Protein AF-A0A3A4WT99-F1 (afdb_monomer)

Radius of gyration: 57.84 Å; Cα contacts (8 Å, |Δi|>4): 2565; chains: 1; bounding box: 123×112×176 Å

Secondary structure (DSSP, 8-state):
-HHHHHHHHHHHHHHHHHHHHHSS---------------SSS-EEEEEE-TT--EEEEEE-TTS-EEEEE--SS----PPPPPPEEEESPTTEEEE-SS-EEEEE----SSTT---EEEEEEESSSSPEEEEEEE-SSEEE----TT-EEEEEEEEE-TTS-EEEPP-EEEEE---SSSSSS-TTT-SSTTS--TT---SSSSSS-TTT-SSTTSSSS-TTT-SSTTS--TT---SS-SSS-TTT-SSTTSSSS-TTS-S-TTS--TT---SSSSSS-TTT-S-TTSSS--GGG-S-SSS----S--B-TT--B--SS---SSSSSS-TTT-SSTTSSSS-TTT-SSTTSPPPSS---------------------------------------S---EEEE-SHHHHHHHHHHHTT--SEEEEEEPSS-EEEES--EE----TT---EEEEEE---TTPPP-PPPGGG----SS-----EEE---------EEEEES-EE--SSS--EEEESS-EEEEES-EEES-BS--EEEESSEEEEEES-EEES-EESS-EEEEEEEESEEEEEES-EEES-EESSSEEEEEEEEES-EEEEES-EEES-EESSEEEEEEESSEEEEES-EEE--EESSS-EEEEEEE-TTT-EEEEES-EEES-SS-SEEES-TT--BEEES-EE-GGGEESTT-BS--TT-B-S---EEETTTTEEEEPTT-TTTT---TTSS---SB-TTSSBS-STT---SS-----S---EEE-SEEEEEEEEBTB-EEEEEEEE--SSS-EEE-PPPPPPTTEEEEEESSTTEEEPTT-EEEEEEEE--SSSEEEEEEEEE-B--SS---EEEEEEEEEE---B----SPEEEETTS-EEEE-TT-B-SSS-EEEEEEESSSSSS-SEEES-SEEEE--SS-EEEEEEEEEEESSS-EEEEEEEEEEE----B--EEEE-SEEESSEEEEEEE--B-SSSSPEEEEESS-SSS--B--SS-EEEE-S-EEEEEEEEEE-TT--EEEEEEEEEEEEE-----SEEE-SSS-EEESSHHHHHHH--TT-EEEE-SS-----B---S----EEEEPS-SS----------SS-EEEETTEEEE--------------------------------------------

pLDDT: mean 70.19, std 22.27, range [23.38, 97.88]

Solvent-accessible surface area (backbone atoms only — not comparable to full-atom values): 67200 Å² total; per-residue (Å²): 106,74,70,58,55,54,54,50,54,56,51,50,54,54,50,55,54,47,52,61,65,62,67,78,74,74,92,78,86,85,82,92,83,83,88,85,85,87,90,74,95,66,64,48,77,48,75,49,72,48,98,87,68,55,70,44,46,39,40,23,48,88,86,71,49,75,76,53,79,56,86,84,87,83,72,78,82,79,59,48,26,38,54,47,44,76,54,36,77,46,68,76,39,63,74,34,60,22,59,47,54,44,29,39,46,77,48,58,65,88,54,95,85,67,55,59,21,30,31,39,23,45,31,79,42,96,76,42,44,81,76,49,68,74,36,75,66,53,58,47,75,46,81,50,65,58,72,37,56,39,17,31,34,40,32,28,27,40,81,86,73,37,52,18,72,28,69,79,38,30,34,23,25,28,56,50,75,63,75,50,60,56,23,56,92,79,40,42,32,66,74,38,66,51,75,80,65,49,48,72,51,68,88,63,58,14,54,72,62,46,59,37,40,36,62,50,79,54,40,50,91,78,38,44,36,69,75,44,70,53,79,81,66,51,49,74,60,69,89,62,53,14,64,80,67,45,58,40,43,39,68,53,80,54,43,55,88,82,37,38,36,71,82,45,64,53,84,79,68,55,47,72,59,69,84,66,49,16,64,79,65,61,63,38,44,28,68,66,82,53,42,50,99,76,43,40,47,76,67,54,57,50,60,78,60,72,50,64,53,98,87,67,51,82,47,93,56,40,72,52,50,80,71,72,88,64,50,15,65,85,65,44,60,39,52,47,72,72,83,53,42,52,94,76,46,92,50,71,73,51,60,76,63,99,68,86,83,81,88,82,92,87,86,83,88,80,97,78,78,89,82,90,79,91,89,86,88,86,86,90,88,89,87,90,84,87,82,88,79,96,74,91,80,81,89,92,73,68,61,49,78,32,83,44,34,68,52,44,56,52,50,64,63,50,59,79,76,58,85,43,74,47,30,40,33,35,44,75,76,68,53,61,50,80,42,86,58,72,58,75,91,88,66,101,81,69,73,70,46,70,45,58,48,74,64,64,71,97,82,74,83,88,78,89,78,80,64,85,87,67,75,83,88,63,93,78,66,48,62,60,58,51,72,66,91,80,96,67,102,62,90,43,60,44,44,45,35,42,37,44,46,49,37,86,42,28,34,43,40,44,43,45,58,57,36,34,38,38,42,26,58,24,38,43,36,66,17,38,27,25,43,33,39,37,38,52,22,37,43,35,43,39,33,53,27,39,32,29,49,12,34,20,67,48,44,5,21,43,34,40,41,35,25,55,22,41,35,45,40,30,39,29,38,22,36,46,8,25,13,71,61,32,30,7,23,42,38,41,34,28,36,67,19,48,34,42,40,31,45,26,39,40,29,50,16,28,14,37,36,28,28,38,36,46,36,32,35,16,38,42,39,40,34,22,24,38,39,31,54,29,46,51,75,44,100,20,28,31,29,38,41,41,54,38,88,94,62,29,43,47,38,39,32,14,25,30,46,41,76,40,35,69,31,43,35,35,49,77,54,96,83,56,60,28,43,38,37,12,26,32,31,57,68,90,28,36,36,58,75,85,47,50,69,44,65,60,68,48,36,72,61,74,49,48,49,70,37,57,91,86,64,40,70,37,47,36,86,85,25,76,32,61,51,41,33,59,92,91,53,81,87,72,76,79,42,31,82,85,70,43,52,47,75,51,97,76,59,44,56,56,38,17,43,59,81,81,40,61,42,74,54,62,46,59,53,58,49,72,62,50,77,39,43,53,81,48,70,52,76,49,70,32,40,43,33,18,76,17,76,34,74,34,38,30,39,79,57,57,74,36,59,78,50,35,37,64,81,42,76,63,40,59,66,35,70,31,48,54,73,33,68,33,43,34,34,34,33,44,40,31,90,48,77,42,83,46,75,45,48,36,49,51,43,58,70,50,91,88,66,74,59,50,62,31,38,36,38,35,27,16,33,59,58,38,44,45,31,52,62,67,76,41,76,51,44,39,74,41,78,43,78,47,39,35,72,71,37,47,43,85,81,74,46,71,52,39,36,30,36,16,69,72,62,82,83,59,64,83,40,76,41,74,55,54,59,49,80,50,61,52,84,56,58,49,74,39,40,33,33,30,39,34,29,34,76,84,74,39,60,27,72,30,76,47,44,35,42,30,33,78,63,65,36,49,41,41,68,53,65,47,61,46,59,52,42,30,66,33,70,29,40,36,41,63,63,52,52,51,81,57,75,76,63,45,39,44,31,18,65,64,65,88,80,61,76,78,45,62,57,75,58,47,72,49,71,44,69,57,58,47,69,26,24,36,35,39,35,29,25,36,88,85,71,40,67,21,73,33,75,46,75,62,53,35,40,31,35,75,61,82,72,68,37,24,32,39,77,56,91,78,65,49,76,25,82,42,68,56,58,47,58,67,71,54,61,74,72,40,42,40,39,34,68,55,95,63,53,98,55,77,38,76,46,93,63,99,66,50,74,45,82,43,81,53,84,64,80,82,85,77,89,83,88,83,92,78,91,69,89,53,42,43,36,44,53,88,88,40,79,46,78,58,82,88,82,71,97,74,83,88,83,83,89,79,91,81,87,87,85,93,86,83,92,89,81,92,89,90,85,89,85,89,91,81,85,90,89,88,86,88,83,89,82,86,135

Nearest PDB structures (foldseek):
  2e6j-assembly1_A  TM=7.805E-01  e=7.501E-06  Homo sapiens
  7som-assembly1_E  TM=3.809E-01  e=4.551E-10  Chlamydomonas reinhardtii
  7sqc-assembly1_F0  TM=3.482E-01  e=1.053E-08  Chlamydomonas reinhardtii
  7n6g-assembly1_3J  TM=4.598E-01  e=1.016E-06  Chlamydomonas reinhardtii
  7sqc-assembly1_F3  TM=3.121E-01  e=6.238E-09  Chlamydomonas reinhardtii

Structure (mmCIF, N/CA/C/O backbone):
data_AF-A0A3A4WT99-F1
#
_entry.id   AF-A0A3A4WT99-F1
#
loop_
_atom_site.group_PDB
_atom_site.id
_atom_site.type_symbol
_atom_site.label_atom_id
_atom_site.label_alt_id
_atom_site.label_comp_id
_atom_site.label_asym_id
_atom_site.label_entity_id
_atom_site.label_seq_id
_atom_site.pdbx_PDB_ins_code
_atom_site.Cartn_x
_atom_site.Cartn_y
_atom_site.Cartn_z
_atom_site.occupancy
_atom_site.B_iso_or_equiv
_atom_site.auth_seq_id
_atom_site.auth_comp_id
_atom_site.auth_asym_id
_atom_site.auth_atom_id
_atom_site.pdbx_PDB_model_num
ATOM 1 N N . MET A 1 1 ? -22.235 -44.973 -31.564 1.00 37.28 1 MET A N 1
ATOM 2 C CA . MET A 1 1 ? -21.655 -43.902 -30.719 1.00 37.28 1 MET A CA 1
ATOM 3 C C . MET A 1 1 ? -20.847 -42.905 -31.540 1.00 37.28 1 MET A C 1
ATOM 5 O O . MET A 1 1 ? -21.340 -41.799 -31.661 1.00 37.28 1 MET A O 1
ATOM 9 N N . SER A 1 2 ? -19.708 -43.260 -32.158 1.00 38.06 2 SER A N 1
ATOM 10 C CA . SER A 1 2 ? -18.862 -42.301 -32.916 1.00 38.06 2 SER A CA 1
ATOM 11 C C . SER A 1 2 ? -19.634 -41.364 -33.874 1.00 38.06 2 SER A C 1
ATOM 13 O O . SER A 1 2 ? -19.529 -40.145 -33.763 1.00 38.06 2 SER A O 1
ATOM 15 N N . GLU A 1 3 ? -20.514 -41.897 -34.731 1.00 37.81 3 GLU A N 1
ATOM 16 C CA . GLU A 1 3 ? -21.314 -41.065 -35.654 1.00 37.81 3 GLU A CA 1
ATOM 17 C C . GLU A 1 3 ? -22.367 -40.179 -34.958 1.00 37.81 3 GLU A C 1
ATOM 19 O O . GLU A 1 3 ? -22.675 -39.093 -35.442 1.00 37.81 3 GLU A O 1
ATOM 24 N N . ILE A 1 4 ? -22.868 -40.588 -33.786 1.00 40.75 4 ILE A N 1
ATOM 25 C CA . ILE A 1 4 ? -23.799 -39.782 -32.977 1.00 40.75 4 ILE A CA 1
ATOM 26 C C . ILE A 1 4 ? -23.056 -38.579 -32.376 1.00 40.75 4 ILE A C 1
ATOM 28 O O . ILE A 1 4 ? -23.576 -37.468 -32.393 1.00 40.75 4 ILE A O 1
ATOM 32 N N . ILE A 1 5 ? -21.810 -38.774 -31.926 1.00 44.72 5 ILE A N 1
ATOM 33 C CA . ILE A 1 5 ? -20.959 -37.693 -31.406 1.00 44.72 5 ILE A CA 1
ATOM 34 C C . ILE A 1 5 ? -20.647 -36.675 -32.514 1.00 44.72 5 ILE A C 1
ATOM 36 O O . ILE A 1 5 ? -20.769 -35.475 -32.279 1.00 44.72 5 ILE A O 1
ATOM 40 N N . LYS A 1 6 ? -20.354 -37.125 -33.746 1.00 42.41 6 LYS A N 1
ATOM 41 C CA . LYS A 1 6 ? -20.218 -36.218 -34.905 1.00 42.41 6 LYS A CA 1
ATOM 42 C C . LYS A 1 6 ? -21.497 -35.431 -35.200 1.00 42.41 6 LYS A C 1
ATOM 44 O O . LYS A 1 6 ? -21.412 -34.234 -35.459 1.00 42.41 6 LYS A O 1
ATOM 49 N N . SER A 1 7 ? -22.667 -36.067 -35.117 1.00 40.06 7 SER A N 1
ATOM 50 C CA . SER A 1 7 ? -23.949 -35.375 -35.311 1.00 40.06 7 SER A CA 1
ATOM 51 C C . SER A 1 7 ? -24.184 -34.282 -34.260 1.00 40.06 7 SER A C 1
ATOM 53 O O . SER A 1 7 ? -24.672 -33.206 -34.602 1.00 40.06 7 SER A O 1
ATOM 55 N N . ILE A 1 8 ? -23.814 -34.524 -32.998 1.00 44.41 8 ILE A N 1
ATOM 56 C CA . ILE A 1 8 ? -23.930 -33.532 -31.916 1.00 44.41 8 ILE A CA 1
ATOM 57 C C . ILE A 1 8 ? -22.975 -32.354 -32.163 1.00 44.41 8 ILE A C 1
ATOM 59 O O . ILE A 1 8 ? -23.388 -31.203 -32.052 1.00 44.41 8 ILE A O 1
ATOM 63 N N . HIS A 1 9 ? -21.735 -32.625 -32.578 1.00 45.84 9 HIS A N 1
ATOM 64 C CA . HIS A 1 9 ? -20.719 -31.593 -32.812 1.00 45.84 9 HIS A CA 1
ATOM 65 C C . HIS A 1 9 ? -21.103 -30.607 -33.935 1.00 45.84 9 HIS A C 1
ATOM 67 O O . HIS A 1 9 ? -20.983 -29.396 -33.763 1.00 45.84 9 HIS A O 1
ATOM 73 N N . GLU A 1 10 ? -21.630 -31.100 -35.061 1.00 48.28 10 GLU A N 1
ATOM 74 C CA . GLU A 1 10 ? -22.132 -30.225 -36.137 1.00 48.28 10 GLU A CA 1
ATOM 75 C C . GLU A 1 10 ? -23.431 -29.493 -35.746 1.00 48.28 10 GLU A C 1
ATOM 77 O O . GLU A 1 10 ? -23.643 -28.356 -36.164 1.00 48.28 10 GLU A O 1
ATOM 82 N N . THR A 1 11 ? -24.271 -30.080 -34.882 1.00 42.72 11 THR A N 1
ATOM 83 C CA . THR A 1 11 ? -25.458 -29.380 -34.346 1.00 42.72 11 THR A CA 1
ATOM 84 C C . THR A 1 11 ? -25.059 -28.201 -33.448 1.00 42.72 11 THR A C 1
ATOM 86 O O . THR A 1 11 ? -25.663 -27.135 -33.537 1.00 42.72 11 THR A O 1
ATOM 89 N N . ILE A 1 12 ? -24.008 -28.353 -32.632 1.00 45.88 12 ILE A N 1
ATOM 90 C CA . ILE A 1 12 ? -23.477 -27.280 -31.774 1.00 45.88 12 ILE A CA 1
ATOM 91 C C . ILE A 1 12 ? -22.872 -26.147 -32.614 1.00 45.88 12 ILE A C 1
ATOM 93 O O . ILE A 1 12 ? -23.180 -24.984 -32.362 1.00 45.88 12 ILE A O 1
ATOM 97 N N . LYS A 1 13 ? -22.098 -26.457 -33.667 1.00 42.66 13 LYS A N 1
ATOM 98 C CA . LYS A 1 13 ? -21.605 -25.435 -34.614 1.00 42.66 13 LYS A CA 1
ATOM 99 C C . LYS A 1 13 ? -22.738 -24.621 -35.236 1.00 42.66 13 LYS A C 1
ATOM 101 O O . LYS A 1 13 ? -22.624 -23.404 -35.340 1.00 42.66 13 LYS A O 1
ATOM 106 N N . LEU A 1 14 ? -23.829 -25.278 -35.636 1.00 39.78 14 LEU A N 1
ATOM 107 C CA . LEU A 1 14 ? -24.977 -24.592 -36.229 1.00 39.78 14 LEU A CA 1
ATOM 108 C C . LEU A 1 14 ? -25.693 -23.682 -35.216 1.00 39.78 14 LEU A C 1
ATOM 110 O O . LEU A 1 14 ? -26.202 -22.633 -35.601 1.00 39.78 14 LEU A O 1
ATOM 114 N N . LEU A 1 15 ? -25.691 -24.050 -33.930 1.00 37.06 15 LEU A N 1
ATOM 115 C CA . LEU A 1 15 ? -26.251 -23.236 -32.849 1.00 37.06 15 LEU A CA 1
ATOM 116 C C . LEU A 1 15 ? -25.392 -21.992 -32.557 1.00 37.06 15 LEU A C 1
ATOM 118 O O . LEU A 1 15 ? -25.939 -20.903 -32.415 1.00 37.06 15 LEU A O 1
ATOM 122 N N . ILE A 1 16 ? -24.061 -22.137 -32.551 1.00 43.72 16 ILE A N 1
ATOM 123 C CA . ILE A 1 16 ? -23.103 -21.024 -32.396 1.00 43.72 16 ILE A CA 1
ATOM 124 C C . ILE A 1 16 ? -23.181 -20.063 -33.592 1.00 43.72 16 ILE A C 1
ATOM 126 O O . ILE A 1 16 ? -23.181 -18.846 -33.423 1.00 43.72 16 ILE A O 1
ATOM 130 N N . LEU A 1 17 ? -23.319 -20.586 -34.815 1.00 37.00 17 LEU A N 1
ATOM 131 C CA . LEU A 1 17 ? -23.511 -19.743 -35.998 1.00 37.00 17 LEU A CA 1
ATOM 132 C C . LEU A 1 17 ? -24.841 -18.965 -35.936 1.00 37.00 17 LEU A C 1
ATOM 134 O O . LEU A 1 17 ? -24.929 -17.854 -36.456 1.00 37.00 17 LEU A O 1
ATOM 138 N N . LEU A 1 18 ? -25.864 -19.524 -35.277 1.00 31.34 18 LEU A N 1
ATOM 139 C CA . LEU A 1 18 ? -27.161 -18.874 -35.098 1.00 31.34 18 LEU A CA 1
ATOM 140 C C . LEU A 1 18 ? -27.126 -17.762 -34.037 1.00 31.34 18 LEU A C 1
ATOM 142 O O . LEU A 1 18 ? -27.762 -16.733 -34.248 1.00 31.34 18 LEU A O 1
ATOM 146 N N . THR A 1 19 ? -26.372 -17.909 -32.940 1.00 35.19 19 THR A N 1
ATOM 147 C CA . THR A 1 19 ? -26.181 -16.812 -31.969 1.00 35.19 19 THR A CA 1
ATOM 148 C C . THR A 1 19 ? -25.351 -15.669 -32.551 1.00 35.19 19 THR A C 1
ATOM 150 O O . THR A 1 19 ? -25.721 -14.512 -32.367 1.00 35.19 19 THR A O 1
ATOM 153 N N . VAL A 1 20 ? -24.310 -15.963 -33.340 1.00 39.12 20 VAL A N 1
ATOM 154 C CA . VAL A 1 20 ? -23.543 -14.934 -34.074 1.00 39.12 20 VAL A CA 1
ATOM 155 C C . VAL A 1 20 ? -24.429 -14.178 -35.078 1.00 39.12 20 VAL A C 1
ATOM 157 O O . VAL A 1 20 ? -24.341 -12.956 -35.171 1.00 39.12 20 VAL A O 1
ATOM 160 N N . LEU A 1 21 ? -25.342 -14.865 -35.778 1.00 33.91 21 LEU A N 1
ATOM 161 C CA . LEU A 1 21 ? -26.313 -14.230 -36.685 1.00 33.91 21 LEU A CA 1
ATOM 162 C C . LEU A 1 21 ? -27.442 -13.459 -35.977 1.00 33.91 21 LEU A C 1
ATOM 164 O O . LEU A 1 21 ? -28.062 -12.598 -36.596 1.00 33.91 21 LEU A O 1
ATOM 168 N N . LEU A 1 22 ? -27.731 -13.748 -34.705 1.00 30.28 22 LEU A N 1
ATOM 169 C CA . LEU A 1 22 ? -28.742 -13.025 -33.921 1.00 30.28 22 LEU A CA 1
ATOM 170 C C . LEU A 1 22 ? -28.204 -11.733 -33.287 1.00 30.28 22 LEU A C 1
ATOM 172 O O . LEU A 1 22 ? -28.992 -10.834 -33.000 1.00 30.28 22 LEU A O 1
ATOM 176 N N . LEU A 1 23 ? -26.885 -11.608 -33.113 1.00 29.73 23 LEU A N 1
ATOM 177 C CA . LEU A 1 23 ? -26.244 -10.404 -32.572 1.00 29.73 23 LEU A CA 1
ATOM 178 C C . LEU A 1 23 ? -26.108 -9.257 -33.593 1.00 29.73 23 LEU A C 1
ATOM 180 O O . LEU A 1 23 ? -25.937 -8.108 -33.196 1.00 29.73 23 LEU A O 1
ATOM 184 N N . SER A 1 24 ? -26.259 -9.508 -34.898 1.00 30.83 24 SER A N 1
ATOM 185 C CA . SER A 1 24 ? -26.132 -8.480 -35.948 1.00 30.83 24 SER A CA 1
ATOM 186 C C . SER A 1 24 ? -27.412 -7.648 -36.178 1.00 30.83 24 SER A C 1
ATOM 188 O O . SER A 1 24 ? -27.734 -7.312 -37.320 1.00 30.83 24 SER A O 1
ATOM 190 N N . ALA A 1 25 ? -28.190 -7.373 -35.124 1.00 32.72 25 ALA A N 1
ATOM 191 C CA . ALA A 1 25 ? -29.570 -6.874 -35.214 1.00 32.72 25 ALA A CA 1
ATOM 192 C C . ALA A 1 25 ? -29.844 -5.537 -34.485 1.00 32.72 25 ALA A C 1
ATOM 194 O O . ALA A 1 25 ? -30.999 -5.233 -34.187 1.00 32.72 25 ALA A O 1
ATOM 195 N N . PHE A 1 26 ? -28.820 -4.705 -34.253 1.00 28.34 26 PHE A N 1
ATOM 196 C CA . PHE A 1 26 ? -28.973 -3.326 -33.758 1.00 28.34 26 PHE A CA 1
ATOM 197 C C . PHE A 1 26 ? -28.253 -2.308 -34.671 1.00 28.34 26 PHE A C 1
ATOM 199 O O . PHE A 1 26 ? -27.060 -2.466 -34.925 1.00 28.34 26 PHE A O 1
ATOM 206 N N . PRO A 1 27 ? -28.940 -1.264 -35.185 1.00 35.56 27 PRO A N 1
ATOM 207 C CA . PRO A 1 27 ? -28.354 -0.309 -36.128 1.00 35.56 27 PRO A CA 1
ATOM 208 C C . PRO A 1 27 ? -27.717 0.913 -35.435 1.00 35.56 27 PRO A C 1
ATOM 210 O O . PRO A 1 27 ? -28.341 1.971 -35.327 1.00 35.56 27 PRO A O 1
ATOM 213 N N . GLY A 1 28 ? -26.454 0.784 -35.019 1.00 26.23 28 GLY A N 1
ATOM 214 C CA . GLY A 1 28 ? -25.568 1.929 -34.753 1.00 26.23 28 GLY A CA 1
ATOM 215 C C . GLY A 1 28 ? -25.081 2.579 -36.059 1.00 26.23 28 GLY A C 1
ATOM 216 O O . GLY A 1 28 ? -25.031 1.918 -37.098 1.00 26.23 28 GLY A O 1
ATOM 217 N N . ARG A 1 29 ? -24.757 3.880 -36.046 1.00 34.06 29 ARG A N 1
ATOM 218 C CA . ARG A 1 29 ? -24.354 4.632 -37.251 1.00 34.06 29 ARG A CA 1
ATOM 219 C C . ARG A 1 29 ? -22.851 4.911 -37.270 1.00 34.06 29 ARG A C 1
ATOM 221 O O . ARG A 1 29 ? -22.405 5.749 -36.505 1.00 34.06 29 ARG A O 1
ATOM 228 N N . ALA A 1 30 ? -22.129 4.349 -38.236 1.00 24.59 30 ALA A N 1
ATOM 229 C CA . ALA A 1 30 ? -20.848 4.905 -38.675 1.00 24.59 30 ALA A CA 1
ATOM 230 C C . ALA A 1 30 ? -21.082 5.875 -39.851 1.00 24.59 30 ALA A C 1
ATOM 232 O O . ALA A 1 30 ? -21.852 5.563 -40.766 1.00 24.59 30 ALA A O 1
ATOM 233 N N . HIS A 1 31 ? -20.437 7.044 -39.836 1.00 30.42 31 HIS A N 1
ATOM 234 C CA . HIS A 1 31 ? -20.469 8.026 -40.929 1.00 30.42 31 HIS A CA 1
ATOM 235 C C . HIS A 1 31 ? -19.160 7.937 -41.732 1.00 30.42 31 HIS A C 1
ATOM 237 O O . HIS A 1 31 ? -18.094 7.820 -41.140 1.00 30.42 31 HIS A O 1
ATOM 243 N N . ALA A 1 32 ? -19.224 7.960 -43.068 1.00 27.39 32 ALA A N 1
ATOM 244 C CA . ALA A 1 32 ? -18.079 7.614 -43.920 1.00 27.39 32 ALA A CA 1
ATOM 245 C C . ALA A 1 32 ? -17.656 8.753 -44.867 1.00 27.39 32 ALA A C 1
ATOM 247 O O . ALA A 1 32 ? -18.113 8.828 -46.007 1.00 27.39 32 ALA A O 1
ATOM 248 N N . GLU A 1 33 ? -16.734 9.593 -44.398 1.00 30.23 33 GLU A N 1
ATOM 249 C CA . GLU A 1 33 ? -15.949 10.572 -45.169 1.00 30.23 33 GLU A CA 1
ATOM 250 C C . GLU A 1 33 ? -14.515 10.486 -44.598 1.00 30.23 33 GLU A C 1
ATOM 252 O O . GLU A 1 33 ? -14.351 10.512 -43.387 1.00 30.23 33 GLU A O 1
ATOM 257 N N . THR A 1 34 ? -13.423 10.287 -45.343 1.00 29.03 34 THR A N 1
ATOM 258 C CA . THR A 1 34 ? -13.060 10.801 -46.676 1.00 29.03 34 THR A CA 1
ATOM 259 C C . THR A 1 34 ? -12.166 9.798 -47.432 1.00 29.03 34 THR A C 1
ATOM 261 O O . THR A 1 34 ? -11.450 9.018 -46.813 1.00 29.03 34 THR A O 1
ATOM 264 N N . ILE A 1 35 ? -12.153 9.826 -48.774 1.00 29.97 35 ILE A N 1
ATOM 265 C CA . ILE A 1 35 ? -11.258 8.990 -49.602 1.00 29.97 35 ILE A CA 1
ATOM 266 C C . ILE A 1 35 ? -10.075 9.827 -50.115 1.00 29.97 35 ILE A C 1
ATOM 268 O O . ILE A 1 35 ? -10.274 10.735 -50.923 1.00 29.97 35 ILE A O 1
ATOM 272 N N . GLN A 1 36 ? -8.849 9.490 -49.706 1.00 30.81 36 GLN A N 1
ATOM 273 C CA . GLN A 1 36 ? -7.619 9.958 -50.358 1.00 30.81 36 GLN A CA 1
ATOM 274 C C . GLN A 1 36 ? -7.125 8.950 -51.408 1.00 30.81 36 GLN A C 1
ATOM 276 O O . GLN A 1 36 ? -7.329 7.745 -51.276 1.00 30.81 36 GLN A O 1
ATOM 281 N N . TYR A 1 37 ? -6.451 9.456 -52.444 1.00 31.31 37 TYR A N 1
ATOM 282 C CA . TYR A 1 37 ? -5.803 8.660 -53.489 1.00 31.31 37 TYR A CA 1
ATOM 283 C C . TYR A 1 37 ? -4.328 9.063 -53.610 1.00 31.31 37 TYR A C 1
ATOM 285 O O . TYR A 1 37 ? -4.020 10.096 -54.206 1.00 31.31 37 TYR A O 1
ATOM 293 N N . GLY A 1 38 ? -3.428 8.239 -53.071 1.00 29.02 38 GLY A N 1
ATOM 294 C CA . GLY A 1 38 ? -2.004 8.260 -53.415 1.00 29.02 38 GLY A CA 1
ATOM 295 C C . GLY A 1 38 ? -1.726 7.356 -54.621 1.00 29.02 38 GLY A C 1
ATOM 296 O O . GLY A 1 38 ? -2.417 6.355 -54.810 1.00 29.02 38 GLY A O 1
ATOM 297 N N . TYR A 1 39 ? -0.733 7.708 -55.437 1.00 38.97 39 TYR A N 1
ATOM 298 C CA . TYR A 1 39 ? -0.232 6.873 -56.533 1.00 38.97 39 TYR A CA 1
ATOM 299 C C . TYR A 1 39 ? 1.200 6.437 -56.221 1.00 38.97 39 TYR A C 1
ATOM 301 O O . TYR A 1 39 ? 2.097 7.269 -56.277 1.00 38.97 39 TYR A O 1
ATOM 309 N N . ASP A 1 40 ? 1.394 5.158 -55.899 1.00 36.06 40 ASP A N 1
ATOM 310 C CA . ASP A 1 40 ? 2.157 4.222 -56.741 1.00 36.06 40 ASP A CA 1
ATOM 311 C C . ASP A 1 40 ? 1.967 2.770 -56.234 1.00 36.06 40 ASP A C 1
ATOM 313 O O . ASP A 1 40 ? 1.213 2.532 -55.290 1.00 36.06 40 ASP A O 1
ATOM 317 N N . ASP A 1 41 ? 2.513 1.783 -56.953 1.00 40.19 41 ASP A N 1
ATOM 318 C CA . ASP A 1 41 ? 2.523 0.329 -56.668 1.00 40.19 41 ASP A CA 1
ATOM 319 C C . ASP A 1 41 ? 1.194 -0.413 -56.378 1.00 40.19 41 ASP A C 1
ATOM 321 O O . ASP A 1 41 ? 1.171 -1.618 -56.124 1.00 40.19 41 ASP A O 1
ATOM 325 N N . GLY A 1 42 ? 0.049 0.227 -56.621 1.00 43.03 42 GLY A N 1
ATOM 326 C CA . GLY A 1 42 ? -1.124 -0.453 -57.193 1.00 43.03 42 GLY A CA 1
ATOM 327 C C . GLY A 1 42 ? -1.994 -1.310 -56.262 1.00 43.03 42 GLY A C 1
ATOM 328 O O . GLY A 1 42 ? -2.894 -1.989 -56.761 1.00 43.03 42 GLY A O 1
ATOM 329 N N . LEU A 1 43 ? -1.799 -1.260 -54.944 1.00 43.00 43 LEU A N 1
ATOM 330 C CA . LEU A 1 43 ? -2.782 -1.750 -53.966 1.00 43.00 43 LEU A CA 1
ATOM 331 C C . LEU A 1 43 ? -3.774 -0.644 -53.569 1.00 43.00 43 LEU A C 1
ATOM 333 O O . LEU A 1 43 ? -3.464 0.542 -53.655 1.00 43.00 43 LEU A O 1
ATOM 337 N N . GLN A 1 44 ? -4.981 -1.018 -53.130 1.00 43.91 44 GLN A N 1
ATOM 338 C CA . GLN A 1 44 ? -5.952 -0.062 -52.577 1.00 43.91 44 GLN A CA 1
ATOM 339 C C . GLN A 1 44 ? -6.076 -0.227 -51.064 1.00 43.91 44 GLN A C 1
ATOM 341 O O . GLN A 1 44 ? -6.470 -1.291 -50.590 1.00 43.91 44 GLN A O 1
ATOM 346 N N . VAL A 1 45 ? -5.809 0.850 -50.327 1.00 44.94 45 VAL A N 1
ATOM 347 C CA . VAL A 1 45 ? -6.050 0.948 -48.882 1.00 44.94 45 VAL A CA 1
ATOM 348 C C . VAL A 1 45 ? -7.386 1.654 -48.639 1.00 44.94 45 VAL A C 1
ATOM 350 O O . VAL A 1 45 ? -7.744 2.587 -49.361 1.00 44.94 45 VAL A O 1
ATOM 353 N N . ARG A 1 46 ? -8.147 1.208 -47.636 1.00 48.50 46 ARG A N 1
ATOM 354 C CA . ARG A 1 46 ? -9.328 1.918 -47.118 1.00 48.50 46 ARG A CA 1
ATOM 355 C C . ARG A 1 46 ? -9.334 1.876 -45.601 1.00 48.50 46 ARG A C 1
ATOM 357 O O . ARG A 1 46 ? -9.248 0.785 -45.043 1.00 48.50 46 ARG A O 1
ATOM 364 N N . ASN A 1 47 ? -9.519 3.031 -44.975 1.00 45.16 47 ASN A N 1
ATOM 365 C CA . ASN A 1 47 ? -9.585 3.150 -43.523 1.00 45.16 47 ASN A CA 1
ATOM 366 C C . ASN A 1 47 ? -11.039 3.311 -43.062 1.00 45.16 47 ASN A C 1
ATOM 368 O O . ASN A 1 47 ? -11.875 3.846 -43.796 1.00 45.16 47 ASN A O 1
ATOM 372 N N . ALA A 1 48 ? -11.324 2.868 -41.842 1.00 42.28 48 ALA A N 1
ATOM 373 C CA . ALA A 1 48 ? -12.552 3.172 -41.119 1.00 42.28 48 ALA A CA 1
ATOM 374 C C . ALA A 1 48 ? -12.211 3.539 -39.669 1.00 42.28 48 ALA A C 1
ATOM 376 O O . ALA A 1 48 ? -11.516 2.773 -39.000 1.00 42.28 48 ALA A O 1
ATOM 377 N N . THR A 1 49 ? -12.713 4.687 -39.213 1.00 41.56 49 THR A N 1
ATOM 378 C CA . THR A 1 49 ? -12.564 5.175 -37.836 1.00 41.56 49 THR A CA 1
ATOM 379 C C . THR A 1 49 ? -13.815 4.847 -37.020 1.00 41.56 49 THR A C 1
ATOM 381 O O . THR A 1 49 ? -14.926 4.977 -37.541 1.00 41.56 49 THR A O 1
ATOM 384 N N . TYR A 1 50 ? -13.646 4.464 -35.757 1.00 43.75 50 TYR A N 1
ATOM 385 C CA . TYR A 1 50 ? -14.729 4.312 -34.776 1.00 43.75 50 TYR A CA 1
ATOM 386 C C . TYR A 1 50 ? -14.764 5.491 -33.789 1.00 43.75 50 TYR A C 1
ATOM 388 O O . TYR A 1 50 ? -13.836 6.297 -33.741 1.00 43.75 50 TYR A O 1
ATOM 396 N N . ASP A 1 51 ? -15.848 5.608 -33.013 1.00 36.78 51 ASP A N 1
ATOM 397 C CA . ASP A 1 51 ? -16.084 6.736 -32.091 1.00 36.78 51 ASP A CA 1
ATOM 398 C C . ASP A 1 51 ? -15.095 6.786 -30.899 1.00 36.78 51 ASP A C 1
ATOM 400 O O . ASP A 1 51 ? -15.041 7.785 -30.187 1.00 36.78 51 ASP A O 1
ATOM 404 N N . ASP A 1 52 ? -14.295 5.733 -30.705 1.00 39.84 52 ASP A N 1
ATOM 405 C CA . ASP A 1 52 ? -13.173 5.644 -29.754 1.00 39.84 52 ASP A CA 1
ATOM 406 C C . ASP A 1 52 ? -11.822 6.114 -30.346 1.00 39.84 52 ASP A C 1
ATOM 408 O O . ASP A 1 52 ? -10.808 6.126 -29.654 1.00 39.84 52 ASP A O 1
ATOM 412 N N . GLY A 1 53 ? -11.797 6.512 -31.624 1.00 38.66 53 GLY A N 1
ATOM 413 C CA . GLY A 1 53 ? -10.594 6.919 -32.357 1.00 38.66 53 GLY A CA 1
ATOM 414 C C . GLY A 1 53 ? -9.892 5.792 -33.126 1.00 38.66 53 GLY A C 1
ATOM 415 O O . GLY A 1 53 ? -9.035 6.082 -33.968 1.00 38.66 53 GLY A O 1
ATOM 416 N N . THR A 1 54 ? -10.273 4.525 -32.924 1.00 41.06 54 THR A N 1
ATOM 417 C CA . THR A 1 54 ? -9.633 3.362 -33.562 1.00 41.06 54 THR A CA 1
ATOM 418 C C . THR A 1 54 ? -9.748 3.434 -35.081 1.00 41.06 54 THR A C 1
ATOM 420 O O . THR A 1 54 ? -10.851 3.420 -35.631 1.00 41.06 54 THR A O 1
ATOM 423 N N . ASN A 1 55 ? -8.608 3.456 -35.777 1.00 41.12 55 ASN A N 1
ATOM 424 C CA . ASN A 1 55 ? -8.525 3.449 -37.238 1.00 41.12 55 ASN A CA 1
ATOM 425 C C . ASN A 1 55 ? -8.109 2.064 -37.750 1.00 41.12 55 ASN A C 1
ATOM 427 O O . ASN A 1 55 ? -7.009 1.605 -37.457 1.00 41.12 55 ASN A O 1
ATOM 431 N N . ILE A 1 56 ? -8.953 1.409 -38.554 1.00 47.84 56 ILE A N 1
ATOM 432 C CA . ILE A 1 56 ? -8.642 0.093 -39.139 1.00 47.84 56 ILE A CA 1
ATOM 433 C C . ILE A 1 56 ? -8.436 0.217 -40.650 1.00 47.84 56 ILE A C 1
ATOM 435 O O . ILE A 1 56 ? -9.355 0.601 -41.377 1.00 47.84 56 ILE A O 1
ATOM 439 N N . GLY A 1 57 ? -7.238 -0.145 -41.118 1.00 42.94 57 GLY A N 1
ATOM 440 C CA . GLY A 1 57 ? -6.870 -0.189 -42.533 1.00 42.94 57 GLY A CA 1
ATOM 441 C C . GLY A 1 57 ? -7.148 -1.550 -43.183 1.00 42.94 57 GLY A C 1
ATOM 442 O O . GLY A 1 57 ? -6.796 -2.607 -42.656 1.00 42.94 57 GLY A O 1
ATOM 443 N N . PHE A 1 58 ? -7.753 -1.540 -44.371 1.00 52.44 58 PHE A N 1
ATOM 444 C CA . PHE A 1 58 ? -7.967 -2.736 -45.190 1.00 52.44 58 PHE A CA 1
ATOM 445 C C . PHE A 1 58 ? -7.249 -2.626 -46.533 1.00 52.44 58 PHE A C 1
ATOM 447 O O . PHE A 1 58 ? -7.499 -1.698 -47.304 1.00 52.44 58 PHE A O 1
ATOM 454 N N . ILE A 1 59 ? -6.398 -3.614 -46.822 1.00 49.84 59 ILE A N 1
ATOM 455 C CA . ILE A 1 59 ? -5.602 -3.704 -48.049 1.00 49.84 59 ILE A CA 1
ATOM 456 C C . ILE A 1 59 ? -6.295 -4.636 -49.055 1.00 49.84 59 ILE A C 1
ATOM 458 O O . ILE A 1 59 ? -6.601 -5.795 -48.748 1.00 49.84 59 ILE A O 1
ATOM 462 N N . TYR A 1 60 ? -6.523 -4.134 -50.269 1.00 53.47 60 TYR A N 1
ATOM 463 C CA . TYR A 1 60 ? -7.188 -4.841 -51.366 1.00 53.47 60 TYR A CA 1
ATOM 464 C C . TYR A 1 60 ? -6.299 -4.973 -52.609 1.00 53.47 60 TYR A C 1
ATOM 466 O O . TYR A 1 60 ? -5.535 -4.065 -52.948 1.00 53.47 60 TYR A O 1
ATOM 474 N N . ASP A 1 61 ? -6.464 -6.086 -53.330 1.00 52.88 61 ASP A N 1
ATOM 475 C CA . ASP A 1 61 ? -5.887 -6.289 -54.659 1.00 52.88 61 ASP A CA 1
ATOM 476 C C . ASP A 1 61 ? -6.599 -5.456 -55.748 1.00 52.88 61 ASP A C 1
ATOM 478 O O . ASP A 1 61 ? -7.682 -4.895 -55.554 1.00 52.88 61 ASP A O 1
ATOM 482 N N . THR A 1 62 ? -6.009 -5.416 -56.945 1.00 46.16 62 THR A N 1
ATOM 483 C CA . THR A 1 62 ? -6.552 -4.701 -58.119 1.00 46.16 62 THR A CA 1
ATOM 484 C C . THR A 1 62 ? -7.867 -5.275 -58.668 1.00 46.16 62 THR A C 1
ATOM 486 O O . THR A 1 62 ? -8.458 -4.686 -59.575 1.00 46.16 62 THR A O 1
ATOM 489 N N . SER A 1 63 ? -8.343 -6.405 -58.136 1.00 44.72 63 SER A N 1
ATOM 490 C CA . SER A 1 63 ? -9.621 -7.049 -58.470 1.00 44.72 63 SER A CA 1
ATOM 491 C C . SER A 1 63 ? -10.692 -6.875 -57.380 1.00 44.72 63 SER A C 1
ATOM 493 O O . SER A 1 63 ? -11.841 -7.261 -57.600 1.00 44.72 63 SER A O 1
ATOM 495 N N . GLY A 1 64 ? -10.353 -6.270 -56.235 1.00 47.22 64 GLY A N 1
ATOM 496 C CA . GLY A 1 64 ? -11.249 -6.025 -55.102 1.00 47.22 64 GLY A CA 1
ATOM 497 C C . GLY A 1 64 ? -11.261 -7.113 -54.020 1.00 47.22 64 GLY A C 1
ATOM 498 O O . GLY A 1 64 ? -12.127 -7.069 -53.145 1.00 47.22 64 GLY A O 1
ATOM 499 N N . ASN A 1 65 ? -10.334 -8.076 -54.036 1.00 47.22 65 ASN A N 1
ATOM 500 C CA . ASN A 1 65 ? -10.193 -9.062 -52.959 1.00 47.22 65 ASN A CA 1
ATOM 501 C C . ASN A 1 65 ? -9.358 -8.485 -51.806 1.00 47.22 65 ASN A C 1
ATOM 503 O O . ASN A 1 65 ? -8.362 -7.805 -52.034 1.00 47.22 65 ASN A O 1
ATOM 507 N N . ARG A 1 66 ? -9.745 -8.780 -50.562 1.00 47.16 66 ARG A N 1
ATOM 508 C CA . ARG A 1 66 ? -9.013 -8.389 -49.346 1.00 47.16 66 ARG A CA 1
ATOM 509 C C . ARG A 1 66 ? -7.782 -9.284 -49.171 1.00 47.16 66 ARG A C 1
ATOM 511 O O . ARG A 1 66 ? -7.944 -10.502 -49.127 1.00 47.16 66 ARG A O 1
ATOM 518 N N . LEU A 1 67 ? -6.591 -8.695 -49.061 1.00 45.88 67 LEU A N 1
ATOM 519 C CA . LEU A 1 67 ? -5.327 -9.436 -48.943 1.00 45.88 67 LEU A CA 1
ATOM 520 C C . LEU A 1 67 ? -4.867 -9.625 -47.493 1.00 45.88 67 LEU A C 1
ATOM 522 O O . LEU A 1 67 ? -4.336 -10.682 -47.166 1.00 45.88 67 LEU A O 1
ATOM 526 N N . SER A 1 68 ? -5.110 -8.646 -46.620 1.00 42.53 68 SER A N 1
ATOM 527 C CA . SER A 1 68 ? -4.783 -8.733 -45.194 1.00 42.53 68 SER A CA 1
ATOM 528 C C . SER A 1 68 ? -5.802 -8.001 -44.310 1.00 42.53 68 SER A C 1
ATOM 530 O O . SER A 1 68 ? -6.703 -7.289 -44.775 1.00 42.53 68 SER A O 1
ATOM 532 N N . ILE A 1 69 ? -5.667 -8.220 -43.006 1.00 40.41 69 ILE A N 1
ATOM 533 C CA . ILE A 1 69 ? -5.933 -7.200 -41.993 1.00 40.41 69 ILE A CA 1
ATOM 534 C C . ILE A 1 69 ? -4.587 -6.543 -41.708 1.00 40.41 69 ILE A C 1
ATOM 536 O O . ILE A 1 69 ? -3.598 -7.263 -41.577 1.00 40.41 69 ILE A O 1
ATOM 540 N N . ASP A 1 70 ? -4.564 -5.219 -41.605 1.00 37.03 70 ASP A N 1
ATOM 541 C CA . ASP A 1 70 ? -3.505 -4.543 -40.870 1.00 37.03 70 ASP A CA 1
ATOM 542 C C . ASP A 1 70 ? -4.051 -4.157 -39.488 1.00 37.03 70 ASP A C 1
ATOM 544 O O . ASP A 1 70 ? -5.083 -3.492 -39.377 1.00 37.03 70 ASP A O 1
ATOM 548 N N . THR A 1 71 ? -3.392 -4.659 -38.449 1.00 36.34 71 THR A N 1
ATOM 549 C CA . THR A 1 71 ? -3.631 -4.353 -37.028 1.00 36.34 71 THR A CA 1
ATOM 550 C C . THR A 1 71 ? -2.317 -3.968 -36.341 1.00 36.34 71 THR A C 1
ATOM 552 O O . THR A 1 71 ? -2.210 -4.061 -35.124 1.00 36.34 71 THR A O 1
ATOM 555 N N . ALA A 1 72 ? -1.299 -3.571 -37.111 1.00 37.53 72 ALA A N 1
ATOM 556 C CA . ALA A 1 72 ? 0.070 -3.391 -36.645 1.00 37.53 72 ALA A CA 1
ATOM 557 C C . ALA A 1 72 ? 0.582 -1.962 -36.887 1.00 37.53 72 ALA A C 1
ATOM 559 O O . ALA A 1 72 ? 1.601 -1.768 -37.541 1.00 37.53 72 ALA A O 1
ATOM 560 N N . LEU A 1 73 ? -0.106 -0.962 -36.318 1.00 35.28 73 LEU A N 1
ATOM 561 C CA . LEU A 1 73 ? 0.479 0.363 -36.044 1.00 35.28 73 LEU A CA 1
ATOM 562 C C . LEU A 1 73 ? -0.205 1.078 -34.855 1.00 35.28 73 LEU A C 1
ATOM 564 O O . LEU A 1 73 ? -0.542 2.256 -34.907 1.00 35.28 73 LEU A O 1
ATOM 568 N N . SER A 1 74 ? -0.417 0.327 -33.772 1.00 35.69 74 SER A N 1
ATOM 569 C CA . SER A 1 74 ? -0.714 0.849 -32.426 1.00 35.69 74 SER A CA 1
ATOM 570 C C . SER A 1 74 ? -0.177 -0.115 -31.361 1.00 35.69 74 SER A C 1
ATOM 572 O O . SER A 1 74 ? -0.879 -0.494 -30.429 1.00 35.69 74 SER A O 1
ATOM 574 N N . GLY A 1 75 ? 1.060 -0.570 -31.563 1.00 35.34 75 GLY A N 1
ATOM 575 C CA . GLY A 1 75 ? 1.858 -1.222 -30.534 1.00 35.34 75 GLY A CA 1
ATOM 576 C C . GLY A 1 75 ? 3.055 -0.329 -30.263 1.00 35.34 75 GLY A C 1
ATOM 577 O O . GLY A 1 75 ? 3.974 -0.284 -31.083 1.00 35.34 75 GLY A O 1
ATOM 578 N N . THR A 1 76 ? 3.012 0.412 -29.161 1.00 40.53 76 THR A N 1
ATOM 579 C CA . THR A 1 76 ? 4.228 0.922 -28.534 1.00 40.53 76 THR A CA 1
ATOM 580 C C . THR A 1 76 ? 5.104 -0.267 -28.134 1.00 40.53 76 THR A C 1
ATOM 582 O O . THR A 1 76 ? 4.605 -1.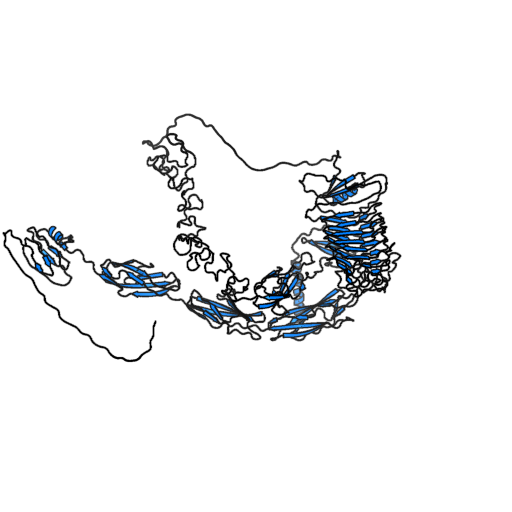361 -27.853 1.00 40.53 76 THR A O 1
ATOM 585 N N . VAL A 1 77 ? 6.425 -0.092 -28.176 1.00 51.16 77 VAL A N 1
ATOM 586 C CA . VAL A 1 77 ? 7.342 -1.092 -27.619 1.00 51.16 77 VAL A CA 1
ATOM 587 C C . VAL A 1 77 ? 7.376 -0.821 -26.128 1.00 51.16 77 VAL A C 1
ATOM 589 O O . VAL A 1 77 ? 8.122 0.057 -25.724 1.00 51.16 77 VAL A O 1
ATOM 592 N N . ASN A 1 78 ? 6.556 -1.540 -25.359 1.00 72.31 78 ASN A N 1
ATOM 593 C CA . ASN A 1 78 ? 6.487 -1.370 -23.912 1.00 72.31 78 ASN A CA 1
ATOM 594 C C . ASN A 1 78 ? 7.863 -1.613 -23.281 1.00 72.31 78 ASN A C 1
ATOM 596 O O . ASN A 1 78 ? 8.352 -2.749 -23.251 1.00 72.31 78 ASN A O 1
ATOM 600 N N . ASN A 1 79 ? 8.480 -0.544 -22.801 1.00 76.94 79 ASN A N 1
ATOM 601 C CA . ASN A 1 79 ? 9.758 -0.573 -22.112 1.00 76.94 79 ASN A CA 1
ATOM 602 C C . ASN A 1 79 ? 9.533 -0.948 -20.642 1.00 76.94 79 ASN A C 1
ATOM 604 O O . ASN A 1 79 ? 8.448 -0.762 -20.112 1.00 76.94 79 ASN A O 1
ATOM 608 N N . SER A 1 80 ? 10.556 -1.466 -19.960 1.00 83.44 80 SER A N 1
ATOM 609 C CA . SER A 1 80 ? 10.492 -1.511 -18.496 1.00 83.44 80 SER A CA 1
ATOM 610 C C . SER A 1 80 ? 10.568 -0.085 -17.928 1.00 83.44 80 SER A C 1
ATOM 612 O O . SER A 1 80 ? 11.395 0.694 -18.422 1.00 83.44 80 SER A O 1
ATOM 614 N N . PRO A 1 81 ? 9.859 0.217 -16.822 1.00 87.38 81 PRO A N 1
ATOM 615 C CA . PRO A 1 81 ? 10.128 1.403 -16.014 1.00 87.38 81 PRO A CA 1
ATOM 616 C C . PRO A 1 81 ? 11.610 1.492 -15.620 1.00 87.38 81 PRO A C 1
ATOM 618 O O . PRO A 1 81 ? 12.307 0.477 -15.535 1.00 87.38 81 PRO A O 1
ATOM 621 N N . LEU A 1 82 ? 12.113 2.688 -15.308 1.00 86.06 82 LEU A N 1
ATOM 622 C CA . LEU A 1 82 ? 13.476 2.837 -14.784 1.00 86.06 82 LEU A CA 1
ATOM 623 C C . LEU A 1 82 ? 13.663 2.096 -13.445 1.00 86.06 82 LEU A C 1
ATOM 625 O O . LEU A 1 82 ? 12.731 1.964 -12.652 1.00 86.06 82 LEU A O 1
ATOM 629 N N . GLN A 1 83 ? 14.890 1.647 -13.156 1.00 88.50 83 GLN A N 1
ATOM 630 C CA . GLN A 1 83 ? 15.210 1.051 -11.852 1.00 88.50 83 GLN A CA 1
ATOM 631 C C . GLN A 1 83 ? 14.941 2.050 -10.707 1.00 88.50 83 GLN A C 1
ATOM 633 O O . GLN A 1 83 ? 15.347 3.210 -10.822 1.00 88.50 83 GLN A O 1
ATOM 638 N N . PRO A 1 84 ? 14.321 1.616 -9.592 1.00 89.94 84 PRO A N 1
ATOM 639 C CA . PRO A 1 84 ? 14.175 2.435 -8.391 1.00 89.94 84 PRO A CA 1
ATOM 640 C C . PRO A 1 84 ? 15.532 2.901 -7.840 1.00 89.94 84 PRO A C 1
ATOM 642 O O . PRO A 1 84 ? 16.472 2.112 -7.707 1.00 89.94 84 PRO A O 1
ATOM 645 N N . VAL A 1 85 ? 15.632 4.191 -7.512 1.00 84.94 85 VAL A N 1
ATOM 646 C CA . VAL A 1 85 ? 16.846 4.865 -7.013 1.00 84.94 85 VAL A CA 1
ATOM 647 C C . VAL A 1 85 ? 16.489 5.923 -5.962 1.00 84.94 85 VAL A C 1
ATOM 649 O O . VAL A 1 85 ? 15.315 6.220 -5.769 1.00 84.94 85 VAL A O 1
ATOM 652 N N . GLN A 1 86 ? 17.506 6.512 -5.314 1.00 82.88 86 GLN A N 1
ATOM 653 C CA . GLN A 1 86 ? 17.364 7.482 -4.213 1.00 82.88 86 GLN A CA 1
ATOM 654 C C . GLN A 1 86 ? 16.464 6.943 -3.095 1.00 82.88 86 GLN A C 1
ATOM 656 O O . GLN A 1 86 ? 15.325 7.372 -2.937 1.00 82.88 86 GLN A O 1
ATOM 661 N N . VAL A 1 87 ? 16.989 5.960 -2.363 1.00 88.44 87 VAL A N 1
ATOM 662 C CA . VAL A 1 87 ? 16.249 5.274 -1.305 1.00 88.44 87 VAL A CA 1
ATOM 663 C C . VAL A 1 87 ? 16.511 5.845 0.081 1.00 88.44 87 VAL A C 1
ATOM 665 O O . VAL A 1 87 ? 17.649 6.190 0.396 1.00 88.44 87 VAL A O 1
ATOM 668 N N . GLU A 1 88 ? 15.475 5.843 0.915 1.00 89.94 88 GLU A N 1
ATOM 669 C CA . GLU A 1 88 ? 15.583 5.957 2.370 1.00 89.94 88 GLU A CA 1
ATOM 670 C C . GLU A 1 88 ? 14.867 4.767 3.040 1.00 89.94 88 GLU A C 1
ATOM 672 O O . GLU A 1 88 ? 13.778 4.405 2.589 1.00 89.94 88 GLU A O 1
ATOM 677 N N . PRO A 1 89 ? 15.434 4.141 4.092 1.00 93.06 89 PRO A N 1
ATOM 678 C CA . PRO A 1 89 ? 16.749 4.412 4.679 1.00 93.06 89 PRO A CA 1
ATOM 679 C C . PRO A 1 89 ? 17.915 4.119 3.722 1.00 93.06 89 PRO A C 1
ATOM 681 O O . PRO A 1 89 ? 17.935 3.077 3.058 1.00 93.06 89 PRO A O 1
ATOM 684 N N . LEU A 1 90 ? 18.899 5.024 3.672 1.00 90.69 90 LEU A N 1
ATOM 685 C CA . LEU A 1 90 ? 20.141 4.850 2.904 1.00 90.69 90 LEU A CA 1
ATOM 686 C C . LEU A 1 90 ? 20.835 3.507 3.192 1.00 90.69 90 LEU A C 1
ATOM 688 O O . LEU A 1 90 ? 20.831 3.007 4.318 1.00 90.69 90 LEU A O 1
ATOM 692 N N . ASP A 1 91 ? 21.505 2.951 2.181 1.00 94.25 91 ASP A N 1
ATOM 693 C CA . ASP A 1 91 ? 22.190 1.662 2.304 1.00 94.25 91 ASP A CA 1
ATOM 694 C C . ASP A 1 91 ? 23.326 1.662 3.341 1.00 94.25 91 ASP A C 1
ATOM 696 O O . ASP A 1 91 ? 24.135 2.588 3.429 1.00 94.25 91 ASP A O 1
ATOM 700 N N . SER A 1 92 ? 23.404 0.565 4.095 1.00 90.69 92 SER A N 1
ATOM 701 C CA . SER A 1 92 ? 24.287 0.345 5.239 1.00 90.69 92 SER A CA 1
ATOM 702 C C . SER A 1 92 ? 24.111 1.365 6.375 1.00 90.69 92 SER A C 1
ATOM 704 O O . SER A 1 92 ? 25.040 1.572 7.161 1.00 90.69 92 SER A O 1
ATOM 706 N N . SER A 1 93 ? 22.934 1.991 6.486 1.00 89.44 93 SER A N 1
ATOM 707 C CA . SER A 1 93 ? 22.576 2.839 7.630 1.00 89.44 93 SER A CA 1
ATOM 708 C C . SER A 1 93 ? 22.326 2.028 8.911 1.00 89.44 93 SER A C 1
ATOM 710 O O . SER A 1 93 ? 22.134 0.808 8.898 1.00 89.44 93 SER A O 1
ATOM 712 N N . ALA A 1 94 ? 22.377 2.715 10.048 1.00 88.12 94 ALA A N 1
ATOM 713 C CA . ALA A 1 94 ? 22.164 2.169 11.383 1.00 88.12 94 ALA A CA 1
ATOM 714 C C . ALA A 1 94 ? 21.383 3.189 12.222 1.00 88.12 94 ALA A C 1
ATOM 716 O O . ALA A 1 94 ? 21.194 4.322 11.778 1.00 88.12 94 ALA A O 1
ATOM 717 N N . ASP A 1 95 ? 20.956 2.777 13.415 1.00 83.69 95 ASP A N 1
ATOM 718 C CA . ASP A 1 95 ? 20.179 3.592 14.355 1.00 83.69 95 ASP A CA 1
ATOM 719 C C . ASP A 1 95 ? 18.853 4.100 13.734 1.00 83.69 95 ASP A C 1
ATOM 721 O O . ASP A 1 95 ? 18.356 5.181 14.047 1.00 83.69 95 ASP A O 1
ATOM 725 N N . ILE A 1 96 ? 18.279 3.302 12.822 1.00 85.69 96 ILE A N 1
ATOM 726 C CA . ILE A 1 96 ? 16.993 3.570 12.167 1.00 85.69 96 ILE A CA 1
ATOM 727 C C . ILE A 1 96 ? 15.842 3.250 13.130 1.00 85.69 96 ILE A C 1
ATOM 729 O O . ILE A 1 96 ? 15.909 2.266 13.866 1.00 85.69 96 ILE A O 1
ATOM 733 N N . ALA A 1 97 ? 14.783 4.065 13.103 1.00 80.25 97 ALA A N 1
ATOM 734 C CA . ALA A 1 97 ? 13.557 3.850 13.876 1.00 80.25 97 ALA A CA 1
ATOM 735 C C . ALA A 1 97 ? 12.917 2.473 13.608 1.00 80.25 97 ALA A C 1
ATOM 737 O O . ALA A 1 97 ? 13.233 1.815 12.614 1.00 80.25 97 ALA A O 1
ATOM 738 N N . LEU A 1 98 ? 11.991 2.048 14.470 1.00 83.12 98 LEU A N 1
ATOM 739 C CA . LEU A 1 98 ? 11.261 0.788 14.287 1.00 83.12 98 LEU A CA 1
ATOM 740 C C . LEU A 1 98 ? 10.133 0.882 13.253 1.00 83.12 98 LEU A C 1
ATOM 742 O O . LEU A 1 98 ? 9.755 -0.132 12.679 1.00 83.12 98 LEU A O 1
ATOM 746 N N . ASN A 1 99 ? 9.648 2.086 12.954 1.00 84.88 99 ASN A N 1
ATOM 747 C CA . ASN A 1 99 ? 8.553 2.367 12.022 1.00 84.88 99 ASN A CA 1
ATOM 748 C C . ASN A 1 99 ? 8.994 3.108 10.727 1.00 84.88 99 ASN A C 1
ATOM 750 O O . ASN A 1 99 ? 8.315 4.052 10.308 1.00 84.88 99 ASN A O 1
ATOM 754 N N . PRO A 1 100 ? 10.129 2.766 10.074 1.00 86.88 100 PRO A N 1
ATOM 755 C CA . PRO A 1 100 ? 10.679 3.587 9.005 1.00 86.88 100 PRO A CA 1
ATOM 756 C C . PRO A 1 100 ? 9.824 3.516 7.739 1.00 86.88 100 PRO A C 1
ATOM 758 O O . PRO A 1 100 ? 9.350 2.456 7.321 1.00 86.88 100 PRO A O 1
ATOM 761 N N . GLN A 1 101 ? 9.700 4.656 7.063 1.00 90.44 101 GLN A N 1
ATOM 762 C CA . GLN A 1 101 ? 9.092 4.709 5.743 1.00 90.44 101 GLN A CA 1
ATOM 763 C C . GLN A 1 101 ? 10.135 4.351 4.677 1.00 90.44 101 GLN A C 1
ATOM 765 O O . GLN A 1 101 ? 10.971 5.176 4.307 1.00 90.44 101 GLN A O 1
ATOM 770 N N . LEU A 1 102 ? 10.069 3.117 4.168 1.00 93.00 102 LEU A N 1
ATOM 771 C CA . LEU A 1 102 ? 10.852 2.681 3.013 1.00 93.00 102 LEU A CA 1
ATOM 772 C C . LEU A 1 102 ? 10.397 3.496 1.802 1.00 93.00 102 LEU A C 1
ATOM 774 O O . LEU A 1 102 ? 9.258 3.354 1.363 1.00 93.00 102 LEU A O 1
ATOM 778 N N . SER A 1 103 ? 11.244 4.368 1.266 1.00 92.56 103 SER A N 1
ATOM 779 C CA . SER A 1 103 ? 10.879 5.276 0.174 1.00 92.56 103 SER A CA 1
ATOM 780 C C . SER A 1 103 ? 11.932 5.318 -0.923 1.00 92.56 103 SER A C 1
ATOM 782 O O . SER A 1 103 ? 13.101 5.016 -0.696 1.00 92.56 103 SER A O 1
ATOM 784 N N . TRP A 1 104 ? 11.493 5.630 -2.140 1.00 94.12 104 TRP A N 1
ATOM 785 C CA . TRP A 1 104 ? 12.307 5.679 -3.351 1.00 94.12 104 TRP A CA 1
ATOM 786 C C . TRP A 1 104 ? 11.819 6.803 -4.274 1.00 94.12 104 TRP A C 1
ATOM 788 O O . TRP A 1 104 ? 10.670 7.247 -4.193 1.00 94.12 104 TRP A O 1
ATOM 798 N N . MET A 1 105 ? 12.672 7.267 -5.188 1.00 89.75 105 MET A N 1
ATOM 799 C CA . MET A 1 105 ? 12.229 8.147 -6.270 1.00 89.75 105 MET A CA 1
ATOM 800 C C . MET A 1 105 ? 11.356 7.363 -7.256 1.00 89.75 105 MET A C 1
ATOM 802 O O . MET A 1 105 ? 11.664 6.217 -7.589 1.00 89.75 105 MET A O 1
ATOM 806 N N . ALA A 1 106 ? 10.292 7.999 -7.754 1.00 86.00 106 ALA A N 1
ATOM 807 C CA . ALA A 1 106 ? 9.418 7.424 -8.770 1.00 86.00 106 ALA A CA 1
ATOM 808 C C . ALA A 1 106 ? 10.214 6.911 -9.981 1.00 86.00 106 ALA A C 1
ATOM 810 O O . ALA A 1 106 ? 10.939 7.670 -10.632 1.00 86.00 106 ALA A O 1
ATOM 811 N N . SER A 1 107 ? 10.032 5.633 -10.306 1.00 87.38 107 SER A N 1
ATOM 812 C CA . SER A 1 107 ? 10.485 5.057 -11.565 1.00 87.38 107 SER A CA 1
ATOM 813 C C . SER A 1 107 ? 9.701 5.704 -12.698 1.00 87.38 107 SER A C 1
ATOM 815 O O . SER A 1 107 ? 8.502 5.475 -12.840 1.00 87.38 107 SER A O 1
ATOM 817 N N . ALA A 1 108 ? 10.373 6.532 -13.494 1.00 80.69 108 ALA A N 1
ATOM 818 C CA . ALA A 1 108 ? 9.790 7.052 -14.721 1.00 80.69 108 ALA A CA 1
ATOM 819 C C . ALA A 1 108 ? 9.623 5.914 -15.737 1.00 80.69 108 ALA A C 1
ATOM 821 O O . ALA A 1 108 ? 10.516 5.073 -15.872 1.00 80.69 108 ALA A O 1
ATOM 822 N N . ASP A 1 109 ? 8.514 5.936 -16.468 1.00 81.31 109 ASP A N 1
ATOM 823 C CA . ASP A 1 109 ? 8.334 5.140 -17.676 1.00 81.31 109 ASP A CA 1
ATOM 824 C C . ASP A 1 109 ? 8.580 6.001 -18.925 1.00 81.31 109 ASP A C 1
ATOM 826 O O . ASP A 1 109 ? 8.413 7.226 -18.899 1.00 81.31 109 ASP A O 1
ATOM 830 N N . SER A 1 110 ? 8.998 5.366 -20.015 1.00 73.75 110 SER A N 1
ATOM 831 C CA . SER A 1 110 ? 9.104 5.989 -21.335 1.00 73.75 110 SER A CA 1
ATOM 832 C C . SER A 1 110 ? 7.829 5.855 -22.171 1.00 73.75 110 SER A C 1
ATOM 834 O O . SER A 1 110 ? 7.687 6.597 -23.146 1.00 73.75 110 SER A O 1
ATOM 836 N N . ASP A 1 111 ? 6.906 4.959 -21.812 1.00 74.00 111 ASP A N 1
ATOM 837 C CA . ASP A 1 111 ? 5.668 4.722 -22.557 1.00 74.00 111 ASP A CA 1
ATOM 838 C C . ASP A 1 111 ? 4.531 5.690 -22.142 1.00 74.00 111 ASP A C 1
ATOM 840 O O . ASP A 1 111 ? 4.087 5.701 -20.989 1.00 74.00 111 ASP A O 1
ATOM 844 N N . PRO A 1 112 ? 4.036 6.565 -23.052 1.00 56.12 112 PRO A N 1
ATOM 845 C CA . PRO A 1 112 ? 3.124 7.641 -22.663 1.00 56.12 112 PRO A CA 1
ATOM 846 C C . PRO A 1 112 ? 1.711 7.156 -22.312 1.00 56.12 112 PRO A C 1
ATOM 848 O O . PRO A 1 112 ? 0.881 6.920 -23.192 1.00 56.12 112 PRO A O 1
ATOM 851 N N . GLY A 1 113 ? 1.413 7.123 -21.014 1.00 62.41 113 GLY A N 1
ATOM 852 C CA . GLY A 1 113 ? 0.098 6.774 -20.467 1.00 62.41 113 GLY A CA 1
ATOM 853 C C . GLY A 1 113 ? 0.121 5.597 -19.495 1.00 62.41 113 GLY A C 1
ATOM 854 O O . GLY A 1 113 ? -0.905 5.340 -18.864 1.00 62.41 113 GLY A O 1
ATOM 855 N N . ASP A 1 114 ? 1.268 4.934 -19.350 1.00 78.06 114 ASP A N 1
ATOM 856 C CA . ASP A 1 114 ? 1.407 3.781 -18.472 1.00 78.06 114 ASP A CA 1
ATOM 857 C C . ASP A 1 114 ? 1.597 4.174 -16.996 1.00 78.06 114 ASP A C 1
ATOM 859 O O . ASP A 1 114 ? 2.073 5.255 -16.637 1.00 78.06 114 ASP A O 1
ATOM 863 N N . VAL A 1 115 ? 1.121 3.289 -16.123 1.00 80.12 115 VAL A N 1
ATOM 864 C CA . VAL A 1 115 ? 0.970 3.456 -14.681 1.00 80.12 115 VAL A CA 1
ATOM 865 C C . VAL A 1 115 ? 1.946 2.518 -13.990 1.00 80.12 115 VAL A C 1
ATOM 867 O O . VAL A 1 115 ? 1.705 1.315 -13.875 1.00 80.12 115 VAL A O 1
ATOM 870 N N . VAL A 1 116 ? 3.043 3.090 -13.500 1.00 86.62 116 VAL A N 1
ATOM 871 C CA . VAL A 1 116 ? 4.052 2.335 -12.761 1.00 86.62 116 VAL A CA 1
ATOM 872 C C . VAL A 1 116 ? 3.536 1.970 -11.368 1.00 86.62 116 VAL A C 1
ATOM 874 O O . VAL A 1 116 ? 2.997 2.797 -10.631 1.00 86.62 116 VAL A O 1
ATOM 877 N N . THR A 1 117 ? 3.735 0.710 -11.013 1.00 91.81 117 THR A N 1
ATOM 878 C CA . THR A 1 117 ? 3.459 0.098 -9.715 1.00 91.81 117 THR A CA 1
ATOM 879 C C . THR A 1 117 ? 4.736 -0.537 -9.162 1.00 91.81 117 THR A C 1
ATOM 881 O O . THR A 1 117 ? 5.710 -0.724 -9.892 1.00 91.81 117 THR A O 1
ATOM 884 N N . TYR A 1 118 ? 4.755 -0.865 -7.873 1.00 94.00 118 TYR A N 1
ATOM 885 C CA . TYR A 1 118 ? 5.948 -1.321 -7.170 1.00 94.00 118 TYR A CA 1
ATOM 886 C C . TYR A 1 118 ? 5.683 -2.586 -6.352 1.00 94.00 118 TYR A C 1
ATOM 888 O O . TYR A 1 118 ? 4.700 -2.685 -5.615 1.00 94.00 118 TYR A O 1
ATOM 896 N N . ASP A 1 119 ? 6.614 -3.528 -6.447 1.00 94.62 119 ASP A N 1
ATOM 897 C CA . ASP A 1 119 ? 6.763 -4.638 -5.517 1.00 94.62 119 ASP A CA 1
ATOM 898 C C . ASP A 1 119 ? 7.851 -4.282 -4.496 1.00 94.62 119 ASP A C 1
ATOM 900 O O . ASP A 1 119 ? 9.000 -4.021 -4.869 1.00 94.62 119 ASP A O 1
ATOM 904 N N . VAL A 1 120 ? 7.503 -4.289 -3.210 1.00 95.38 120 VAL A N 1
ATOM 905 C CA . VAL A 1 120 ? 8.434 -4.031 -2.101 1.00 95.38 120 VAL A CA 1
ATOM 906 C C . VAL A 1 120 ? 8.882 -5.365 -1.519 1.00 95.38 120 VAL A C 1
ATOM 908 O O . VAL A 1 120 ? 8.054 -6.217 -1.187 1.00 95.38 120 VAL A O 1
ATOM 911 N N . TYR A 1 121 ? 10.191 -5.541 -1.359 1.00 95.19 121 TYR A N 1
ATOM 912 C CA . TYR A 1 121 ? 10.791 -6.723 -0.749 1.00 95.19 121 TYR A CA 1
ATOM 913 C C . TYR A 1 121 ? 11.554 -6.333 0.517 1.00 95.19 121 TYR A C 1
ATOM 915 O O . TYR A 1 121 ? 12.347 -5.397 0.477 1.00 95.19 121 TYR A O 1
ATOM 923 N N . LEU A 1 122 ? 11.399 -7.097 1.600 1.00 95.75 122 LEU A N 1
ATOM 924 C CA . LEU A 1 122 ? 12.105 -6.927 2.873 1.00 95.75 122 LEU A CA 1
ATOM 925 C C . LEU A 1 122 ? 12.490 -8.291 3.482 1.00 95.75 122 LEU A C 1
ATOM 927 O O . LEU A 1 122 ? 11.814 -9.302 3.286 1.00 95.75 122 LEU A O 1
ATOM 931 N N . GLY A 1 123 ? 13.574 -8.348 4.252 1.00 92.62 123 GLY A N 1
ATOM 932 C CA . GLY A 1 123 ? 13.871 -9.490 5.117 1.00 92.62 123 GLY A CA 1
ATOM 933 C C . GLY A 1 123 ? 15.162 -9.333 5.915 1.00 92.62 123 GLY A C 1
ATOM 934 O O . GLY A 1 123 ? 16.013 -8.517 5.591 1.00 92.62 123 GLY A O 1
ATOM 935 N N . THR A 1 124 ? 15.354 -10.159 6.940 1.00 92.88 124 THR A N 1
ATOM 936 C CA . THR A 1 124 ? 16.557 -10.152 7.799 1.00 92.88 124 THR A CA 1
ATOM 937 C C . THR A 1 124 ? 17.750 -10.915 7.198 1.00 92.88 124 THR A C 1
ATOM 939 O O . THR A 1 124 ? 18.696 -11.282 7.895 1.00 92.88 124 THR A O 1
ATOM 942 N N . THR A 1 125 ? 17.725 -11.180 5.886 1.00 88.69 125 THR A N 1
ATOM 943 C CA . THR A 1 125 ? 18.820 -11.826 5.143 1.00 88.69 125 THR A CA 1
ATOM 944 C C . THR A 1 125 ? 19.006 -11.165 3.771 1.00 88.69 125 THR A C 1
ATOM 946 O O . THR A 1 125 ? 18.021 -10.657 3.237 1.00 88.69 125 THR A O 1
ATOM 949 N N . PRO A 1 126 ? 20.201 -11.231 3.143 1.00 89.31 126 PRO A N 1
ATOM 950 C CA . PRO A 1 126 ? 20.482 -10.587 1.849 1.00 89.31 126 PRO A CA 1
ATOM 951 C C . PRO A 1 126 ? 19.638 -11.034 0.641 1.00 89.31 126 PRO A C 1
ATOM 953 O O . PRO A 1 126 ? 19.850 -10.522 -0.454 1.00 89.31 126 PRO A O 1
ATOM 956 N N . ASN A 1 127 ? 18.716 -11.989 0.807 1.00 89.25 127 ASN A N 1
ATOM 957 C CA . ASN A 1 127 ? 17.668 -12.289 -0.166 1.00 89.25 127 ASN A CA 1
ATOM 958 C C . ASN A 1 127 ? 16.300 -11.928 0.454 1.00 89.25 127 ASN A C 1
ATOM 960 O O . ASN A 1 127 ? 15.692 -12.783 1.107 1.00 89.25 127 ASN A O 1
ATOM 964 N N . PRO A 1 128 ? 15.845 -10.666 0.340 1.00 90.00 128 PRO A N 1
ATOM 965 C CA . PRO A 1 128 ? 14.595 -10.216 0.949 1.00 90.00 128 PRO A CA 1
ATOM 966 C C . PRO A 1 128 ? 13.364 -10.852 0.284 1.00 90.00 128 PRO A C 1
ATOM 968 O O . PRO A 1 128 ? 13.350 -11.087 -0.926 1.00 90.00 128 PRO A O 1
ATOM 971 N N . LYS A 1 129 ? 12.313 -11.120 1.070 1.00 87.50 129 LYS A N 1
ATOM 972 C CA . LYS A 1 129 ? 11.032 -11.664 0.586 1.00 87.50 129 LYS A CA 1
ATOM 973 C C . LYS A 1 129 ? 10.122 -10.534 0.103 1.00 87.50 129 LYS A C 1
ATOM 975 O O . LYS A 1 129 ? 10.182 -9.436 0.640 1.00 87.50 129 LYS A O 1
ATOM 980 N N . LEU A 1 130 ? 9.249 -10.816 -0.862 1.00 93.38 130 LEU A N 1
ATOM 981 C CA . LEU A 1 130 ? 8.160 -9.913 -1.252 1.00 93.38 130 LEU A CA 1
ATOM 982 C C . LEU A 1 130 ? 7.229 -9.670 -0.048 1.00 93.38 130 LEU A C 1
ATOM 984 O O . LEU A 1 130 ? 6.808 -10.643 0.577 1.00 93.38 130 LEU A O 1
ATOM 988 N N . ILE A 1 131 ? 6.909 -8.407 0.257 1.00 90.19 131 ILE A N 1
ATOM 989 C CA . ILE A 1 131 ? 5.985 -8.023 1.344 1.00 90.19 131 ILE A CA 1
ATOM 990 C C . ILE A 1 131 ? 4.726 -7.292 0.852 1.00 90.19 131 ILE A C 1
ATOM 992 O O . ILE A 1 131 ? 3.661 -7.462 1.436 1.00 90.19 131 ILE A O 1
ATOM 996 N N . VAL A 1 132 ? 4.801 -6.546 -0.256 1.00 91.31 132 VAL A N 1
ATOM 997 C CA . VAL A 1 132 ? 3.631 -5.998 -0.969 1.00 91.31 132 VAL A CA 1
ATOM 998 C C . VAL A 1 132 ? 3.922 -5.939 -2.471 1.00 91.31 132 VAL A C 1
ATOM 1000 O O . VAL A 1 132 ? 5.078 -5.820 -2.868 1.00 91.31 132 VAL A O 1
ATOM 1003 N N . SER A 1 133 ? 2.886 -6.042 -3.306 1.00 91.56 133 SER A N 1
ATOM 1004 C CA . SER A 1 133 ? 2.980 -6.048 -4.771 1.00 91.56 133 SER A CA 1
ATOM 1005 C C . SER A 1 133 ? 1.936 -5.125 -5.403 1.00 91.56 133 SER A C 1
ATOM 1007 O O . SER A 1 133 ? 0.867 -4.920 -4.826 1.00 91.56 133 SER A O 1
ATOM 1009 N N . GLY A 1 134 ? 2.239 -4.562 -6.578 1.00 84.56 134 GLY A N 1
ATOM 1010 C CA . GLY A 1 134 ? 1.319 -3.686 -7.323 1.00 84.56 134 GLY A CA 1
ATOM 1011 C C . GLY A 1 134 ? 1.037 -2.330 -6.657 1.00 84.56 134 GLY A C 1
ATOM 1012 O O . GLY A 1 134 ? 0.029 -1.688 -6.953 1.00 84.56 134 GLY A O 1
ATOM 1013 N N . TYR A 1 135 ? 1.903 -1.889 -5.745 1.00 89.94 135 TYR A N 1
ATOM 1014 C CA . TYR A 1 135 ? 1.720 -0.689 -4.930 1.00 89.94 135 TYR A CA 1
ATOM 1015 C C . TYR A 1 135 ? 1.943 0.591 -5.754 1.00 89.94 135 TYR A C 1
ATOM 1017 O O . TYR A 1 135 ? 2.895 0.660 -6.521 1.00 89.94 135 TYR A O 1
ATOM 1025 N N . GLN A 1 136 ? 1.086 1.611 -5.629 1.00 86.94 136 GLN A N 1
ATOM 1026 C CA . GLN A 1 136 ? 1.155 2.826 -6.472 1.00 86.94 136 GLN A CA 1
ATOM 1027 C C . GLN A 1 136 ? 1.887 4.019 -5.829 1.00 86.94 136 GLN A C 1
ATOM 1029 O O . GLN A 1 136 ? 2.217 4.979 -6.523 1.00 86.94 136 GLN A O 1
ATOM 1034 N N . SER A 1 137 ? 2.156 3.975 -4.521 1.00 89.19 137 SER A N 1
ATOM 1035 C CA . SER A 1 137 ? 2.978 4.982 -3.833 1.00 89.19 137 SER A CA 1
ATOM 1036 C C . SER A 1 137 ? 4.465 4.627 -3.943 1.00 89.19 137 SER A C 1
ATOM 1038 O O . SER A 1 137 ? 4.822 3.453 -4.016 1.00 89.19 137 SER A O 1
ATOM 1040 N N . THR A 1 138 ? 5.336 5.639 -3.914 1.00 90.94 138 THR A N 1
ATOM 1041 C CA . THR A 1 138 ? 6.802 5.473 -3.893 1.00 90.94 138 THR A CA 1
ATOM 1042 C C . THR A 1 138 ? 7.383 5.458 -2.473 1.00 90.94 138 THR A C 1
ATOM 1044 O O . THR A 1 138 ? 8.581 5.658 -2.278 1.00 90.94 138 THR A O 1
ATOM 1047 N N . ALA A 1 139 ? 6.522 5.289 -1.469 1.00 90.56 139 ALA A N 1
ATOM 1048 C CA . ALA A 1 139 ? 6.882 5.241 -0.060 1.00 90.56 139 ALA A CA 1
ATOM 1049 C C . ALA A 1 139 ? 5.921 4.318 0.706 1.00 90.56 139 ALA A C 1
ATOM 1051 O O . ALA A 1 139 ? 4.701 4.467 0.594 1.00 90.56 139 ALA A O 1
ATOM 1052 N N . TYR A 1 140 ? 6.476 3.375 1.467 1.00 91.56 140 TYR A N 1
ATOM 1053 C CA . TYR A 1 140 ? 5.793 2.291 2.171 1.00 91.56 140 TYR A CA 1
ATOM 1054 C C . TYR A 1 140 ? 6.261 2.233 3.634 1.00 91.56 140 TYR A C 1
ATOM 1056 O O . TYR A 1 140 ? 7.437 1.996 3.909 1.00 91.56 140 TYR A O 1
ATOM 1064 N N . SER A 1 141 ? 5.346 2.461 4.575 1.00 88.19 141 SER A N 1
ATOM 1065 C CA . SER A 1 141 ? 5.629 2.391 6.015 1.00 88.19 141 SER A CA 1
ATOM 1066 C C . SER A 1 141 ? 5.575 0.950 6.519 1.00 88.19 141 SER A C 1
ATOM 1068 O O . SER A 1 141 ? 4.706 0.185 6.100 1.00 88.19 141 SER A O 1
ATOM 1070 N N . ILE A 1 142 ? 6.475 0.580 7.431 1.00 86.81 142 ILE A N 1
ATOM 1071 C CA . ILE A 1 142 ? 6.516 -0.759 8.032 1.00 86.81 142 ILE A CA 1
ATOM 1072 C C . ILE A 1 142 ? 7.054 -0.713 9.464 1.00 86.81 142 ILE A C 1
ATOM 1074 O O . ILE A 1 142 ? 7.990 0.032 9.735 1.00 86.81 142 ILE A O 1
ATOM 1078 N N . THR A 1 143 ? 6.491 -1.531 10.355 1.00 85.44 143 THR A N 1
ATOM 1079 C CA . THR A 1 143 ? 7.003 -1.744 11.719 1.00 85.44 143 THR A CA 1
ATOM 1080 C C . THR A 1 143 ? 7.972 -2.928 11.746 1.00 85.44 143 THR A C 1
ATOM 1082 O O . THR A 1 143 ? 7.758 -3.938 11.069 1.00 85.44 143 THR A O 1
ATOM 1085 N N . LEU A 1 144 ? 9.058 -2.799 12.503 1.00 86.81 144 LEU A N 1
ATOM 1086 C CA . LEU A 1 144 ? 10.236 -3.662 12.477 1.00 86.81 144 LEU A CA 1
ATOM 1087 C C . LEU A 1 144 ? 10.716 -3.994 13.890 1.00 86.81 144 LEU A C 1
ATOM 1089 O O . LEU A 1 144 ? 10.548 -3.213 14.818 1.00 86.81 144 LEU A O 1
ATOM 1093 N N . ASN A 1 145 ? 11.403 -5.126 14.033 1.00 81.50 145 ASN A N 1
ATOM 1094 C CA . ASN A 1 145 ? 11.999 -5.519 15.306 1.00 81.50 145 ASN A CA 1
ATOM 1095 C C . ASN A 1 145 ? 13.223 -4.635 15.631 1.00 81.50 145 ASN A C 1
ATOM 1097 O O . ASN A 1 145 ? 13.996 -4.331 14.712 1.00 81.50 145 ASN A O 1
ATOM 1101 N N . PRO A 1 146 ? 13.488 -4.304 16.908 1.00 77.94 146 PRO A N 1
ATOM 1102 C CA . PRO A 1 146 ? 14.703 -3.599 17.323 1.00 77.94 146 PRO A CA 1
ATOM 1103 C C . PRO A 1 146 ? 15.986 -4.413 17.103 1.00 77.94 146 PRO A C 1
ATOM 1105 O O . PRO A 1 146 ? 15.959 -5.638 16.929 1.00 77.94 146 PRO A O 1
ATOM 1108 N N . LEU A 1 147 ? 17.131 -3.720 17.109 1.00 81.06 147 LEU A N 1
ATOM 1109 C CA . LEU A 1 147 ? 18.492 -4.270 16.975 1.00 81.06 147 LEU A CA 1
ATOM 1110 C C . LEU A 1 147 ? 18.700 -5.236 15.789 1.00 81.06 147 LEU A C 1
ATOM 1112 O O . LEU A 1 147 ? 19.570 -6.114 15.823 1.00 81.06 147 LEU A O 1
ATOM 1116 N N . THR A 1 148 ? 17.907 -5.094 14.730 1.00 85.00 148 THR A N 1
ATOM 1117 C CA . THR A 1 148 ? 17.805 -6.063 13.637 1.00 85.00 148 THR A CA 1
ATOM 1118 C C . THR A 1 148 ? 18.281 -5.446 12.325 1.00 85.00 148 THR A C 1
ATOM 1120 O O . THR A 1 148 ? 17.806 -4.399 11.892 1.00 85.00 148 THR A O 1
ATOM 1123 N N . THR A 1 149 ? 19.230 -6.110 11.657 1.00 91.88 149 THR A N 1
ATOM 1124 C CA . THR A 1 149 ? 19.649 -5.729 10.302 1.00 91.88 149 THR A CA 1
ATOM 1125 C C . THR A 1 149 ? 18.650 -6.268 9.282 1.00 91.88 149 THR A C 1
ATOM 1127 O O . THR A 1 149 ? 18.482 -7.483 9.139 1.00 91.88 149 THR A O 1
ATOM 1130 N N . TYR A 1 150 ? 18.024 -5.357 8.547 1.00 93.38 150 TYR A N 1
ATOM 1131 C CA . TYR A 1 150 ? 17.124 -5.643 7.442 1.00 93.38 150 TYR A CA 1
ATOM 1132 C C . TYR A 1 150 ? 17.808 -5.381 6.097 1.00 93.38 150 TYR A C 1
ATOM 1134 O O . TYR A 1 150 ? 18.679 -4.523 5.960 1.00 93.38 150 TYR A O 1
ATOM 1142 N N . TYR A 1 151 ? 17.378 -6.136 5.094 1.00 95.88 151 TYR A N 1
ATOM 1143 C CA . TYR A 1 151 ? 17.734 -6.004 3.689 1.00 95.88 151 TYR A CA 1
ATOM 1144 C C . TYR A 1 151 ? 16.451 -5.788 2.894 1.00 95.88 151 TYR A C 1
ATOM 1146 O O . TYR A 1 151 ? 15.430 -6.401 3.214 1.00 95.88 151 TYR A O 1
ATOM 1154 N N . TRP A 1 152 ? 16.483 -4.950 1.862 1.00 96.25 152 TRP A N 1
ATOM 1155 C CA . TRP A 1 152 ? 15.295 -4.610 1.082 1.00 96.25 152 TRP A CA 1
ATOM 1156 C C . TRP A 1 152 ? 15.618 -4.263 -0.371 1.00 96.25 152 TRP A C 1
ATOM 1158 O O . TRP A 1 152 ? 16.746 -3.897 -0.690 1.00 96.25 152 TRP A O 1
ATOM 1168 N N . LYS A 1 153 ? 14.633 -4.405 -1.261 1.00 95.31 153 LYS A N 1
ATOM 1169 C CA . LYS A 1 153 ? 14.692 -3.945 -2.660 1.00 95.31 153 LYS A CA 1
ATOM 1170 C C . LYS A 1 153 ? 13.302 -3.555 -3.152 1.00 95.31 153 LYS A C 1
ATOM 1172 O O . LYS A 1 153 ? 12.298 -3.988 -2.586 1.00 95.31 153 LYS A O 1
ATOM 1177 N N . ILE A 1 154 ? 13.256 -2.804 -4.247 1.00 96.12 154 ILE A N 1
ATOM 1178 C CA . ILE A 1 154 ? 12.024 -2.442 -4.956 1.00 96.12 154 ILE A CA 1
ATOM 1179 C C . ILE A 1 154 ? 12.105 -2.973 -6.390 1.00 96.12 154 ILE A C 1
ATOM 1181 O O . ILE A 1 154 ? 13.161 -2.889 -7.022 1.00 96.12 154 ILE A O 1
ATOM 1185 N N . VAL A 1 155 ? 10.998 -3.491 -6.922 1.00 95.06 155 VAL A N 1
ATOM 1186 C CA . VAL A 1 155 ? 10.845 -3.809 -8.351 1.00 95.06 155 VAL A CA 1
ATOM 1187 C C . VAL A 1 155 ? 9.697 -2.976 -8.911 1.00 95.06 155 VAL A C 1
ATOM 1189 O O . VAL A 1 155 ? 8.559 -3.127 -8.477 1.00 95.06 155 VAL A O 1
ATOM 1192 N N . ALA A 1 156 ? 9.987 -2.095 -9.864 1.00 92.69 156 ALA A N 1
ATOM 1193 C CA . ALA A 1 156 ? 8.969 -1.328 -10.579 1.00 92.69 156 ALA A CA 1
ATOM 1194 C C . ALA A 1 156 ? 8.342 -2.173 -11.701 1.00 92.69 156 ALA A C 1
ATOM 1196 O O . ALA A 1 156 ? 9.044 -2.979 -12.315 1.00 92.69 156 ALA A O 1
ATOM 1197 N N . ARG A 1 157 ? 7.048 -1.985 -11.981 1.00 88.88 157 ARG A N 1
ATOM 1198 C CA . ARG A 1 157 ? 6.267 -2.672 -13.027 1.00 88.88 157 ARG A CA 1
ATOM 1199 C C . ARG A 1 157 ? 5.287 -1.724 -13.710 1.00 88.88 157 ARG A C 1
ATOM 1201 O O . ARG A 1 157 ? 4.595 -0.986 -13.017 1.00 88.88 157 ARG A O 1
ATOM 1208 N N . ASP A 1 158 ? 5.157 -1.812 -15.023 1.00 86.00 158 ASP A N 1
ATOM 1209 C CA . ASP A 1 158 ? 4.086 -1.148 -15.780 1.00 86.00 158 ASP A CA 1
ATOM 1210 C C . ASP A 1 158 ? 2.779 -1.981 -15.820 1.00 86.00 158 ASP A C 1
ATOM 1212 O O . ASP A 1 158 ? 2.709 -3.117 -15.338 1.00 86.00 158 ASP A O 1
ATOM 1216 N N . ASN A 1 159 ? 1.725 -1.427 -16.430 1.00 79.25 159 ASN A N 1
ATOM 1217 C CA . ASN A 1 159 ? 0.427 -2.087 -16.663 1.00 79.25 159 ASN A CA 1
ATOM 1218 C C . ASN A 1 159 ? 0.405 -3.101 -17.827 1.00 79.25 159 ASN A C 1
ATOM 1220 O O . ASN A 1 159 ? -0.646 -3.683 -18.112 1.00 79.25 159 ASN A O 1
ATOM 1224 N N . HIS A 1 160 ? 1.532 -3.337 -18.493 1.00 72.81 160 HIS A N 1
ATOM 1225 C CA . HIS A 1 160 ? 1.714 -4.298 -19.583 1.00 72.81 160 HIS A CA 1
ATOM 1226 C C . HIS A 1 160 ? 2.647 -5.473 -19.214 1.00 72.81 160 HIS A C 1
ATOM 1228 O O . HIS A 1 160 ? 2.735 -6.440 -19.976 1.00 72.81 160 HIS A O 1
ATOM 1234 N N . ASN A 1 161 ? 3.181 -5.482 -17.987 1.00 69.81 161 ASN A N 1
ATOM 1235 C CA . ASN A 1 161 ? 4.033 -6.484 -17.335 1.00 69.81 161 ASN A CA 1
ATOM 1236 C C . ASN A 1 161 ? 5.540 -6.452 -17.675 1.00 69.81 161 ASN A C 1
ATOM 1238 O O . ASN A 1 161 ? 6.210 -7.454 -17.399 1.00 69.81 161 ASN A O 1
ATOM 1242 N N . ALA A 1 162 ? 6.112 -5.361 -18.202 1.00 79.19 162 ALA A N 1
ATOM 1243 C CA . ALA A 1 162 ? 7.566 -5.180 -18.083 1.00 79.19 162 ALA A CA 1
ATOM 1244 C C . ALA A 1 162 ? 7.921 -4.593 -16.700 1.00 79.19 162 ALA A C 1
ATOM 1246 O O . ALA A 1 162 ? 7.057 -4.244 -15.889 1.00 79.19 162 ALA A O 1
ATOM 1247 N N . SER A 1 163 ? 9.204 -4.666 -16.334 1.00 90.44 163 SER A N 1
ATOM 1248 C CA . SER A 1 163 ? 9.636 -4.415 -14.953 1.00 90.44 163 SER A CA 1
ATOM 1249 C C . SER A 1 163 ? 11.134 -4.168 -14.816 1.00 90.44 163 SER A C 1
ATOM 1251 O O . SER A 1 163 ? 11.920 -4.688 -15.615 1.00 90.44 163 SER A O 1
ATOM 1253 N N . ALA A 1 164 ? 11.535 -3.445 -13.770 1.00 90.31 164 ALA A N 1
ATOM 1254 C CA . ALA A 1 164 ? 12.934 -3.217 -13.421 1.00 90.31 164 ALA A CA 1
ATOM 1255 C C . ALA A 1 164 ? 13.189 -3.381 -11.917 1.00 90.31 164 ALA A C 1
ATOM 1257 O O . ALA A 1 164 ? 12.568 -2.727 -11.080 1.00 90.31 164 ALA A O 1
ATOM 1258 N N . GLU A 1 165 ? 14.143 -4.249 -11.584 1.00 93.25 165 GLU A N 1
ATOM 1259 C CA . GLU A 1 165 ? 14.592 -4.512 -10.216 1.00 93.25 165 GLU A CA 1
ATOM 1260 C C . GLU A 1 165 ? 15.702 -3.539 -9.799 1.00 93.25 165 GLU A C 1
ATOM 1262 O O . GLU A 1 165 ? 16.701 -3.396 -10.510 1.00 93.25 165 GLU A O 1
ATOM 1267 N N . GLY A 1 166 ? 15.530 -2.887 -8.647 1.00 89.00 166 GLY A N 1
ATOM 1268 C CA . GLY A 1 166 ? 16.572 -2.112 -7.976 1.00 89.00 166 GLY A CA 1
ATOM 1269 C C . GLY A 1 166 ? 17.526 -2.991 -7.144 1.00 89.00 166 GLY A C 1
ATOM 1270 O O . GLY A 1 166 ? 17.207 -4.145 -6.848 1.00 89.00 166 GLY A O 1
ATOM 1271 N N . PRO A 1 167 ? 18.706 -2.470 -6.756 1.00 92.00 167 PRO A N 1
ATOM 1272 C CA . PRO A 1 167 ? 19.639 -3.151 -5.855 1.00 92.00 167 PRO A CA 1
ATOM 1273 C C . PRO A 1 167 ? 19.012 -3.635 -4.537 1.00 92.00 167 PRO A C 1
ATOM 1275 O O . PRO A 1 167 ? 18.014 -3.094 -4.073 1.00 92.00 167 PRO A O 1
ATOM 1278 N N . VAL A 1 168 ? 19.658 -4.613 -3.890 1.00 94.81 168 VAL A N 1
ATOM 1279 C CA . VAL A 1 168 ? 19.375 -4.937 -2.483 1.00 94.81 168 VAL A CA 1
ATOM 1280 C C . VAL A 1 168 ? 20.170 -3.987 -1.592 1.00 94.81 168 VAL A C 1
ATOM 1282 O O . VAL A 1 168 ? 21.400 -4.051 -1.559 1.00 94.81 168 VAL A O 1
ATOM 1285 N N . TRP A 1 169 ? 19.455 -3.132 -0.873 1.00 95.38 169 TRP A N 1
ATOM 1286 C CA . TRP A 1 169 ? 19.968 -2.220 0.146 1.00 95.38 169 TRP A CA 1
ATOM 1287 C C . TRP A 1 169 ? 19.799 -2.821 1.545 1.00 95.38 169 TRP A C 1
ATOM 1289 O O . TRP A 1 169 ? 19.120 -3.834 1.726 1.00 95.38 169 TRP A O 1
ATOM 1299 N N . SER A 1 170 ? 20.420 -2.210 2.550 1.00 95.19 170 SER A N 1
ATOM 1300 C CA . SER A 1 170 ? 20.413 -2.692 3.932 1.00 95.19 170 SER A CA 1
ATOM 1301 C C . SER A 1 170 ? 20.394 -1.564 4.960 1.00 95.19 170 SER A C 1
ATOM 1303 O O . SER A 1 170 ? 20.922 -0.486 4.705 1.00 95.19 170 SER A O 1
ATOM 1305 N N . PHE A 1 171 ? 19.822 -1.817 6.135 1.00 94.94 171 PHE A N 1
ATOM 1306 C CA . PHE A 1 171 ? 19.889 -0.922 7.294 1.00 94.94 171 PHE A CA 1
ATOM 1307 C C . PHE A 1 171 ? 19.745 -1.709 8.604 1.00 94.94 171 PHE A C 1
ATOM 1309 O O . PHE A 1 171 ? 19.387 -2.886 8.585 1.00 94.94 171 PHE A O 1
ATOM 1316 N N . THR A 1 172 ? 20.042 -1.095 9.750 1.00 90.12 172 THR A N 1
ATOM 1317 C CA . THR A 1 172 ? 19.867 -1.715 11.079 1.00 90.12 172 THR A CA 1
ATOM 1318 C C . THR A 1 172 ? 19.024 -0.834 11.991 1.00 90.12 172 THR A C 1
ATOM 1320 O O . THR A 1 172 ? 19.275 0.369 12.088 1.00 90.12 172 THR A O 1
ATOM 1323 N N . THR A 1 173 ? 18.037 -1.438 12.652 1.00 85.62 173 THR A N 1
ATOM 1324 C CA . THR A 1 173 ? 17.156 -0.759 13.608 1.00 85.62 173 THR A CA 1
ATOM 1325 C C . THR A 1 173 ? 17.838 -0.484 14.952 1.00 85.62 173 THR A C 1
ATOM 1327 O O . THR A 1 173 ? 18.770 -1.184 15.361 1.00 85.62 173 THR A O 1
ATOM 1330 N N . THR A 1 174 ? 17.367 0.567 15.616 1.00 76.00 174 THR A N 1
ATOM 1331 C CA . THR A 1 174 ? 17.796 1.062 16.934 1.00 76.00 174 THR A CA 1
ATOM 1332 C C . THR A 1 174 ? 17.295 0.177 18.096 1.00 76.00 174 THR A C 1
ATOM 1334 O O . THR A 1 174 ? 16.823 -0.944 17.874 1.00 76.00 174 THR A O 1
ATOM 1337 N N . THR A 1 175 ? 17.469 0.629 19.340 1.00 73.50 175 THR A N 1
ATOM 1338 C CA . THR A 1 175 ? 16.943 -0.017 20.554 1.00 73.50 175 THR A CA 1
ATOM 1339 C C . THR A 1 175 ? 15.538 0.461 20.921 1.00 73.50 175 THR A C 1
ATOM 1341 O O . THR A 1 175 ? 15.096 1.524 20.495 1.00 73.50 175 THR A O 1
ATOM 1344 N N . ASP A 1 176 ? 14.865 -0.383 21.692 1.00 71.19 176 ASP A N 1
ATOM 1345 C CA . ASP A 1 176 ? 13.500 -0.275 22.205 1.00 71.19 176 ASP A CA 1
ATOM 1346 C C . ASP A 1 176 ? 13.537 -0.987 23.572 1.00 71.19 176 ASP A C 1
ATOM 1348 O O . ASP A 1 176 ? 14.046 -2.118 23.675 1.00 71.19 176 ASP A O 1
ATOM 1352 N N . GLY A 1 177 ? 13.170 -0.259 24.628 1.00 78.50 177 GLY A N 1
ATOM 1353 C CA . GLY A 1 177 ? 13.478 -0.585 26.019 1.00 78.50 177 GLY A CA 1
ATOM 1354 C C . GLY A 1 177 ? 12.400 -1.385 26.746 1.00 78.50 177 GLY A C 1
ATOM 1355 O O . GLY A 1 177 ? 12.732 -2.155 27.657 1.00 78.50 177 GLY A O 1
ATOM 1356 N N . ASP A 1 178 ? 11.140 -1.236 26.342 1.00 78.94 178 ASP A N 1
ATOM 1357 C CA . ASP A 1 178 ? 9.968 -1.877 26.949 1.00 78.94 178 ASP A CA 1
ATOM 1358 C C . ASP A 1 178 ? 9.094 -2.681 25.964 1.00 78.94 178 ASP A C 1
ATOM 1360 O O . ASP A 1 178 ? 8.243 -3.451 26.421 1.00 78.94 178 ASP A O 1
ATOM 1364 N N . ALA A 1 179 ? 9.429 -2.650 24.668 1.00 78.31 179 ALA A N 1
ATOM 1365 C CA . ALA A 1 179 ? 8.834 -3.400 23.563 1.00 78.31 179 ALA A CA 1
ATOM 1366 C C . ALA A 1 179 ? 7.459 -2.902 23.079 1.00 78.31 179 ALA A C 1
ATOM 1368 O O . ALA A 1 179 ? 6.604 -3.718 22.717 1.00 78.31 179 ALA A O 1
ATOM 1369 N N . ASP A 1 180 ? 7.252 -1.584 23.041 1.00 77.00 180 ASP A N 1
ATOM 1370 C CA . ASP A 1 180 ? 6.025 -0.952 22.535 1.00 77.00 180 ASP A CA 1
ATOM 1371 C C . ASP A 1 180 ? 5.980 -0.787 20.997 1.00 77.00 180 ASP A C 1
ATOM 1373 O O . ASP A 1 180 ? 4.899 -0.752 20.404 1.00 77.00 180 ASP A O 1
ATOM 1377 N N . GLY A 1 181 ? 7.139 -0.789 20.328 1.00 71.44 181 GLY A N 1
ATOM 1378 C CA . GLY A 1 181 ? 7.273 -0.605 18.877 1.00 71.44 181 GLY A CA 1
ATOM 1379 C C . GLY A 1 181 ? 7.770 0.779 18.437 1.00 71.44 181 GLY A C 1
ATOM 1380 O O . GLY A 1 181 ? 7.893 1.024 17.231 1.00 71.44 181 GLY A O 1
ATOM 1381 N N . ILE A 1 182 ? 8.093 1.658 19.380 1.00 73.12 182 ILE A N 1
ATOM 1382 C CA . ILE A 1 182 ? 8.820 2.915 19.212 1.00 73.12 182 ILE A CA 1
ATOM 1383 C C . ILE A 1 182 ? 10.301 2.672 19.574 1.00 73.12 182 ILE A C 1
ATOM 1385 O O . ILE A 1 182 ? 10.737 1.557 19.845 1.00 73.12 182 ILE A O 1
ATOM 1389 N N . ALA A 1 183 ? 11.142 3.687 19.418 1.00 73.06 183 ALA A N 1
ATOM 1390 C CA . ALA A 1 183 ? 12.588 3.603 19.585 1.00 73.06 183 ALA A CA 1
ATOM 1391 C C . ALA A 1 183 ? 13.046 4.441 20.779 1.00 73.06 183 ALA A C 1
ATOM 1393 O O . ALA A 1 183 ? 12.680 5.608 20.813 1.00 73.06 183 ALA A O 1
ATOM 1394 N N . ASP A 1 184 ? 13.970 3.959 21.623 1.00 76.69 184 ASP A N 1
ATOM 1395 C CA . ASP A 1 184 ? 14.517 4.669 22.808 1.00 76.69 184 ASP A CA 1
ATOM 1396 C C . ASP A 1 184 ? 14.903 6.147 22.559 1.00 76.69 184 ASP A C 1
ATOM 1398 O O . ASP A 1 184 ? 14.998 6.955 23.477 1.00 76.69 184 ASP A O 1
ATOM 1402 N N . ASN A 1 185 ? 15.249 6.491 21.314 1.00 76.88 185 ASN A N 1
ATOM 1403 C CA . ASN A 1 185 ? 15.718 7.814 20.898 1.00 76.88 185 ASN A CA 1
ATOM 1404 C C . ASN A 1 185 ? 14.657 8.680 20.183 1.00 76.88 185 ASN A C 1
ATOM 1406 O O . ASN A 1 185 ? 15.009 9.732 19.642 1.00 76.88 185 ASN A O 1
ATOM 1410 N N . LEU A 1 186 ? 13.419 8.198 20.102 1.00 78.38 186 LEU A N 1
ATOM 1411 C CA . LEU A 1 186 ? 12.209 8.874 19.611 1.00 78.38 186 LEU A CA 1
ATOM 1412 C C . LEU A 1 186 ? 11.038 8.740 20.599 1.00 78.38 186 LEU A C 1
ATOM 1414 O O . LEU A 1 186 ? 10.068 9.467 20.453 1.00 78.38 186 LEU A O 1
ATOM 1418 N N . ASP A 1 187 ? 11.159 7.819 21.553 1.00 84.88 187 ASP A N 1
ATOM 1419 C CA . ASP A 1 187 ? 10.191 7.476 22.581 1.00 84.88 187 ASP A CA 1
ATOM 1420 C C . ASP A 1 187 ? 10.184 8.502 23.729 1.00 84.88 187 ASP A C 1
ATOM 1422 O O . ASP A 1 187 ? 11.230 8.777 24.341 1.00 84.88 187 ASP A O 1
ATOM 1426 N N . ASN A 1 188 ? 9.002 9.059 24.006 1.00 89.50 188 ASN A N 1
ATOM 1427 C CA . ASN A 1 188 ? 8.728 9.980 25.109 1.00 89.50 188 ASN A CA 1
ATOM 1428 C C . ASN A 1 188 ? 8.413 9.278 26.451 1.00 89.50 188 ASN A C 1
ATOM 1430 O O . ASN A 1 188 ? 8.429 9.946 27.484 1.00 89.50 188 ASN A O 1
ATOM 1434 N N . CYS A 1 189 ? 8.248 7.948 26.480 1.00 91.81 189 CYS A N 1
ATOM 1435 C CA . CYS A 1 189 ? 8.090 7.128 27.687 1.00 91.81 189 CYS A CA 1
ATOM 1436 C C . CYS A 1 189 ? 8.954 5.849 27.682 1.00 91.81 189 CYS A C 1
ATOM 1438 O O . CYS A 1 189 ? 8.434 4.764 27.909 1.00 91.81 189 CYS A O 1
ATOM 1440 N N . GLN A 1 190 ? 10.287 6.010 27.599 1.00 87.06 190 GLN A N 1
ATOM 1441 C CA . GLN A 1 190 ? 11.402 5.013 27.527 1.00 87.06 190 GLN A CA 1
ATOM 1442 C C . GLN A 1 190 ? 11.440 3.819 28.523 1.00 87.06 190 GLN A C 1
ATOM 1444 O O . GLN A 1 190 ? 12.480 3.170 28.695 1.00 87.06 190 GLN A O 1
ATOM 1449 N N . SER A 1 191 ? 10.370 3.565 29.272 1.00 85.75 191 SER A N 1
ATOM 1450 C CA . SER A 1 191 ? 10.164 2.390 30.126 1.00 85.75 191 SER A CA 1
ATOM 1451 C C . SER A 1 191 ? 8.683 2.105 30.468 1.00 85.75 191 SER A C 1
ATOM 1453 O O . SER A 1 191 ? 8.424 1.304 31.376 1.00 85.75 191 SER A O 1
ATOM 1455 N N . VAL A 1 192 ? 7.729 2.778 29.808 1.00 86.62 192 VAL A N 1
ATOM 1456 C CA . VAL A 1 192 ? 6.271 2.655 29.981 1.00 86.62 192 VAL A CA 1
ATOM 1457 C C . VAL A 1 192 ? 5.554 2.730 28.617 1.00 86.62 192 VAL A C 1
ATOM 1459 O O . VAL A 1 192 ? 4.900 3.716 28.300 1.00 86.62 192 VAL A O 1
ATOM 1462 N N . ALA A 1 193 ? 5.664 1.641 27.860 1.00 84.50 193 ALA A N 1
ATOM 1463 C CA . ALA A 1 193 ? 5.056 1.377 26.555 1.00 84.50 193 ALA A CA 1
ATOM 1464 C C . ALA A 1 193 ? 3.792 2.189 26.184 1.00 84.50 193 ALA A C 1
ATOM 1466 O O . ALA A 1 193 ? 2.695 1.914 26.688 1.00 84.50 193 ALA A O 1
ATOM 1467 N N . ASN A 1 194 ? 3.936 3.105 25.221 1.00 90.00 194 ASN A N 1
ATOM 1468 C CA . ASN A 1 194 ? 2.884 3.957 24.660 1.00 90.00 194 ASN A CA 1
ATOM 1469 C C . ASN A 1 194 ? 3.019 4.084 23.120 1.00 90.00 194 ASN A C 1
ATOM 1471 O O . ASN A 1 194 ? 3.500 5.097 22.601 1.00 90.00 194 ASN A O 1
ATOM 1475 N N . PRO A 1 195 ? 2.528 3.087 22.352 1.00 85.44 195 PRO A N 1
ATOM 1476 C CA . PRO A 1 195 ? 2.754 3.010 20.902 1.00 85.44 195 PRO A CA 1
ATOM 1477 C C . PRO A 1 195 ? 2.123 4.138 20.068 1.00 85.44 195 PRO A C 1
ATOM 1479 O O . PRO A 1 195 ? 2.341 4.207 18.856 1.00 85.44 195 PRO A O 1
ATOM 1482 N N . ASP A 1 196 ? 1.291 4.981 20.682 1.00 87.69 196 ASP A N 1
ATOM 1483 C CA . ASP A 1 196 ? 0.696 6.178 20.087 1.00 87.69 196 ASP A CA 1
ATOM 1484 C C . ASP A 1 196 ? 1.568 7.434 20.244 1.00 87.69 196 ASP A C 1
ATOM 1486 O O . ASP A 1 196 ? 1.386 8.382 19.477 1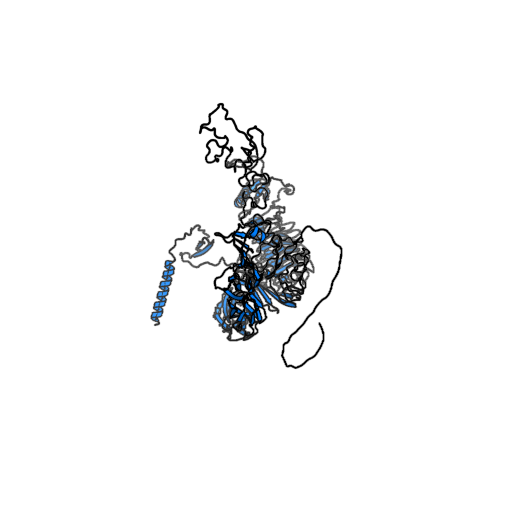.00 87.69 196 ASP A O 1
ATOM 1490 N N . GLN A 1 197 ? 2.530 7.425 21.177 1.00 90.69 197 GLN A N 1
ATOM 1491 C CA . GLN A 1 197 ? 3.409 8.548 21.524 1.00 90.69 197 GLN A CA 1
ATOM 1492 C C . GLN A 1 197 ? 2.629 9.834 21.811 1.00 90.69 197 GLN A C 1
ATOM 1494 O O . GLN A 1 197 ? 3.031 10.930 21.415 1.00 90.69 197 GLN A O 1
ATOM 1499 N N . ALA A 1 198 ? 1.484 9.689 22.480 1.00 90.56 198 ALA A N 1
ATOM 1500 C CA . ALA A 1 198 ? 0.684 10.827 22.894 1.00 90.56 198 ALA A CA 1
ATOM 1501 C C . ALA A 1 198 ? 1.463 11.708 23.895 1.00 90.56 198 ALA A C 1
ATOM 1503 O O . ALA A 1 198 ? 2.225 11.209 24.729 1.00 90.56 198 ALA A O 1
ATOM 1504 N N . ASP A 1 199 ? 1.319 13.019 23.712 1.00 88.94 199 ASP A N 1
ATOM 1505 C CA . ASP A 1 199 ? 2.071 14.106 24.350 1.00 88.94 199 ASP A CA 1
ATOM 1506 C C . ASP A 1 199 ? 1.148 15.337 24.330 1.00 88.94 199 ASP A C 1
ATOM 1508 O O . ASP A 1 199 ? 1.183 16.155 23.401 1.00 88.94 199 ASP A O 1
ATOM 1512 N N . MET A 1 200 ? 0.173 15.359 25.245 1.00 87.62 200 MET A N 1
ATOM 1513 C CA . MET A 1 200 ? -0.953 16.302 25.194 1.00 87.62 200 MET A CA 1
ATOM 1514 C C . MET A 1 200 ? -0.526 17.758 25.458 1.00 87.62 200 MET A C 1
ATOM 1516 O O . MET A 1 200 ? -1.054 18.661 24.803 1.00 87.62 200 MET A O 1
ATOM 1520 N N . ASP A 1 201 ? 0.443 18.003 26.348 1.00 85.81 201 ASP A N 1
ATOM 1521 C CA . ASP A 1 201 ? 0.946 19.354 26.658 1.00 85.81 201 ASP A CA 1
ATOM 1522 C C . ASP A 1 201 ? 2.149 19.804 25.791 1.00 85.81 201 ASP A C 1
ATOM 1524 O O . ASP A 1 201 ? 2.380 21.009 25.626 1.00 85.81 201 ASP A O 1
ATOM 1528 N N . SER A 1 202 ? 2.857 18.861 25.147 1.00 90.50 202 SER A N 1
ATOM 1529 C CA . SER A 1 202 ? 4.068 19.085 24.338 1.00 90.50 202 SER A CA 1
ATOM 1530 C C . SER A 1 202 ? 5.336 19.499 25.116 1.00 90.50 202 SER A C 1
ATOM 1532 O O . SER A 1 202 ? 6.211 20.174 24.551 1.00 90.50 202 SER A O 1
ATOM 1534 N N . ASP A 1 203 ? 5.471 19.093 26.382 1.00 87.31 203 ASP A N 1
ATOM 1535 C CA . ASP A 1 203 ? 6.703 19.117 27.194 1.00 87.31 203 ASP A CA 1
ATOM 1536 C C . ASP A 1 203 ? 7.769 18.139 26.654 1.00 87.31 203 ASP A C 1
ATOM 1538 O O . ASP A 1 203 ? 8.952 18.504 26.543 1.00 87.31 203 ASP A O 1
ATOM 1542 N N . GLY A 1 204 ? 7.336 16.942 26.238 1.00 87.56 204 GLY A N 1
ATOM 1543 C CA . GLY A 1 204 ? 8.179 15.865 25.713 1.00 87.56 204 GLY A CA 1
ATOM 1544 C C . GLY A 1 204 ? 8.354 14.637 26.621 1.00 87.56 204 GLY A C 1
ATOM 1545 O O . GLY A 1 204 ? 9.115 13.740 26.245 1.00 87.56 204 GLY A O 1
ATOM 1546 N N . GLU A 1 205 ? 7.687 14.570 27.776 1.00 90.75 205 GLU A N 1
ATOM 1547 C CA . GLU A 1 205 ? 7.378 13.330 28.511 1.00 90.75 205 GLU A CA 1
ATOM 1548 C C . GLU A 1 205 ? 5.951 12.873 28.125 1.00 90.75 205 GLU A C 1
ATOM 1550 O O . GLU A 1 205 ? 5.050 13.693 27.990 1.00 90.75 205 GLU A O 1
ATOM 1555 N N . GLY A 1 206 ? 5.740 11.585 27.829 1.00 91.81 206 GLY A N 1
ATOM 1556 C CA . GLY A 1 206 ? 4.487 11.130 27.201 1.00 91.81 206 GLY A CA 1
ATOM 1557 C C . GLY A 1 206 ? 3.326 10.845 28.161 1.00 91.81 206 GLY A C 1
ATOM 1558 O O . GLY A 1 206 ? 3.527 10.459 29.313 1.00 91.81 206 GLY A O 1
ATOM 1559 N N . ASP A 1 207 ? 2.099 10.895 27.636 1.00 89.12 207 ASP A N 1
ATOM 1560 C CA . ASP A 1 207 ? 0.813 10.689 28.334 1.00 89.12 207 ASP A CA 1
ATOM 1561 C C . ASP A 1 207 ? 0.741 9.467 29.282 1.00 89.12 207 ASP A C 1
ATOM 1563 O O . ASP A 1 207 ? -0.094 9.429 30.189 1.00 89.12 207 ASP A O 1
ATOM 1567 N N . ALA A 1 208 ? 1.543 8.425 29.032 1.00 88.88 208 ALA A N 1
ATOM 1568 C CA . ALA A 1 208 ? 1.536 7.166 29.782 1.00 88.88 208 ALA A CA 1
ATOM 1569 C C . ALA A 1 208 ? 2.529 7.126 30.958 1.00 88.88 208 ALA A C 1
ATOM 1571 O O . ALA A 1 208 ? 2.385 6.290 31.857 1.00 88.88 208 ALA A O 1
ATOM 1572 N N . CYS A 1 209 ? 3.542 7.993 30.946 1.00 90.00 209 CYS A N 1
ATOM 1573 C CA . CYS A 1 209 ? 4.556 8.113 31.992 1.00 90.00 209 CYS A CA 1
ATOM 1574 C C . CYS A 1 209 ? 4.458 9.434 32.762 1.00 90.00 209 CYS A C 1
ATOM 1576 O O . CYS A 1 209 ? 4.843 9.464 33.936 1.00 90.00 209 CYS A O 1
ATOM 1578 N N . ASP A 1 210 ? 3.901 10.476 32.146 1.00 90.56 210 ASP A N 1
ATOM 1579 C CA . ASP A 1 210 ? 3.648 11.749 32.795 1.00 90.56 210 ASP A CA 1
ATOM 1580 C C . ASP A 1 210 ? 2.520 11.674 33.852 1.00 90.56 210 ASP A C 1
ATOM 1582 O O . ASP A 1 210 ? 1.673 10.775 33.899 1.00 90.56 210 ASP A O 1
ATOM 1586 N N . SER A 1 211 ? 2.565 12.629 34.775 1.00 90.81 211 SER A N 1
ATOM 1587 C CA . SER A 1 211 ? 1.704 12.772 35.939 1.00 90.81 211 SER A CA 1
ATOM 1588 C C . SER A 1 211 ? 0.800 14.010 35.907 1.00 90.81 211 SER A C 1
ATOM 1590 O O . SER A 1 211 ? 0.020 14.157 36.850 1.00 90.81 211 SER A O 1
ATOM 1592 N N . ASP A 1 212 ? 0.915 14.873 34.896 1.00 91.69 212 ASP A N 1
ATOM 1593 C CA . ASP A 1 212 ? 0.324 16.220 34.772 1.00 91.69 212 ASP A CA 1
ATOM 1594 C C . ASP A 1 212 ? -0.025 16.460 33.280 1.00 91.69 212 ASP A C 1
ATOM 1596 O O . ASP A 1 212 ? 0.414 17.426 32.661 1.00 91.69 212 ASP A O 1
ATOM 1600 N N . LYS A 1 213 ? -0.749 15.488 32.697 1.00 91.44 213 LYS A N 1
ATOM 1601 C CA . LYS A 1 213 ? -0.712 15.060 31.281 1.00 91.44 213 LYS A CA 1
ATOM 1602 C C . LYS A 1 213 ? -0.930 16.170 30.259 1.00 91.44 213 LYS A C 1
ATOM 1604 O O . LYS A 1 213 ? -0.416 16.085 29.148 1.00 91.44 213 LYS A O 1
ATOM 1609 N N . ASP A 1 214 ? -1.741 17.163 30.587 1.00 90.38 214 ASP A N 1
ATOM 1610 C CA . ASP A 1 214 ? -2.095 18.259 29.687 1.00 90.38 214 ASP A CA 1
ATOM 1611 C C . ASP A 1 214 ? -1.461 19.611 30.089 1.00 90.38 214 ASP A C 1
ATOM 1613 O O . ASP A 1 214 ? -1.698 20.638 29.444 1.00 90.38 214 ASP A O 1
ATOM 1617 N N . GLY A 1 215 ? -0.584 19.598 31.099 1.00 90.31 215 GLY A N 1
ATOM 1618 C CA . GLY A 1 215 ? 0.258 20.719 31.510 1.00 90.31 215 GLY A CA 1
ATOM 1619 C C . GLY A 1 215 ? -0.472 21.820 32.283 1.00 90.31 215 GLY A C 1
ATOM 1620 O O . GLY A 1 215 ? 0.066 22.926 32.436 1.00 90.31 215 GLY A O 1
ATOM 1621 N N . ASP A 1 216 ? -1.689 21.567 32.772 1.00 92.31 216 ASP A N 1
ATOM 1622 C CA . ASP A 1 216 ? -2.489 22.549 33.512 1.00 92.31 216 ASP A CA 1
ATOM 1623 C C . ASP A 1 216 ? -1.982 22.810 34.956 1.00 92.31 216 ASP A C 1
ATOM 1625 O O . ASP A 1 216 ? -2.269 23.863 35.544 1.00 92.31 216 ASP A O 1
ATOM 1629 N N . THR A 1 217 ? -1.112 21.935 35.479 1.00 92.75 217 THR A N 1
ATOM 1630 C CA . THR A 1 217 ? -0.520 21.892 36.834 1.00 92.75 217 THR A CA 1
ATOM 1631 C C . THR A 1 217 ? -1.325 21.167 37.926 1.00 92.75 217 THR A C 1
ATOM 1633 O O . THR A 1 217 ? -0.946 21.221 39.110 1.00 92.75 217 THR A O 1
ATOM 1636 N N . ILE A 1 218 ? -2.396 20.460 37.563 1.00 90.88 218 ILE A N 1
ATOM 1637 C CA . ILE A 1 218 ? -3.190 19.561 38.402 1.00 90.88 218 ILE A CA 1
ATOM 1638 C C . ILE A 1 218 ? -2.937 18.110 37.966 1.00 90.88 218 ILE A C 1
ATOM 1640 O O . ILE A 1 218 ? -3.369 17.636 36.929 1.00 90.88 218 ILE A O 1
ATOM 1644 N N . SER A 1 219 ? -2.269 17.340 38.827 1.00 91.56 219 SER A N 1
ATOM 1645 C CA . SER A 1 219 ? -1.916 15.954 38.498 1.00 91.56 219 SER A CA 1
ATOM 1646 C C . SER A 1 219 ? -3.139 15.059 38.234 1.00 91.56 219 SER A C 1
ATOM 1648 O O . SER A 1 219 ? -4.076 15.059 39.039 1.00 91.56 219 SER A O 1
ATOM 1650 N N . ASN A 1 220 ? -3.038 14.193 37.213 1.00 88.00 220 ASN A N 1
ATOM 1651 C CA . ASN A 1 220 ? -4.040 13.261 36.646 1.00 88.00 220 ASN A CA 1
ATOM 1652 C C . ASN A 1 220 ? -4.901 12.461 37.652 1.00 88.00 220 ASN A C 1
ATOM 1654 O O . ASN A 1 220 ? -5.923 11.886 37.293 1.00 88.00 220 ASN A O 1
ATOM 1658 N N . ILE A 1 221 ? -4.459 12.333 38.908 1.00 89.75 221 ILE A N 1
ATOM 1659 C CA . ILE A 1 221 ? -5.153 11.612 39.995 1.00 89.75 221 ILE A CA 1
ATOM 1660 C C . ILE A 1 221 ? -6.060 12.505 40.864 1.00 89.75 221 ILE A C 1
ATOM 1662 O O . ILE A 1 221 ? -6.667 12.026 41.826 1.00 89.75 221 ILE A O 1
ATOM 1666 N N . THR A 1 222 ? -6.059 13.806 40.596 1.00 93.00 222 THR A N 1
ATOM 1667 C CA . THR A 1 222 ? -6.757 14.869 41.338 1.00 93.00 222 THR A CA 1
ATOM 1668 C C . THR A 1 222 ? -7.461 15.871 40.430 1.00 93.00 222 THR A C 1
ATOM 1670 O O . THR A 1 222 ? -8.132 16.756 40.949 1.00 93.00 222 THR A O 1
ATOM 1673 N N . ASP A 1 223 ? -7.277 15.710 39.126 1.00 92.88 223 ASP A N 1
ATOM 1674 C CA . ASP A 1 223 ? -7.838 16.512 38.054 1.00 92.88 223 ASP A CA 1
ATOM 1675 C C . ASP A 1 223 ? -9.215 15.961 37.627 1.00 92.88 223 ASP A C 1
ATOM 1677 O O . ASP A 1 223 ? -9.393 14.738 37.563 1.00 92.88 223 ASP A O 1
ATOM 1681 N N . ASN A 1 224 ? -10.186 16.844 37.375 1.00 93.25 224 ASN A N 1
ATOM 1682 C CA . ASN A 1 224 ? -11.504 16.501 36.830 1.00 93.25 224 ASN A CA 1
ATOM 1683 C C . ASN A 1 224 ? -11.573 16.523 35.287 1.00 93.25 224 ASN A C 1
ATOM 1685 O O . ASN A 1 224 ? -12.545 16.014 34.729 1.00 93.25 224 ASN A O 1
ATOM 1689 N N . CYS A 1 225 ? -10.530 16.995 34.593 1.00 93.81 225 CYS A N 1
ATOM 1690 C CA . CYS A 1 225 ? -10.324 16.808 33.155 1.00 93.81 225 CYS A CA 1
ATOM 1691 C C . CYS A 1 225 ? -8.884 16.368 32.775 1.00 93.81 225 CYS A C 1
ATOM 1693 O O . CYS A 1 225 ? -8.241 17.121 32.052 1.00 93.81 225 CYS A O 1
ATOM 1695 N N . PRO A 1 226 ? -8.427 15.124 33.098 1.00 91.06 226 PRO A N 1
ATOM 1696 C CA . PRO A 1 226 ? -7.057 14.580 32.861 1.00 91.06 226 PRO A CA 1
ATOM 1697 C C . PRO A 1 226 ? -6.527 14.471 31.411 1.00 91.06 226 PRO A C 1
ATOM 1699 O O . PRO A 1 226 ? -5.772 13.549 31.073 1.00 91.06 226 PRO A O 1
ATOM 1702 N N . SER A 1 227 ? -6.984 15.341 30.516 1.00 90.00 227 SER A N 1
ATOM 1703 C CA . SER A 1 227 ? -6.685 15.406 29.088 1.00 90.00 227 SER A CA 1
ATOM 1704 C C . SER A 1 227 ? -7.183 16.703 28.414 1.00 90.00 227 SER A C 1
ATOM 1706 O O . SER A 1 227 ? -7.191 16.750 27.183 1.00 90.00 227 SER A O 1
ATOM 1708 N N . THR A 1 228 ? -7.657 17.705 29.165 1.00 91.31 228 THR A N 1
ATOM 1709 C CA . THR A 1 228 ? -8.162 18.989 28.648 1.00 91.31 228 THR A CA 1
ATOM 1710 C C . THR A 1 228 ? -7.928 20.120 29.680 1.00 91.31 228 THR A C 1
ATOM 1712 O O . THR A 1 228 ? -8.719 20.233 30.615 1.00 91.31 228 THR A O 1
ATOM 1715 N N . PRO A 1 229 ? -6.949 21.032 29.485 1.00 91.69 229 PRO A N 1
ATOM 1716 C CA . PRO A 1 229 ? -6.445 21.893 30.568 1.00 91.69 229 PRO A CA 1
ATOM 1717 C C . PRO A 1 229 ? -7.469 22.841 31.219 1.00 91.69 229 PRO A C 1
ATOM 1719 O O . PRO A 1 229 ? -7.940 23.787 30.573 1.00 91.69 229 PRO A O 1
ATOM 1722 N N . ASN A 1 230 ? -7.733 22.684 32.523 1.00 92.25 230 ASN A N 1
ATOM 1723 C CA . ASN A 1 230 ? -8.649 23.524 33.310 1.00 92.25 230 ASN A CA 1
ATOM 1724 C C . ASN A 1 230 ? -8.122 23.862 34.721 1.00 92.25 230 ASN A C 1
ATOM 1726 O O . ASN A 1 230 ? -8.632 23.410 35.746 1.00 92.25 230 ASN A O 1
ATOM 1730 N N . THR A 1 231 ? -7.157 24.789 34.773 1.00 93.06 231 THR A N 1
ATOM 1731 C CA . THR A 1 231 ? -6.396 25.169 35.992 1.00 93.06 231 THR A CA 1
ATOM 1732 C C . THR A 1 231 ? -7.223 25.693 37.178 1.00 93.06 231 THR A C 1
ATOM 1734 O O . THR A 1 231 ? -6.696 25.937 38.269 1.00 93.06 231 THR A O 1
ATOM 1737 N N . ASP A 1 232 ? -8.502 25.976 36.946 1.00 92.69 232 ASP A N 1
ATOM 1738 C CA . ASP A 1 232 ? -9.496 26.420 37.917 1.00 92.69 232 ASP A CA 1
ATOM 1739 C C . ASP A 1 232 ? -10.371 25.280 38.463 1.00 92.69 232 ASP A C 1
ATOM 1741 O O . ASP A 1 232 ? -10.956 25.457 39.534 1.00 92.69 232 ASP A O 1
ATOM 1745 N N . GLN A 1 233 ? -10.389 24.124 37.785 1.00 93.56 233 GLN A N 1
ATOM 1746 C CA . GLN A 1 233 ? -11.132 22.907 38.127 1.00 93.56 233 GLN A CA 1
ATOM 1747 C C . GLN A 1 233 ? -12.628 23.197 38.314 1.00 93.56 233 GLN A C 1
ATOM 1749 O O . GLN A 1 233 ? -13.251 22.772 39.289 1.00 93.56 233 GLN A O 1
ATOM 1754 N N . SER A 1 234 ? -13.180 23.996 37.394 1.00 92.88 234 SER A N 1
ATOM 1755 C CA . SER A 1 234 ? -14.611 24.299 37.345 1.00 92.88 234 SER A CA 1
ATOM 1756 C C . SER A 1 234 ? -15.413 23.048 36.967 1.00 92.88 234 SER A C 1
ATOM 1758 O O . SER A 1 234 ? -14.946 22.213 36.189 1.00 92.88 234 SER A O 1
ATOM 1760 N N . ASP A 1 235 ? -16.566 22.912 37.614 1.00 91.25 235 ASP A N 1
ATOM 1761 C CA . ASP A 1 235 ? -17.447 21.742 37.655 1.00 91.25 235 ASP A CA 1
ATOM 1762 C C . ASP A 1 235 ? -18.823 22.266 38.113 1.00 91.25 235 ASP A C 1
ATOM 1764 O O . ASP A 1 235 ? -19.000 22.622 39.289 1.00 91.25 235 ASP A O 1
ATOM 1768 N N . VAL A 1 236 ? -19.739 22.487 37.163 1.00 90.56 236 VAL A N 1
ATOM 1769 C CA . VAL A 1 236 ? -21.011 23.195 37.402 1.00 90.56 236 VAL A CA 1
ATOM 1770 C C . VAL A 1 236 ? -22.079 22.303 38.044 1.00 90.56 236 VAL A C 1
ATOM 1772 O O . VAL A 1 236 ? -22.743 22.763 38.982 1.00 90.56 236 VAL A O 1
ATOM 1775 N N . ASP A 1 237 ? -22.231 21.049 37.611 1.00 87.50 237 ASP A N 1
ATOM 1776 C CA . ASP A 1 237 ? -23.240 20.119 38.143 1.00 87.50 237 ASP A CA 1
ATOM 1777 C C . ASP A 1 237 ? -22.751 19.306 39.373 1.00 87.50 237 ASP A C 1
ATOM 1779 O O . ASP A 1 237 ? -23.559 18.936 40.238 1.00 87.50 237 ASP A O 1
ATOM 1783 N N . SER A 1 238 ? -21.428 19.153 39.543 1.00 92.12 238 SER A N 1
ATOM 1784 C CA . SER A 1 238 ? -20.749 18.360 40.583 1.00 92.12 238 SER A CA 1
ATOM 1785 C C . SER A 1 238 ? -20.829 16.828 40.446 1.00 92.12 238 SER A C 1
ATOM 1787 O O . SER A 1 238 ? -20.789 16.134 41.476 1.00 92.12 238 SER A O 1
ATOM 1789 N N . ASP A 1 239 ? -20.907 16.273 39.231 1.00 87.88 239 ASP A N 1
ATOM 1790 C CA . ASP A 1 239 ? -20.775 14.828 38.970 1.00 87.88 239 ASP A CA 1
ATOM 1791 C C . ASP A 1 239 ? -19.319 14.322 39.075 1.00 87.88 239 ASP A C 1
ATOM 1793 O O . ASP A 1 239 ? -19.088 13.209 39.574 1.00 87.88 239 ASP A O 1
ATOM 1797 N N . GLY A 1 240 ? -18.341 15.168 38.725 1.00 89.25 240 GLY A N 1
ATOM 1798 C CA . GLY A 1 240 ? -16.906 14.884 38.780 1.00 89.25 240 GLY A CA 1
ATOM 1799 C C . GLY A 1 240 ? -16.144 14.958 37.450 1.00 89.25 240 GLY A C 1
ATOM 1800 O O . GLY A 1 240 ? -14.924 14.769 37.484 1.00 89.25 240 GLY A O 1
ATOM 1801 N N . TYR A 1 241 ? -16.795 15.236 36.320 1.00 90.25 241 TYR A N 1
ATOM 1802 C CA . TYR A 1 241 ? -16.147 15.782 35.121 1.00 90.25 241 TYR A CA 1
ATOM 1803 C C . TYR A 1 241 ? -16.038 17.313 35.230 1.00 90.25 241 TYR A C 1
ATOM 1805 O O . TYR A 1 241 ? -16.830 17.963 35.905 1.00 90.25 241 TYR A O 1
ATOM 1813 N N . GLY A 1 242 ? -15.016 17.916 34.620 1.00 92.19 242 GLY A N 1
ATOM 1814 C CA . GLY A 1 242 ? -14.867 19.375 34.610 1.00 92.19 242 GLY A CA 1
ATOM 1815 C C . GLY A 1 242 ? -15.520 20.053 33.402 1.00 92.19 242 GLY A C 1
ATOM 1816 O O . GLY A 1 242 ? -15.593 19.476 32.317 1.00 92.19 242 GLY A O 1
ATOM 1817 N N . ASP A 1 243 ? -15.870 21.333 33.564 1.00 89.50 243 ASP A N 1
ATOM 1818 C CA . ASP A 1 243 ? -16.527 22.238 32.595 1.00 89.50 243 ASP A CA 1
ATOM 1819 C C . ASP A 1 243 ? -16.020 22.186 31.135 1.00 89.50 243 ASP A C 1
ATOM 1821 O O . ASP A 1 243 ? -16.705 22.655 30.226 1.00 89.50 243 ASP A O 1
ATOM 1825 N N . VAL A 1 244 ? -14.784 21.728 30.905 1.00 90.00 244 VAL A N 1
ATOM 1826 C CA . VAL A 1 244 ? -14.116 21.720 29.591 1.00 90.00 244 VAL A CA 1
ATOM 1827 C C . VAL A 1 244 ? -14.078 20.346 28.917 1.00 90.00 244 VAL A C 1
ATOM 1829 O O . VAL A 1 244 ? -13.765 20.267 27.727 1.00 90.00 244 VAL A O 1
ATOM 1832 N N . CYS A 1 245 ? -14.337 19.271 29.664 1.00 89.81 245 CYS A N 1
ATOM 1833 C CA . CYS A 1 245 ? -14.341 17.891 29.176 1.00 89.81 245 CYS A CA 1
ATOM 1834 C C . CYS A 1 245 ? -15.689 17.184 29.372 1.00 89.81 245 CYS A C 1
ATOM 1836 O O . CYS A 1 245 ? -15.913 16.149 28.741 1.00 89.81 245 CYS A O 1
ATOM 1838 N N . ASP A 1 246 ? -16.580 17.747 30.188 1.00 89.00 246 ASP A N 1
ATOM 1839 C CA . ASP A 1 246 ? -17.987 17.376 30.220 1.00 89.00 246 ASP A CA 1
ATOM 1840 C C . ASP A 1 246 ? -18.699 17.754 28.901 1.00 89.00 246 ASP A C 1
ATOM 1842 O O . ASP A 1 246 ? -18.305 18.660 28.159 1.00 89.00 246 ASP A O 1
ATOM 1846 N N . TYR A 1 247 ? -19.742 16.997 28.585 1.00 89.19 247 TYR A N 1
ATOM 1847 C CA . TYR A 1 247 ? -20.598 17.109 27.415 1.00 89.19 247 TYR A CA 1
ATOM 1848 C C . TYR A 1 247 ? -21.991 17.678 27.754 1.00 89.19 247 TYR A C 1
ATOM 1850 O O . TYR A 1 247 ? -22.650 18.199 26.853 1.00 89.19 247 TYR A O 1
ATOM 1858 N N . ASP A 1 248 ? -22.418 17.596 29.020 1.00 90.06 248 ASP A N 1
ATOM 1859 C CA . ASP A 1 248 ? -23.758 17.913 29.555 1.00 90.06 248 ASP A CA 1
ATOM 1860 C C . ASP A 1 248 ? -23.593 18.760 30.838 1.00 90.06 248 ASP A C 1
ATOM 1862 O O . ASP A 1 248 ? -23.995 18.370 31.928 1.00 90.06 248 ASP A O 1
ATOM 1866 N N . LYS A 1 249 ? -22.899 19.899 30.681 1.00 90.75 249 LYS A N 1
ATOM 1867 C CA . LYS A 1 249 ? -22.163 20.651 31.719 1.00 90.75 249 LYS A CA 1
ATOM 1868 C C . LYS A 1 249 ? -22.940 21.028 32.997 1.00 90.75 249 LYS A C 1
ATOM 1870 O O . LYS A 1 249 ? -22.334 21.282 34.040 1.00 90.75 249 LYS A O 1
ATOM 1875 N N . ASP A 1 250 ? -24.259 21.136 32.928 1.00 89.50 250 ASP A N 1
ATOM 1876 C CA . ASP A 1 250 ? -25.121 21.475 34.066 1.00 89.50 250 ASP A CA 1
ATOM 1877 C C . ASP A 1 250 ? -26.103 20.351 34.456 1.00 89.50 250 ASP A C 1
ATOM 1879 O O . ASP A 1 250 ? -26.941 20.534 35.350 1.00 89.50 250 ASP A O 1
ATOM 1883 N N . GLY A 1 251 ? -25.945 19.169 33.852 1.00 89.50 251 GLY A N 1
ATOM 1884 C CA . GLY A 1 251 ? -26.635 17.929 34.203 1.00 89.50 251 GLY A CA 1
ATOM 1885 C C . GLY A 1 251 ? -28.111 17.884 33.800 1.00 89.50 251 GLY A C 1
ATOM 1886 O O . GLY A 1 251 ? -28.900 17.167 34.432 1.00 89.50 251 GLY A O 1
ATOM 1887 N N . ASP A 1 252 ? -28.523 18.665 32.798 1.00 90.56 252 ASP A N 1
ATOM 1888 C CA . ASP A 1 252 ? -29.925 18.803 32.388 1.00 90.56 252 ASP A CA 1
ATOM 1889 C C . ASP A 1 252 ? -30.414 17.686 31.439 1.00 90.56 252 ASP A C 1
ATOM 1891 O O . ASP A 1 252 ? -31.601 17.319 31.474 1.00 90.56 252 ASP A O 1
ATOM 1895 N N . GLY A 1 253 ? -29.500 17.075 30.672 1.00 89.25 253 GLY A N 1
ATOM 1896 C CA . GLY A 1 253 ? -29.777 16.033 29.681 1.00 89.25 253 GLY A CA 1
ATOM 1897 C C . GLY A 1 253 ? -29.662 16.470 28.213 1.00 89.25 253 GLY A C 1
ATOM 1898 O O . GLY A 1 253 ? -29.952 15.655 27.322 1.00 89.25 253 GLY A O 1
ATOM 1899 N N . ILE A 1 254 ? -29.284 17.719 27.932 1.00 86.56 254 ILE A N 1
ATOM 1900 C CA . ILE A 1 254 ? -29.094 18.307 26.605 1.00 86.56 254 ILE A CA 1
ATOM 1901 C C . ILE A 1 254 ? -27.623 18.717 26.447 1.00 86.56 254 ILE A C 1
ATOM 1903 O O . ILE A 1 254 ? -27.134 19.676 27.022 1.00 86.56 254 ILE A O 1
ATOM 1907 N N . ALA A 1 255 ? -26.895 18.002 25.592 1.00 86.19 255 ALA A N 1
ATOM 1908 C CA . ALA A 1 255 ? -25.466 18.247 25.435 1.00 86.19 255 ALA A CA 1
ATOM 1909 C C . ALA A 1 255 ? -25.136 19.594 24.758 1.00 86.19 255 ALA A C 1
ATOM 1911 O O . ALA A 1 255 ? -25.705 19.905 23.703 1.00 86.19 255 ALA A O 1
ATOM 1912 N N . GLY A 1 256 ? -24.104 20.289 25.261 1.00 80.62 256 GLY A N 1
ATOM 1913 C CA . GLY A 1 256 ? -23.722 21.708 25.048 1.00 80.62 256 GLY A CA 1
ATOM 1914 C C . GLY A 1 256 ? -23.569 22.267 23.616 1.00 80.62 256 GLY A C 1
ATOM 1915 O O . GLY A 1 256 ? -23.174 23.413 23.426 1.00 80.62 256 GLY A O 1
ATOM 1916 N N . SER A 1 257 ? -23.825 21.469 22.575 1.00 80.06 257 SER A N 1
ATOM 1917 C CA . SER A 1 257 ? -23.870 21.893 21.158 1.00 80.06 257 SER A CA 1
ATOM 1918 C C . SER A 1 257 ? -25.272 21.846 20.534 1.00 80.06 257 SER A C 1
ATOM 1920 O O . SER A 1 257 ? -25.461 22.271 19.394 1.00 80.06 257 SER A O 1
ATOM 1922 N N . SER A 1 258 ? -26.233 21.270 21.256 1.00 88.56 258 SER A N 1
ATOM 1923 C CA . SER A 1 258 ? -27.676 21.286 20.980 1.00 88.56 258 SER A CA 1
ATOM 1924 C C . SER A 1 258 ? -28.461 21.951 22.114 1.00 88.56 258 SER A C 1
ATOM 1926 O O . SER A 1 258 ? -29.686 21.943 22.069 1.00 88.56 258 SER A O 1
ATOM 1928 N N . ASP A 1 259 ? -27.732 22.475 23.094 1.00 92.06 259 ASP A N 1
ATOM 1929 C CA . ASP A 1 259 ? -28.202 23.218 24.246 1.00 92.06 259 ASP A CA 1
ATOM 1930 C C . ASP A 1 259 ? -27.983 24.719 24.006 1.00 92.06 259 ASP A C 1
ATOM 1932 O O . ASP A 1 259 ? -26.941 25.128 23.477 1.00 92.06 259 ASP A O 1
ATOM 1936 N N . ASN A 1 260 ? -28.986 25.519 24.350 1.00 91.31 260 ASN A N 1
ATOM 1937 C CA . ASN A 1 260 ? -28.977 26.967 24.237 1.00 91.31 260 ASN A CA 1
ATOM 1938 C C . ASN A 1 260 ? -28.612 27.705 25.543 1.00 91.31 260 ASN A C 1
ATOM 1940 O O . ASN A 1 260 ? -28.378 28.913 25.473 1.00 91.31 260 ASN A O 1
ATOM 1944 N N . CYS A 1 261 ? -28.463 27.007 26.681 1.00 91.94 261 CYS A N 1
ATOM 1945 C CA . CYS A 1 261 ? -27.956 27.549 27.948 1.00 91.94 261 CYS A CA 1
ATOM 1946 C C . CYS A 1 261 ? -26.863 26.703 28.659 1.00 91.94 261 CYS A C 1
ATOM 1948 O O . CYS A 1 261 ? -27.065 26.360 29.822 1.00 91.94 261 CYS A O 1
ATOM 1950 N N . PRO A 1 262 ? -25.646 26.525 28.084 1.00 88.69 262 PRO A N 1
ATOM 1951 C CA . PRO A 1 262 ? -24.587 25.607 28.582 1.00 88.69 262 PRO A CA 1
ATOM 1952 C C . PRO A 1 262 ? -23.927 25.869 29.949 1.00 88.69 262 PRO A C 1
ATOM 1954 O O . PRO A 1 262 ? -22.835 25.365 30.208 1.00 88.69 262 PRO A O 1
ATOM 1957 N N . ASP A 1 263 ? -24.539 26.683 30.803 1.00 89.25 263 ASP A N 1
ATOM 1958 C CA . ASP A 1 263 ? -24.139 26.949 32.189 1.00 89.25 263 ASP A CA 1
ATOM 1959 C C . ASP A 1 263 ? -25.355 26.906 33.164 1.00 89.25 263 ASP A C 1
ATOM 1961 O O . ASP A 1 263 ? -25.178 27.152 34.364 1.00 89.25 263 ASP A O 1
ATOM 1965 N N . ILE A 1 264 ? -26.599 26.718 32.677 1.00 89.50 264 ILE A N 1
ATOM 1966 C CA . ILE A 1 264 ? -27.864 26.898 33.423 1.00 89.50 264 ILE A CA 1
ATOM 1967 C C . ILE A 1 264 ? -28.980 25.940 32.931 1.00 89.50 264 ILE A C 1
ATOM 1969 O O . ILE A 1 264 ? -29.868 26.335 32.173 1.00 89.50 264 ILE A O 1
ATOM 1973 N N . ALA A 1 265 ? -29.006 24.738 33.511 1.00 89.81 265 ALA A N 1
ATOM 1974 C CA . ALA A 1 265 ? -29.916 23.627 33.212 1.00 89.81 265 ALA A CA 1
ATOM 1975 C C . ALA A 1 265 ? -31.372 24.021 32.864 1.00 89.81 265 ALA A C 1
ATOM 1977 O O . ALA A 1 265 ? -32.156 24.422 33.741 1.00 89.81 265 ALA A O 1
ATOM 1978 N N . ASN A 1 266 ? -31.766 23.821 31.602 1.00 91.12 266 ASN A N 1
ATOM 1979 C CA . ASN A 1 266 ? -33.062 24.195 31.030 1.00 91.12 266 ASN A CA 1
ATOM 1980 C C . ASN A 1 266 ? -33.689 23.103 30.108 1.00 91.12 266 ASN A C 1
ATOM 1982 O O . ASN A 1 266 ? -33.884 23.342 28.913 1.00 91.12 266 ASN A O 1
ATOM 1986 N N . PRO A 1 267 ? -34.163 21.944 30.636 1.00 91.25 267 PRO A N 1
ATOM 1987 C CA . PRO A 1 267 ? -34.478 20.758 29.811 1.00 91.25 267 PRO A CA 1
ATOM 1988 C C . PRO A 1 267 ? -35.671 20.863 28.845 1.00 91.25 267 PRO A C 1
ATOM 1990 O O . PRO A 1 267 ? -36.082 19.861 28.248 1.00 91.25 267 PRO A O 1
ATOM 1993 N N . ASP A 1 268 ? -36.302 22.035 28.738 1.00 90.50 268 ASP A N 1
ATOM 1994 C CA . ASP A 1 268 ? -37.313 22.346 27.728 1.00 90.50 268 ASP A CA 1
ATOM 1995 C C . ASP A 1 268 ? -36.789 23.173 26.541 1.00 90.50 268 ASP A C 1
ATOM 1997 O O . ASP A 1 268 ? -37.492 23.228 25.527 1.00 90.50 268 ASP A O 1
ATOM 2001 N N . GLN A 1 269 ? -35.550 23.684 26.613 1.00 92.06 269 GLN A N 1
ATOM 2002 C CA . GLN A 1 269 ? -34.823 24.353 25.524 1.00 92.06 269 GLN A CA 1
ATOM 2003 C C . GLN A 1 269 ? -35.650 25.475 24.885 1.00 92.06 269 GLN A C 1
ATOM 2005 O O . GLN A 1 269 ? -35.888 25.516 23.674 1.00 92.06 269 GLN A O 1
ATOM 2010 N N . SER A 1 270 ? -36.155 26.352 25.753 1.00 90.19 270 SER A N 1
ATOM 2011 C CA . SER A 1 270 ? -36.922 27.532 25.367 1.00 90.19 270 SER A CA 1
ATOM 2012 C C . SER A 1 270 ? -35.984 28.598 24.771 1.00 90.19 270 SER A C 1
ATOM 2014 O O . SER A 1 270 ? -34.936 28.885 25.348 1.00 90.19 270 SER A O 1
ATOM 2016 N N . ASP A 1 271 ? -36.344 29.074 23.575 1.00 89.25 271 ASP A N 1
ATOM 2017 C CA . ASP A 1 271 ? -35.698 30.102 22.737 1.00 89.25 271 ASP 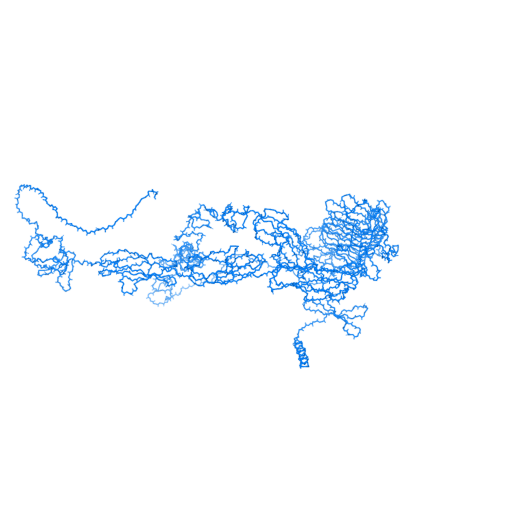A CA 1
ATOM 2018 C C . ASP A 1 271 ? -36.852 30.806 22.004 1.00 89.25 271 ASP A C 1
ATOM 2020 O O . ASP A 1 271 ? -37.481 30.220 21.106 1.00 89.25 271 ASP A O 1
ATOM 2024 N N . ILE A 1 272 ? -37.239 31.997 22.464 1.00 87.56 272 ILE A N 1
ATOM 2025 C CA . ILE A 1 272 ? -38.446 32.685 21.982 1.00 87.56 272 ILE A CA 1
ATOM 2026 C C . ILE A 1 272 ? -38.200 33.491 20.696 1.00 87.56 272 ILE A C 1
ATOM 2028 O O . ILE A 1 272 ? -39.053 33.455 19.795 1.00 87.56 272 ILE A O 1
ATOM 2032 N N . ASP A 1 273 ? -37.081 34.214 20.577 1.00 83.62 273 ASP A N 1
ATOM 2033 C CA . ASP A 1 273 ? -36.779 35.045 19.397 1.00 83.62 273 ASP A CA 1
ATOM 2034 C C . ASP A 1 273 ? -36.141 34.248 18.236 1.00 83.62 273 ASP A C 1
ATOM 2036 O O . ASP A 1 273 ? -36.318 34.599 17.058 1.00 83.62 273 ASP A O 1
ATOM 2040 N N . GLY A 1 274 ? -35.482 33.126 18.540 1.00 87.19 274 GLY A N 1
ATOM 2041 C CA . GLY A 1 274 ? -34.728 32.292 17.609 1.00 87.19 274 GLY A CA 1
ATOM 2042 C C . GLY A 1 274 ? -33.236 32.638 17.519 1.00 87.19 274 GLY A C 1
ATOM 2043 O O . GLY A 1 274 ? -32.639 32.385 16.460 1.00 87.19 274 GLY A O 1
ATOM 2044 N N . SER A 1 275 ? -32.638 33.254 18.546 1.00 86.69 275 SER A N 1
ATOM 2045 C CA . SER A 1 275 ? -31.221 33.641 18.583 1.00 86.69 275 SER A CA 1
ATOM 2046 C C . SER A 1 275 ? -30.283 32.435 18.643 1.00 86.69 275 SER A C 1
ATOM 2048 O O . SER A 1 275 ? -29.168 32.504 18.108 1.00 86.69 275 SER A O 1
ATOM 2050 N N . GLY A 1 276 ? -30.736 31.328 19.240 1.00 86.75 276 GLY A N 1
ATOM 2051 C CA . GLY A 1 276 ? -29.907 30.184 19.622 1.00 86.75 276 GLY A CA 1
ATOM 2052 C C . GLY A 1 276 ? -29.198 30.340 20.974 1.00 86.75 276 GLY A C 1
ATOM 2053 O O . GLY A 1 276 ? -28.359 29.501 21.299 1.00 86.75 276 GLY A O 1
ATOM 2054 N N . THR A 1 277 ? -29.518 31.390 21.733 1.00 89.38 277 THR A N 1
ATOM 2055 C CA . THR A 1 277 ? -29.429 31.420 23.205 1.00 89.38 277 THR A CA 1
ATOM 2056 C C . THR A 1 277 ? -30.789 30.960 23.765 1.00 89.38 277 THR A C 1
ATOM 2058 O O . THR A 1 277 ? -31.670 30.589 22.982 1.00 89.38 277 THR A O 1
ATOM 2061 N N . GLY A 1 278 ? -30.956 30.870 25.085 1.00 90.75 278 GLY A N 1
ATOM 2062 C CA . GLY A 1 278 ? -32.241 30.509 25.684 1.00 90.75 278 GLY A CA 1
ATOM 2063 C C . GLY A 1 278 ? -32.694 31.424 26.811 1.00 90.75 278 GLY A C 1
ATOM 2064 O O . GLY A 1 278 ? -31.871 31.987 27.538 1.00 90.75 278 GLY A O 1
ATOM 2065 N N . ASP A 1 279 ? -34.013 31.446 27.022 1.00 87.88 279 ASP A N 1
ATOM 2066 C CA . ASP A 1 279 ? -34.753 32.274 27.991 1.00 87.88 279 ASP A CA 1
ATOM 2067 C C . ASP A 1 279 ? -34.216 32.204 29.449 1.00 87.88 279 ASP A C 1
ATOM 2069 O O . ASP A 1 279 ? -34.561 33.013 30.306 1.00 87.88 279 ASP A O 1
ATOM 2073 N N . LEU A 1 280 ? -33.415 31.186 29.803 1.00 88.44 280 LEU A N 1
ATOM 2074 C CA . LEU A 1 280 ? -32.847 31.027 31.155 1.00 88.44 280 LEU A CA 1
ATOM 2075 C C . LEU A 1 280 ? -31.401 31.527 31.308 1.00 88.44 280 LEU A C 1
ATOM 2077 O O . LEU A 1 280 ? -30.884 31.524 32.431 1.00 88.44 280 LEU A O 1
ATOM 2081 N N . CYS A 1 281 ? -30.761 31.975 30.228 1.00 88.44 281 CYS A N 1
ATOM 2082 C CA . CYS A 1 281 ? -29.365 32.419 30.219 1.00 88.44 281 CYS A CA 1
ATOM 2083 C C . CYS A 1 281 ? -29.082 33.682 29.386 1.00 88.44 281 CYS A C 1
ATOM 2085 O O . CYS A 1 281 ? -27.969 34.211 29.478 1.00 88.44 281 CYS A O 1
ATOM 2087 N N . GLU A 1 282 ? -30.046 34.194 28.616 1.00 87.19 282 GLU A N 1
ATOM 2088 C CA . GLU A 1 282 ? -30.010 35.581 28.141 1.00 87.19 282 GLU A CA 1
ATOM 2089 C C . GLU A 1 282 ? -30.661 36.566 29.137 1.00 87.19 282 GLU A C 1
ATOM 2091 O O . GLU A 1 282 ? -30.988 36.203 30.265 1.00 87.19 282 GLU A O 1
ATOM 2096 N N . ASP A 1 283 ? -30.711 37.850 28.769 1.00 88.31 283 ASP A N 1
ATOM 2097 C CA . ASP A 1 283 ? -31.322 38.933 29.562 1.00 88.31 283 ASP A CA 1
ATOM 2098 C C . ASP A 1 283 ? -32.407 39.665 28.715 1.00 88.31 283 ASP A C 1
ATOM 2100 O O . ASP A 1 283 ? -32.680 40.825 29.020 1.00 88.31 283 ASP A O 1
ATOM 2104 N N . ASP A 1 284 ? -32.880 39.133 27.572 1.00 86.50 284 ASP A N 1
ATOM 2105 C CA . ASP A 1 284 ? -33.699 39.836 26.540 1.00 86.50 284 ASP A CA 1
ATOM 2106 C C . ASP A 1 284 ? -34.564 38.823 25.735 1.00 86.50 284 ASP A C 1
ATOM 2108 O O . ASP A 1 284 ? -34.421 38.725 24.515 1.00 86.50 284 ASP A O 1
ATOM 2112 N N . ASP A 1 285 ? -35.414 38.043 26.427 1.00 88.69 285 ASP A N 1
ATOM 2113 C CA . ASP A 1 285 ? -36.099 36.809 25.950 1.00 88.69 285 ASP A CA 1
ATOM 2114 C C . ASP A 1 285 ? -36.678 36.854 24.516 1.00 88.69 285 ASP A C 1
ATOM 2116 O O . ASP A 1 285 ? -36.704 35.844 23.815 1.00 88.69 285 ASP A O 1
ATOM 2120 N N . ASP A 1 286 ? -37.218 37.998 24.075 1.00 83.62 286 ASP A N 1
ATOM 2121 C CA . ASP A 1 286 ? -37.913 38.114 22.783 1.00 83.62 286 ASP A CA 1
ATOM 2122 C C . ASP A 1 286 ? -37.187 38.952 21.711 1.00 83.62 286 ASP A C 1
ATOM 2124 O O . ASP A 1 286 ? -37.687 39.107 20.588 1.00 83.62 286 ASP A O 1
ATOM 2128 N N . GLY A 1 287 ? -35.963 39.402 22.010 1.00 85.56 287 GLY A N 1
ATOM 2129 C CA . GLY A 1 287 ? -35.018 39.967 21.043 1.00 85.56 287 GLY A CA 1
ATOM 2130 C C . GLY A 1 287 ? -35.378 41.356 20.497 1.00 85.56 287 GLY A C 1
ATOM 2131 O O . GLY A 1 287 ? -34.797 41.802 19.496 1.00 85.56 287 GLY A O 1
ATOM 2132 N N . ASP A 1 288 ? -36.333 42.070 21.104 1.00 81.69 288 ASP A N 1
ATOM 2133 C CA . ASP A 1 288 ? -36.709 43.427 20.683 1.00 81.69 288 ASP A CA 1
ATOM 2134 C C . ASP A 1 288 ? -35.688 44.508 21.114 1.00 81.69 288 ASP A C 1
ATOM 2136 O O . ASP A 1 288 ? -35.615 45.580 20.488 1.00 81.69 288 ASP A O 1
ATOM 2140 N N . GLY A 1 289 ? -34.838 44.199 22.102 1.00 83.44 289 GLY A N 1
ATOM 2141 C CA . GLY A 1 289 ? -33.778 45.067 22.616 1.00 83.44 289 GLY A CA 1
ATOM 2142 C C . GLY A 1 289 ? -34.077 45.705 23.976 1.00 83.44 289 GLY A C 1
ATOM 2143 O O . GLY A 1 289 ? -33.461 46.736 24.299 1.00 83.44 289 GLY A O 1
ATOM 2144 N N . PHE A 1 290 ? -35.019 45.156 24.747 1.00 82.75 290 PHE A N 1
ATOM 2145 C CA . PHE A 1 290 ? -35.338 45.569 26.111 1.00 82.75 290 PHE A CA 1
ATOM 2146 C C . PHE A 1 290 ? -35.180 44.406 27.082 1.00 82.75 290 PHE A C 1
ATOM 2148 O O . PHE A 1 290 ? -35.979 43.483 27.101 1.00 82.75 290 PHE A O 1
ATOM 2155 N N . ASN A 1 291 ? -34.194 44.521 27.975 1.00 86.19 291 ASN A N 1
ATOM 2156 C CA . ASN A 1 291 ? -33.928 43.454 28.927 1.00 86.19 291 ASN A CA 1
ATOM 2157 C C . ASN A 1 291 ? -35.135 43.119 29.817 1.00 86.19 291 ASN A C 1
ATOM 2159 O O . ASN A 1 291 ? -35.754 44.053 30.329 1.00 86.19 291 ASN A O 1
ATOM 2163 N N . ASP A 1 292 ? -35.378 41.844 30.134 1.00 82.38 292 ASP A N 1
ATOM 2164 C CA . ASP A 1 292 ? -36.584 41.312 30.817 1.00 82.38 292 ASP A CA 1
ATOM 2165 C C . ASP A 1 292 ? -36.977 42.104 32.071 1.00 82.38 292 ASP A C 1
ATOM 2167 O O . ASP A 1 292 ? -38.137 42.422 32.327 1.00 82.38 292 ASP A O 1
ATOM 2171 N N . SER A 1 293 ? -35.978 42.500 32.866 1.00 84.12 293 SER A N 1
ATOM 2172 C CA . SER A 1 293 ? -36.159 43.311 34.083 1.00 84.12 293 SER A CA 1
ATOM 2173 C C . SER A 1 293 ? -36.737 44.723 33.851 1.00 84.12 293 SER A C 1
ATOM 2175 O O . SER A 1 293 ? -37.062 45.433 34.813 1.00 84.12 293 SER A O 1
ATOM 2177 N N . LEU A 1 294 ? -36.830 45.135 32.589 1.00 83.56 294 LEU A N 1
ATOM 2178 C CA . LEU A 1 294 ? -37.383 46.375 32.056 1.00 83.56 294 LEU A CA 1
ATOM 2179 C C . LEU A 1 294 ? -38.445 46.124 30.972 1.00 83.56 294 LEU A C 1
ATOM 2181 O O . LEU A 1 294 ? -38.977 47.117 30.467 1.00 83.56 294 LEU A O 1
ATOM 2185 N N . ASP A 1 295 ? -38.745 44.873 30.609 1.00 82.31 295 ASP A N 1
ATOM 2186 C CA . ASP A 1 295 ? -39.715 44.570 29.560 1.00 82.31 295 ASP A CA 1
ATOM 2187 C C . ASP A 1 295 ? -41.138 44.301 30.061 1.00 82.31 295 ASP A C 1
ATOM 2189 O O . ASP A 1 295 ? -41.373 43.875 31.195 1.00 82.31 295 ASP A O 1
ATOM 2193 N N . ASN A 1 296 ? -42.105 44.673 29.218 1.00 82.50 296 ASN A N 1
ATOM 2194 C CA . ASN A 1 296 ? -43.530 44.599 29.495 1.00 82.50 296 ASN A CA 1
ATOM 2195 C C . ASN A 1 296 ? -44.277 43.541 28.660 1.00 82.50 296 ASN A C 1
ATOM 2197 O O . ASN A 1 296 ? -45.496 43.446 28.819 1.00 82.50 296 ASN A O 1
ATOM 2201 N N . CYS A 1 297 ? -43.593 42.729 27.839 1.00 85.44 297 CYS A N 1
ATOM 2202 C CA . CYS A 1 297 ? -44.181 41.608 27.096 1.00 85.44 297 CYS A CA 1
ATOM 2203 C C . CYS A 1 297 ? -43.432 40.255 27.108 1.00 85.44 297 CYS A C 1
ATOM 2205 O O . CYS A 1 297 ? -44.120 39.252 26.895 1.00 85.44 297 CYS A O 1
ATOM 2207 N N . LEU A 1 298 ? -42.135 40.181 27.444 1.00 85.69 298 LEU A N 1
ATOM 2208 C CA . LEU A 1 298 ? -41.348 38.980 27.824 1.00 85.69 298 LEU A CA 1
ATOM 2209 C C . LEU A 1 298 ? -41.449 37.743 26.903 1.00 85.69 298 LEU A C 1
ATOM 2211 O O . LEU A 1 298 ? -41.201 36.627 27.345 1.00 85.69 298 LEU A O 1
ATOM 2215 N N . SER A 1 299 ? -41.983 37.877 25.689 1.00 82.81 299 SER A N 1
ATOM 2216 C CA . SER A 1 299 ? -42.412 36.722 24.876 1.00 82.81 299 SER A CA 1
ATOM 2217 C C . SER A 1 299 ? -42.972 37.078 23.491 1.00 82.81 299 SER A C 1
ATOM 2219 O O . SER A 1 299 ? -43.365 36.190 22.727 1.00 82.81 299 SER A O 1
ATOM 2221 N N . ILE A 1 300 ? -43.134 38.369 23.185 1.00 82.12 300 ILE A N 1
ATOM 2222 C CA . ILE A 1 300 ? -43.782 38.887 21.977 1.00 82.12 300 ILE A CA 1
ATOM 2223 C C . ILE A 1 300 ? -43.145 40.251 21.635 1.00 82.12 300 ILE A C 1
ATOM 2225 O O . ILE A 1 300 ? -43.609 41.270 22.157 1.00 82.12 300 ILE A O 1
ATOM 2229 N N . PRO A 1 301 ? -42.170 40.310 20.706 1.00 83.69 301 PRO A N 1
ATOM 2230 C CA . PRO A 1 301 ? -41.301 41.473 20.577 1.00 83.69 301 PRO A CA 1
ATOM 2231 C C . PRO A 1 301 ? -42.039 42.751 20.207 1.00 83.69 301 PRO A C 1
ATOM 2233 O O . PRO A 1 301 ? -42.815 42.817 19.237 1.00 83.69 301 PRO A O 1
ATOM 2236 N N . ASN A 1 302 ? -41.770 43.792 20.989 1.00 74.62 302 ASN A N 1
ATOM 2237 C CA . ASN A 1 302 ? -42.485 45.050 20.910 1.00 74.62 302 ASN A CA 1
ATOM 2238 C C . ASN A 1 302 ? -42.170 45.814 19.611 1.00 74.62 302 ASN A C 1
ATOM 2240 O O . ASN A 1 302 ? -41.098 45.745 19.001 1.00 74.62 302 ASN A O 1
ATOM 2244 N N . SER A 1 303 ? -43.167 46.543 19.097 1.00 65.69 303 SER A N 1
ATOM 2245 C CA . SER A 1 303 ? -43.034 47.136 17.765 1.00 65.69 303 SER A CA 1
ATOM 2246 C C . SER A 1 303 ? -42.101 48.353 17.802 1.00 65.69 303 SER A C 1
ATOM 2248 O O . SER A 1 303 ? -42.486 49.421 18.273 1.00 65.69 303 SER A O 1
ATOM 2250 N N . SER A 1 304 ? -40.907 48.223 17.216 1.00 59.72 304 SER A N 1
ATOM 2251 C CA . SER A 1 304 ? -39.809 49.216 17.198 1.00 59.72 304 SER A CA 1
ATOM 2252 C C . SER A 1 304 ? -40.088 50.562 16.483 1.00 59.72 304 SER A C 1
ATOM 2254 O O . SER A 1 304 ? -39.174 51.294 16.083 1.00 59.72 304 SER A O 1
ATOM 2256 N N . TYR A 1 305 ? -41.357 50.944 16.330 1.00 54.97 305 TYR A N 1
ATOM 2257 C CA . TYR A 1 305 ? -41.805 52.240 15.836 1.00 54.97 305 TYR A CA 1
ATOM 2258 C C . TYR A 1 305 ? -42.016 53.229 16.988 1.00 54.97 305 TYR A C 1
ATOM 2260 O O . TYR A 1 305 ? -42.908 53.061 17.812 1.00 54.97 305 TYR A O 1
ATOM 2268 N N . ALA A 1 306 ? -41.253 54.327 16.989 1.00 54.41 306 ALA A N 1
ATOM 2269 C CA . ALA A 1 306 ? -41.428 55.406 17.960 1.00 54.41 306 ALA A CA 1
ATOM 2270 C C . ALA A 1 306 ? -42.864 55.965 17.938 1.00 54.41 306 ALA A C 1
ATOM 2272 O O . ALA A 1 306 ? -43.323 56.506 16.922 1.00 54.41 306 ALA A O 1
ATOM 2273 N N . TRP A 1 307 ? -43.548 55.845 19.073 1.00 54.16 307 TRP A N 1
ATOM 2274 C CA . TRP A 1 307 ? -44.939 56.231 19.267 1.00 54.16 307 TRP A CA 1
ATOM 2275 C C . TRP A 1 307 ? -45.058 57.538 20.072 1.00 54.16 307 TRP A C 1
ATOM 2277 O O . TRP A 1 307 ? -44.079 58.096 20.576 1.00 54.16 307 TRP A O 1
ATOM 2287 N N . TYR A 1 308 ? -46.279 58.066 20.131 1.00 51.97 308 TYR A N 1
ATOM 2288 C CA . TYR A 1 308 ? -46.633 59.231 20.938 1.00 51.97 308 TYR A CA 1
ATOM 2289 C C . TYR A 1 308 ? -47.731 58.829 21.913 1.00 51.97 308 TYR A C 1
ATOM 2291 O O . TYR A 1 308 ? -48.743 58.273 21.480 1.00 51.97 308 TYR A O 1
ATOM 2299 N N . ASP A 1 309 ? -47.561 59.155 23.192 1.00 50.22 309 ASP A N 1
ATOM 2300 C CA . ASP A 1 309 ? -48.616 58.960 24.185 1.00 50.22 309 ASP A CA 1
ATOM 2301 C C . ASP A 1 309 ? -49.791 59.939 23.990 1.00 50.22 309 ASP A C 1
ATOM 2303 O O . ASP A 1 309 ? -49.770 60.849 23.150 1.00 50.22 309 ASP A O 1
ATOM 2307 N N . ILE A 1 310 ? -50.845 59.768 24.791 1.00 50.59 310 ILE A N 1
ATOM 2308 C CA . ILE A 1 310 ? -52.041 60.622 24.755 1.00 50.59 310 ILE A CA 1
ATOM 2309 C C . ILE A 1 310 ? -51.761 62.098 25.121 1.00 50.59 310 ILE A C 1
ATOM 2311 O O . ILE A 1 310 ? -52.516 62.984 24.707 1.00 50.59 310 ILE A O 1
ATOM 2315 N N . ASP A 1 311 ? -50.659 62.383 25.825 1.00 53.12 311 ASP A N 1
ATOM 2316 C CA . ASP A 1 311 ? -50.162 63.738 26.118 1.00 53.12 311 ASP A CA 1
ATOM 2317 C C . ASP A 1 311 ? -49.220 64.284 25.014 1.00 53.12 311 ASP A C 1
ATOM 2319 O O . ASP A 1 311 ? -48.776 65.439 25.077 1.00 53.12 311 ASP A O 1
ATOM 2323 N N . ASN A 1 312 ? -48.997 63.509 23.943 1.00 48.06 312 ASN A N 1
ATOM 2324 C CA . ASN A 1 312 ? -48.166 63.815 22.776 1.00 48.06 312 ASN A CA 1
ATOM 2325 C C . ASN A 1 312 ? -46.676 64.012 23.128 1.00 48.06 312 ASN A C 1
ATOM 2327 O O . ASN A 1 312 ? -45.974 64.838 22.527 1.00 48.06 312 ASN A O 1
ATOM 2331 N N . ILE A 1 313 ? -46.193 63.258 24.118 1.00 53.38 313 ILE A N 1
ATOM 2332 C CA . ILE A 1 313 ? -44.774 63.107 24.445 1.00 53.38 313 ILE A CA 1
ATOM 2333 C C . ILE A 1 313 ? -44.168 62.074 23.486 1.00 53.38 313 ILE A C 1
ATOM 2335 O O . ILE A 1 313 ? -44.797 61.081 23.138 1.00 53.38 313 ILE A O 1
ATOM 2339 N N . TYR A 1 314 ? -42.950 62.346 23.014 1.00 46.22 314 TYR A N 1
ATOM 2340 C CA . TYR A 1 314 ? -42.206 61.438 22.142 1.00 46.22 314 TYR A CA 1
ATOM 2341 C C . TYR A 1 314 ? -41.417 60.448 22.997 1.00 46.22 314 TYR A C 1
ATOM 2343 O O . TYR A 1 314 ? -40.418 60.844 23.610 1.00 46.22 314 TYR A O 1
ATOM 2351 N N . HIS A 1 315 ? -41.846 59.188 23.017 1.00 54.22 315 HIS A N 1
ATOM 2352 C CA . HIS A 1 315 ? -41.119 58.112 23.684 1.00 54.22 315 HIS A CA 1
ATOM 2353 C C . HIS A 1 315 ? -40.169 57.447 22.690 1.00 54.22 315 HIS A C 1
ATOM 2355 O O . HIS A 1 315 ? -40.554 57.038 21.597 1.00 54.22 315 HIS A O 1
ATOM 2361 N N . SER A 1 316 ? -38.887 57.397 23.050 1.00 47.41 316 SER A N 1
ATOM 2362 C CA . SER A 1 316 ? -37.850 56.712 22.277 1.00 47.41 316 SER A CA 1
ATOM 2363 C C . SER A 1 316 ? -37.497 55.393 22.958 1.00 47.41 316 SER A C 1
ATOM 2365 O O . SER A 1 316 ? -36.440 55.282 23.578 1.00 47.41 316 SER A O 1
ATOM 2367 N N . GLY A 1 317 ? -38.420 54.444 22.853 1.00 55.44 317 GLY A N 1
ATOM 2368 C CA . GLY A 1 317 ? -38.309 53.052 23.274 1.00 55.44 317 GLY A CA 1
ATOM 2369 C C . GLY A 1 317 ? -39.437 52.249 22.620 1.00 55.44 317 GLY A C 1
ATOM 2370 O O . GLY A 1 317 ? -40.460 52.840 22.266 1.00 55.44 317 GLY A O 1
ATOM 2371 N N . GLY A 1 318 ? -39.215 50.958 22.375 1.00 63.41 318 GLY A N 1
ATOM 2372 C CA . GLY A 1 318 ? -40.090 50.103 21.559 1.00 63.41 318 GLY A CA 1
ATOM 2373 C C . GLY A 1 318 ? -41.421 49.737 22.212 1.00 63.41 318 GLY A C 1
ATOM 2374 O O . GLY A 1 318 ? -42.320 49.304 21.506 1.00 63.41 318 GLY A O 1
ATOM 2375 N N . GLN A 1 319 ? -41.545 49.976 23.518 1.00 73.81 319 GLN A N 1
ATOM 2376 C CA . GLN A 1 319 ? -42.588 49.464 24.405 1.00 73.81 319 GLN A CA 1
ATOM 2377 C C . GLN A 1 319 ? -43.753 50.464 24.558 1.00 73.81 319 GLN A C 1
ATOM 2379 O O . GLN A 1 319 ? -43.627 51.447 25.300 1.00 73.81 319 GLN A O 1
ATOM 2384 N N . PRO A 1 320 ? -44.872 50.300 23.834 1.00 73.75 320 PRO A N 1
ATOM 2385 C CA . PRO A 1 320 ? -46.135 50.936 24.173 1.00 73.75 320 PRO A CA 1
ATOM 2386 C C . PRO A 1 320 ? -46.831 50.207 25.330 1.00 73.75 320 PRO A C 1
ATOM 2388 O O . PRO A 1 320 ? -46.755 48.988 25.447 1.00 73.75 320 PRO A O 1
ATOM 2391 N N . ASP A 1 321 ? -47.490 50.995 26.170 1.00 72.25 321 ASP A N 1
ATOM 2392 C CA . ASP A 1 321 ? -48.374 50.589 27.265 1.00 72.25 321 ASP A CA 1
ATOM 2393 C C . ASP A 1 321 ? -49.477 51.664 27.296 1.00 72.25 321 ASP A C 1
ATOM 2395 O O . ASP A 1 321 ? -49.229 52.822 27.666 1.00 72.25 321 ASP A O 1
ATOM 2399 N N . TYR A 1 322 ? -50.643 51.343 26.729 1.00 73.50 322 TYR A N 1
ATOM 2400 C CA . TYR A 1 322 ? -51.692 52.324 26.436 1.00 73.50 322 TYR A CA 1
ATOM 2401 C C . TYR A 1 322 ? -52.462 52.796 27.678 1.00 73.50 322 TYR A C 1
ATOM 2403 O O . TYR A 1 322 ? -52.892 53.957 27.735 1.00 73.50 322 TYR A O 1
ATOM 2411 N N . ASP A 1 323 ? -52.653 51.921 28.666 1.00 71.31 323 ASP A N 1
ATOM 2412 C CA . ASP A 1 323 ? -53.495 52.164 29.842 1.00 71.31 323 ASP A CA 1
ATOM 2413 C C . ASP A 1 323 ? -52.698 52.384 31.149 1.00 71.31 323 ASP A C 1
ATOM 2415 O O . ASP A 1 323 ? -53.229 52.988 32.094 1.00 71.31 323 ASP A O 1
ATOM 2419 N N . LEU A 1 324 ? -51.406 52.032 31.145 1.00 76.38 324 LEU A N 1
ATOM 2420 C CA . LEU A 1 324 ? -50.428 52.122 32.230 1.00 76.38 324 LEU A CA 1
ATOM 2421 C C . LEU A 1 324 ? -50.653 51.117 33.374 1.00 76.38 324 LEU A C 1
ATOM 2423 O O . LEU A 1 324 ? -50.411 51.453 34.544 1.00 76.38 324 LEU A O 1
ATOM 2427 N N . ASP A 1 325 ? -51.119 49.902 33.061 1.00 78.19 325 ASP A N 1
ATOM 2428 C CA . ASP A 1 325 ? -51.212 48.777 34.007 1.00 78.19 325 ASP A CA 1
ATOM 2429 C C . ASP A 1 325 ? -49.885 48.005 34.183 1.00 78.19 325 ASP A C 1
ATOM 2431 O O . ASP A 1 325 ? -49.605 47.543 35.299 1.00 78.19 325 ASP A O 1
ATOM 2435 N N . GLY A 1 326 ? -49.036 47.976 33.147 1.00 77.06 326 GLY A N 1
ATOM 2436 C CA . GLY A 1 326 ? -47.711 47.351 33.153 1.00 77.06 326 GLY A CA 1
ATOM 2437 C C . GLY A 1 326 ? -47.493 46.202 32.160 1.00 77.06 326 GLY A C 1
ATOM 2438 O O . GLY A 1 326 ? -46.365 45.715 32.104 1.00 77.06 326 GLY A O 1
ATOM 2439 N N . TYR A 1 327 ? -48.499 45.779 31.387 1.00 79.75 327 TYR A N 1
ATOM 2440 C CA . TYR A 1 327 ? -48.302 44.969 30.171 1.00 79.75 327 TYR A CA 1
ATOM 2441 C C . TYR A 1 327 ? -48.176 45.862 28.923 1.00 79.75 327 TYR A C 1
ATOM 2443 O O . TYR A 1 327 ? -48.702 46.973 28.888 1.00 79.75 327 TYR A O 1
ATOM 2451 N N . GLY A 1 328 ? -47.470 45.401 27.888 1.00 80.88 328 GLY A N 1
ATOM 2452 C CA . GLY A 1 328 ? -47.350 46.134 26.623 1.00 80.88 328 GLY A CA 1
ATOM 2453 C C . GLY A 1 328 ? -48.489 45.870 25.634 1.00 80.88 328 GLY A C 1
ATOM 2454 O O . GLY A 1 328 ? -49.057 44.778 25.616 1.00 80.88 328 GLY A O 1
ATOM 2455 N N . ASP A 1 329 ? -48.791 46.835 24.752 1.00 76.81 329 ASP A N 1
ATOM 2456 C CA . ASP A 1 329 ? -49.956 46.809 23.834 1.00 76.81 329 ASP A CA 1
ATOM 2457 C C . ASP A 1 329 ? -50.104 45.519 22.992 1.00 76.81 329 ASP A C 1
ATOM 2459 O O . ASP A 1 329 ? -51.186 45.231 22.470 1.00 76.81 329 ASP A O 1
ATOM 2463 N N . ILE A 1 330 ? -49.010 44.781 22.763 1.00 76.81 330 ILE A N 1
ATOM 2464 C CA . ILE A 1 330 ? -48.981 43.588 21.905 1.00 76.81 330 ILE A CA 1
ATOM 2465 C C . ILE A 1 330 ? -49.279 42.283 22.662 1.00 76.81 330 ILE A C 1
ATOM 2467 O O . ILE A 1 330 ? -49.803 41.342 22.058 1.00 76.81 330 ILE A O 1
ATOM 2471 N N . CYS A 1 331 ? -48.996 42.236 23.967 1.00 80.38 331 CYS A N 1
ATOM 2472 C CA . CYS A 1 331 ? -49.273 41.101 24.849 1.00 80.38 331 CYS A CA 1
ATOM 2473 C C . CYS A 1 331 ? -50.475 41.344 25.781 1.00 80.38 331 CYS A C 1
ATOM 2475 O O . CYS A 1 331 ? -51.088 40.377 26.245 1.00 80.38 331 CYS A O 1
ATOM 2477 N N . ASP A 1 332 ? -50.858 42.603 26.014 1.00 78.88 332 ASP A N 1
ATOM 2478 C CA . ASP A 1 332 ? -52.024 42.967 26.814 1.00 78.88 332 ASP A CA 1
ATOM 2479 C C . ASP A 1 332 ? -53.336 42.415 26.201 1.00 78.88 332 ASP A C 1
ATOM 2481 O O . ASP A 1 332 ? -53.665 42.660 25.030 1.00 78.88 332 ASP A O 1
ATOM 2485 N N . PRO A 1 333 ? -54.136 41.659 26.975 1.00 78.38 333 PRO A N 1
ATOM 2486 C CA . PRO A 1 333 ? -55.446 41.212 26.540 1.00 78.38 333 PRO A CA 1
ATOM 2487 C C . PRO A 1 333 ? -56.550 42.290 26.501 1.00 78.38 333 PRO A C 1
ATOM 2489 O O . PRO A 1 333 ? -57.588 41.958 25.923 1.00 78.38 333 PRO A O 1
ATOM 2492 N N . ASP A 1 334 ? -56.436 43.485 27.095 1.00 78.56 334 ASP A N 1
ATOM 2493 C CA . ASP A 1 334 ? -57.564 44.416 27.355 1.00 78.56 334 ASP A CA 1
ATOM 2494 C C . ASP A 1 334 ? -57.171 45.920 27.248 1.00 78.56 334 ASP A C 1
ATOM 2496 O O . ASP A 1 334 ? -57.320 46.670 28.213 1.00 78.56 334 ASP A O 1
ATOM 2500 N N . LEU A 1 335 ? -56.768 46.357 26.038 1.00 79.19 335 LEU A N 1
ATOM 2501 C CA . LEU A 1 335 ? -56.016 47.583 25.642 1.00 79.19 335 LEU A CA 1
ATOM 2502 C C . LEU A 1 335 ? -56.501 48.955 26.136 1.00 79.19 335 LEU A C 1
ATOM 2504 O O . LEU A 1 335 ? -55.880 49.976 25.836 1.00 79.19 335 LEU A O 1
ATOM 2508 N N . ASP A 1 336 ? -57.631 49.034 26.829 1.00 73.38 336 ASP A N 1
ATOM 2509 C CA . ASP A 1 336 ? -58.113 50.279 27.430 1.00 73.38 336 ASP A CA 1
ATOM 2510 C C . ASP A 1 336 ? -58.733 50.120 28.837 1.00 73.38 336 ASP A C 1
ATOM 2512 O O . ASP A 1 336 ? -59.324 51.063 29.380 1.00 73.38 336 ASP A O 1
ATOM 2516 N N . ASN A 1 337 ? -58.547 48.944 29.449 1.00 74.19 337 ASN A N 1
ATOM 2517 C CA . ASN A 1 337 ? -59.025 48.537 30.774 1.00 74.19 337 ASN A CA 1
ATOM 2518 C C . ASN A 1 337 ? -60.546 48.700 31.002 1.00 74.19 337 ASN A C 1
ATOM 2520 O O . ASN A 1 337 ? -60.995 48.879 32.143 1.00 74.19 337 ASN A O 1
ATOM 2524 N N . ASP A 1 338 ? -61.388 48.655 29.956 1.00 72.94 338 ASP A N 1
ATOM 2525 C CA . ASP A 1 338 ? -62.851 48.673 30.146 1.00 72.94 338 ASP A CA 1
ATOM 2526 C C . ASP A 1 338 ? -63.439 47.335 30.646 1.00 72.94 338 ASP A C 1
ATOM 2528 O O . ASP A 1 338 ? -64.551 47.313 31.202 1.00 72.94 338 ASP A O 1
ATOM 2532 N N . GLY A 1 339 ? -62.657 46.250 30.569 1.00 75.81 339 GLY A N 1
ATOM 2533 C CA . GLY A 1 339 ? -63.024 44.905 31.011 1.00 75.81 339 GLY A CA 1
ATOM 2534 C C . GLY A 1 339 ? -63.535 44.000 29.885 1.00 75.81 339 GLY A C 1
ATOM 2535 O O . GLY A 1 339 ? -64.316 43.074 30.161 1.00 75.81 339 GLY A O 1
ATOM 2536 N N . VAL A 1 340 ? -63.172 44.271 28.627 1.00 71.31 340 VAL A N 1
ATOM 2537 C CA . VAL A 1 340 ? -63.642 43.565 27.427 1.00 71.31 340 VAL A CA 1
ATOM 2538 C C . VAL A 1 340 ? -62.468 43.304 26.484 1.00 71.31 340 VAL A C 1
ATOM 2540 O O . VAL A 1 340 ? -62.252 44.024 25.517 1.00 71.31 340 VAL A O 1
ATOM 2543 N N . ASN A 1 341 ? -61.807 42.167 26.718 1.00 75.50 341 ASN A N 1
ATOM 2544 C CA . ASN A 1 341 ? -60.682 41.665 25.930 1.00 75.50 341 ASN A CA 1
ATOM 2545 C C . ASN A 1 341 ? -60.743 41.991 24.422 1.00 75.50 341 ASN A C 1
ATOM 2547 O O . ASN A 1 341 ? -61.763 41.754 23.765 1.00 75.50 341 ASN A O 1
ATOM 2551 N N . ASN A 1 342 ? -59.597 42.398 23.873 1.00 69.00 342 ASN A N 1
ATOM 2552 C CA . ASN A 1 342 ? -59.381 42.965 22.534 1.00 69.00 342 ASN A CA 1
ATOM 2553 C C . ASN A 1 342 ? -60.041 42.203 21.365 1.00 69.00 342 ASN A C 1
ATOM 2555 O O . ASN A 1 342 ? -60.416 42.802 20.357 1.00 69.00 342 ASN A O 1
ATOM 2559 N N . LEU A 1 343 ? -60.232 40.882 21.481 1.00 70.75 343 LEU A N 1
ATOM 2560 C CA . LEU A 1 343 ? -60.889 40.048 20.459 1.00 70.75 343 LEU A CA 1
ATOM 2561 C C . LEU A 1 343 ? -62.429 40.108 20.487 1.00 70.75 343 LEU A C 1
ATOM 2563 O O . LEU A 1 343 ? -63.087 39.606 19.569 1.00 70.75 343 LEU A O 1
ATOM 2567 N N . MET A 1 344 ? -63.015 40.664 21.547 1.00 60.41 344 MET A N 1
ATOM 2568 C CA . MET A 1 344 ? -64.460 40.826 21.742 1.00 60.41 344 MET A CA 1
ATOM 2569 C C . MET A 1 344 ? -64.912 42.286 21.714 1.00 60.41 344 MET A C 1
ATOM 2571 O O . MET A 1 344 ? -66.115 42.529 21.554 1.00 60.41 344 MET A O 1
ATOM 2575 N N . ASP A 1 345 ? -63.983 43.234 21.834 1.00 59.44 345 ASP A N 1
ATOM 2576 C CA . ASP A 1 345 ? -64.283 44.649 21.700 1.00 59.44 345 ASP A CA 1
ATOM 2577 C C . ASP A 1 345 ? -64.388 45.126 20.228 1.00 59.44 345 ASP A C 1
ATOM 2579 O O . ASP A 1 345 ? -64.055 44.442 19.259 1.00 59.44 345 ASP A O 1
ATOM 2583 N N . ASN A 1 346 ? -64.973 46.308 20.058 1.00 62.47 346 ASN A N 1
ATOM 2584 C CA . ASN A 1 346 ? -65.315 46.995 18.826 1.00 62.47 346 ASN A CA 1
ATOM 2585 C C . ASN A 1 346 ? -64.688 48.402 18.727 1.00 62.47 346 ASN A C 1
ATOM 2587 O O . ASN A 1 346 ? -64.822 49.033 17.675 1.00 62.47 346 ASN A O 1
ATOM 2591 N N . CYS A 1 347 ? -64.024 48.879 19.783 1.00 61.75 347 CYS A N 1
ATOM 2592 C CA . CYS A 1 347 ? -63.361 50.175 19.910 1.00 61.75 347 CYS A CA 1
ATOM 2593 C C . CYS A 1 347 ? -61.970 50.090 20.617 1.00 61.75 347 CYS A C 1
ATOM 2595 O O . CYS A 1 347 ? -61.728 50.979 21.432 1.00 61.75 347 CYS A O 1
ATOM 2597 N N . PRO A 1 348 ? -61.047 49.139 20.305 1.00 63.97 348 PRO A N 1
ATOM 2598 C CA . PRO A 1 348 ? -60.073 48.561 21.268 1.00 63.97 348 PRO A CA 1
ATOM 2599 C C . PRO A 1 348 ? -58.846 49.422 21.649 1.00 63.97 348 PRO A C 1
ATOM 2601 O O . PRO A 1 348 ? -57.734 48.919 21.726 1.00 63.97 348 PRO A O 1
ATOM 2604 N N . LEU A 1 349 ? -59.040 50.734 21.770 1.00 61.44 349 LEU A N 1
ATOM 2605 C CA . LEU A 1 349 ? -58.102 51.783 22.196 1.00 61.44 349 LEU A CA 1
ATOM 2606 C C . LEU A 1 349 ? -58.895 52.973 22.806 1.00 61.44 349 LEU A C 1
ATOM 2608 O O . LEU A 1 349 ? -58.432 54.114 22.794 1.00 61.44 349 LEU A O 1
ATOM 2612 N N . THR A 1 350 ? -60.167 52.784 23.185 1.00 59.22 350 THR A N 1
ATOM 2613 C CA . THR A 1 350 ? -61.112 53.845 23.585 1.00 59.22 350 THR A CA 1
ATOM 2614 C C . THR A 1 350 ? -62.301 53.276 24.393 1.00 59.22 350 THR A C 1
ATOM 2616 O O . THR A 1 350 ? -63.292 52.859 23.779 1.00 59.22 350 THR A O 1
ATOM 2619 N N . PRO A 1 351 ? -62.305 53.390 25.741 1.00 56.53 351 PRO A N 1
ATOM 2620 C CA . PRO A 1 351 ? -63.241 52.664 26.606 1.00 56.53 351 PRO A CA 1
ATOM 2621 C C . PRO A 1 351 ? -64.715 52.861 26.244 1.00 56.53 351 PRO A C 1
ATOM 2623 O O . PRO A 1 351 ? -65.189 53.996 26.067 1.00 56.53 351 PRO A O 1
ATOM 2626 N N . ASN A 1 352 ? -65.481 51.769 26.169 1.00 53.12 352 ASN A N 1
ATOM 2627 C CA . ASN A 1 352 ? -66.843 51.795 25.651 1.00 53.12 352 ASN A CA 1
ATOM 2628 C C . ASN A 1 352 ? -67.762 52.681 26.496 1.00 53.12 352 ASN A C 1
ATOM 2630 O O . ASN A 1 352 ? -68.050 52.444 27.673 1.00 53.12 352 ASN A O 1
ATOM 2634 N N . GLY A 1 353 ? -68.357 53.674 25.831 1.00 49.44 353 GLY A N 1
ATOM 2635 C CA . GLY A 1 353 ? -69.436 54.464 26.412 1.00 49.44 353 GLY A CA 1
ATOM 2636 C C . GLY A 1 353 ? -70.606 53.570 26.875 1.00 49.44 353 GLY A C 1
ATOM 2637 O O . GLY A 1 353 ? -70.981 52.635 26.165 1.00 49.44 353 GLY A O 1
ATOM 2638 N N . PRO A 1 354 ? -71.257 53.870 28.018 1.00 47.44 354 PRO A N 1
ATOM 2639 C CA . PRO A 1 354 ? -72.177 52.952 28.711 1.00 47.44 354 PRO A CA 1
ATOM 2640 C C . PRO A 1 354 ? -73.516 52.646 27.998 1.00 47.44 354 PRO A C 1
ATOM 2642 O O . PRO A 1 354 ? -74.383 51.995 28.581 1.00 47.44 354 PRO A O 1
ATOM 2645 N N . ASP A 1 355 ? -73.694 53.085 26.750 1.00 45.50 355 ASP A N 1
ATOM 2646 C CA . ASP A 1 355 ? -74.789 52.710 25.850 1.00 45.50 355 ASP A CA 1
ATOM 2647 C C . ASP A 1 355 ? -74.190 52.247 24.506 1.00 45.50 355 ASP A C 1
ATOM 2649 O O . ASP A 1 355 ? -73.538 53.011 23.797 1.00 45.50 355 ASP A O 1
ATOM 2653 N N . ARG A 1 356 ? -74.418 50.972 24.164 1.00 41.47 356 ARG A N 1
ATOM 2654 C CA . ARG A 1 356 ? -73.665 50.208 23.148 1.00 41.47 356 ARG A CA 1
ATOM 2655 C C . ARG A 1 356 ? -73.600 50.847 21.748 1.00 41.47 356 ARG A C 1
ATOM 2657 O O . ARG A 1 356 ? -74.606 50.866 21.038 1.00 41.47 356 ARG A O 1
ATOM 2664 N N . GLY A 1 357 ? -72.377 51.166 21.316 1.00 47.34 357 GLY A N 1
ATOM 2665 C CA . GLY A 1 357 ? -71.922 51.128 19.920 1.00 47.34 357 GLY A CA 1
ATOM 2666 C C . GLY A 1 357 ? -72.411 52.234 18.977 1.00 47.34 357 GLY A C 1
ATOM 2667 O O . GLY A 1 357 ? -73.443 52.086 18.321 1.00 47.34 357 GLY A O 1
ATOM 2668 N N . THR A 1 358 ? -71.615 53.298 18.813 1.00 34.00 358 THR A N 1
ATOM 2669 C CA . THR A 1 358 ? -71.288 53.932 17.507 1.00 34.00 358 THR A CA 1
ATOM 2670 C C . THR A 1 358 ? -70.325 55.114 17.688 1.00 34.00 358 THR A C 1
ATOM 2672 O O . THR A 1 358 ? -70.677 56.106 18.325 1.00 34.00 358 THR A O 1
ATOM 2675 N N . CYS A 1 359 ? -69.151 55.067 17.052 1.00 33.00 359 CYS A N 1
ATOM 2676 C CA . CYS A 1 359 ? -68.219 56.202 17.012 1.00 33.00 359 CYS A CA 1
ATOM 2677 C C . CYS A 1 359 ? -68.656 57.269 15.985 1.00 33.00 359 CYS A C 1
ATOM 2679 O O . CYS A 1 359 ? -69.331 56.966 14.998 1.00 33.00 359 CYS A O 1
ATOM 2681 N N . VAL A 1 360 ? -68.288 58.536 16.220 1.00 34.66 360 VAL A N 1
ATOM 2682 C CA . VAL A 1 360 ? -68.776 59.703 15.454 1.00 34.66 360 VAL A CA 1
ATOM 2683 C C . VAL A 1 360 ? -67.622 60.442 14.765 1.00 34.66 360 VAL A C 1
ATOM 2685 O O . VAL A 1 360 ? -66.734 60.963 15.430 1.00 34.66 360 VAL A O 1
ATOM 2688 N N . ASP A 1 361 ? -67.673 60.528 13.431 1.00 38.75 361 ASP A N 1
ATOM 2689 C CA . ASP A 1 361 ? -66.687 61.224 12.581 1.00 38.75 361 ASP A CA 1
ATOM 2690 C C . ASP A 1 361 ? -66.746 62.771 12.712 1.00 38.75 361 ASP A C 1
ATOM 2692 O O . ASP A 1 361 ? -67.804 63.359 12.967 1.00 38.75 361 ASP A O 1
ATOM 2696 N N . GLY A 1 362 ? -65.590 63.432 12.547 1.00 29.08 362 GLY A N 1
ATOM 2697 C CA . GLY A 1 362 ? -65.252 64.738 13.132 1.00 29.08 362 GLY A CA 1
ATOM 2698 C C . GLY A 1 362 ? -64.600 65.810 12.232 1.00 29.08 362 GLY A C 1
ATOM 2699 O O . GLY A 1 362 ? -64.452 66.935 12.708 1.00 29.08 362 GLY A O 1
ATOM 2700 N N . ASN A 1 363 ? -64.345 65.545 10.938 1.00 28.81 363 ASN A N 1
ATOM 2701 C CA . ASN A 1 363 ? -63.841 66.458 9.869 1.00 28.81 363 ASN A CA 1
ATOM 2702 C C . ASN A 1 363 ? -62.314 66.624 9.630 1.00 28.81 363 ASN A C 1
ATOM 2704 O O . ASN A 1 363 ? -61.515 66.787 10.542 1.00 28.81 363 ASN A O 1
ATOM 2708 N N . ASN A 1 364 ? -62.014 66.867 8.338 1.00 28.69 364 ASN A N 1
ATOM 2709 C CA . ASN A 1 364 ? -60.898 67.644 7.753 1.00 28.69 364 ASN A CA 1
ATOM 2710 C C . ASN A 1 364 ? -59.498 67.011 7.544 1.00 28.69 364 ASN A C 1
ATOM 2712 O O . ASN A 1 364 ? -58.510 67.442 8.121 1.00 28.69 364 ASN A O 1
ATOM 2716 N N . ALA A 1 365 ? -59.424 66.190 6.488 1.00 29.83 365 ALA A N 1
ATOM 2717 C CA . ALA A 1 365 ? -58.594 66.420 5.286 1.00 29.83 365 ALA A CA 1
ATOM 2718 C C . ALA A 1 365 ? -57.050 66.557 5.378 1.00 29.83 365 ALA A C 1
ATOM 2720 O O . ALA A 1 365 ? -56.532 67.585 5.807 1.00 29.83 365 ALA A O 1
ATOM 2721 N N . GLY A 1 366 ? -56.331 65.650 4.689 1.00 29.81 366 GLY A N 1
ATOM 2722 C CA . GLY A 1 366 ? -54.985 65.941 4.160 1.00 29.81 366 GLY A CA 1
ATOM 2723 C C . GLY A 1 366 ? -54.062 64.740 3.910 1.00 29.81 366 GLY A C 1
ATOM 2724 O O . GLY A 1 366 ? -53.131 64.535 4.672 1.00 29.81 366 GLY A O 1
ATOM 2725 N N . SER A 1 367 ? -54.247 63.981 2.822 1.00 40.50 367 SER A N 1
ATOM 2726 C CA . SER A 1 367 ? -53.335 62.873 2.461 1.00 40.50 367 SER A CA 1
ATOM 2727 C C . SER A 1 367 ? -52.192 63.336 1.541 1.00 40.50 367 SER A C 1
ATOM 2729 O O . SER A 1 367 ? -52.379 63.466 0.331 1.00 40.50 367 SER A O 1
ATOM 2731 N N . ILE A 1 368 ? -51.022 63.605 2.129 1.00 31.72 368 ILE A N 1
ATOM 2732 C CA . ILE A 1 368 ? -49.737 64.001 1.508 1.00 31.72 368 ILE A CA 1
ATOM 2733 C C . ILE A 1 368 ? -48.650 63.786 2.593 1.00 31.72 368 ILE A C 1
ATOM 2735 O O . ILE A 1 368 ? -48.927 64.094 3.744 1.00 31.72 368 ILE A O 1
ATOM 2739 N N . CYS A 1 369 ? -47.418 63.320 2.351 1.00 26.33 369 CYS A N 1
ATOM 2740 C CA . CYS A 1 369 ? -46.821 62.602 1.214 1.00 26.33 369 CYS A CA 1
ATOM 2741 C C . CYS A 1 369 ? -45.463 61.976 1.649 1.00 26.33 369 CYS A C 1
ATOM 2743 O O . CYS A 1 369 ? -44.976 62.275 2.731 1.00 26.33 369 CYS A O 1
ATOM 2745 N N . VAL A 1 370 ? -44.859 61.169 0.765 1.00 29.56 370 VAL A N 1
ATOM 2746 C CA . VAL A 1 370 ? -43.456 60.662 0.723 1.00 29.56 370 VAL A CA 1
ATOM 2747 C C . VAL A 1 370 ? -42.344 61.409 1.494 1.00 29.56 370 VAL A C 1
ATOM 2749 O O . VAL A 1 370 ? -42.334 62.639 1.512 1.00 29.56 370 VAL A O 1
ATOM 2752 N N . ASN A 1 371 ? -41.306 60.668 1.937 1.00 25.33 371 ASN A N 1
ATOM 2753 C CA . ASN A 1 371 ? -39.895 60.711 1.442 1.00 25.33 371 ASN A CA 1
ATOM 2754 C C . ASN A 1 371 ? -38.975 59.779 2.291 1.00 25.33 371 ASN A C 1
ATOM 2756 O O . ASN A 1 371 ? -39.215 59.662 3.481 1.00 25.33 371 ASN A O 1
ATOM 2760 N N . ALA A 1 372 ? -38.102 58.936 1.704 1.00 27.58 372 ALA A N 1
ATOM 2761 C CA . ALA A 1 372 ? -36.676 59.153 1.322 1.00 27.58 372 ALA A CA 1
ATOM 2762 C C . ALA A 1 372 ? -35.679 58.964 2.515 1.00 27.58 372 ALA A C 1
ATOM 2764 O O . ALA A 1 372 ? -36.124 59.007 3.651 1.00 27.58 372 ALA A O 1
ATOM 2765 N N . GLN A 1 373 ? -34.359 58.721 2.375 1.00 25.23 373 GLN A N 1
ATOM 2766 C CA . GLN A 1 373 ? -33.433 58.856 1.230 1.00 25.23 373 GLN A CA 1
ATOM 2767 C C . GLN A 1 373 ? -32.084 58.106 1.481 1.00 25.23 373 GLN A C 1
ATOM 2769 O O . GLN A 1 373 ? -31.605 58.186 2.602 1.00 25.23 373 GLN A O 1
ATOM 2774 N N . GLU A 1 374 ? -31.440 57.531 0.437 1.00 27.39 374 GLU A N 1
ATOM 2775 C CA . GLU A 1 374 ? -29.992 57.125 0.355 1.00 27.39 374 GLU A CA 1
ATOM 2776 C C . GLU A 1 374 ? -29.464 56.035 1.345 1.00 27.39 374 GLU A C 1
ATOM 2778 O O . GLU A 1 374 ? -29.934 55.940 2.466 1.00 27.39 374 GLU A O 1
ATOM 2783 N N . CYS A 1 375 ? -28.480 55.154 1.065 1.00 26.78 375 CYS A N 1
ATOM 2784 C CA . CYS A 1 375 ? -27.725 54.686 -0.131 1.00 26.78 375 CYS A CA 1
ATOM 2785 C C . CYS A 1 375 ? -27.062 53.304 0.233 1.00 26.78 375 CYS A C 1
ATOM 2787 O O . CYS A 1 375 ? -27.385 52.787 1.294 1.00 26.78 375 CYS A O 1
ATOM 2789 N N . THR A 1 376 ? -26.168 52.575 -0.471 1.00 27.41 376 THR A N 1
ATOM 2790 C CA . THR A 1 376 ? -25.342 52.695 -1.709 1.00 27.41 376 THR A CA 1
ATOM 2791 C C . THR A 1 376 ? -24.857 51.274 -2.122 1.00 27.41 376 THR A C 1
ATOM 2793 O O . THR A 1 376 ? -24.517 50.509 -1.227 1.00 27.41 376 THR A O 1
ATOM 2796 N N . GLY A 1 377 ? -24.660 50.938 -3.415 1.00 27.44 377 GLY A N 1
ATOM 2797 C CA . GLY A 1 377 ? -23.829 49.770 -3.829 1.00 27.44 377 GLY A CA 1
ATOM 2798 C C . GLY A 1 377 ? -24.163 49.097 -5.184 1.00 27.44 377 GLY A C 1
ATOM 2799 O O . GLY A 1 377 ? -25.324 49.075 -5.572 1.00 27.44 377 GLY A O 1
ATOM 2800 N N . GLY A 1 378 ? -23.161 48.513 -5.880 1.00 26.97 378 GLY A N 1
ATOM 2801 C CA . GLY A 1 378 ? -23.365 47.449 -6.905 1.00 26.97 378 GLY A CA 1
ATOM 2802 C C . GLY A 1 378 ? -23.031 47.704 -8.405 1.00 26.97 378 GLY A C 1
ATOM 2803 O O . GLY A 1 378 ? -23.912 48.033 -9.184 1.00 26.97 378 GLY A O 1
ATOM 2804 N N . TYR A 1 379 ? -21.771 47.462 -8.803 1.00 27.97 379 TYR A N 1
ATOM 2805 C CA . TYR A 1 379 ? -21.211 46.952 -10.092 1.00 27.97 379 TYR A CA 1
ATOM 2806 C C . TYR A 1 379 ? -21.825 47.154 -11.525 1.00 27.97 379 TYR A C 1
ATOM 2808 O O . TYR A 1 379 ? -22.910 46.693 -11.849 1.00 27.97 379 TYR A O 1
ATOM 2816 N N . CYS A 1 380 ? -20.953 47.668 -12.423 1.00 26.50 380 CYS A N 1
ATOM 2817 C CA . CYS A 1 380 ? -20.612 47.282 -13.828 1.00 26.50 380 CYS A CA 1
ATOM 2818 C C . CYS A 1 380 ? -21.638 46.985 -14.962 1.00 26.50 380 CYS A C 1
ATOM 2820 O O . CYS A 1 380 ? -22.347 45.988 -14.913 1.00 26.50 380 CYS A O 1
ATOM 2822 N N . SER A 1 381 ? -21.494 47.690 -16.111 1.00 27.59 381 SER A N 1
ATOM 2823 C CA . SER A 1 381 ? -21.229 47.137 -17.481 1.00 27.59 381 SER A CA 1
ATOM 2824 C C . SER A 1 381 ? -21.066 48.257 -18.556 1.00 27.59 381 SER A C 1
ATOM 2826 O O . SER A 1 381 ? -21.410 49.400 -18.256 1.00 27.59 381 SER A O 1
ATOM 2828 N N . MET A 1 382 ? -20.600 47.908 -19.779 1.00 26.05 382 MET A N 1
ATOM 2829 C CA . MET A 1 382 ? -20.278 48.686 -21.024 1.00 26.05 382 MET A CA 1
ATOM 2830 C C . MET A 1 382 ? -18.766 48.799 -21.337 1.00 26.05 382 MET A C 1
ATOM 2832 O O . MET A 1 382 ? -17.969 48.990 -20.424 1.00 26.05 382 MET A O 1
ATOM 2836 N N . ASP A 1 383 ? -18.278 48.771 -22.590 1.00 27.12 383 ASP A N 1
ATOM 2837 C CA . ASP A 1 383 ? -18.871 48.399 -23.900 1.00 27.12 383 ASP A CA 1
ATOM 2838 C C . ASP A 1 383 ? -17.741 48.188 -24.935 1.00 27.12 383 ASP A C 1
ATOM 2840 O O . ASP A 1 383 ? -16.818 49.002 -24.964 1.00 27.12 383 ASP A O 1
ATOM 2844 N N . GLN A 1 384 ? -17.838 47.197 -25.838 1.00 23.38 384 GLN A N 1
ATOM 2845 C CA . GLN A 1 384 ? -17.104 47.158 -27.124 1.00 23.38 384 GLN A CA 1
ATOM 2846 C C . GLN A 1 384 ? -17.835 46.299 -28.185 1.00 23.38 384 GLN A C 1
ATOM 2848 O O . GLN A 1 384 ? -17.726 45.076 -28.189 1.00 23.38 384 GLN A O 1
ATOM 2853 N N . GLU A 1 385 ? -18.475 46.954 -29.157 1.00 29.91 385 GLU A N 1
ATOM 2854 C CA . GLU A 1 385 ? -18.608 46.451 -30.533 1.00 29.91 385 GLU A CA 1
ATOM 2855 C C . GLU A 1 385 ? -17.988 47.481 -31.491 1.00 29.91 385 GLU A C 1
ATOM 2857 O O . GLU A 1 385 ? -18.186 48.682 -31.318 1.00 29.91 385 GLU A O 1
ATOM 2862 N N . ASP A 1 386 ? -17.356 47.009 -32.566 1.00 28.52 386 ASP A N 1
ATOM 2863 C CA . ASP A 1 386 ? -17.710 47.477 -33.912 1.00 28.52 386 ASP A CA 1
ATOM 2864 C C . ASP A 1 386 ? -17.508 46.324 -34.914 1.00 28.52 386 ASP A C 1
ATOM 2866 O O . ASP A 1 386 ? -16.657 45.452 -34.711 1.00 28.52 386 ASP A O 1
ATOM 2870 N N . THR A 1 387 ? -18.304 46.269 -35.987 1.00 28.80 387 THR A N 1
ATOM 2871 C CA . THR A 1 387 ? -18.265 45.165 -36.957 1.00 28.80 387 THR A CA 1
ATOM 2872 C C . THR A 1 387 ? -18.345 45.610 -38.424 1.00 28.80 387 THR A C 1
ATOM 2874 O O . THR A 1 387 ? -19.306 46.235 -38.864 1.00 28.80 387 THR A O 1
ATOM 2877 N N . LYS A 1 388 ? -17.396 45.085 -39.220 1.00 31.05 388 LYS A N 1
ATOM 2878 C CA . LYS A 1 388 ? -17.340 45.044 -40.704 1.00 31.05 388 LYS A CA 1
ATOM 2879 C C . LYS A 1 388 ? -17.026 46.362 -41.433 1.00 31.05 388 LYS A C 1
ATOM 2881 O O . LYS A 1 388 ? -17.777 47.325 -41.378 1.00 31.05 388 LYS A O 1
ATOM 2886 N N . GLY A 1 389 ? -16.057 46.299 -42.354 1.00 26.58 389 GLY A N 1
ATOM 2887 C CA . GLY A 1 389 ? -16.016 47.216 -43.502 1.00 26.58 389 GLY A CA 1
ATOM 2888 C C . GLY A 1 389 ? -14.662 47.308 -44.202 1.00 26.58 389 GLY A C 1
ATOM 2889 O O . GLY A 1 389 ? -13.723 47.873 -43.659 1.00 26.58 389 GLY A O 1
ATOM 2890 N N . TYR A 1 390 ? -14.559 46.799 -45.434 1.00 31.52 390 TYR A N 1
ATOM 2891 C CA . TYR A 1 390 ? -13.345 46.914 -46.252 1.00 31.52 390 TYR A CA 1
ATOM 2892 C C . TYR A 1 390 ? -12.956 48.380 -46.527 1.00 31.52 390 TYR A C 1
ATOM 2894 O O . TYR A 1 390 ? -13.710 49.108 -47.174 1.00 31.52 390 TYR A O 1
ATOM 2902 N N . GLY A 1 391 ? -11.739 48.775 -46.144 1.00 25.48 391 GLY A N 1
ATOM 2903 C CA . GLY A 1 391 ? -11.135 50.061 -46.502 1.00 25.48 391 GLY A CA 1
ATOM 2904 C C . GLY A 1 391 ? -9.608 49.987 -46.466 1.00 25.48 391 GLY A C 1
ATOM 2905 O O . GLY A 1 391 ? -9.028 49.662 -45.436 1.00 25.48 391 GLY A O 1
ATOM 2906 N N . TYR A 1 392 ? -8.946 50.260 -47.594 1.00 32.75 392 TYR A N 1
ATOM 2907 C CA . TYR A 1 392 ? -7.484 50.202 -47.691 1.00 32.75 392 TYR A CA 1
ATOM 2908 C C . TYR A 1 392 ? -6.846 51.498 -47.165 1.00 32.75 392 TYR A C 1
ATOM 2910 O O . TYR A 1 392 ? -6.728 52.463 -47.913 1.00 32.75 392 TYR A O 1
ATOM 2918 N N . GLY A 1 393 ? -6.406 51.458 -45.904 1.00 34.78 393 GLY A N 1
ATOM 2919 C CA . GLY A 1 393 ? -5.310 52.255 -45.342 1.00 34.78 393 GLY A CA 1
ATOM 2920 C C . GLY A 1 393 ? -5.519 53.759 -45.122 1.00 34.78 393 GLY A C 1
ATOM 2921 O O . GLY A 1 393 ? -5.839 54.505 -46.041 1.00 34.78 393 GLY A O 1
ATOM 2922 N N . ASP A 1 394 ? -5.124 54.221 -43.933 1.00 25.55 394 ASP A N 1
ATOM 2923 C CA . ASP A 1 394 ? -4.207 55.361 -43.866 1.00 25.55 394 ASP A CA 1
ATOM 2924 C C . ASP A 1 394 ? -3.216 55.216 -42.688 1.00 25.55 394 ASP A C 1
ATOM 2926 O O . ASP A 1 394 ? -3.556 54.669 -41.645 1.00 25.55 394 ASP A O 1
ATOM 2930 N N . ALA A 1 395 ? -1.982 55.663 -42.923 1.00 25.36 395 ALA A N 1
ATOM 2931 C CA . ALA A 1 395 ? -0.836 55.878 -42.022 1.00 25.36 395 ALA A CA 1
ATOM 2932 C C . ALA A 1 395 ? -0.617 55.057 -40.706 1.00 25.36 395 ALA A C 1
ATOM 2934 O O . ALA A 1 395 ? -1.303 55.224 -39.703 1.00 25.36 395 ALA A O 1
ATOM 2935 N N . CYS A 1 396 ? 0.571 54.426 -40.637 1.00 26.02 396 CYS A N 1
ATOM 2936 C CA . CYS A 1 396 ? 1.432 54.310 -39.434 1.00 26.02 396 CYS A CA 1
ATOM 2937 C C . CYS A 1 396 ? 1.231 53.192 -38.378 1.00 26.02 396 CYS A C 1
ATOM 2939 O O . CYS A 1 396 ? 1.575 53.396 -37.214 1.00 26.02 396 CYS A O 1
ATOM 2941 N N . THR A 1 397 ? 0.901 51.961 -38.781 1.00 34.34 397 THR A N 1
ATOM 2942 C CA . THR A 1 397 ? 1.338 50.745 -38.050 1.00 34.34 397 THR A CA 1
ATOM 2943 C C . THR A 1 397 ? 1.902 49.701 -39.018 1.00 34.34 397 THR A C 1
ATOM 2945 O O . THR A 1 397 ? 1.186 49.142 -39.839 1.00 34.34 397 THR A O 1
ATOM 2948 N N . TYR A 1 398 ? 3.208 49.428 -38.930 1.00 43.78 398 TYR A N 1
ATOM 2949 C CA . TYR A 1 398 ? 3.948 48.543 -39.851 1.00 43.78 398 TYR A CA 1
ATOM 2950 C C . TYR A 1 398 ? 3.890 47.060 -39.410 1.00 43.78 398 TYR A C 1
ATOM 2952 O O . TYR A 1 398 ? 4.877 46.331 -39.487 1.00 43.78 398 TYR A O 1
ATOM 2960 N N . TYR A 1 399 ? 2.742 46.642 -38.861 1.00 47.72 399 TYR A N 1
ATOM 2961 C CA . TYR A 1 399 ? 2.610 45.435 -38.042 1.00 47.72 399 TYR A CA 1
ATOM 2962 C C . TYR A 1 399 ? 1.488 44.512 -38.530 1.00 47.72 399 TYR A C 1
ATOM 2964 O O . TYR A 1 399 ? 0.310 44.848 -38.418 1.00 47.72 399 TYR A O 1
ATOM 2972 N N . HIS A 1 400 ? 1.844 43.312 -38.990 1.00 48.62 400 HIS A N 1
ATOM 2973 C CA . HIS A 1 400 ? 0.881 42.242 -39.253 1.00 48.62 400 HIS A CA 1
ATOM 2974 C C . HIS A 1 400 ? 0.702 41.375 -38.006 1.00 48.62 400 HIS A C 1
ATOM 2976 O O . HIS A 1 400 ? 1.576 40.569 -37.697 1.00 48.62 400 HIS A O 1
ATOM 2982 N N . CYS A 1 401 ? -0.419 41.530 -37.297 1.00 49.91 401 CYS A N 1
ATOM 2983 C CA . CYS A 1 401 ? -0.792 40.618 -36.215 1.00 49.91 401 CYS A CA 1
ATOM 2984 C C . CYS A 1 401 ? -1.279 39.277 -36.786 1.00 49.91 401 CYS A C 1
ATOM 2986 O O . CYS A 1 401 ? -2.152 39.258 -37.654 1.00 49.91 401 CYS A O 1
ATOM 2988 N N . VAL A 1 402 ? -0.726 38.169 -36.293 1.00 54.84 402 VAL A N 1
ATOM 2989 C CA . VAL A 1 402 ? -1.010 36.803 -36.751 1.00 54.84 402 VAL A CA 1
ATOM 2990 C C . VAL A 1 402 ? -1.420 35.936 -35.561 1.00 54.84 402 VAL A C 1
ATOM 2992 O O . VAL A 1 402 ? -0.741 35.951 -34.535 1.00 54.84 402 VAL A O 1
ATOM 2995 N N . ALA A 1 403 ? -2.526 35.204 -35.717 1.00 52.34 403 ALA A N 1
ATOM 2996 C CA . ALA A 1 403 ? -3.130 34.355 -34.686 1.00 52.34 403 ALA A CA 1
ATOM 2997 C C . ALA A 1 403 ? -2.923 32.844 -34.919 1.00 52.34 403 ALA A C 1
ATOM 2999 O O . ALA A 1 403 ? -3.097 32.055 -33.998 1.00 52.34 403 ALA A O 1
ATOM 3000 N N . ASP A 1 404 ? -2.584 32.432 -36.147 1.00 55.44 404 ASP A N 1
ATOM 3001 C CA . ASP A 1 404 ? -2.519 31.024 -36.544 1.00 55.44 404 ASP A CA 1
ATOM 3002 C C . ASP A 1 404 ? -1.476 30.754 -37.652 1.00 55.44 404 ASP A C 1
ATOM 3004 O O . ASP A 1 404 ? -1.023 31.664 -38.357 1.00 55.44 404 ASP A O 1
ATOM 3008 N N . SER A 1 405 ? -1.117 29.478 -37.836 1.00 57.72 405 SER A N 1
ATOM 3009 C CA . SER A 1 405 ? -0.144 29.015 -38.844 1.00 57.72 405 SER A CA 1
ATOM 3010 C C . SER A 1 405 ? -0.512 29.372 -40.291 1.00 57.72 405 SER A C 1
ATOM 3012 O O . SER A 1 405 ? 0.368 29.686 -41.095 1.00 57.72 405 SER A O 1
ATOM 3014 N N . THR A 1 406 ? -1.800 29.358 -40.643 1.00 61.91 406 THR A N 1
ATOM 3015 C CA . THR A 1 406 ? -2.282 29.686 -41.995 1.00 61.91 406 THR A CA 1
ATOM 3016 C C . THR A 1 406 ? -2.162 31.185 -42.243 1.00 61.91 406 THR A C 1
ATOM 3018 O O . THR A 1 406 ? -1.705 31.603 -43.309 1.00 61.91 406 THR A O 1
ATOM 3021 N N . GLY A 1 407 ? -2.501 32.012 -41.252 1.00 64.25 407 GLY A N 1
ATOM 3022 C CA . GLY A 1 407 ? -2.209 33.444 -41.251 1.00 64.25 407 GLY A CA 1
ATOM 3023 C C . GLY A 1 407 ? -0.716 33.722 -41.448 1.00 64.25 407 GLY A C 1
ATOM 3024 O O . GLY A 1 407 ? -0.354 34.548 -42.288 1.00 64.25 407 GLY A O 1
ATOM 3025 N N . LEU A 1 408 ? 0.157 32.979 -40.759 1.00 61.72 408 LEU A N 1
ATOM 3026 C CA . LEU A 1 408 ? 1.609 33.151 -40.853 1.00 61.72 408 LEU A CA 1
ATOM 3027 C C . LEU A 1 408 ? 2.126 32.843 -42.266 1.00 61.72 408 LEU A C 1
ATOM 3029 O O . LEU A 1 408 ? 2.752 33.703 -42.892 1.00 61.72 408 LEU A O 1
ATOM 3033 N N . GLN A 1 409 ? 1.804 31.666 -42.814 1.00 59.84 409 GLN A N 1
ATOM 3034 C CA . GLN A 1 409 ? 2.209 31.281 -44.173 1.00 59.84 409 GLN A CA 1
ATOM 3035 C C . GLN A 1 409 ? 1.652 32.240 -45.245 1.00 59.84 409 GLN A C 1
ATOM 3037 O O . GLN A 1 409 ? 2.341 32.543 -46.226 1.00 59.84 409 GLN A O 1
ATOM 3042 N N . ASN A 1 410 ? 0.449 32.793 -45.044 1.00 59.09 410 ASN A N 1
ATOM 3043 C CA . ASN A 1 410 ? -0.108 33.829 -45.917 1.00 59.09 410 ASN A CA 1
ATOM 3044 C C . ASN A 1 410 ? 0.676 35.150 -45.845 1.00 59.09 410 ASN A C 1
ATOM 3046 O O . ASN A 1 410 ? 0.938 35.742 -46.894 1.00 59.09 410 ASN A O 1
ATOM 3050 N N . VAL A 1 411 ? 1.094 35.620 -44.664 1.00 61.06 411 VAL A N 1
ATOM 3051 C CA . VAL A 1 411 ? 1.917 36.841 -44.552 1.00 61.06 411 VAL A CA 1
ATOM 3052 C C . VAL A 1 411 ? 3.271 36.640 -45.242 1.00 61.06 411 VAL A C 1
ATOM 3054 O O . VAL A 1 411 ? 3.604 37.415 -46.140 1.00 61.06 411 VAL A O 1
ATOM 3057 N N . PHE A 1 412 ? 3.992 35.551 -44.944 1.00 57.12 412 PHE A N 1
ATOM 3058 C CA . PHE A 1 412 ? 5.255 35.204 -45.622 1.00 57.12 412 PHE A CA 1
ATOM 3059 C C . PHE A 1 412 ? 5.117 35.125 -47.155 1.00 57.12 412 PHE A C 1
ATOM 3061 O O . PHE A 1 412 ? 6.032 35.508 -47.887 1.00 57.12 412 PHE A O 1
ATOM 3068 N N . SER A 1 413 ? 3.970 34.660 -47.660 1.00 56.12 413 SER A N 1
ATOM 3069 C CA . SER A 1 413 ? 3.694 34.591 -49.101 1.00 56.12 413 SER A CA 1
ATOM 3070 C C . SER A 1 413 ? 3.464 35.965 -49.747 1.00 56.12 413 SER A C 1
ATOM 3072 O O . SER A 1 413 ? 3.816 36.150 -50.911 1.00 56.12 413 SER A O 1
ATOM 3074 N N . ASN A 1 414 ? 2.919 36.939 -49.008 1.00 52.25 414 ASN A N 1
ATOM 3075 C CA . ASN A 1 414 ? 2.645 38.292 -49.508 1.00 52.25 414 ASN A CA 1
ATOM 3076 C C . ASN A 1 414 ? 3.866 39.227 -49.435 1.00 52.25 414 ASN A C 1
ATOM 3078 O O . ASN A 1 414 ? 4.080 40.002 -50.372 1.00 52.25 414 ASN A O 1
ATOM 3082 N N . VAL A 1 415 ? 4.715 39.104 -48.402 1.00 52.81 415 VAL A N 1
ATOM 3083 C CA . VAL A 1 415 ? 5.967 39.887 -48.242 1.00 52.81 415 VAL A CA 1
ATOM 3084 C C . VAL A 1 415 ? 6.888 39.763 -49.470 1.00 52.81 415 VAL A C 1
ATOM 3086 O O . VAL A 1 415 ? 7.580 40.711 -49.835 1.00 52.81 415 VAL A O 1
ATOM 3089 N N . LYS A 1 416 ? 6.809 38.651 -50.219 1.00 49.41 416 LYS A N 1
ATOM 3090 C CA . LYS A 1 416 ? 7.493 38.453 -51.516 1.00 49.41 416 LYS A CA 1
ATOM 3091 C C . LYS A 1 416 ? 7.144 39.485 -52.608 1.00 49.41 416 LYS A C 1
ATOM 3093 O O . LYS A 1 416 ? 7.756 39.448 -53.675 1.00 49.41 416 LYS A O 1
ATOM 3098 N N . THR A 1 417 ? 6.160 40.365 -52.400 1.00 43.56 417 THR A N 1
ATOM 3099 C CA . THR A 1 417 ? 5.617 41.262 -53.441 1.00 43.56 417 THR A CA 1
ATOM 3100 C C . THR A 1 417 ? 5.772 42.764 -53.167 1.00 43.56 417 THR A C 1
ATOM 3102 O O . THR A 1 417 ? 5.588 43.562 -54.091 1.00 43.56 417 THR A O 1
ATOM 3105 N N . THR A 1 418 ? 6.158 43.174 -51.954 1.00 42.81 418 THR A N 1
ATOM 3106 C CA . THR A 1 418 ? 6.192 44.585 -51.520 1.00 42.81 418 THR A CA 1
ATOM 3107 C C . THR A 1 418 ? 7.550 44.988 -50.927 1.00 42.81 418 THR A C 1
ATOM 3109 O O . THR A 1 418 ? 7.963 44.418 -49.926 1.00 42.81 418 THR A O 1
ATOM 3112 N N . PRO A 1 419 ? 8.259 45.988 -51.493 1.00 45.22 419 PRO A N 1
ATOM 3113 C CA . PRO A 1 419 ? 9.481 46.524 -50.887 1.00 45.22 419 PRO A CA 1
ATOM 3114 C C . PRO A 1 419 ? 9.177 47.358 -49.635 1.00 45.22 419 PRO A C 1
ATOM 3116 O O . PRO A 1 419 ? 8.554 48.418 -49.742 1.00 45.22 419 PRO A O 1
ATOM 3119 N N . GLY A 1 420 ? 9.646 46.903 -48.472 1.00 47.59 420 GLY A N 1
ATOM 3120 C CA . GLY A 1 420 ? 9.389 47.528 -47.174 1.00 47.59 420 GLY A CA 1
ATOM 3121 C C . GLY A 1 420 ? 10.199 46.916 -46.026 1.00 47.59 420 GLY A C 1
ATOM 3122 O O . GLY A 1 420 ? 10.977 45.977 -46.218 1.00 47.59 420 GLY A O 1
ATOM 3123 N N . ASN A 1 421 ? 10.003 47.475 -44.829 1.00 47.56 421 ASN A N 1
ATOM 3124 C CA . ASN A 1 421 ? 10.555 46.966 -43.571 1.00 47.56 421 ASN A CA 1
ATOM 3125 C C . ASN A 1 421 ? 9.416 46.351 -42.739 1.00 47.56 421 ASN A C 1
ATOM 3127 O O . ASN A 1 421 ? 8.961 46.951 -41.765 1.00 47.56 421 ASN A O 1
ATOM 3131 N N . ASP A 1 422 ? 8.921 45.191 -43.162 1.00 44.72 422 ASP A N 1
ATOM 3132 C CA . ASP A 1 422 ? 7.733 44.559 -42.587 1.00 44.72 422 ASP A CA 1
ATOM 3133 C C . ASP A 1 422 ? 8.018 43.941 -41.207 1.00 44.72 422 ASP A C 1
ATOM 3135 O O . ASP A 1 422 ? 9.056 43.313 -40.981 1.00 44.72 422 ASP A O 1
ATOM 3139 N N . VAL A 1 423 ? 7.078 44.084 -40.269 1.00 47.72 423 VAL A N 1
ATOM 3140 C CA . VAL A 1 423 ? 7.164 43.446 -38.949 1.00 47.72 423 VAL A CA 1
ATOM 3141 C C . VAL A 1 423 ? 5.938 42.569 -38.714 1.00 47.72 423 VAL A C 1
ATOM 3143 O O . VAL A 1 423 ? 4.794 43.023 -38.774 1.00 47.72 423 VAL A O 1
ATOM 3146 N N . ILE A 1 424 ? 6.174 41.296 -38.414 1.00 51.03 424 ILE A N 1
ATOM 3147 C CA . ILE A 1 424 ? 5.136 40.323 -38.077 1.00 51.03 424 ILE A CA 1
ATOM 3148 C C . ILE A 1 424 ? 5.026 40.268 -36.551 1.00 51.03 424 ILE A C 1
ATOM 3150 O O . ILE A 1 424 ? 6.014 40.009 -35.862 1.00 51.03 424 ILE A O 1
ATOM 3154 N N . ARG A 1 425 ? 3.829 40.525 -36.017 1.00 51.91 425 ARG A N 1
ATOM 3155 C CA . ARG A 1 425 ? 3.511 40.365 -34.595 1.00 51.91 425 ARG A CA 1
ATOM 3156 C C . ARG A 1 425 ? 2.748 39.058 -34.396 1.00 51.91 425 ARG A C 1
ATOM 3158 O O . ARG A 1 425 ? 1.644 38.909 -34.905 1.00 51.91 425 ARG A O 1
ATOM 3165 N N . MET A 1 426 ? 3.318 38.112 -33.665 1.00 51.88 426 MET A N 1
ATOM 3166 C CA . MET A 1 426 ? 2.674 36.827 -33.372 1.00 51.88 426 MET A CA 1
ATOM 3167 C C . MET A 1 426 ? 1.941 36.906 -32.031 1.00 51.88 426 MET A C 1
ATOM 3169 O O . MET A 1 426 ? 2.486 37.417 -31.048 1.00 51.88 426 MET A O 1
ATOM 3173 N N . GLN A 1 427 ? 0.707 36.408 -31.977 1.00 52.78 427 GLN A N 1
ATOM 3174 C CA . GLN A 1 427 ? 0.014 36.160 -30.710 1.00 52.78 427 GLN A CA 1
ATOM 3175 C C . GLN A 1 427 ? 0.647 34.962 -29.985 1.00 52.78 427 GLN A C 1
ATOM 3177 O O . GLN A 1 427 ? 1.430 34.216 -30.579 1.00 52.78 427 GLN A O 1
ATOM 3182 N N . GLN A 1 428 ? 0.333 34.777 -28.700 1.00 52.19 428 GLN A N 1
ATOM 3183 C CA . GLN A 1 428 ? 0.739 33.566 -27.987 1.00 52.19 428 GLN A CA 1
ATOM 3184 C C . GLN A 1 428 ? -0.042 32.365 -28.544 1.00 52.19 428 GLN A C 1
ATOM 3186 O O . GLN A 1 428 ? -1.262 32.420 -28.661 1.00 52.19 428 GLN A O 1
ATOM 3191 N N . GLY A 1 429 ? 0.678 31.317 -28.933 1.00 50.88 429 GLY A N 1
ATOM 3192 C CA . GLY A 1 429 ? 0.163 30.175 -29.685 1.00 50.88 429 GLY A CA 1
ATOM 3193 C C . GLY A 1 429 ? 1.307 29.465 -30.410 1.00 50.88 429 GLY A C 1
ATOM 3194 O O . GLY A 1 429 ? 2.461 29.885 -30.293 1.00 50.88 429 GLY A O 1
ATOM 3195 N N . SER A 1 430 ? 0.996 28.407 -31.156 1.00 49.31 430 SER A N 1
ATOM 3196 C CA . SER A 1 430 ? 1.985 27.614 -31.890 1.00 49.31 430 SER A CA 1
ATOM 3197 C C . SER A 1 430 ? 1.847 27.734 -33.408 1.00 49.31 430 SER A C 1
ATOM 3199 O O . SER A 1 430 ? 0.774 28.028 -33.945 1.00 49.31 430 SER A O 1
ATOM 3201 N N . TYR A 1 431 ? 2.972 27.558 -34.108 1.00 54.44 431 TYR A N 1
ATOM 3202 C CA . TYR A 1 431 ? 3.105 27.951 -35.508 1.00 54.44 431 TYR A CA 1
ATOM 3203 C C . TYR A 1 431 ? 3.995 26.986 -36.299 1.00 54.44 431 TYR A C 1
ATOM 3205 O O . TYR A 1 431 ? 5.146 26.752 -35.931 1.00 54.44 431 TYR A O 1
ATOM 3213 N N . THR A 1 432 ? 3.487 26.489 -37.429 1.00 51.62 432 THR A N 1
ATOM 3214 C CA . THR A 1 432 ? 4.180 25.510 -38.284 1.00 51.62 432 THR A CA 1
ATOM 3215 C C . THR A 1 432 ? 4.390 26.057 -39.699 1.00 51.62 432 THR A C 1
ATOM 3217 O O . THR A 1 432 ? 3.441 26.472 -40.375 1.00 51.62 432 THR A O 1
ATOM 3220 N N . LEU A 1 433 ? 5.635 26.031 -40.183 1.00 55.66 433 LEU A N 1
ATOM 3221 C CA . LEU A 1 433 ? 6.002 26.418 -41.550 1.00 55.66 433 LEU A CA 1
ATOM 3222 C C . LEU A 1 433 ? 6.323 25.166 -42.378 1.00 55.66 433 LEU A C 1
ATOM 3224 O O . LEU A 1 433 ? 7.372 24.553 -42.201 1.00 55.66 433 LEU A O 1
ATOM 3228 N N . THR A 1 434 ? 5.408 24.794 -43.277 1.00 51.06 434 THR A N 1
ATOM 3229 C CA . THR A 1 434 ? 5.414 23.497 -43.976 1.00 51.06 434 THR A CA 1
ATOM 3230 C C . THR A 1 434 ? 5.742 23.630 -45.467 1.00 51.06 434 THR A C 1
ATOM 3232 O O . THR A 1 434 ? 4.844 23.835 -46.289 1.00 51.06 434 THR A O 1
ATOM 3235 N N . SER A 1 435 ? 7.008 23.413 -45.836 1.00 53.69 435 SER A N 1
ATOM 3236 C CA . SER A 1 435 ? 7.515 23.310 -47.218 1.00 53.69 435 SER A CA 1
ATOM 3237 C C . SER A 1 435 ? 7.381 24.561 -48.117 1.00 53.69 435 SER A C 1
ATOM 3239 O O . SER A 1 435 ? 6.783 25.576 -47.768 1.00 53.69 435 SER A O 1
ATOM 3241 N N . GLY A 1 436 ? 7.983 24.512 -49.314 1.00 48.28 436 GLY A N 1
ATOM 3242 C CA . GLY A 1 436 ? 7.739 25.463 -50.416 1.00 48.28 436 GLY A CA 1
ATOM 3243 C C . GLY A 1 436 ? 8.315 26.882 -50.259 1.00 48.28 436 GLY A C 1
ATOM 3244 O O . GLY A 1 436 ? 8.414 27.622 -51.246 1.00 48.28 436 GLY A O 1
ATOM 3245 N N . LEU A 1 437 ? 8.751 27.276 -49.060 1.00 47.09 437 LEU A N 1
ATOM 3246 C CA . LEU A 1 437 ? 9.391 28.567 -48.799 1.00 47.09 437 LEU A CA 1
ATOM 3247 C C . LEU A 1 437 ? 10.833 28.608 -49.331 1.00 47.09 437 LEU A C 1
ATOM 3249 O O . LEU A 1 437 ? 11.805 28.386 -48.616 1.00 47.09 437 LEU A O 1
ATOM 3253 N N . ILE A 1 438 ? 10.960 28.945 -50.614 1.00 45.84 438 ILE A N 1
ATOM 3254 C CA . ILE A 1 438 ? 12.234 29.316 -51.242 1.00 45.84 438 ILE A CA 1
ATOM 3255 C C . ILE A 1 438 ? 12.508 30.808 -51.006 1.00 45.84 438 ILE A C 1
ATOM 3257 O O . ILE A 1 438 ? 11.664 31.652 -51.344 1.00 45.84 438 ILE A O 1
ATOM 3261 N N . PHE A 1 439 ? 13.702 31.109 -50.486 1.00 50.66 439 PHE A N 1
ATOM 3262 C CA . PHE A 1 439 ? 14.308 32.443 -50.430 1.00 50.66 439 PHE A CA 1
ATOM 3263 C C . PHE A 1 439 ? 15.404 32.551 -51.503 1.00 50.66 439 PHE A C 1
ATOM 3265 O O . PHE A 1 439 ? 16.377 31.795 -51.473 1.00 50.66 439 PHE A O 1
ATOM 3272 N N . THR A 1 440 ? 15.233 33.468 -52.459 1.00 43.72 440 THR A N 1
ATOM 3273 C CA . THR A 1 440 ? 16.188 33.749 -53.548 1.00 43.72 440 THR A CA 1
ATOM 3274 C C . THR A 1 440 ? 16.062 35.205 -53.994 1.00 43.72 440 THR A C 1
ATOM 3276 O O . THR A 1 440 ? 15.001 35.581 -54.499 1.00 43.72 440 THR A O 1
ATOM 3279 N N . ASP A 1 441 ? 17.132 35.996 -53.881 1.00 45.19 441 ASP A N 1
ATOM 3280 C CA . ASP A 1 441 ? 17.229 37.298 -54.557 1.00 45.19 441 ASP A CA 1
ATOM 3281 C C . ASP A 1 441 ? 17.271 37.125 -56.090 1.00 45.19 441 ASP A C 1
ATOM 3283 O O . ASP A 1 441 ? 17.809 36.145 -56.616 1.00 45.19 441 ASP A O 1
ATOM 3287 N N . TYR A 1 442 ? 16.696 38.094 -56.805 1.00 36.62 442 TYR A N 1
ATOM 3288 C CA . TYR A 1 442 ? 16.855 38.259 -58.250 1.00 36.62 442 TYR A CA 1
ATOM 3289 C C . TYR A 1 442 ? 16.702 39.722 -58.742 1.00 36.62 442 TYR A C 1
ATOM 3291 O O . TYR A 1 442 ? 16.500 39.936 -59.939 1.00 36.62 442 TYR A O 1
ATOM 3299 N N . ASP A 1 443 ? 16.805 40.743 -57.875 1.00 40.91 443 ASP A N 1
ATOM 3300 C CA . ASP A 1 443 ? 16.931 42.151 -58.306 1.00 40.91 443 ASP A CA 1
ATOM 3301 C C . ASP A 1 443 ? 17.704 43.001 -57.277 1.00 40.91 443 ASP A C 1
ATOM 3303 O O . ASP A 1 443 ? 17.139 43.553 -56.328 1.00 40.91 443 ASP A O 1
ATOM 3307 N N . SER A 1 444 ? 19.014 43.144 -57.507 1.00 43.81 444 SER A N 1
ATOM 3308 C CA . SER A 1 444 ? 20.015 43.699 -56.581 1.00 43.81 444 SER A CA 1
ATOM 3309 C C . SER A 1 444 ? 19.949 45.232 -56.397 1.00 43.81 444 SER A C 1
ATOM 3311 O O . SER A 1 444 ? 20.974 45.922 -56.447 1.00 43.81 444 SER A O 1
ATOM 3313 N N . ALA A 1 445 ? 18.746 45.794 -56.267 1.00 43.69 445 ALA A N 1
ATOM 3314 C CA . ALA A 1 445 ? 18.477 47.233 -56.296 1.00 43.69 445 ALA A CA 1
ATOM 3315 C C . ALA A 1 445 ? 17.413 47.718 -55.288 1.00 43.69 445 ALA A C 1
ATOM 3317 O O . ALA A 1 445 ? 17.147 48.923 -55.233 1.00 43.69 445 ALA A O 1
ATOM 3318 N N . LYS A 1 446 ? 16.801 46.832 -54.489 1.00 42.81 446 LYS A N 1
ATOM 3319 C CA . LYS A 1 446 ? 15.802 47.192 -53.464 1.00 42.81 446 LYS A CA 1
ATOM 3320 C C . LYS A 1 446 ? 16.078 46.469 -52.152 1.00 42.81 446 LYS A C 1
ATOM 3322 O O . LYS A 1 446 ? 16.414 45.292 -52.158 1.00 42.81 446 LYS A O 1
ATOM 3327 N N . ALA A 1 447 ? 15.920 47.183 -51.042 1.00 40.28 447 ALA A N 1
ATOM 3328 C CA . ALA A 1 447 ? 15.986 46.596 -49.712 1.00 40.28 447 ALA A CA 1
ATOM 3329 C C . ALA A 1 447 ? 14.615 46.045 -49.301 1.00 40.28 447 ALA A C 1
ATOM 3331 O O . ALA A 1 447 ? 13.585 46.657 -49.589 1.00 40.28 447 ALA A O 1
ATOM 3332 N N . TYR A 1 448 ? 14.650 44.921 -48.594 1.00 42.03 448 TYR A N 1
ATOM 3333 C CA . TYR A 1 448 ? 13.545 44.335 -47.846 1.00 42.03 448 TYR A CA 1
ATOM 3334 C C . TYR A 1 448 ? 14.110 43.984 -46.465 1.00 42.03 448 TYR A C 1
ATOM 3336 O O . TYR A 1 448 ? 15.261 43.551 -46.374 1.00 42.03 448 TYR A O 1
ATOM 3344 N N . SER A 1 449 ? 13.338 44.144 -45.396 1.00 41.62 449 SER A N 1
ATOM 3345 C CA . SER A 1 449 ? 13.690 43.579 -44.087 1.00 41.62 449 SER A CA 1
ATOM 3346 C C . SER A 1 449 ? 12.445 43.038 -43.412 1.00 41.62 449 SER A C 1
ATOM 3348 O O . SER A 1 449 ? 11.419 43.709 -43.443 1.00 41.62 449 SER A O 1
ATOM 3350 N N . MET A 1 450 ? 12.551 41.884 -42.763 1.00 41.34 450 MET A N 1
ATOM 3351 C CA . MET A 1 450 ? 11.444 41.267 -42.042 1.00 41.34 450 MET A CA 1
ATOM 3352 C C . MET A 1 450 ? 11.876 40.950 -40.612 1.00 41.34 450 MET A C 1
ATOM 3354 O O . MET A 1 450 ? 12.893 40.287 -40.415 1.00 41.34 450 MET A O 1
ATOM 3358 N N . ALA A 1 451 ? 11.112 41.422 -39.630 1.00 41.44 451 ALA A N 1
ATOM 3359 C CA . ALA A 1 451 ? 11.310 41.104 -38.217 1.00 41.44 451 ALA A CA 1
ATOM 3360 C C . ALA A 1 451 ? 10.070 40.412 -37.642 1.00 41.44 451 ALA A C 1
ATOM 3362 O O . ALA A 1 451 ? 8.944 40.703 -38.046 1.00 41.44 451 ALA A O 1
ATOM 3363 N N . ILE A 1 452 ? 10.280 39.503 -36.693 1.00 46.34 452 ILE A N 1
ATOM 3364 C CA . ILE A 1 452 ? 9.225 38.706 -36.061 1.00 46.34 452 ILE A CA 1
ATOM 3365 C C . ILE A 1 452 ? 9.272 38.974 -34.555 1.00 46.34 452 ILE A C 1
ATOM 3367 O O . ILE A 1 452 ? 10.328 38.837 -33.943 1.00 46.34 452 ILE A O 1
ATOM 3371 N N . LEU A 1 453 ? 8.146 39.388 -33.970 1.00 45.19 453 LEU A N 1
ATOM 3372 C CA . LEU A 1 453 ? 8.016 39.745 -32.552 1.00 45.19 453 LEU A CA 1
ATOM 3373 C C . LEU A 1 453 ? 6.789 39.039 -31.959 1.00 45.19 453 LEU A C 1
ATOM 3375 O O . LEU A 1 453 ? 5.688 39.203 -32.476 1.00 45.19 453 LEU A O 1
ATOM 3379 N N . GLY A 1 454 ? 6.947 38.263 -30.885 1.00 43.06 454 GLY A N 1
ATOM 3380 C CA . GLY A 1 454 ? 5.868 37.420 -30.351 1.00 43.06 454 GLY A CA 1
ATOM 3381 C C . GLY A 1 454 ? 5.421 37.756 -28.926 1.00 43.06 454 GLY A C 1
ATOM 3382 O O . GLY A 1 454 ? 6.260 37.902 -28.036 1.00 43.06 454 GLY A O 1
ATOM 3383 N N . GLY A 1 455 ? 4.106 37.737 -28.694 1.00 49.62 455 GLY A N 1
ATOM 3384 C CA . GLY A 1 455 ? 3.476 37.666 -27.369 1.00 49.62 455 GLY A CA 1
ATOM 3385 C C . GLY A 1 455 ? 2.739 38.934 -26.928 1.00 49.62 455 GLY A C 1
ATOM 3386 O O . GLY A 1 455 ? 3.368 39.920 -26.560 1.00 49.62 455 GLY A O 1
ATOM 3387 N N . PHE A 1 456 ? 1.405 38.859 -26.895 1.00 43.34 456 PHE A N 1
ATOM 3388 C CA . PHE A 1 456 ? 0.517 39.772 -26.166 1.00 43.34 456 PHE A CA 1
ATOM 3389 C C . PHE A 1 456 ? -0.749 39.023 -25.736 1.00 43.34 456 PHE A C 1
ATOM 3391 O O . PHE A 1 456 ? -1.398 38.393 -26.572 1.00 43.34 456 PHE A O 1
ATOM 3398 N N . THR A 1 457 ? -1.138 39.168 -24.470 1.00 40.31 457 THR A N 1
ATOM 3399 C CA . THR A 1 457 ? -2.508 38.911 -23.999 1.00 40.31 457 THR A CA 1
ATOM 3400 C C . THR A 1 457 ? -3.368 40.145 -24.290 1.00 40.31 457 THR A C 1
ATOM 3402 O O . THR A 1 457 ? -2.870 41.274 -24.271 1.00 40.31 457 THR A O 1
ATOM 3405 N N . ALA A 1 458 ? -4.664 39.968 -24.554 1.00 34.84 458 ALA A N 1
ATOM 3406 C CA . ALA A 1 458 ? -5.576 41.094 -24.749 1.00 34.84 458 ALA A CA 1
ATOM 3407 C C . ALA A 1 458 ? -5.786 41.860 -23.425 1.00 34.84 458 ALA A C 1
ATOM 3409 O O . ALA A 1 458 ? -6.484 41.377 -22.539 1.00 34.84 458 ALA A O 1
ATOM 3410 N N . GLY A 1 459 ? -5.177 43.046 -23.293 1.00 41.84 459 GLY A N 1
ATOM 3411 C CA . GLY A 1 459 ? -5.373 43.937 -22.138 1.00 41.84 459 GLY A CA 1
ATOM 3412 C C . GLY A 1 459 ? -4.175 44.809 -21.738 1.00 41.84 459 GLY A C 1
ATOM 3413 O O . GLY A 1 459 ? -4.361 45.791 -21.026 1.00 41.84 459 GLY A O 1
ATOM 3414 N N . CYS A 1 460 ? -2.954 44.500 -22.187 1.00 30.23 460 CYS A N 1
ATOM 3415 C CA . CYS A 1 460 ? -1.754 45.246 -21.782 1.00 30.23 460 CYS A CA 1
ATOM 3416 C C . CYS A 1 460 ? -1.414 46.403 -22.739 1.00 30.23 460 CYS A C 1
ATOM 3418 O O . CYS A 1 460 ? -1.192 46.182 -23.931 1.00 30.23 460 CYS A O 1
ATOM 3420 N N . GLU A 1 461 ? -1.307 47.631 -22.216 1.00 32.31 461 GLU A N 1
ATOM 3421 C CA . GLU A 1 461 ? -0.832 48.788 -22.989 1.00 32.31 461 GLU A CA 1
ATOM 3422 C C . GLU A 1 461 ? 0.672 48.707 -23.315 1.00 32.31 461 GLU A C 1
ATOM 3424 O O . GLU A 1 461 ? 1.478 48.121 -22.590 1.00 32.31 461 GLU A O 1
ATOM 3429 N N . SER A 1 462 ? 1.062 49.304 -24.442 1.00 32.28 462 SER A N 1
ATOM 3430 C CA . SER A 1 462 ? 2.382 49.128 -25.051 1.00 32.28 462 SER A CA 1
ATOM 3431 C C . SER A 1 462 ? 3.515 49.911 -24.381 1.00 32.28 462 SER A C 1
ATOM 3433 O O . SER A 1 462 ? 3.385 51.107 -24.110 1.00 32.28 462 SER A O 1
ATOM 3435 N N . ARG A 1 463 ? 4.705 49.301 -24.335 1.00 32.25 463 ARG A N 1
ATOM 3436 C CA . ARG A 1 463 ? 5.983 50.023 -24.441 1.00 32.25 463 ARG A CA 1
ATOM 3437 C C . ARG A 1 463 ? 6.844 49.410 -25.538 1.00 32.25 463 ARG A C 1
ATOM 3439 O O . ARG A 1 463 ? 7.059 48.203 -25.548 1.00 32.25 463 ARG A O 1
ATOM 3446 N N . ASP A 1 464 ? 7.329 50.252 -26.444 1.00 33.22 464 ASP A N 1
ATOM 3447 C CA . ASP A 1 464 ? 8.245 49.837 -27.503 1.00 33.22 464 ASP A CA 1
ATOM 3448 C C . ASP A 1 464 ? 9.659 49.584 -26.957 1.00 33.22 464 ASP A C 1
ATOM 3450 O O . ASP A 1 464 ? 10.121 50.257 -26.032 1.00 33.22 464 ASP A O 1
ATOM 3454 N N . ILE A 1 465 ? 10.359 48.636 -27.581 1.00 30.08 465 ILE A N 1
ATOM 3455 C CA . ILE A 1 465 ? 11.788 48.382 -27.375 1.00 30.08 465 ILE A CA 1
ATOM 3456 C C . ILE A 1 465 ? 12.544 48.949 -28.577 1.00 30.08 465 ILE A C 1
ATOM 3458 O O . ILE A 1 465 ? 12.121 48.790 -29.722 1.00 30.08 465 ILE A O 1
ATOM 3462 N N . ASP A 1 466 ? 13.650 49.640 -28.306 1.00 32.53 466 ASP A N 1
ATOM 3463 C CA . ASP A 1 466 ? 14.411 50.386 -29.309 1.00 32.53 466 ASP A CA 1
ATOM 3464 C C . ASP A 1 466 ? 15.052 49.448 -30.362 1.00 32.53 466 ASP A C 1
ATOM 3466 O O . ASP A 1 466 ? 15.848 48.574 -29.997 1.00 32.53 466 ASP A O 1
ATOM 3470 N N . PRO A 1 467 ? 14.774 49.621 -31.673 1.00 36.44 467 PRO A N 1
ATOM 3471 C CA . PRO A 1 467 ? 15.399 48.833 -32.735 1.00 36.44 467 PRO A CA 1
ATOM 3472 C C . PRO A 1 467 ? 16.906 49.103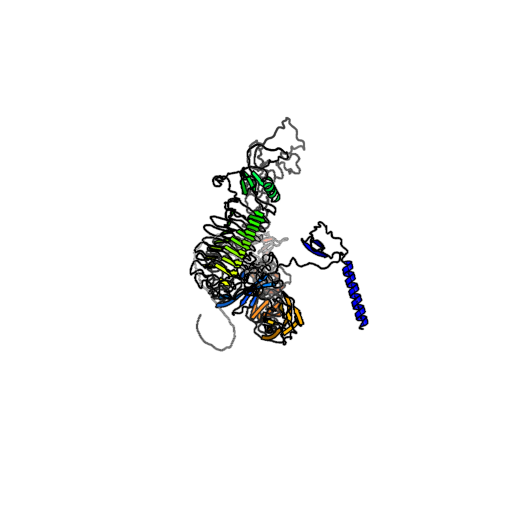 -32.933 1.00 36.44 467 PRO A C 1
ATOM 3474 O O . PRO A 1 467 ? 17.517 48.457 -33.786 1.00 36.44 467 PRO A O 1
ATOM 3477 N N . ALA A 1 468 ? 17.534 50.008 -32.170 1.00 32.56 468 ALA A N 1
ATOM 3478 C CA . ALA A 1 468 ? 18.944 50.406 -32.294 1.00 32.56 468 ALA A CA 1
ATOM 3479 C C . ALA A 1 468 ? 19.984 49.261 -32.314 1.00 32.56 468 ALA A C 1
ATOM 3481 O O . ALA A 1 468 ? 21.079 49.458 -32.839 1.00 32.56 468 ALA A O 1
ATOM 3482 N N . ASN A 1 469 ? 19.661 48.065 -31.805 1.00 33.09 469 ASN A N 1
ATOM 3483 C CA . ASN A 1 469 ? 20.543 46.887 -31.872 1.00 33.09 469 ASN A CA 1
ATOM 3484 C C . ASN A 1 469 ? 20.429 46.070 -33.184 1.00 33.09 469 ASN A C 1
ATOM 3486 O O . ASN A 1 469 ? 21.119 45.060 -33.338 1.00 33.09 469 ASN A O 1
ATOM 3490 N N . THR A 1 470 ? 19.606 46.498 -34.151 1.00 33.31 470 THR A N 1
ATOM 3491 C CA . THR A 1 470 ? 19.452 45.852 -35.469 1.00 33.31 470 THR A CA 1
ATOM 3492 C C . THR A 1 470 ? 19.798 46.823 -36.601 1.00 33.31 470 THR A C 1
ATOM 3494 O O . THR A 1 470 ? 18.936 47.490 -37.169 1.00 33.31 470 THR A O 1
ATOM 3497 N N . ILE A 1 471 ? 21.087 46.897 -36.950 1.00 30.41 471 ILE A N 1
ATOM 3498 C CA . ILE A 1 471 ? 21.602 47.756 -38.027 1.00 30.41 471 ILE A CA 1
ATOM 3499 C C . ILE A 1 471 ? 21.939 46.901 -39.257 1.00 30.41 471 ILE A C 1
ATOM 3501 O O . ILE A 1 471 ? 22.865 46.095 -39.213 1.00 30.41 471 ILE A O 1
ATOM 3505 N N . ILE A 1 472 ? 21.242 47.127 -40.378 1.00 35.38 472 ILE A N 1
ATOM 3506 C CA . ILE A 1 472 ? 21.656 46.626 -41.701 1.00 35.38 472 ILE A CA 1
ATOM 3507 C C . ILE A 1 472 ? 22.711 47.591 -42.256 1.00 35.38 472 ILE A C 1
ATOM 3509 O O . ILE A 1 472 ? 22.382 48.562 -42.948 1.00 35.38 472 ILE A O 1
ATOM 3513 N N . GLU A 1 473 ? 23.988 47.383 -41.924 1.00 27.16 473 GLU A N 1
ATOM 3514 C CA . GLU A 1 473 ? 25.043 48.293 -42.378 1.00 27.16 473 GLU A CA 1
ATOM 3515 C C . GLU A 1 473 ? 25.551 47.938 -43.789 1.00 27.16 473 GLU A C 1
ATOM 3517 O O . GLU A 1 473 ? 26.595 47.310 -43.959 1.00 27.16 473 GLU A O 1
ATOM 3522 N N . ARG A 1 474 ? 24.848 48.503 -44.790 1.00 30.75 474 ARG A N 1
ATOM 3523 C CA . ARG A 1 474 ? 25.145 48.566 -46.249 1.00 30.75 474 ARG A CA 1
ATOM 3524 C C . ARG A 1 474 ? 24.494 47.450 -47.096 1.00 30.75 474 ARG A C 1
ATOM 3526 O O . ARG A 1 474 ? 24.062 46.439 -46.556 1.00 30.75 474 ARG A O 1
ATOM 3533 N N . PRO A 1 475 ? 24.369 47.643 -48.431 1.00 33.09 475 PRO A N 1
ATOM 3534 C CA . PRO A 1 475 ? 23.694 46.683 -49.307 1.00 33.09 475 PRO A CA 1
ATOM 3535 C C . PRO A 1 475 ? 24.433 45.343 -49.395 1.00 33.09 475 PRO A C 1
ATOM 3537 O O . PRO A 1 475 ? 25.649 45.330 -49.587 1.00 33.09 475 PRO A O 1
ATOM 3540 N N . GLY A 1 476 ? 23.679 44.241 -49.340 1.00 37.00 476 GLY A N 1
ATOM 3541 C CA . GLY A 1 476 ? 24.211 42.877 -49.411 1.00 37.00 476 GLY A CA 1
ATOM 3542 C C . GLY A 1 476 ? 24.433 42.228 -48.042 1.00 37.00 476 GLY A C 1
ATOM 3543 O O . GLY A 1 476 ? 25.539 41.775 -47.764 1.00 37.00 476 GLY A O 1
ATOM 3544 N N . GLN A 1 477 ? 23.392 42.196 -47.202 1.00 36.12 477 GLN A N 1
ATOM 3545 C CA . GLN A 1 477 ? 23.298 41.344 -46.011 1.00 36.12 477 GLN A CA 1
ATOM 3546 C C . GLN A 1 477 ? 21.860 40.817 -45.862 1.00 36.12 477 GLN A C 1
ATOM 3548 O O . GLN A 1 477 ? 20.955 41.581 -45.537 1.00 36.12 477 GLN A O 1
ATOM 3553 N N . GLU A 1 478 ? 21.655 39.520 -46.087 1.00 40.19 478 GLU A N 1
ATOM 3554 C CA . GLU A 1 478 ? 20.398 38.811 -45.806 1.00 40.19 478 GLU A CA 1
ATOM 3555 C C . GLU A 1 478 ? 20.516 38.057 -44.477 1.00 40.19 478 GLU A C 1
ATOM 3557 O O . GLU A 1 478 ? 21.296 37.114 -44.365 1.00 40.19 478 GLU A O 1
ATOM 3562 N N . VAL A 1 479 ? 19.748 38.466 -43.464 1.00 38.56 479 VAL A N 1
ATOM 3563 C CA . VAL A 1 479 ? 19.764 37.855 -42.127 1.00 38.56 479 VAL A CA 1
ATOM 3564 C C . VAL A 1 479 ? 18.335 37.573 -41.680 1.00 38.56 479 VAL A C 1
ATOM 3566 O O . VAL A 1 479 ? 17.555 38.504 -41.492 1.00 38.56 479 VAL A O 1
ATOM 3569 N N . LEU A 1 480 ? 18.019 36.300 -41.435 1.00 39.72 480 LEU A N 1
ATOM 3570 C CA . LEU A 1 480 ? 16.892 35.933 -40.582 1.00 39.72 480 LEU A CA 1
ATOM 3571 C C . LEU A 1 480 ? 17.399 35.903 -39.134 1.00 39.72 480 LEU A C 1
ATOM 3573 O O . LEU A 1 480 ? 18.308 35.134 -38.815 1.00 39.72 480 LEU A O 1
ATOM 3577 N N . ARG A 1 481 ? 16.829 36.762 -38.285 1.00 39.12 481 ARG A N 1
ATOM 3578 C CA . ARG A 1 481 ? 17.008 36.761 -36.828 1.00 39.12 481 ARG A CA 1
ATOM 3579 C C . ARG A 1 481 ? 15.642 36.649 -36.175 1.00 39.12 481 ARG A C 1
ATOM 3581 O O . ARG A 1 481 ? 14.798 37.521 -36.378 1.00 39.12 481 ARG A O 1
ATOM 3588 N N . VAL A 1 482 ? 15.472 35.617 -35.362 1.00 41.84 482 VAL A N 1
ATOM 3589 C CA . VAL A 1 482 ? 14.461 35.599 -34.306 1.00 41.84 482 VAL A CA 1
ATOM 3590 C C . VAL A 1 482 ? 15.207 35.943 -33.021 1.00 41.84 482 VAL A C 1
ATOM 3592 O O . VAL A 1 482 ? 16.173 35.269 -32.675 1.00 41.84 482 VAL A O 1
ATOM 3595 N N . ASN A 1 483 ? 14.816 37.051 -32.390 1.00 36.34 483 ASN A N 1
ATOM 3596 C CA . ASN A 1 483 ? 15.411 37.562 -31.158 1.00 36.34 483 ASN A CA 1
ATOM 3597 C C . ASN A 1 483 ? 14.273 37.886 -30.180 1.00 36.34 483 ASN A C 1
ATOM 3599 O O . ASN A 1 483 ? 13.570 38.883 -30.374 1.00 36.34 483 ASN A O 1
ATOM 3603 N N . LYS A 1 484 ? 14.139 37.113 -29.101 1.00 41.75 484 LYS A N 1
ATOM 3604 C CA . LYS A 1 484 ? 13.292 37.450 -27.949 1.00 41.75 484 LYS A CA 1
ATOM 3605 C C . LYS A 1 484 ? 14.076 37.219 -26.651 1.00 41.75 484 LYS A C 1
ATOM 3607 O O . LYS A 1 484 ? 14.959 36.368 -26.593 1.00 41.75 484 LYS A O 1
ATOM 3612 N N . SER A 1 485 ? 13.826 38.033 -25.623 1.00 33.12 485 SER A N 1
ATOM 3613 C CA . SER A 1 485 ? 14.540 37.938 -24.336 1.00 33.12 485 SER A CA 1
ATOM 3614 C C . SER A 1 485 ? 13.727 38.561 -23.195 1.00 33.12 485 SER A C 1
ATOM 3616 O O . SER A 1 485 ? 13.830 39.764 -22.976 1.00 33.12 485 SER A O 1
ATOM 3618 N N . TYR A 1 486 ? 12.926 37.759 -22.483 1.00 35.44 486 TYR A N 1
ATOM 3619 C CA . TYR A 1 486 ? 12.369 38.074 -21.154 1.00 35.44 486 TYR A CA 1
ATOM 3620 C C . TYR A 1 486 ? 12.028 36.784 -20.397 1.00 35.44 486 TYR A C 1
ATOM 3622 O O . TYR A 1 486 ? 11.542 35.832 -21.005 1.00 35.44 486 TYR A O 1
ATOM 3630 N N . ASN A 1 487 ? 12.237 36.781 -19.077 1.00 37.03 487 ASN A N 1
ATOM 3631 C CA . ASN A 1 487 ? 11.854 35.680 -18.188 1.00 37.03 487 ASN A CA 1
ATOM 3632 C C . ASN A 1 487 ? 10.334 35.684 -17.961 1.00 37.03 487 ASN A C 1
ATOM 3634 O O . ASN A 1 487 ? 9.835 36.602 -17.310 1.00 37.03 487 ASN A O 1
ATOM 3638 N N . LEU A 1 488 ? 9.630 34.671 -18.471 1.00 36.38 488 LEU A N 1
ATOM 3639 C CA . LEU A 1 488 ? 8.285 34.259 -18.052 1.00 36.38 488 LEU A CA 1
ATOM 3640 C C . LEU A 1 488 ? 8.152 32.747 -18.288 1.00 36.38 488 LEU A C 1
ATOM 3642 O O . LEU A 1 488 ? 8.473 32.268 -19.376 1.00 36.38 488 LEU A O 1
ATOM 3646 N N . ASP A 1 489 ? 7.672 32.024 -17.282 1.00 38.94 489 ASP A N 1
ATOM 3647 C CA . ASP A 1 489 ? 7.797 30.566 -17.151 1.00 38.94 489 ASP A CA 1
ATOM 3648 C C . ASP A 1 489 ? 6.719 29.784 -17.929 1.00 38.94 489 ASP A C 1
ATOM 3650 O O . ASP A 1 489 ? 5.901 29.072 -17.351 1.00 38.94 489 ASP A O 1
ATOM 3654 N N . LEU A 1 490 ? 6.680 29.940 -19.259 1.00 43.00 490 LEU A N 1
ATOM 3655 C CA . LEU A 1 490 ? 5.760 29.208 -20.143 1.00 43.00 490 LEU A CA 1
ATOM 3656 C C . LEU A 1 490 ? 6.495 28.592 -21.349 1.00 43.00 490 LEU A C 1
ATOM 3658 O O . LEU A 1 490 ? 7.283 29.293 -21.994 1.00 43.00 490 LEU A O 1
ATOM 3662 N N . PRO A 1 491 ? 6.218 27.319 -21.703 1.00 45.09 491 PRO A N 1
ATOM 3663 C CA . PRO A 1 491 ? 6.846 26.657 -22.840 1.00 45.09 491 PRO A CA 1
ATOM 3664 C C . PRO A 1 491 ? 6.337 27.210 -24.179 1.00 45.09 491 PRO A C 1
ATOM 3666 O O . PRO A 1 491 ? 5.162 27.546 -24.344 1.00 45.09 491 PRO A O 1
ATOM 3669 N N . HIS A 1 492 ? 7.234 27.262 -25.161 1.00 55.22 492 HIS A N 1
ATOM 3670 C CA . HIS A 1 492 ? 6.960 27.656 -26.543 1.00 55.22 492 HIS A CA 1
ATOM 3671 C C . HIS A 1 492 ? 7.610 26.643 -27.490 1.00 55.22 492 HIS A C 1
ATOM 3673 O O . HIS A 1 492 ? 8.656 26.101 -27.150 1.00 55.22 492 HIS A O 1
ATOM 3679 N N . TRP A 1 493 ? 7.057 26.437 -28.689 1.00 55.38 493 TRP A N 1
ATOM 3680 C CA . TRP A 1 493 ? 7.695 25.597 -29.708 1.00 55.38 493 TRP A CA 1
ATOM 3681 C C . TRP A 1 493 ? 7.728 26.233 -31.099 1.00 55.38 493 TRP A C 1
ATOM 3683 O O . TRP A 1 493 ? 6.854 27.025 -31.465 1.00 55.38 493 TRP A O 1
ATOM 3693 N N . PHE A 1 494 ? 8.749 25.877 -31.881 1.00 57.72 494 PHE A N 1
ATOM 3694 C CA . PHE A 1 494 ? 9.023 26.409 -33.215 1.00 57.72 494 PHE A CA 1
ATOM 3695 C C . PHE A 1 494 ? 9.500 25.301 -34.168 1.00 57.72 494 PHE A C 1
ATOM 3697 O O . PHE A 1 494 ? 10.482 24.618 -33.885 1.00 57.72 494 PHE A O 1
ATOM 3704 N N . VAL A 1 495 ? 8.829 25.145 -35.317 1.00 58.25 495 VAL A N 1
ATOM 3705 C CA . VAL A 1 495 ? 9.103 24.066 -36.288 1.00 58.25 495 VAL A CA 1
ATOM 3706 C C . VAL A 1 495 ? 9.402 24.624 -37.683 1.00 58.25 495 VAL A C 1
ATOM 3708 O O . VAL A 1 495 ? 8.570 25.317 -38.279 1.00 58.25 495 VAL A O 1
ATOM 3711 N N . MET A 1 496 ? 10.557 24.250 -38.241 1.00 62.44 496 MET A N 1
ATOM 3712 C CA . MET A 1 496 ? 10.892 24.397 -39.663 1.00 62.44 496 MET A CA 1
ATOM 3713 C C . MET A 1 496 ? 10.921 23.027 -40.346 1.00 62.44 496 MET A C 1
ATOM 3715 O O . MET A 1 496 ? 11.715 22.174 -39.962 1.00 62.44 496 MET A O 1
ATOM 3719 N N . ASP A 1 497 ? 10.097 22.836 -41.380 1.00 66.62 497 ASP A N 1
ATOM 3720 C CA . ASP A 1 497 ? 10.007 21.569 -42.118 1.00 66.62 497 ASP A CA 1
ATOM 3721 C C . ASP A 1 497 ? 10.038 21.798 -43.644 1.00 66.62 497 ASP A C 1
ATOM 3723 O O . ASP A 1 497 ? 9.252 22.578 -44.198 1.00 66.62 497 ASP A O 1
ATOM 3727 N N . GLY A 1 498 ? 10.966 21.133 -44.339 1.00 59.78 498 GLY A N 1
ATOM 3728 C CA . GLY A 1 498 ? 11.047 21.115 -45.805 1.00 59.78 498 GLY A CA 1
ATOM 3729 C C . GLY A 1 498 ? 11.488 22.436 -46.455 1.00 59.78 498 GLY A C 1
ATOM 3730 O O . GLY A 1 498 ? 11.024 22.776 -47.550 1.00 59.78 498 GLY A O 1
ATOM 3731 N N . ILE A 1 499 ? 12.344 23.222 -45.792 1.00 58.84 499 ILE A N 1
ATOM 3732 C CA . ILE A 1 499 ? 12.733 24.578 -46.221 1.00 58.84 499 ILE A CA 1
ATOM 3733 C C . ILE A 1 499 ? 14.086 24.557 -46.959 1.00 58.84 499 ILE A C 1
ATOM 3735 O O . ILE A 1 499 ? 15.021 23.862 -46.572 1.00 58.84 499 ILE A O 1
ATOM 3739 N N . THR A 1 500 ? 14.231 25.337 -48.040 1.00 59.97 500 THR A N 1
ATOM 3740 C CA . THR A 1 500 ? 15.510 25.493 -48.769 1.00 59.97 500 THR A CA 1
ATOM 3741 C C . THR A 1 500 ? 16.021 26.928 -48.680 1.00 59.97 500 THR A C 1
ATOM 3743 O O . THR A 1 500 ? 15.357 27.861 -49.136 1.00 59.97 500 THR A O 1
ATOM 3746 N N . ILE A 1 501 ? 17.233 27.102 -48.147 1.00 60.66 501 ILE A N 1
ATOM 3747 C CA . ILE A 1 501 ? 17.811 28.406 -47.796 1.00 60.66 501 ILE A CA 1
ATOM 3748 C C . ILE A 1 501 ? 19.141 28.621 -48.524 1.00 60.66 501 ILE A C 1
ATOM 3750 O O . ILE A 1 501 ? 20.036 27.774 -48.490 1.00 60.66 501 ILE A O 1
ATOM 3754 N N . ARG A 1 502 ? 19.252 29.779 -49.192 1.00 57.44 502 ARG A N 1
ATOM 3755 C CA . ARG A 1 502 ? 20.388 30.191 -50.034 1.00 57.44 502 ARG A CA 1
ATOM 3756 C C . ARG A 1 502 ? 20.758 31.662 -49.793 1.00 57.44 502 ARG A C 1
ATOM 3758 O O . ARG A 1 502 ? 20.634 32.489 -50.691 1.00 57.44 502 ARG A O 1
ATOM 3765 N N . SER A 1 503 ? 21.160 31.989 -48.561 1.00 52.84 503 SER A N 1
ATOM 3766 C CA . SER A 1 503 ? 21.646 33.333 -48.192 1.00 52.84 503 SER A CA 1
ATOM 3767 C C . SER A 1 503 ? 22.841 33.744 -49.052 1.00 52.84 503 SER A C 1
ATOM 3769 O O . SER A 1 503 ? 23.804 32.991 -49.190 1.00 52.84 503 SER A O 1
ATOM 3771 N N . SER A 1 504 ? 22.808 34.961 -49.588 1.00 46.66 504 SER A N 1
ATOM 3772 C CA . SER A 1 504 ? 23.867 35.505 -50.443 1.00 46.66 504 SER A CA 1
ATOM 3773 C C . SER A 1 504 ? 25.036 36.154 -49.691 1.00 46.66 504 SER A C 1
ATOM 3775 O O . SER A 1 504 ? 25.997 36.583 -50.333 1.00 46.66 504 SER A O 1
ATOM 3777 N N . SER A 1 505 ? 24.960 36.311 -48.359 1.00 46.16 505 SER A N 1
ATOM 3778 C CA . SER A 1 505 ? 25.832 37.283 -47.670 1.00 46.16 505 SER A CA 1
ATOM 3779 C C . SER A 1 505 ? 26.035 37.164 -46.150 1.00 46.16 505 SER A C 1
ATOM 3781 O O . SER A 1 505 ? 27.020 37.725 -45.658 1.00 46.16 505 SER A O 1
ATOM 3783 N N . GLN A 1 506 ? 25.159 36.501 -45.387 1.00 45.47 506 GLN A N 1
ATOM 3784 C CA . GLN A 1 506 ? 25.281 36.403 -43.919 1.00 45.47 506 GLN A CA 1
ATOM 3785 C C . GLN A 1 506 ? 24.770 35.069 -43.327 1.00 45.47 506 GLN A C 1
ATOM 3787 O O . GLN A 1 506 ? 23.981 34.370 -43.971 1.00 45.47 506 GLN A O 1
ATOM 3792 N N . PRO A 1 507 ? 25.193 34.726 -42.089 1.00 49.00 507 PRO A N 1
ATOM 3793 C CA . PRO A 1 507 ? 24.650 33.612 -41.307 1.00 49.00 507 PRO A CA 1
ATOM 3794 C C . PRO A 1 507 ? 23.141 33.722 -41.018 1.00 49.00 507 PRO A C 1
ATOM 3796 O O . PRO A 1 507 ? 22.619 34.809 -40.763 1.00 49.00 507 PRO A O 1
ATOM 3799 N N . MET A 1 508 ? 22.467 32.569 -40.960 1.00 57.84 508 MET A N 1
ATOM 3800 C CA . MET A 1 508 ? 21.210 32.398 -40.214 1.00 57.84 508 MET A CA 1
ATOM 3801 C C . MET A 1 508 ? 21.544 32.373 -38.717 1.00 57.84 508 MET A C 1
ATOM 3803 O O . MET A 1 508 ? 22.521 31.730 -38.342 1.00 57.84 508 MET A O 1
ATOM 3807 N N . SER A 1 509 ? 20.733 33.003 -37.861 1.00 57.25 509 SER A N 1
ATOM 3808 C CA . SER A 1 509 ? 20.849 32.788 -36.414 1.00 57.25 509 SER A CA 1
ATOM 3809 C C . SER A 1 509 ? 19.489 32.659 -35.738 1.00 57.25 509 SER A C 1
ATOM 3811 O O . SER A 1 509 ? 18.639 33.540 -35.876 1.00 57.25 509 SER A O 1
ATOM 3813 N N . ILE A 1 510 ? 19.328 31.586 -34.969 1.00 60.19 510 ILE A N 1
ATOM 3814 C CA . ILE A 1 510 ? 18.212 31.349 -34.049 1.00 60.19 510 ILE A CA 1
ATOM 3815 C C . ILE A 1 510 ? 18.775 31.476 -32.632 1.00 60.19 510 ILE A C 1
ATOM 3817 O O . ILE A 1 510 ? 19.829 30.907 -32.348 1.00 60.19 510 ILE A O 1
ATOM 3821 N N . SER A 1 511 ? 18.127 32.247 -31.760 1.00 57.47 511 SER A N 1
ATOM 3822 C CA . SER A 1 511 ? 18.555 32.394 -30.367 1.00 57.47 511 SER A CA 1
ATOM 3823 C C . SER A 1 511 ? 17.338 32.537 -29.464 1.00 57.47 511 SER A C 1
ATOM 3825 O O . SER A 1 511 ? 16.643 33.547 -29.541 1.00 57.47 511 SER A O 1
ATOM 3827 N N . GLU A 1 512 ? 17.103 31.552 -28.602 1.00 57.28 512 GLU A N 1
ATOM 3828 C CA . GLU A 1 512 ? 15.956 31.523 -27.687 1.00 57.28 512 GLU A CA 1
ATOM 3829 C C . GLU A 1 512 ? 16.374 31.098 -26.276 1.00 57.28 512 GLU A C 1
ATOM 3831 O O . GLU A 1 512 ? 17.402 30.443 -26.081 1.00 57.28 512 GLU A O 1
ATOM 3836 N N . GLN A 1 513 ? 15.589 31.512 -25.278 1.00 55.22 513 GLN A N 1
ATOM 3837 C CA . GLN A 1 513 ? 15.903 31.251 -23.867 1.00 55.22 513 GLN A CA 1
ATOM 3838 C C . GLN A 1 513 ? 15.033 30.187 -23.199 1.00 55.22 513 GLN A C 1
ATOM 3840 O O . GLN A 1 513 ? 15.511 29.589 -22.250 1.00 55.22 513 GLN A O 1
ATOM 3845 N N . HIS A 1 514 ? 13.813 29.945 -23.688 1.00 58.53 514 HIS A N 1
ATOM 3846 C CA . HIS A 1 514 ? 12.901 28.910 -23.183 1.00 58.53 514 HIS A CA 1
ATOM 3847 C C . HIS A 1 514 ? 11.988 28.443 -24.334 1.00 58.53 514 HIS A C 1
ATOM 3849 O O . HIS A 1 514 ? 10.900 28.999 -24.523 1.00 58.53 514 HIS A O 1
ATOM 3855 N N . ALA A 1 515 ? 12.453 27.501 -25.162 1.00 60.41 515 ALA A N 1
ATOM 3856 C CA . ALA A 1 515 ? 11.682 27.007 -26.309 1.00 60.41 515 ALA A CA 1
ATOM 3857 C C . ALA A 1 515 ? 12.139 25.631 -26.815 1.00 60.41 515 ALA A C 1
ATOM 3859 O O . ALA A 1 515 ? 13.333 25.345 -26.838 1.00 60.41 515 ALA A O 1
ATOM 3860 N N . ASP A 1 516 ? 11.197 24.843 -27.332 1.00 66.25 516 ASP A N 1
ATOM 3861 C CA . ASP A 1 516 ? 11.486 23.659 -28.139 1.00 66.25 516 ASP A CA 1
ATOM 3862 C C . ASP A 1 516 ? 11.654 24.046 -29.619 1.00 66.25 516 ASP A C 1
ATOM 3864 O O . ASP A 1 516 ? 10.830 24.766 -30.195 1.00 66.25 516 ASP A O 1
ATOM 3868 N N . ILE A 1 517 ? 12.727 23.577 -30.253 1.00 69.75 517 ILE A N 1
ATOM 3869 C CA . ILE A 1 517 ? 13.083 23.901 -31.640 1.00 69.75 517 ILE A CA 1
ATOM 3870 C C . ILE A 1 517 ? 13.195 22.606 -32.447 1.00 69.75 517 ILE A C 1
ATOM 3872 O O . ILE A 1 517 ? 14.060 21.787 -32.164 1.00 69.75 517 ILE A O 1
ATOM 3876 N N . THR A 1 518 ? 12.396 22.465 -33.507 1.00 71.69 518 THR A N 1
ATOM 3877 C CA . THR A 1 518 ? 12.542 21.396 -34.510 1.00 71.69 518 THR A CA 1
ATOM 3878 C C . THR A 1 518 ? 12.966 21.986 -35.852 1.00 71.69 518 THR A C 1
ATOM 3880 O O . THR A 1 518 ? 12.314 22.893 -36.381 1.00 71.69 518 THR A O 1
ATOM 3883 N N . ILE A 1 519 ? 14.021 21.440 -36.453 1.00 75.25 519 ILE A N 1
ATOM 3884 C CA . ILE A 1 519 ? 14.448 21.753 -37.820 1.00 75.25 519 ILE A CA 1
ATOM 3885 C C . ILE A 1 519 ? 14.618 20.446 -38.579 1.00 75.25 519 ILE A C 1
ATOM 3887 O O . ILE A 1 519 ? 15.524 19.678 -38.260 1.00 75.25 519 ILE A O 1
ATOM 3891 N N . LYS A 1 520 ? 13.792 20.218 -39.606 1.00 77.06 520 LYS A N 1
ATOM 3892 C CA . LYS A 1 520 ? 13.872 18.990 -40.397 1.00 77.06 520 LYS A CA 1
ATOM 3893 C C . LYS A 1 520 ? 13.612 19.113 -41.887 1.00 77.06 520 LYS A C 1
ATOM 3895 O O . LYS A 1 520 ? 13.123 20.139 -42.376 1.00 77.06 520 LYS A O 1
ATOM 3900 N N . ASN A 1 521 ? 14.000 18.068 -42.620 1.00 73.62 521 ASN A N 1
ATOM 3901 C CA . ASN A 1 521 ? 13.888 17.936 -44.079 1.00 73.62 521 ASN A CA 1
ATOM 3902 C C . ASN A 1 521 ? 14.483 19.124 -44.871 1.00 73.62 521 ASN A C 1
ATOM 3904 O O . ASN A 1 521 ? 14.086 19.385 -46.012 1.00 73.62 521 ASN A O 1
ATOM 3908 N N . SER A 1 522 ? 15.378 19.916 -44.267 1.00 72.38 522 SER A N 1
ATOM 3909 C CA . SER A 1 522 ? 15.734 21.248 -44.765 1.00 72.38 522 SER A CA 1
ATOM 3910 C C . SER A 1 522 ? 17.141 21.310 -45.366 1.00 72.38 522 SER A C 1
ATOM 3912 O O . SER A 1 522 ? 18.071 20.614 -44.961 1.00 72.38 522 SER A O 1
ATOM 3914 N N . VAL A 1 523 ? 17.318 22.168 -46.375 1.00 76.50 523 VAL A N 1
ATOM 3915 C CA . VAL A 1 523 ? 18.560 22.275 -47.158 1.00 76.50 523 VAL A CA 1
ATOM 3916 C C . VAL A 1 523 ? 19.140 23.682 -47.054 1.00 76.50 523 VAL A C 1
ATOM 3918 O O . VAL A 1 523 ? 18.617 24.631 -47.643 1.00 76.50 523 VAL A O 1
ATOM 3921 N N . ILE A 1 524 ? 20.268 23.806 -46.357 1.00 76.38 524 ILE A N 1
ATOM 3922 C CA . ILE A 1 524 ? 21.025 25.047 -46.191 1.00 76.38 524 ILE A CA 1
ATOM 3923 C C . ILE A 1 524 ? 22.265 24.950 -47.087 1.00 76.38 524 ILE A C 1
ATOM 3925 O O . ILE A 1 524 ? 23.125 24.090 -46.879 1.00 76.38 524 ILE A O 1
ATOM 3929 N N . THR A 1 525 ? 22.349 25.790 -48.124 1.00 72.38 525 THR A N 1
ATOM 3930 C CA . THR A 1 525 ? 23.370 25.628 -49.174 1.00 72.38 525 THR A CA 1
ATOM 3931 C C . THR A 1 525 ? 23.936 26.940 -49.708 1.00 72.38 525 THR A C 1
ATOM 3933 O O . THR A 1 525 ? 23.233 27.942 -49.825 1.00 72.38 525 THR A O 1
ATOM 3936 N N . ASP A 1 526 ? 25.221 26.894 -50.072 1.00 61.19 526 ASP A N 1
ATOM 3937 C CA . ASP A 1 526 ? 25.954 27.932 -50.816 1.00 61.19 526 ASP A CA 1
ATOM 3938 C C . ASP A 1 526 ? 26.075 29.304 -50.103 1.00 61.19 526 ASP A C 1
ATOM 3940 O O . ASP A 1 526 ? 26.298 30.328 -50.750 1.00 61.19 526 ASP A O 1
ATOM 3944 N N . THR A 1 527 ? 25.960 29.336 -48.767 1.00 57.44 527 THR A N 1
ATOM 3945 C CA . THR A 1 527 ? 25.874 30.581 -47.978 1.00 57.44 527 THR A CA 1
ATOM 3946 C C . THR A 1 527 ? 27.227 31.152 -47.521 1.00 57.44 527 THR A C 1
ATOM 3948 O O . THR A 1 527 ? 28.072 30.398 -47.030 1.00 57.44 527 THR A O 1
ATOM 3951 N N . PRO A 1 528 ? 27.422 32.488 -47.571 1.00 51.34 528 PRO A N 1
ATOM 3952 C CA . PRO A 1 528 ? 28.481 33.199 -46.847 1.00 51.34 528 PRO A CA 1
ATOM 3953 C C . PRO A 1 528 ? 28.161 33.389 -45.348 1.00 51.34 528 PRO A C 1
ATOM 3955 O O . PRO A 1 528 ? 27.580 34.395 -44.944 1.00 51.34 528 PRO A O 1
ATOM 3958 N N . GLY A 1 529 ? 28.554 32.435 -44.503 1.00 51.34 529 GLY A N 1
ATOM 3959 C CA . GLY A 1 529 ? 28.339 32.463 -43.046 1.00 51.34 529 GLY A CA 1
ATOM 3960 C C . GLY A 1 529 ? 27.752 31.166 -42.480 1.00 51.34 529 GLY A C 1
ATOM 3961 O O . GLY A 1 529 ? 27.244 30.337 -43.227 1.00 51.34 529 GLY A O 1
ATOM 3962 N N . TYR A 1 530 ? 27.825 30.988 -41.159 1.00 54.72 530 TYR A N 1
ATOM 3963 C CA . TYR A 1 530 ? 27.344 29.801 -40.437 1.00 54.72 530 TYR A CA 1
ATOM 3964 C C . TYR A 1 530 ? 25.871 29.907 -40.016 1.00 54.72 530 TYR A C 1
ATOM 3966 O O . TYR A 1 530 ? 25.535 30.871 -39.343 1.00 54.72 530 TYR A O 1
ATOM 3974 N N . PRO A 1 531 ? 24.988 28.935 -40.290 1.00 55.50 531 PRO A N 1
ATOM 3975 C CA . PRO A 1 531 ? 23.804 28.762 -39.452 1.00 55.50 531 PRO A CA 1
ATOM 3976 C C . PRO A 1 531 ? 24.210 28.493 -37.989 1.00 55.50 531 PRO A C 1
ATOM 3978 O O . PRO A 1 531 ? 24.899 27.513 -37.700 1.00 55.50 531 PRO A O 1
ATOM 3981 N N . SER A 1 532 ? 23.790 29.369 -37.072 1.00 55.78 532 SER A N 1
ATOM 3982 C CA . SER A 1 532 ? 23.901 29.179 -35.619 1.00 55.78 532 SER A CA 1
ATOM 3983 C C . SER A 1 532 ? 22.537 29.045 -34.947 1.00 55.78 532 SER A C 1
ATOM 3985 O O . SER A 1 532 ? 21.590 29.758 -35.278 1.00 55.78 532 SER A O 1
ATOM 3987 N N . ILE A 1 533 ? 22.476 28.156 -33.965 1.00 55.88 533 ILE A N 1
ATOM 3988 C CA . ILE A 1 533 ? 21.371 27.948 -33.038 1.00 55.88 533 ILE A CA 1
ATOM 3989 C C . ILE A 1 533 ? 21.976 28.076 -31.639 1.00 55.88 533 ILE A C 1
ATOM 3991 O O . ILE A 1 533 ? 22.936 27.378 -31.320 1.00 55.88 533 ILE A O 1
ATOM 3995 N N . SER A 1 534 ? 21.447 28.968 -30.813 1.00 53.97 534 SER A N 1
ATOM 3996 C CA . SER A 1 534 ? 21.888 29.113 -29.424 1.00 53.97 534 SER A CA 1
ATOM 3997 C C . SER A 1 534 ? 20.663 29.031 -28.512 1.00 53.97 534 SER A C 1
ATOM 3999 O O . SER A 1 534 ? 19.800 29.909 -28.559 1.00 53.97 534 SER A O 1
ATOM 4001 N N . LEU A 1 535 ? 20.560 27.958 -27.727 1.00 56.38 535 LEU A N 1
ATOM 4002 C CA . LEU A 1 535 ? 19.403 27.636 -26.890 1.00 56.38 535 LEU A CA 1
ATOM 4003 C C . LEU A 1 535 ? 19.823 27.609 -25.418 1.00 56.38 535 LEU A C 1
ATOM 4005 O O . LEU A 1 535 ? 20.784 26.928 -25.065 1.00 56.38 535 LEU A O 1
ATOM 4009 N N . ILE A 1 536 ? 19.138 28.385 -24.575 1.00 52.44 536 ILE A N 1
ATOM 4010 C CA . ILE A 1 536 ? 19.537 28.589 -23.168 1.00 52.44 536 ILE A CA 1
ATOM 4011 C C . ILE A 1 536 ? 18.666 27.808 -22.157 1.00 52.44 536 ILE A C 1
ATOM 4013 O O . ILE A 1 536 ? 19.109 27.649 -21.023 1.00 52.44 536 ILE A O 1
ATOM 4017 N N . VAL A 1 537 ? 17.499 27.296 -22.584 1.00 52.78 537 VAL A N 1
ATOM 4018 C CA . VAL A 1 537 ? 16.698 26.205 -21.976 1.00 52.78 537 VAL A CA 1
ATOM 4019 C C . VAL A 1 537 ? 15.764 25.630 -23.063 1.00 52.78 537 VAL A C 1
ATOM 4021 O O . VAL A 1 537 ? 15.181 26.410 -23.825 1.00 52.78 537 VAL A O 1
ATOM 4024 N N . GLY A 1 538 ? 15.569 24.305 -23.119 1.00 64.94 538 GLY A N 1
ATOM 4025 C CA . GLY A 1 538 ? 14.554 23.637 -23.965 1.00 64.94 538 GLY A CA 1
ATOM 4026 C C . GLY A 1 538 ? 15.050 22.389 -24.710 1.00 64.94 538 GLY A C 1
ATOM 4027 O O . GLY A 1 538 ? 16.178 21.943 -24.488 1.00 64.94 538 GLY A O 1
ATOM 4028 N N . ASN A 1 539 ? 14.227 21.827 -25.602 1.00 76.50 539 ASN A N 1
ATOM 4029 C CA . ASN A 1 539 ? 14.622 20.726 -26.492 1.00 76.50 539 ASN A CA 1
ATOM 4030 C C . ASN A 1 539 ? 15.013 21.229 -27.895 1.00 76.50 539 ASN A C 1
ATOM 4032 O O . ASN A 1 539 ? 14.433 22.179 -28.421 1.00 76.50 539 ASN A O 1
ATOM 4036 N N . LEU A 1 540 ? 15.968 20.561 -28.542 1.00 80.62 540 LEU A N 1
ATOM 4037 C CA . LEU A 1 540 ? 16.422 20.861 -29.902 1.00 80.62 540 LEU A CA 1
ATOM 4038 C C . LEU A 1 540 ? 16.478 19.585 -30.755 1.00 80.62 540 LEU A C 1
ATOM 4040 O O . LEU A 1 540 ? 17.392 18.783 -30.608 1.00 80.62 540 LEU A O 1
ATOM 4044 N N . ASP A 1 541 ? 15.532 19.433 -31.677 1.00 82.62 541 ASP A N 1
ATOM 4045 C CA . ASP A 1 541 ? 15.492 18.391 -32.710 1.00 82.62 541 ASP A CA 1
ATOM 4046 C C . ASP A 1 541 ? 16.058 18.956 -34.025 1.00 82.62 541 ASP A C 1
ATOM 4048 O O . ASP A 1 541 ? 15.553 19.943 -34.575 1.00 82.62 541 ASP A O 1
ATOM 4052 N N . VAL A 1 542 ? 17.131 18.346 -34.528 1.00 82.75 542 VAL A N 1
ATOM 4053 C CA . VAL A 1 542 ? 17.732 18.661 -35.829 1.00 82.75 542 VAL A CA 1
ATOM 4054 C C . VAL A 1 542 ? 17.878 17.360 -36.618 1.00 82.75 542 VAL A C 1
ATOM 4056 O O . VAL A 1 542 ? 18.904 16.690 -36.516 1.00 82.75 542 VAL A O 1
ATOM 4059 N N . SER A 1 543 ? 16.853 17.026 -37.403 1.00 84.00 543 SER A N 1
ATOM 4060 C CA . SER A 1 543 ? 16.677 15.758 -38.134 1.00 84.00 543 SER A CA 1
ATOM 4061 C C . SER A 1 543 ? 16.696 15.939 -39.665 1.00 84.00 543 SER A C 1
ATOM 4063 O O . SER A 1 543 ? 16.277 16.973 -40.173 1.00 84.00 543 SER A O 1
ATOM 4065 N N . ASP A 1 544 ? 17.164 14.968 -40.455 1.00 79.44 544 ASP A N 1
ATOM 4066 C CA . ASP A 1 544 ? 17.009 14.943 -41.933 1.00 79.44 544 ASP A CA 1
ATOM 4067 C C . ASP A 1 544 ? 17.580 16.150 -42.736 1.00 79.44 544 ASP A C 1
ATOM 4069 O O . ASP A 1 544 ? 17.185 16.397 -43.884 1.00 79.44 544 ASP A O 1
ATOM 4073 N N . ASN A 1 545 ? 18.492 16.967 -42.187 1.00 81.12 545 ASN A N 1
ATOM 4074 C CA . ASN A 1 545 ? 18.930 18.203 -42.860 1.00 81.12 545 ASN A CA 1
ATOM 4075 C C . ASN A 1 545 ? 20.209 18.051 -43.695 1.00 81.12 545 ASN A C 1
ATOM 4077 O O . ASN A 1 545 ? 21.131 17.303 -43.377 1.00 81.12 545 ASN A O 1
ATOM 4081 N N . THR A 1 546 ? 20.336 18.868 -44.745 1.00 85.06 546 THR A N 1
ATOM 4082 C CA . THR A 1 546 ? 21.559 18.975 -45.557 1.00 85.06 546 THR A CA 1
ATOM 4083 C C . THR A 1 546 ? 22.187 20.367 -45.464 1.00 85.06 546 THR A C 1
ATOM 4085 O O . THR A 1 546 ? 21.705 21.322 -46.076 1.00 85.06 546 THR A O 1
ATOM 4088 N N . PHE A 1 547 ? 23.336 20.454 -44.794 1.00 84.38 547 PHE A N 1
ATOM 4089 C CA . PHE A 1 547 ? 24.204 21.628 -44.689 1.00 84.38 547 PHE A CA 1
ATOM 4090 C C . PHE A 1 547 ? 25.412 21.472 -45.626 1.00 84.38 547 PHE A C 1
ATOM 4092 O O . PHE A 1 547 ? 26.349 20.723 -45.323 1.00 84.38 547 PHE A O 1
ATOM 4099 N N . LYS A 1 548 ? 25.419 22.156 -46.780 1.00 85.12 548 LYS A N 1
ATOM 4100 C CA . LYS A 1 548 ? 26.468 21.950 -47.801 1.00 85.12 548 LYS A CA 1
ATOM 4101 C C . LYS A 1 548 ? 27.009 23.209 -48.469 1.00 85.12 548 LYS A C 1
ATOM 4103 O O . LYS A 1 548 ? 26.308 24.201 -48.643 1.00 85.12 548 LYS A O 1
ATOM 4108 N N . ASN A 1 549 ? 28.268 23.141 -48.903 1.00 81.69 549 ASN A N 1
ATOM 4109 C CA . ASN A 1 549 ? 29.004 24.231 -49.562 1.00 81.69 549 ASN A CA 1
ATOM 4110 C C . ASN A 1 549 ? 29.105 25.543 -48.755 1.00 81.69 549 ASN A C 1
ATOM 4112 O O . ASN A 1 549 ? 29.565 26.544 -49.303 1.00 81.69 549 ASN A O 1
ATOM 4116 N N . ILE A 1 550 ? 28.724 25.577 -47.477 1.00 77.44 550 ILE A N 1
ATOM 4117 C CA . ILE A 1 550 ? 28.684 26.800 -46.664 1.00 77.44 550 ILE A CA 1
ATOM 4118 C C . ILE A 1 550 ? 30.108 27.349 -46.508 1.00 77.44 550 ILE A C 1
ATOM 4120 O O . ILE A 1 550 ? 30.973 26.661 -45.970 1.00 77.44 550 ILE A O 1
ATOM 4124 N N . GLN A 1 551 ? 30.374 28.568 -46.984 1.00 77.62 551 GLN A N 1
ATOM 4125 C CA . GLN A 1 551 ? 31.692 29.218 -46.910 1.00 77.62 551 GLN A CA 1
ATOM 4126 C C . GLN A 1 551 ? 31.649 30.345 -45.876 1.00 77.62 551 GLN A C 1
ATOM 4128 O O . GLN A 1 551 ? 30.688 31.102 -45.834 1.00 77.62 551 GLN A O 1
ATOM 4133 N N . SER A 1 552 ? 32.669 30.520 -45.041 1.00 73.00 552 SER A N 1
ATOM 4134 C CA . SER A 1 552 ? 32.599 31.509 -43.960 1.00 73.00 552 SER A CA 1
ATOM 4135 C C . SER A 1 552 ? 33.962 31.974 -43.469 1.00 73.00 552 SER A C 1
ATOM 4137 O O . SER A 1 552 ? 34.961 31.260 -43.542 1.00 73.00 552 SER A O 1
ATOM 4139 N N . THR A 1 553 ? 33.994 33.175 -42.896 1.00 68.12 553 THR A N 1
ATOM 4140 C CA . THR A 1 553 ? 35.139 33.654 -42.117 1.00 68.12 553 THR A CA 1
ATOM 4141 C C . THR A 1 553 ? 35.111 33.172 -40.664 1.00 68.12 553 THR A C 1
ATOM 4143 O O . THR A 1 553 ? 36.172 33.088 -40.062 1.00 68.12 553 THR A O 1
ATOM 4146 N N . GLY A 1 554 ? 33.940 32.845 -40.101 1.00 69.75 554 GLY A N 1
ATOM 4147 C CA . GLY A 1 554 ? 33.742 32.427 -38.701 1.00 69.75 554 GLY A CA 1
ATOM 4148 C C . GLY A 1 554 ? 33.660 30.904 -38.525 1.00 69.75 554 GLY A C 1
ATOM 4149 O O . GLY A 1 554 ? 34.563 30.184 -38.947 1.00 69.75 554 GLY A O 1
ATOM 4150 N N . ARG A 1 555 ? 32.577 30.397 -37.917 1.00 72.81 555 ARG A N 1
ATOM 4151 C CA . ARG A 1 555 ? 32.172 28.975 -38.015 1.00 72.81 555 ARG A CA 1
ATOM 4152 C C . ARG A 1 555 ? 31.625 28.693 -39.439 1.00 72.81 555 ARG A C 1
ATOM 4154 O O . ARG A 1 555 ? 31.393 29.647 -40.180 1.00 72.81 555 ARG A O 1
ATOM 4161 N N . ALA A 1 556 ? 31.401 27.446 -39.850 1.00 74.94 556 ALA A N 1
ATOM 4162 C CA . ALA A 1 556 ? 30.710 27.060 -41.097 1.00 74.94 556 ALA A CA 1
ATOM 4163 C C . ALA A 1 556 ? 29.994 25.711 -40.904 1.00 74.94 556 ALA A C 1
ATOM 4165 O O . ALA A 1 556 ? 30.357 24.961 -40.003 1.00 74.94 556 ALA A O 1
ATOM 4166 N N . GLY A 1 557 ? 29.001 25.368 -41.728 1.00 78.69 557 GLY A N 1
ATOM 4167 C CA . GLY A 1 557 ? 28.060 24.317 -41.311 1.00 78.69 557 GLY A CA 1
ATOM 4168 C C . GLY A 1 557 ? 27.277 24.771 -40.072 1.00 78.69 557 GLY A C 1
ATOM 4169 O O . GLY A 1 557 ? 27.140 25.978 -39.861 1.00 78.69 557 GLY A O 1
ATOM 4170 N N . LEU A 1 558 ? 26.774 23.833 -39.272 1.00 81.12 558 LEU A N 1
ATOM 4171 C CA . LEU A 1 558 ? 25.933 24.129 -38.112 1.00 81.12 558 LEU A CA 1
ATOM 4172 C C . LEU A 1 558 ? 26.755 24.435 -36.854 1.00 81.12 558 LEU A C 1
ATOM 4174 O O . LEU A 1 558 ? 27.811 23.852 -36.607 1.00 81.12 558 LEU A O 1
ATOM 4178 N N . SER A 1 559 ? 26.229 25.345 -36.042 1.00 78.69 559 SER A N 1
ATOM 4179 C CA . SER A 1 559 ? 26.717 25.671 -34.709 1.00 78.69 559 SER A CA 1
ATOM 4180 C C . SER A 1 559 ? 25.568 25.608 -33.713 1.00 78.69 559 SER A C 1
ATOM 4182 O O . SER A 1 559 ? 24.591 26.325 -33.899 1.00 78.69 559 SER A O 1
ATOM 4184 N N . ILE A 1 560 ? 25.722 24.812 -32.661 1.00 80.06 560 ILE A N 1
ATOM 4185 C CA . ILE A 1 560 ? 24.806 24.692 -31.528 1.00 80.06 560 ILE A CA 1
ATOM 4186 C C . ILE A 1 560 ? 25.552 25.126 -30.265 1.00 80.06 560 ILE A C 1
ATOM 4188 O O . ILE A 1 560 ? 26.613 24.585 -29.952 1.00 80.06 560 ILE A O 1
ATOM 4192 N N . ASP A 1 561 ? 25.001 26.099 -29.546 1.00 78.44 561 ASP A N 1
ATOM 4193 C CA . ASP A 1 561 ? 25.414 26.449 -28.187 1.00 78.44 561 ASP A CA 1
ATOM 4194 C C . ASP A 1 561 ? 24.200 26.179 -27.266 1.00 78.44 561 ASP A C 1
ATOM 4196 O O . ASP A 1 561 ? 23.173 26.841 -27.399 1.00 78.44 561 ASP A O 1
ATOM 4200 N N . CYS A 1 562 ? 24.287 25.166 -26.401 1.00 78.75 562 CYS A N 1
ATOM 4201 C CA . CYS A 1 562 ? 23.199 24.608 -25.587 1.00 78.75 562 CYS A CA 1
ATOM 4202 C C . CYS A 1 562 ? 23.536 24.756 -24.093 1.00 78.75 562 CYS A C 1
ATOM 4204 O O . CYS A 1 562 ? 24.625 24.389 -23.641 1.00 78.75 562 CYS A O 1
ATOM 4206 N N . TYR A 1 563 ? 22.606 25.319 -23.331 1.00 81.25 563 TYR A N 1
ATOM 4207 C CA . TYR A 1 563 ? 22.684 25.471 -21.879 1.00 81.25 563 TYR A CA 1
ATOM 4208 C C . TYR A 1 563 ? 21.371 24.936 -21.306 1.00 81.25 563 TYR A C 1
ATOM 4210 O O . TYR A 1 563 ? 20.324 25.256 -21.864 1.00 81.25 563 TYR A O 1
ATOM 4218 N N . TYR A 1 564 ? 21.418 24.121 -20.249 1.00 81.69 564 TYR A N 1
ATOM 4219 C CA . TYR A 1 564 ? 20.234 23.519 -19.610 1.00 81.69 564 TYR A CA 1
ATOM 4220 C C . TYR A 1 564 ? 19.214 22.940 -20.619 1.00 81.69 564 TYR A C 1
ATOM 4222 O O . TYR A 1 564 ? 18.006 23.163 -20.512 1.00 81.69 564 TYR A O 1
ATOM 4230 N N . CYS A 1 565 ? 19.713 22.265 -21.661 1.00 78.75 565 CYS A N 1
ATOM 4231 C CA . CYS A 1 565 ? 18.937 21.851 -22.831 1.00 78.75 565 CYS A CA 1
ATOM 4232 C C . CYS A 1 565 ? 19.174 20.369 -23.177 1.00 78.75 565 CYS A C 1
ATOM 4234 O O . CYS A 1 565 ? 20.199 19.786 -22.811 1.00 78.75 565 CYS A O 1
ATOM 4236 N N . ARG A 1 566 ? 18.236 19.753 -23.905 1.00 84.12 566 ARG A N 1
ATOM 4237 C CA . ARG A 1 566 ? 18.478 18.483 -24.611 1.00 84.12 566 ARG A CA 1
ATOM 4238 C C . ARG A 1 566 ? 18.563 18.754 -26.106 1.00 84.12 566 ARG A C 1
ATOM 4240 O O . ARG A 1 566 ? 17.716 19.467 -26.636 1.00 84.12 566 ARG A O 1
ATOM 4247 N N . ALA A 1 567 ? 19.542 18.176 -26.797 1.00 82.31 567 ALA A N 1
ATOM 4248 C CA . ALA A 1 567 ? 19.636 18.285 -28.252 1.00 82.31 567 ALA A CA 1
ATOM 4249 C C . ALA A 1 567 ? 19.839 16.925 -28.934 1.00 82.31 567 ALA A C 1
ATOM 4251 O O . ALA A 1 567 ? 20.855 16.265 -28.727 1.00 82.31 567 ALA A O 1
ATOM 4252 N N . ASP A 1 568 ? 18.907 16.561 -29.810 1.00 85.38 568 ASP A N 1
ATOM 4253 C CA . ASP A 1 568 ? 18.959 15.367 -30.645 1.00 85.38 568 ASP A CA 1
ATOM 4254 C C . ASP A 1 568 ? 19.276 15.800 -32.087 1.00 85.38 568 ASP A C 1
ATOM 4256 O O . ASP A 1 568 ? 18.501 16.485 -32.754 1.00 85.38 568 ASP A O 1
ATOM 4260 N N . ILE A 1 569 ? 20.469 15.443 -32.558 1.00 85.50 569 ILE A N 1
ATOM 4261 C CA . ILE A 1 569 ? 21.027 15.846 -33.852 1.00 85.50 569 ILE A CA 1
ATOM 4262 C C . ILE A 1 569 ? 21.154 14.576 -34.690 1.00 85.50 569 ILE A C 1
ATOM 4264 O O . ILE A 1 569 ? 22.145 13.846 -34.581 1.00 85.50 569 ILE A O 1
ATOM 4268 N N . THR A 1 570 ? 20.138 14.282 -35.497 1.00 83.38 570 THR A N 1
ATOM 4269 C CA . THR A 1 570 ? 19.964 12.986 -36.162 1.00 83.38 570 THR A CA 1
ATOM 4270 C C . THR A 1 570 ? 20.027 13.099 -37.686 1.00 83.38 570 THR A C 1
ATOM 4272 O O . THR A 1 570 ? 19.495 14.026 -38.286 1.00 83.38 570 THR A O 1
ATOM 4275 N N . GLU A 1 571 ? 20.691 12.148 -38.344 1.00 81.69 571 GLU A N 1
ATOM 4276 C CA . GLU A 1 571 ? 20.507 11.886 -39.788 1.00 81.69 571 GLU A CA 1
ATOM 4277 C C . GLU A 1 571 ? 20.796 13.106 -40.703 1.00 81.69 571 GLU A C 1
ATOM 4279 O O . GLU A 1 571 ? 20.256 13.245 -41.798 1.00 81.69 571 GLU A O 1
ATOM 4284 N N . ASN A 1 572 ? 21.707 14.000 -40.289 1.00 84.12 572 ASN A N 1
ATOM 4285 C CA . ASN A 1 572 ? 22.090 15.183 -41.068 1.00 84.12 572 ASN A CA 1
ATOM 4286 C C . ASN A 1 572 ? 23.355 14.963 -41.919 1.00 84.12 572 ASN A C 1
ATOM 4288 O O . ASN A 1 572 ? 24.311 14.288 -41.524 1.00 84.12 572 ASN A O 1
ATOM 4292 N N . ILE A 1 573 ? 23.426 15.664 -43.055 1.00 86.38 573 ILE A N 1
ATOM 4293 C CA . ILE A 1 573 ? 24.607 15.747 -43.926 1.00 86.38 573 ILE A CA 1
ATOM 4294 C C . ILE A 1 573 ? 25.300 17.106 -43.766 1.00 86.38 573 ILE A C 1
ATOM 4296 O O . ILE A 1 573 ? 24.748 18.144 -44.131 1.00 86.38 573 ILE A O 1
ATOM 4300 N N . PHE A 1 574 ? 26.569 17.096 -43.355 1.00 87.00 574 PHE A N 1
ATOM 4301 C CA . PHE A 1 574 ? 27.453 18.263 -43.275 1.00 87.00 574 PHE A CA 1
ATOM 4302 C C . PHE A 1 574 ? 28.599 18.136 -44.294 1.00 87.00 574 PHE A C 1
ATOM 4304 O O . PHE A 1 574 ? 29.664 17.604 -43.966 1.00 87.00 574 PHE A O 1
ATOM 4311 N N . LYS A 1 575 ? 28.398 18.605 -45.537 1.00 87.25 575 LYS A N 1
ATOM 4312 C CA . LYS A 1 575 ? 29.295 18.309 -46.679 1.00 87.25 575 LYS A CA 1
ATOM 4313 C C . LYS A 1 575 ? 29.964 19.533 -47.322 1.00 87.25 575 LYS A C 1
ATOM 4315 O O . LYS A 1 575 ? 29.296 20.453 -47.795 1.00 87.25 575 LYS A O 1
ATOM 4320 N N . ASN A 1 576 ? 31.295 19.512 -47.440 1.00 85.88 576 ASN A N 1
ATOM 4321 C CA . ASN A 1 576 ? 32.107 20.526 -48.140 1.00 85.88 576 ASN A CA 1
ATOM 4322 C C . ASN A 1 576 ? 31.946 21.971 -47.594 1.00 85.88 576 ASN A C 1
ATOM 4324 O O . ASN A 1 576 ? 32.098 22.956 -48.323 1.00 85.88 576 ASN A O 1
ATOM 4328 N N . ASN A 1 577 ? 31.662 22.122 -46.299 1.00 84.12 577 ASN A N 1
ATOM 4329 C CA . ASN A 1 577 ? 31.599 23.427 -45.636 1.00 84.12 577 ASN A CA 1
ATOM 4330 C C . ASN A 1 577 ? 33.013 23.916 -45.270 1.00 84.12 577 ASN A C 1
ATOM 4332 O O . ASN A 1 577 ? 33.919 23.119 -45.031 1.00 84.12 577 ASN A O 1
ATOM 4336 N N . SER A 1 578 ? 33.237 25.229 -45.261 1.00 83.56 578 SER A N 1
ATOM 4337 C CA . SER A 1 578 ? 34.577 25.824 -45.276 1.00 83.56 578 SER A CA 1
ATOM 4338 C C . SER A 1 578 ? 34.669 27.078 -44.402 1.00 83.56 578 SER A C 1
ATOM 4340 O O . SER A 1 578 ? 33.946 28.049 -44.622 1.00 83.56 578 SER A O 1
ATOM 4342 N N . SER A 1 579 ? 35.581 27.078 -43.432 1.00 79.19 579 SER A N 1
ATOM 4343 C CA . SER A 1 579 ? 35.917 28.207 -42.559 1.00 79.19 579 SER A CA 1
ATOM 4344 C C . SER A 1 579 ? 37.326 28.733 -42.837 1.00 79.19 579 SER A C 1
ATOM 4346 O O . SER A 1 579 ? 38.253 27.961 -43.086 1.00 79.19 579 SER A O 1
ATOM 4348 N N . SER A 1 580 ? 37.519 30.052 -42.722 1.00 75.38 580 SER A N 1
ATOM 4349 C CA . SER A 1 580 ? 38.845 30.676 -42.772 1.00 75.38 580 SER A CA 1
ATOM 4350 C C . SER A 1 580 ? 39.464 31.025 -41.410 1.00 75.38 580 SER A C 1
ATOM 4352 O O . SER A 1 580 ? 40.575 31.551 -41.417 1.00 75.38 580 SER A O 1
ATOM 4354 N N . LEU A 1 581 ? 38.800 30.782 -40.265 1.00 67.88 581 LEU A N 1
ATOM 4355 C CA . LEU A 1 581 ? 39.345 31.106 -38.923 1.00 67.88 581 LEU A CA 1
ATOM 4356 C C . LEU A 1 581 ? 39.072 30.079 -37.804 1.00 67.88 581 LEU A C 1
ATOM 4358 O O . LEU A 1 581 ? 39.788 30.117 -36.805 1.00 67.88 581 LEU A O 1
ATOM 4362 N N . SER A 1 582 ? 38.046 29.220 -37.888 1.00 70.88 582 SER A N 1
ATOM 4363 C CA . SER A 1 582 ? 37.481 28.585 -36.681 1.00 70.88 582 SER A CA 1
ATOM 4364 C C . SER A 1 582 ? 36.987 27.136 -36.874 1.00 70.88 582 SER A C 1
ATOM 4366 O O . SER A 1 582 ? 37.805 26.220 -36.871 1.00 70.88 582 SER A O 1
ATOM 4368 N N . TYR A 1 583 ? 35.682 26.899 -37.025 1.00 74.81 583 TYR A N 1
ATOM 4369 C CA . TYR A 1 583 ? 35.074 25.558 -37.096 1.00 74.81 583 TYR A CA 1
ATOM 4370 C C . TYR A 1 583 ? 34.360 25.351 -38.436 1.00 74.81 583 TYR A C 1
ATOM 4372 O O . TYR A 1 583 ? 33.871 26.330 -38.998 1.00 74.81 583 TYR A O 1
ATOM 4380 N N . SER A 1 584 ? 34.250 24.122 -38.949 1.00 75.56 584 SER A N 1
ATOM 4381 C CA . SER A 1 584 ? 33.364 23.849 -40.096 1.00 75.56 584 SER A CA 1
ATOM 4382 C C . SER A 1 584 ? 32.751 22.446 -40.091 1.00 75.56 584 SER A C 1
ATOM 4384 O O . SER A 1 584 ? 33.485 21.474 -40.009 1.00 75.56 584 SER A O 1
ATOM 4386 N N . GLY A 1 585 ? 31.441 22.321 -40.279 1.00 81.44 585 GLY A N 1
ATOM 4387 C CA . GLY A 1 585 ? 30.732 21.040 -40.231 1.00 81.44 585 GLY A CA 1
ATOM 4388 C C . GLY A 1 585 ? 29.683 21.082 -39.131 1.00 81.44 585 GLY A C 1
ATOM 4389 O O . GLY A 1 585 ? 28.583 21.564 -39.389 1.00 81.44 585 GLY A O 1
ATOM 4390 N N . LEU A 1 586 ? 30.054 20.643 -37.925 1.00 84.81 586 LEU A N 1
ATOM 4391 C CA . LEU A 1 586 ? 29.199 20.654 -36.737 1.00 84.81 586 LEU A CA 1
ATOM 4392 C C . LEU A 1 586 ? 29.983 21.152 -35.510 1.00 84.81 586 LEU A C 1
ATOM 4394 O O . LEU A 1 586 ? 30.977 20.554 -35.107 1.00 84.81 586 LEU A O 1
ATOM 4398 N N . TYR A 1 587 ? 29.527 22.243 -34.904 1.00 82.50 587 TYR A N 1
ATOM 4399 C CA . TYR A 1 587 ? 30.009 22.734 -33.613 1.00 82.50 587 TYR A CA 1
ATOM 4400 C C . TYR A 1 587 ? 28.914 22.547 -32.560 1.00 82.50 587 TYR A C 1
ATOM 4402 O O . TYR A 1 587 ? 27.781 22.948 -32.809 1.00 82.50 587 TYR A O 1
ATOM 4410 N N . VAL A 1 588 ? 29.258 21.982 -31.403 1.00 81.62 588 VAL A N 1
ATOM 4411 C CA . VAL A 1 588 ? 28.362 21.746 -30.263 1.00 81.62 588 VAL A CA 1
ATOM 4412 C C . VAL A 1 588 ? 29.041 22.217 -28.974 1.00 81.62 588 VAL A C 1
ATOM 4414 O O . VAL A 1 588 ? 30.148 21.784 -28.655 1.00 81.62 588 VAL A O 1
ATOM 4417 N N . PHE A 1 589 ? 28.379 23.083 -28.213 1.00 79.44 589 PHE A N 1
ATOM 4418 C CA . PHE A 1 589 ? 28.785 23.477 -26.862 1.00 79.44 589 PHE A CA 1
ATOM 4419 C C . PHE A 1 589 ? 27.642 23.204 -25.875 1.00 79.44 589 PHE A C 1
ATOM 4421 O O . PHE A 1 589 ? 26.489 23.439 -26.226 1.00 79.44 589 PHE A O 1
ATOM 4428 N N . SER A 1 590 ? 27.953 22.694 -24.681 1.00 79.12 590 SER A N 1
ATOM 4429 C CA . SER A 1 590 ? 26.982 22.121 -23.733 1.00 79.12 590 SER A CA 1
ATOM 4430 C C . SER A 1 590 ? 27.326 22.445 -22.275 1.00 79.12 590 SER A C 1
ATOM 4432 O O . SER A 1 590 ? 28.361 21.993 -21.786 1.00 79.12 590 SER A O 1
ATOM 4434 N N . ILE A 1 591 ? 26.450 23.144 -21.549 1.00 78.50 591 ILE A N 1
ATOM 4435 C CA . ILE A 1 591 ? 26.529 23.293 -20.079 1.00 78.50 591 ILE A CA 1
ATOM 4436 C C . ILE A 1 591 ? 25.283 22.665 -19.456 1.00 78.50 591 ILE A C 1
ATOM 4438 O O . ILE A 1 591 ? 24.176 23.015 -19.864 1.00 78.50 591 ILE A O 1
ATOM 4442 N N . ASP A 1 592 ? 25.467 21.731 -18.517 1.00 77.56 592 ASP A N 1
ATOM 4443 C CA . ASP A 1 592 ? 24.397 21.018 -17.797 1.00 77.56 592 ASP A CA 1
ATOM 4444 C C . ASP A 1 592 ? 23.265 20.542 -18.730 1.00 77.56 592 ASP A C 1
ATOM 4446 O O . ASP A 1 592 ? 22.090 20.848 -18.552 1.00 77.56 592 ASP A O 1
ATOM 4450 N N . SER A 1 593 ? 23.664 19.866 -19.810 1.00 79.94 593 SER A N 1
ATOM 4451 C CA . SER A 1 593 ? 22.833 19.527 -20.974 1.00 79.94 593 SER A CA 1
ATOM 4452 C C . SER A 1 593 ? 23.160 18.123 -21.485 1.00 79.94 593 SER A C 1
ATOM 4454 O O . SER A 1 593 ? 24.318 17.711 -21.393 1.00 79.94 593 SER A O 1
ATOM 4456 N N . GLU A 1 594 ? 22.193 17.424 -22.084 1.00 83.50 594 GLU A N 1
ATOM 4457 C CA . GLU A 1 594 ? 22.422 16.156 -22.798 1.00 83.50 594 GLU A CA 1
ATOM 4458 C C . GLU A 1 594 ? 22.314 16.344 -24.315 1.00 83.50 594 GLU A C 1
ATOM 4460 O O . GLU A 1 594 ? 21.333 16.894 -24.814 1.00 83.50 594 GLU A O 1
ATOM 4465 N N . ILE A 1 595 ? 23.305 15.866 -25.072 1.00 83.19 595 ILE A N 1
ATOM 4466 C CA . ILE A 1 595 ? 23.323 15.998 -26.534 1.00 83.19 595 ILE A CA 1
ATOM 4467 C C . ILE A 1 595 ? 23.642 14.663 -27.206 1.00 83.19 595 ILE A C 1
ATOM 4469 O O . ILE A 1 595 ? 24.681 14.050 -26.949 1.00 83.19 595 ILE A O 1
ATOM 4473 N N . TYR A 1 596 ? 22.766 14.249 -28.118 1.00 85.19 596 TYR A N 1
ATOM 4474 C CA . TYR A 1 596 ? 22.853 13.018 -28.891 1.00 85.19 596 TYR A CA 1
ATOM 4475 C C . TYR A 1 596 ? 23.134 13.358 -30.357 1.00 85.19 596 TYR A C 1
ATOM 4477 O O . TYR A 1 596 ? 22.325 13.984 -31.034 1.00 85.19 596 TYR A O 1
ATOM 4485 N N . VAL A 1 597 ? 24.291 12.941 -30.870 1.00 85.19 597 VAL A N 1
ATOM 4486 C CA . VAL A 1 597 ? 24.688 13.107 -32.274 1.00 85.19 597 VAL A CA 1
ATOM 4487 C C . VAL A 1 597 ? 24.624 11.729 -32.928 1.00 85.19 597 VAL A C 1
ATOM 4489 O O . VAL A 1 597 ? 25.486 10.890 -32.667 1.00 85.19 597 VAL A O 1
ATOM 4492 N N . VAL A 1 598 ? 23.594 11.465 -33.736 1.00 82.81 598 VAL A N 1
ATOM 4493 C CA . VAL A 1 598 ? 23.240 10.108 -34.200 1.00 82.81 598 VAL A CA 1
ATOM 4494 C C . VAL A 1 598 ? 23.129 10.032 -35.728 1.00 82.81 598 VAL A C 1
ATOM 4496 O O . VAL A 1 598 ? 22.496 10.880 -36.349 1.00 82.81 598 VAL A O 1
ATOM 4499 N N . ASN A 1 599 ? 23.712 9.006 -36.358 1.00 79.94 599 ASN A N 1
ATOM 4500 C CA . ASN A 1 599 ? 23.570 8.711 -37.799 1.00 79.94 599 ASN A CA 1
ATOM 4501 C C . ASN A 1 599 ? 24.022 9.838 -38.776 1.00 79.94 599 ASN A C 1
ATOM 4503 O O . ASN A 1 599 ? 23.645 9.826 -39.948 1.00 79.94 599 ASN A O 1
ATOM 4507 N N . ASN A 1 600 ? 24.821 10.826 -38.348 1.00 83.06 600 ASN A N 1
ATOM 4508 C CA . ASN A 1 600 ? 25.198 11.971 -39.197 1.00 83.06 600 ASN A CA 1
ATOM 4509 C C . ASN A 1 600 ? 26.400 11.677 -40.116 1.00 83.06 600 ASN A C 1
ATOM 4511 O O . ASN A 1 600 ? 27.316 10.928 -39.764 1.00 83.06 600 ASN A O 1
ATOM 4515 N N . ILE A 1 601 ? 26.463 12.372 -41.257 1.00 86.25 601 ILE A N 1
ATOM 4516 C CA . ILE A 1 601 ? 27.577 12.315 -42.219 1.00 86.25 601 ILE A CA 1
ATOM 4517 C C . ILE A 1 601 ? 28.320 13.662 -42.249 1.00 86.25 601 ILE A C 1
ATOM 4519 O O . ILE A 1 601 ? 27.835 14.643 -42.816 1.00 86.25 601 ILE A O 1
ATOM 4523 N N . ILE A 1 602 ? 29.538 13.715 -41.701 1.00 87.06 602 ILE A N 1
ATOM 4524 C CA . ILE A 1 602 ? 30.393 14.918 -41.650 1.00 87.06 602 ILE A CA 1
ATOM 4525 C C . ILE A 1 602 ? 31.572 14.748 -42.620 1.00 87.06 602 ILE A C 1
ATOM 4527 O O . ILE A 1 602 ? 32.560 14.078 -42.309 1.00 87.06 602 ILE A O 1
ATOM 4531 N N . SER A 1 603 ? 31.482 15.364 -43.804 1.00 87.12 603 SER A N 1
ATOM 4532 C CA . SER A 1 603 ? 32.387 15.090 -44.934 1.00 87.12 603 SER A CA 1
ATOM 4533 C C . SER A 1 603 ? 32.968 16.315 -45.652 1.00 87.12 603 SER A C 1
ATOM 4535 O O . SER A 1 603 ? 32.337 17.362 -45.789 1.00 87.12 603 SER A O 1
ATOM 4537 N N . ASP A 1 604 ? 34.191 16.170 -46.170 1.00 86.00 604 ASP A N 1
ATOM 4538 C CA . ASP A 1 604 ? 34.888 17.141 -47.035 1.00 86.00 604 ASP A CA 1
ATOM 4539 C C . ASP A 1 604 ? 35.090 18.562 -46.456 1.00 86.00 604 ASP A C 1
ATOM 4541 O O . ASP A 1 604 ? 35.460 19.485 -47.198 1.00 86.00 604 ASP A O 1
ATOM 4545 N N . ASN A 1 605 ? 34.845 18.786 -45.161 1.00 84.25 605 ASN A N 1
ATOM 4546 C CA . ASN A 1 605 ? 34.866 20.118 -44.554 1.00 84.25 605 ASN A CA 1
ATOM 4547 C C . ASN A 1 605 ? 36.308 20.659 -44.397 1.00 84.25 605 ASN A C 1
ATOM 4549 O O . ASN A 1 605 ? 37.284 19.903 -44.353 1.00 84.25 605 ASN A O 1
ATOM 4553 N N . LYS A 1 606 ? 36.469 21.992 -44.391 1.00 83.44 606 LYS A N 1
ATOM 4554 C CA . LYS A 1 606 ? 37.767 22.695 -44.525 1.00 83.44 606 LYS A CA 1
ATOM 4555 C C . LYS A 1 606 ? 37.875 23.858 -43.533 1.00 83.44 606 LYS A C 1
ATOM 4557 O O . LYS A 1 606 ? 36.974 24.672 -43.423 1.00 83.44 606 LYS A O 1
ATOM 4562 N N . SER A 1 607 ? 38.971 23.938 -42.781 1.00 77.81 607 SER A N 1
ATOM 4563 C CA . SER A 1 607 ? 39.115 24.871 -41.644 1.00 77.81 607 SER A CA 1
ATOM 4564 C C . SER A 1 607 ? 40.586 25.000 -41.236 1.00 77.81 607 SER A C 1
ATOM 4566 O O . SER A 1 607 ? 41.345 24.056 -41.471 1.00 77.81 607 SER A O 1
ATOM 4568 N N . PRO A 1 608 ? 41.042 26.112 -40.631 1.00 68.69 608 PRO A N 1
ATOM 4569 C CA . PRO A 1 608 ? 42.360 26.165 -40.004 1.00 68.69 608 PRO A CA 1
ATOM 4570 C C . PRO A 1 608 ? 42.451 25.435 -38.651 1.00 68.69 608 PRO A C 1
ATOM 4572 O O . PRO A 1 608 ? 43.578 25.115 -38.269 1.00 68.69 608 PRO A O 1
ATOM 4575 N N . SER A 1 609 ? 41.331 25.172 -37.953 1.00 64.69 609 SER A N 1
ATOM 4576 C CA . SER A 1 609 ? 41.349 24.721 -36.544 1.00 64.69 609 SER A CA 1
ATOM 4577 C C . SER A 1 609 ? 40.626 23.389 -36.277 1.00 64.69 609 SER A C 1
ATOM 4579 O O . SER A 1 609 ? 41.290 22.456 -35.842 1.00 64.69 609 SER A O 1
ATOM 4581 N N . THR A 1 610 ? 39.314 23.265 -36.527 1.00 58.69 610 THR A N 1
ATOM 4582 C CA . THR A 1 610 ? 38.534 22.051 -36.166 1.00 58.69 610 THR A CA 1
ATOM 4583 C C . THR A 1 610 ? 37.343 21.796 -37.117 1.00 58.69 610 THR A C 1
ATOM 4585 O O . THR A 1 610 ? 36.844 22.756 -37.718 1.00 58.69 610 THR A O 1
ATOM 4588 N N . TYR A 1 611 ? 36.860 20.543 -37.235 1.00 57.41 611 TYR A N 1
ATOM 4589 C CA . TYR A 1 611 ? 35.577 20.198 -37.895 1.00 57.41 611 TYR A CA 1
ATOM 4590 C C . TYR A 1 611 ? 34.442 19.945 -36.918 1.00 57.41 611 TYR A C 1
ATOM 4592 O O . TYR A 1 611 ? 33.549 20.783 -36.813 1.00 57.41 611 TYR A O 1
ATOM 4600 N N . ALA A 1 612 ? 34.508 18.818 -36.210 1.00 54.88 612 ALA A N 1
ATOM 4601 C CA . ALA A 1 612 ? 33.584 18.484 -35.141 1.00 54.88 612 ALA A CA 1
ATOM 4602 C C . ALA A 1 612 ? 34.144 19.013 -33.817 1.00 54.88 612 ALA A C 1
ATOM 4604 O O . ALA A 1 612 ? 35.283 18.709 -33.460 1.00 54.88 612 ALA A O 1
ATOM 4605 N N . TYR A 1 613 ? 33.366 19.814 -33.098 1.00 61.22 613 TYR A N 1
ATOM 4606 C CA . TYR A 1 613 ? 33.695 20.248 -31.741 1.00 61.22 613 TYR A CA 1
ATOM 4607 C C . TYR A 1 613 ? 32.557 19.850 -30.811 1.00 61.22 613 TYR A C 1
ATOM 4609 O O . TYR A 1 613 ? 31.408 20.164 -31.114 1.00 61.22 61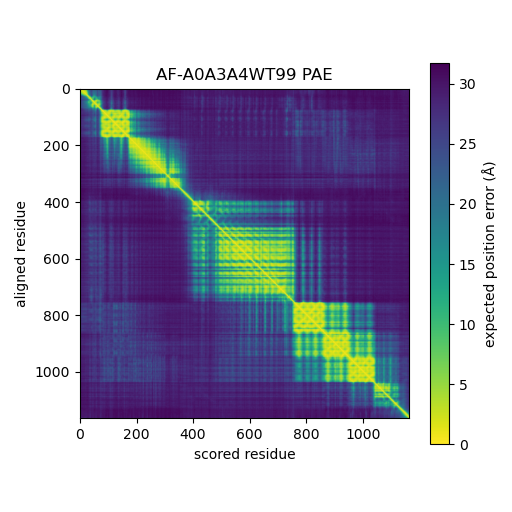3 TYR A O 1
ATOM 4617 N N . ALA A 1 614 ? 32.895 19.207 -29.698 1.00 59.22 614 ALA A N 1
ATOM 4618 C CA . ALA A 1 614 ? 32.014 19.008 -28.555 1.00 59.22 614 ALA A CA 1
ATOM 4619 C C . ALA A 1 614 ? 32.732 19.545 -27.313 1.00 59.22 614 ALA A C 1
ATOM 4621 O O . ALA A 1 614 ? 33.904 19.211 -27.092 1.00 59.22 614 ALA A O 1
ATOM 4622 N N . GLY A 1 615 ? 32.068 20.401 -26.534 1.00 58.69 615 GLY A N 1
ATOM 4623 C CA . GLY A 1 615 ? 32.719 21.022 -25.388 1.00 58.69 615 GLY A CA 1
ATOM 4624 C C . GLY A 1 615 ? 31.808 21.586 -24.307 1.00 58.69 615 GLY A C 1
ATOM 4625 O O . GLY A 1 615 ? 30.784 22.184 -24.618 1.00 58.69 615 GLY A O 1
ATOM 4626 N N . GLY A 1 616 ? 32.239 21.468 -23.050 1.00 60.84 616 GLY A N 1
ATOM 4627 C CA . GLY A 1 616 ? 31.613 22.104 -21.887 1.00 60.84 616 GLY A CA 1
ATOM 4628 C C . GLY A 1 616 ? 31.414 21.146 -20.710 1.00 60.84 616 GLY A C 1
ATOM 4629 O O . GLY A 1 616 ? 32.156 20.174 -20.577 1.00 60.84 616 GLY A O 1
ATOM 4630 N N . ASP A 1 617 ? 30.437 21.450 -19.858 1.00 64.50 617 ASP A N 1
ATOM 4631 C CA . ASP A 1 617 ? 30.197 20.791 -18.564 1.00 64.50 617 ASP A CA 1
ATOM 4632 C C . ASP A 1 617 ? 29.050 19.752 -18.604 1.00 64.50 617 ASP A C 1
ATOM 4634 O O . ASP A 1 617 ? 28.806 19.067 -17.613 1.00 64.50 617 ASP A O 1
ATOM 4638 N N . GLY A 1 618 ? 28.354 19.633 -19.745 1.00 69.50 618 GLY A N 1
ATOM 4639 C CA . GLY A 1 618 ? 27.293 18.644 -20.004 1.00 69.50 618 GLY A CA 1
ATOM 4640 C C . GLY A 1 618 ? 27.770 17.325 -20.639 1.00 69.50 618 GLY A C 1
ATOM 4641 O O . GLY A 1 618 ? 28.969 17.093 -20.813 1.00 69.50 618 GLY A O 1
ATOM 4642 N N . LYS A 1 619 ? 26.815 16.463 -21.019 1.00 79.69 619 LYS A N 1
ATOM 4643 C CA . LYS A 1 619 ? 27.055 15.136 -21.605 1.00 79.69 619 LYS A CA 1
ATOM 4644 C C . LYS A 1 619 ? 26.797 15.105 -23.115 1.00 79.69 619 LYS A C 1
ATOM 4646 O O . LYS A 1 619 ? 25.716 15.475 -23.568 1.00 79.69 619 LYS A O 1
ATOM 4651 N N . VAL A 1 620 ? 27.763 14.622 -23.903 1.00 82.38 620 VAL A N 1
ATOM 4652 C CA . VAL A 1 620 ? 27.659 14.533 -25.376 1.00 82.38 620 VAL A CA 1
ATOM 4653 C C . VAL A 1 620 ? 27.983 13.124 -25.880 1.00 82.38 620 VAL A C 1
ATOM 4655 O O . VAL A 1 620 ? 29.095 12.628 -25.697 1.00 82.38 620 VAL A O 1
ATOM 4658 N N . ARG A 1 621 ? 27.034 12.487 -26.573 1.00 83.00 621 ARG A N 1
ATOM 4659 C CA . ARG A 1 621 ? 27.174 11.137 -27.141 1.00 83.00 621 ARG A CA 1
ATOM 4660 C C . ARG A 1 621 ? 27.199 11.184 -28.667 1.00 83.00 621 ARG A C 1
ATOM 4662 O O . ARG A 1 621 ? 26.273 11.706 -29.280 1.00 83.00 621 ARG A O 1
ATOM 4669 N N . PHE A 1 622 ? 28.218 10.593 -29.287 1.00 83.62 622 PHE A N 1
ATOM 4670 C CA . PHE A 1 622 ? 28.257 10.338 -30.731 1.00 83.62 622 PHE A CA 1
ATOM 4671 C C . PHE A 1 622 ? 27.967 8.860 -30.991 1.00 83.62 622 PHE A C 1
ATOM 4673 O O . PHE A 1 622 ? 28.739 8.003 -30.562 1.00 83.62 622 PHE A O 1
ATOM 4680 N N . ILE A 1 623 ? 26.888 8.562 -31.712 1.00 80.94 623 ILE A N 1
ATOM 4681 C CA . ILE A 1 623 ? 26.443 7.200 -32.033 1.00 80.94 623 ILE A CA 1
ATOM 4682 C C . ILE A 1 623 ? 26.331 7.052 -33.558 1.00 80.94 623 ILE A C 1
ATOM 4684 O O . ILE A 1 623 ? 25.688 7.875 -34.209 1.00 80.94 623 ILE A O 1
ATOM 4688 N N . ASN A 1 624 ? 26.921 6.009 -34.149 1.00 79.00 624 ASN A N 1
ATOM 4689 C CA . ASN A 1 624 ? 26.718 5.651 -35.565 1.00 79.00 624 ASN A CA 1
ATOM 4690 C C . ASN A 1 624 ? 27.038 6.767 -36.597 1.00 79.00 624 ASN A C 1
ATOM 4692 O O . ASN A 1 624 ? 26.466 6.799 -37.684 1.00 79.00 624 ASN A O 1
ATOM 4696 N N . ASN A 1 625 ? 27.937 7.714 -36.306 1.00 82.38 625 ASN A N 1
ATOM 4697 C CA . ASN A 1 625 ? 28.272 8.794 -37.249 1.00 82.38 625 ASN A CA 1
ATOM 4698 C C . ASN A 1 625 ? 29.408 8.401 -38.204 1.00 82.38 625 ASN A C 1
ATOM 4700 O O . ASN A 1 625 ? 30.328 7.669 -37.835 1.00 82.38 625 ASN A O 1
ATOM 4704 N N . THR A 1 626 ? 29.400 8.973 -39.411 1.00 85.88 626 THR A N 1
ATOM 4705 C CA . THR A 1 626 ? 30.489 8.852 -40.393 1.00 85.88 626 THR A CA 1
ATOM 4706 C C . THR A 1 626 ? 31.188 10.196 -40.596 1.00 85.88 626 THR A C 1
ATOM 4708 O O . THR A 1 626 ? 30.628 11.138 -41.158 1.00 85.88 626 THR A O 1
ATOM 4711 N N . ILE A 1 627 ? 32.441 10.291 -40.151 1.00 86.94 627 ILE A N 1
ATOM 4712 C CA . ILE A 1 627 ? 33.260 11.509 -40.146 1.00 86.94 627 ILE A CA 1
ATOM 4713 C C . ILE A 1 627 ? 34.512 11.251 -40.997 1.00 86.94 627 ILE A C 1
ATOM 4715 O O . ILE A 1 627 ? 35.416 10.528 -40.576 1.00 86.94 627 ILE A O 1
ATOM 4719 N N . THR A 1 628 ? 34.578 11.809 -42.212 1.00 86.44 628 THR A N 1
ATOM 4720 C CA . THR A 1 628 ? 35.592 11.411 -43.216 1.00 86.44 628 THR A CA 1
ATOM 4721 C C . THR A 1 628 ? 36.003 12.513 -44.202 1.00 86.44 628 THR A C 1
ATOM 4723 O O . THR A 1 628 ? 35.218 13.388 -44.563 1.00 86.44 628 THR A O 1
ATOM 4726 N N . GLY A 1 629 ? 37.261 12.492 -44.657 1.00 81.75 629 GLY A N 1
ATOM 4727 C CA . GLY A 1 629 ? 37.782 13.386 -45.704 1.00 81.75 629 GLY A CA 1
ATOM 4728 C C . GLY A 1 629 ? 37.997 14.854 -45.299 1.00 81.75 629 GLY A C 1
ATOM 4729 O O . GLY A 1 629 ? 38.373 15.680 -46.137 1.00 81.75 629 GLY A O 1
ATOM 4730 N N . ASN A 1 630 ? 37.783 15.214 -44.030 1.00 83.81 630 ASN A N 1
ATOM 4731 C CA . ASN A 1 630 ? 37.873 16.599 -43.565 1.00 83.81 630 ASN A CA 1
ATOM 4732 C C . ASN A 1 630 ? 39.351 17.066 -43.432 1.00 83.81 630 ASN A C 1
ATOM 4734 O O . ASN A 1 630 ? 40.225 16.314 -42.988 1.00 83.81 630 ASN A O 1
ATOM 4738 N N . ASN A 1 631 ? 39.671 18.300 -43.858 1.00 75.56 631 ASN A N 1
ATOM 4739 C CA . ASN A 1 631 ? 41.038 18.699 -44.259 1.00 75.56 631 ASN A CA 1
ATOM 4740 C C . ASN A 1 631 ? 41.540 20.025 -43.646 1.00 75.56 631 ASN A C 1
ATOM 4742 O O . ASN A 1 631 ? 41.288 21.111 -44.181 1.00 75.56 631 ASN A O 1
ATOM 4746 N N . VAL A 1 632 ? 42.347 19.915 -42.582 1.00 65.25 632 VAL A N 1
ATOM 4747 C CA . VAL A 1 632 ? 42.904 21.054 -41.826 1.00 65.25 632 VAL A CA 1
ATOM 4748 C C . VAL A 1 632 ? 43.957 21.852 -42.599 1.00 65.25 632 VAL A C 1
ATOM 4750 O O . VAL A 1 632 ? 44.952 21.314 -43.088 1.00 65.25 632 VAL A O 1
ATOM 4753 N N . GLY A 1 633 ? 43.764 23.169 -42.694 1.00 56.28 633 GLY A N 1
ATOM 4754 C CA . GLY A 1 633 ? 44.712 24.112 -43.301 1.00 56.28 633 GLY A CA 1
ATOM 4755 C C . GLY A 1 633 ? 45.886 24.513 -42.394 1.00 56.28 633 GLY A C 1
ATOM 4756 O O . GLY A 1 633 ? 46.882 25.039 -42.890 1.00 56.28 633 GLY A O 1
ATOM 4757 N N . GLY A 1 634 ? 45.774 24.260 -41.088 1.00 58.31 634 GLY A N 1
ATOM 4758 C CA . GLY A 1 634 ? 46.754 24.570 -40.043 1.00 58.31 634 GLY A CA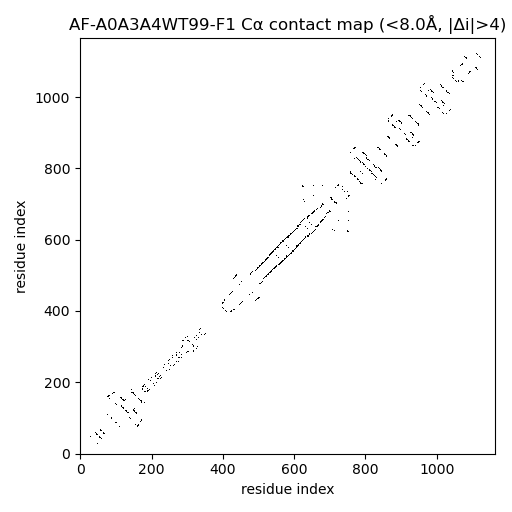 1
ATOM 4759 C C . GLY A 1 634 ? 47.009 23.387 -39.090 1.00 58.31 634 GLY A C 1
ATOM 4760 O O . GLY A 1 634 ? 46.683 22.252 -39.434 1.00 58.31 634 GLY A O 1
ATOM 4761 N N . PRO A 1 635 ? 47.607 23.628 -37.906 1.00 54.03 635 PRO A N 1
ATOM 4762 C CA . PRO A 1 635 ? 47.931 22.609 -36.900 1.00 54.03 635 PRO A CA 1
ATOM 4763 C C . PRO A 1 635 ? 46.720 22.289 -36.000 1.00 54.03 635 PRO A C 1
ATOM 4765 O O . PRO A 1 635 ? 46.813 22.353 -34.777 1.00 54.03 635 PRO A O 1
ATOM 4768 N N . GLY A 1 636 ? 45.573 22.050 -36.626 1.00 57.94 636 GLY A N 1
ATOM 4769 C CA . GLY A 1 636 ? 44.299 21.756 -35.975 1.00 57.94 636 GLY A CA 1
ATOM 4770 C C . GLY A 1 636 ? 43.881 20.294 -36.147 1.00 57.94 636 GLY A C 1
ATOM 4771 O O . GLY A 1 636 ? 44.641 19.494 -36.683 1.00 57.94 636 GLY A O 1
ATOM 4772 N N . ASN A 1 637 ? 42.671 19.960 -35.708 1.00 69.94 637 ASN A N 1
ATOM 4773 C CA . ASN A 1 637 ? 42.243 18.592 -35.406 1.00 69.94 637 ASN A CA 1
ATOM 4774 C C . ASN A 1 637 ? 40.945 18.242 -36.142 1.00 69.94 637 ASN A C 1
ATOM 4776 O O . ASN A 1 637 ? 40.180 19.136 -36.505 1.00 69.94 637 ASN A O 1
ATOM 4780 N N . SER A 1 638 ? 40.658 16.956 -36.344 1.00 67.75 638 SER A N 1
ATOM 4781 C CA . SER A 1 638 ? 39.437 16.576 -37.064 1.00 67.75 638 SER A CA 1
ATOM 4782 C C . SER A 1 638 ? 38.205 16.616 -36.156 1.00 67.75 638 SER A C 1
ATOM 4784 O O . SER A 1 638 ? 37.252 17.343 -36.443 1.00 67.75 638 SER A O 1
ATOM 4786 N N . ILE A 1 639 ? 38.281 15.938 -35.011 1.00 74.56 639 ILE A N 1
ATOM 4787 C CA . ILE A 1 639 ? 37.385 16.115 -33.866 1.00 74.56 639 ILE A CA 1
ATOM 4788 C C . ILE A 1 639 ? 38.177 16.776 -32.728 1.00 74.56 639 ILE A C 1
ATOM 4790 O O . ILE A 1 639 ? 39.320 16.397 -32.463 1.00 74.56 639 ILE A O 1
ATOM 4794 N N . PHE A 1 640 ? 37.583 17.761 -32.055 1.00 76.81 640 PHE A N 1
ATOM 4795 C CA . PHE A 1 640 ? 38.091 18.343 -30.811 1.00 76.81 640 PHE A CA 1
ATOM 4796 C C . PHE A 1 640 ? 37.075 18.112 -29.694 1.00 76.81 640 PHE A C 1
ATOM 4798 O O . PHE A 1 640 ? 35.929 18.549 -29.803 1.00 76.81 640 PHE A O 1
ATOM 4805 N N . LEU A 1 641 ? 37.513 17.444 -28.633 1.00 75.19 641 LEU A N 1
ATOM 4806 C CA . LEU A 1 641 ? 36.718 17.101 -27.462 1.00 75.19 641 LEU A CA 1
ATOM 4807 C C . LEU A 1 641 ? 37.299 17.822 -26.242 1.00 75.19 641 LEU A C 1
ATOM 4809 O O . LEU A 1 641 ? 38.521 17.868 -26.062 1.00 75.19 641 LEU A O 1
ATOM 4813 N N . THR A 1 642 ? 36.439 18.408 -25.414 1.00 72.31 642 THR A N 1
ATOM 4814 C CA . THR A 1 642 ? 36.868 19.122 -24.208 1.00 72.31 642 THR A CA 1
ATOM 4815 C C . THR A 1 642 ? 35.798 19.070 -23.127 1.00 72.31 642 THR A C 1
ATOM 4817 O O . THR A 1 642 ? 34.646 19.395 -23.381 1.00 72.31 642 THR A O 1
ATOM 4820 N N . THR A 1 643 ? 36.157 18.663 -21.916 1.00 65.50 643 THR A N 1
ATOM 4821 C CA . THR A 1 643 ? 35.228 18.641 -20.778 1.00 65.50 643 THR A CA 1
ATOM 4822 C C . THR A 1 643 ? 35.648 19.710 -19.786 1.00 65.50 643 THR A C 1
ATOM 4824 O O . THR A 1 643 ? 36.815 19.754 -19.385 1.00 65.50 643 THR A O 1
ATOM 4827 N N . GLY A 1 644 ? 34.729 20.585 -19.396 1.00 57.97 644 GLY A N 1
ATOM 4828 C CA . GLY A 1 644 ? 34.973 21.502 -18.294 1.00 57.97 644 GLY A CA 1
ATOM 4829 C C . GLY A 1 644 ? 34.772 20.798 -16.940 1.00 57.97 644 GLY A C 1
ATOM 4830 O O . GLY A 1 644 ? 34.012 19.828 -16.837 1.00 57.97 644 GLY A O 1
ATOM 4831 N N . PRO A 1 645 ? 35.523 21.200 -15.898 1.00 51.81 645 PRO A N 1
ATOM 4832 C CA . PRO A 1 645 ? 35.356 20.649 -14.562 1.00 51.81 645 PRO A CA 1
ATOM 4833 C C . PRO A 1 645 ? 34.154 21.310 -13.859 1.00 51.81 645 PRO A C 1
ATOM 4835 O O . PRO A 1 645 ? 34.102 22.541 -13.810 1.00 51.81 645 PRO A O 1
ATOM 4838 N N . PRO A 1 646 ? 33.256 20.534 -13.217 1.00 48.53 646 PRO A N 1
ATOM 4839 C CA . PRO A 1 646 ? 33.532 19.196 -12.683 1.00 48.53 646 PRO A CA 1
ATOM 4840 C C . PRO A 1 646 ? 32.882 18.013 -13.426 1.00 48.53 646 PRO A C 1
ATOM 4842 O O . PRO A 1 646 ? 33.194 16.878 -13.071 1.00 48.53 646 PRO A O 1
ATOM 4845 N N . SER A 1 647 ? 31.977 18.247 -14.382 1.00 57.69 647 SER A N 1
ATOM 4846 C CA . SER A 1 647 ? 30.922 17.283 -14.755 1.00 57.69 647 SER A CA 1
ATOM 4847 C C . SER A 1 647 ? 30.880 16.831 -16.219 1.00 57.69 647 SER A C 1
ATOM 4849 O O . SER A 1 647 ? 30.154 15.884 -16.512 1.00 57.69 647 SER A O 1
ATOM 4851 N N . GLY A 1 648 ? 31.632 17.458 -17.130 1.00 64.44 648 GLY A N 1
ATOM 4852 C CA . GLY A 1 648 ? 31.516 17.159 -18.562 1.00 64.44 648 GLY A CA 1
ATOM 4853 C C . GLY A 1 648 ? 31.859 15.705 -18.914 1.00 64.44 648 GLY A C 1
ATOM 4854 O O . GLY A 1 648 ? 32.896 15.186 -18.495 1.00 64.44 648 GLY A O 1
ATOM 4855 N N . GLU A 1 649 ? 31.026 15.060 -19.734 1.00 76.31 649 GLU A N 1
ATOM 4856 C CA . GLU A 1 649 ? 31.198 13.662 -20.153 1.00 76.31 649 GLU A CA 1
ATOM 4857 C C . GLU A 1 649 ? 31.011 13.507 -21.669 1.00 76.31 649 GLU A C 1
ATOM 4859 O O . GLU A 1 649 ? 30.104 14.088 -22.264 1.00 76.31 649 GLU A O 1
ATOM 4864 N N . ILE A 1 650 ? 31.872 12.722 -22.321 1.00 78.50 650 ILE A N 1
ATOM 4865 C CA . ILE A 1 650 ? 31.796 12.481 -23.767 1.00 78.50 650 ILE A CA 1
ATOM 4866 C C . ILE A 1 650 ? 31.950 10.985 -24.052 1.00 78.50 650 ILE A C 1
ATOM 4868 O O . ILE A 1 650 ? 32.866 10.338 -23.533 1.00 78.50 650 ILE A O 1
ATOM 4872 N N . GLU A 1 651 ? 31.074 10.455 -24.907 1.00 81.88 651 GLU A N 1
ATOM 4873 C CA . GLU A 1 651 ? 31.023 9.039 -25.290 1.00 81.88 651 GLU A CA 1
ATOM 4874 C C . GLU A 1 651 ? 30.960 8.870 -26.820 1.00 81.88 651 GLU A C 1
ATOM 4876 O O . GLU A 1 651 ? 30.245 9.600 -27.510 1.00 81.88 651 GLU A O 1
ATOM 4881 N N . LEU A 1 652 ? 31.692 7.890 -27.357 1.00 82.50 652 LEU A N 1
ATOM 4882 C CA . LEU A 1 652 ? 31.734 7.531 -28.778 1.00 82.50 652 LEU A CA 1
ATOM 4883 C C . LEU A 1 652 ? 31.334 6.054 -28.951 1.00 82.50 652 LEU A C 1
ATOM 4885 O O . LEU A 1 652 ? 32.083 5.167 -28.539 1.00 82.50 652 LEU A O 1
ATOM 4889 N N . TYR A 1 653 ? 30.201 5.780 -29.596 1.00 79.62 653 TYR A N 1
ATOM 4890 C CA . TYR A 1 653 ? 29.704 4.433 -29.911 1.00 79.62 653 TYR A CA 1
ATOM 4891 C C . TYR A 1 653 ? 29.615 4.203 -31.424 1.00 79.62 653 TYR A C 1
ATOM 4893 O O . TYR A 1 653 ? 28.980 4.987 -32.132 1.00 79.62 653 TYR A O 1
ATOM 4901 N N . ASN A 1 654 ? 30.190 3.101 -31.914 1.00 79.00 654 ASN A N 1
ATOM 4902 C CA . ASN A 1 654 ? 29.965 2.583 -33.271 1.00 79.00 654 ASN A CA 1
ATOM 4903 C C . ASN A 1 654 ? 30.204 3.618 -34.412 1.00 79.00 654 ASN A C 1
ATOM 4905 O O . ASN A 1 654 ? 29.570 3.551 -35.463 1.00 79.00 654 ASN A O 1
ATOM 4909 N N . ASN A 1 655 ? 31.083 4.617 -34.240 1.00 83.50 655 ASN A N 1
ATOM 4910 C CA . ASN A 1 655 ? 31.338 5.651 -35.260 1.00 83.50 655 ASN A CA 1
ATOM 4911 C C . ASN A 1 655 ? 32.462 5.243 -36.229 1.00 83.50 655 ASN A C 1
ATOM 4913 O O . ASN A 1 655 ? 33.449 4.632 -35.814 1.00 83.50 655 ASN A O 1
ATOM 4917 N N . ILE A 1 656 ? 32.398 5.698 -37.486 1.00 85.62 656 ILE A N 1
ATOM 4918 C CA . ILE A 1 656 ? 33.550 5.697 -38.405 1.00 85.62 656 ILE A CA 1
ATOM 4919 C C . ILE A 1 656 ? 34.180 7.090 -38.432 1.00 85.62 656 ILE A C 1
ATOM 4921 O O . ILE A 1 656 ? 33.565 8.061 -38.871 1.00 85.62 656 ILE A O 1
ATOM 4925 N N . ILE A 1 657 ? 35.443 7.183 -38.023 1.00 87.38 657 ILE A N 1
ATOM 4926 C CA . ILE A 1 657 ? 36.230 8.418 -37.966 1.00 87.38 657 ILE A CA 1
ATOM 4927 C C . ILE A 1 657 ? 37.536 8.161 -38.728 1.00 87.38 657 ILE A C 1
ATOM 4929 O O . ILE A 1 657 ? 38.571 7.864 -38.137 1.00 87.38 657 ILE A O 1
ATOM 4933 N N . TRP A 1 658 ? 37.491 8.229 -40.063 1.00 86.50 658 TRP A N 1
ATOM 4934 C CA . TRP A 1 658 ? 38.583 7.747 -40.923 1.00 86.50 658 TRP A CA 1
ATOM 4935 C C . TRP A 1 658 ? 39.006 8.740 -42.006 1.00 86.50 658 TRP A C 1
ATOM 4937 O O . TRP A 1 658 ? 38.202 9.521 -42.507 1.00 86.50 658 TRP A O 1
ATOM 4947 N N . ASN A 1 659 ? 40.276 8.672 -42.419 1.00 84.81 659 ASN A N 1
ATOM 4948 C CA . ASN A 1 659 ? 40.847 9.478 -43.505 1.00 84.81 659 ASN A CA 1
ATOM 4949 C C . ASN A 1 659 ? 40.619 10.996 -43.319 1.00 84.81 659 ASN A C 1
ATOM 4951 O O . ASN A 1 659 ? 40.405 11.734 -44.284 1.00 84.81 659 ASN A O 1
ATOM 4955 N N . ASN A 1 660 ? 40.673 11.474 -42.072 1.00 82.38 660 ASN A N 1
ATOM 4956 C CA . ASN A 1 660 ? 40.705 12.906 -41.783 1.00 82.38 660 ASN A CA 1
ATOM 4957 C C . ASN A 1 660 ? 42.147 13.349 -41.495 1.00 82.38 660 ASN A C 1
ATOM 4959 O O . ASN A 1 660 ? 43.065 12.545 -41.291 1.00 82.38 660 ASN A O 1
ATOM 4963 N N . LYS A 1 661 ? 42.392 14.657 -41.546 1.00 75.75 661 LYS A N 1
ATOM 4964 C CA . LYS A 1 661 ? 43.756 15.185 -41.510 1.00 75.75 661 LYS A CA 1
ATOM 4965 C C . LYS A 1 661 ? 44.252 15.420 -40.081 1.00 75.75 661 LYS A C 1
ATOM 4967 O O . LYS A 1 661 ? 43.665 16.188 -39.334 1.00 75.75 661 LYS A O 1
ATOM 4972 N N . SER A 1 662 ? 45.372 14.762 -39.776 1.00 67.44 662 SER A N 1
ATOM 4973 C CA . SER A 1 662 ? 45.945 14.563 -38.437 1.00 67.44 662 SER A CA 1
ATOM 4974 C C . SER A 1 662 ? 46.004 15.798 -37.511 1.00 67.44 662 SER A C 1
ATOM 4976 O O . SER A 1 662 ? 46.502 16.836 -37.961 1.00 67.44 662 SER A O 1
ATOM 4978 N N . PRO A 1 663 ? 45.652 15.644 -36.213 1.00 71.19 663 PRO A N 1
ATOM 4979 C CA . PRO A 1 663 ? 45.088 14.434 -35.596 1.00 71.19 663 PRO A CA 1
ATOM 4980 C C . PRO A 1 663 ? 43.610 14.209 -35.971 1.00 71.19 663 PRO A C 1
ATOM 4982 O O . PRO A 1 663 ? 42.889 15.134 -36.351 1.00 71.19 663 PRO A O 1
ATOM 4985 N N . GLU A 1 664 ? 43.155 12.960 -35.880 1.00 78.75 664 GLU A N 1
ATOM 4986 C CA . GLU A 1 664 ? 41.746 12.601 -36.098 1.00 78.75 664 GLU A CA 1
ATOM 4987 C C . GLU A 1 664 ? 40.898 12.945 -34.869 1.00 78.75 664 GLU A C 1
ATOM 4989 O O . GLU A 1 664 ? 39.812 13.496 -35.023 1.00 78.75 664 GLU A O 1
ATOM 4994 N N . ILE A 1 665 ? 41.425 12.747 -33.658 1.00 80.88 665 ILE A N 1
ATOM 4995 C CA . ILE A 1 665 ? 40.773 13.170 -32.411 1.00 80.88 665 ILE A CA 1
ATOM 4996 C C . ILE A 1 665 ? 41.795 13.885 -31.529 1.00 80.88 665 ILE A C 1
ATOM 4998 O O . ILE A 1 665 ? 42.912 13.399 -31.341 1.00 80.88 665 ILE A O 1
ATOM 5002 N N . TYR A 1 666 ? 41.404 15.032 -30.980 1.00 79.81 666 TYR A N 1
ATOM 5003 C CA . TYR A 1 666 ? 42.165 15.780 -29.986 1.00 79.81 666 TYR A CA 1
ATOM 5004 C C . TYR A 1 666 ? 41.315 15.998 -28.733 1.00 79.81 666 TYR A C 1
ATOM 5006 O O . TYR A 1 666 ? 40.211 16.531 -28.830 1.00 79.81 666 TYR A O 1
ATOM 5014 N N . ILE A 1 667 ? 41.845 15.620 -27.573 1.00 77.50 667 ILE A N 1
ATOM 5015 C CA . ILE A 1 667 ? 41.230 15.773 -26.251 1.00 77.50 667 ILE A CA 1
ATOM 5016 C C . ILE A 1 667 ? 42.051 16.794 -25.449 1.00 77.50 667 ILE A C 1
ATOM 5018 O O . ILE A 1 667 ? 43.285 16.756 -25.448 1.00 77.50 667 ILE A O 1
ATOM 5022 N N . SER A 1 668 ? 41.375 17.762 -24.824 1.00 69.06 668 SER A N 1
ATOM 5023 C CA . SER A 1 668 ? 42.013 18.978 -24.294 1.00 69.06 668 SER A CA 1
ATOM 5024 C C . SER A 1 668 ? 42.923 18.793 -23.084 1.00 69.06 668 SER A C 1
ATOM 5026 O O . SER A 1 668 ? 43.885 19.551 -22.930 1.00 69.06 668 SER A O 1
ATOM 5028 N N . SER A 1 669 ? 42.609 17.849 -22.202 1.00 61.28 669 SER A N 1
ATOM 5029 C CA . SER A 1 669 ? 43.263 17.703 -20.905 1.00 61.28 669 SER A CA 1
ATOM 5030 C C . SER A 1 669 ? 43.356 16.233 -20.479 1.00 61.28 669 SER A C 1
ATOM 5032 O O . SER A 1 669 ? 42.668 15.362 -21.000 1.00 61.28 669 SER A O 1
ATOM 5034 N N . SER A 1 670 ? 44.258 15.941 -19.540 1.00 53.69 670 SER A N 1
ATOM 5035 C CA . SER A 1 670 ? 44.539 14.579 -19.068 1.00 53.69 670 SER A CA 1
ATOM 5036 C C . SER A 1 670 ? 43.633 14.094 -17.926 1.00 53.69 670 SER A C 1
ATOM 5038 O O . SER A 1 670 ? 43.888 13.021 -17.386 1.00 53.69 670 SER A O 1
ATOM 5040 N N . SER A 1 671 ? 42.625 14.871 -17.517 1.00 52.31 671 SER A N 1
ATOM 5041 C CA . SER A 1 671 ? 41.502 14.387 -16.689 1.00 52.31 671 SER A CA 1
ATOM 5042 C C . SER A 1 671 ? 40.330 13.860 -17.522 1.00 52.31 671 SER A C 1
ATOM 5044 O O . SER A 1 671 ? 39.481 13.135 -17.005 1.00 52.31 671 SER A O 1
ATOM 5046 N N . ASP A 1 672 ? 40.296 14.215 -18.804 1.00 59.25 672 ASP A N 1
ATOM 5047 C CA . ASP A 1 672 ? 39.116 14.192 -19.667 1.00 59.25 672 ASP A CA 1
ATOM 5048 C C . ASP A 1 672 ? 38.975 12.807 -20.332 1.00 59.25 672 ASP A C 1
ATOM 5050 O O . ASP A 1 672 ? 39.045 12.679 -21.553 1.00 59.25 672 ASP A O 1
ATOM 5054 N N . ILE A 1 673 ? 38.884 11.730 -19.538 1.00 60.59 673 ILE A N 1
ATOM 5055 C CA . ILE A 1 673 ? 38.922 10.362 -20.087 1.00 60.59 673 ILE A CA 1
ATOM 5056 C C . ILE A 1 673 ? 37.577 9.998 -20.741 1.00 60.59 673 ILE A C 1
ATOM 5058 O O . ILE A 1 673 ? 36.603 9.701 -20.042 1.00 60.59 673 ILE A O 1
ATOM 5062 N N . VAL A 1 674 ? 37.550 10.024 -22.075 1.00 68.56 674 VAL A N 1
ATOM 5063 C CA . VAL A 1 674 ? 36.380 9.826 -22.957 1.00 68.56 674 VAL A CA 1
ATOM 5064 C C . VAL A 1 674 ? 36.018 8.338 -23.079 1.00 68.56 674 VAL A C 1
ATOM 5066 O O . VAL A 1 674 ? 36.912 7.496 -23.171 1.00 68.56 674 VAL A O 1
ATOM 5069 N N . GLY A 1 675 ? 34.731 7.985 -23.111 1.00 74.38 675 GLY A N 1
ATOM 5070 C CA . GLY A 1 675 ? 34.292 6.618 -23.434 1.00 74.38 675 GLY A CA 1
ATOM 5071 C C . GLY A 1 675 ? 34.359 6.360 -24.944 1.00 74.38 675 GLY A C 1
ATOM 5072 O O . GLY A 1 675 ? 33.858 7.177 -25.714 1.00 74.38 675 GLY A O 1
ATOM 5073 N N . ALA A 1 676 ? 34.971 5.261 -25.397 1.00 74.25 676 ALA A N 1
ATOM 5074 C CA . ALA A 1 676 ? 35.051 4.932 -26.824 1.00 74.25 676 ALA A CA 1
ATOM 5075 C C . ALA A 1 676 ? 34.874 3.428 -27.072 1.00 74.25 676 ALA A C 1
ATOM 5077 O O . ALA A 1 676 ? 35.766 2.627 -26.800 1.00 74.25 676 ALA A O 1
ATOM 5078 N N . TYR A 1 677 ? 33.728 3.052 -27.632 1.00 75.12 677 TYR A N 1
ATOM 5079 C CA . TYR A 1 677 ? 33.288 1.671 -27.801 1.00 75.12 677 TYR A CA 1
ATOM 5080 C C . TYR A 1 677 ? 33.051 1.345 -29.281 1.00 75.12 677 TYR A C 1
ATOM 5082 O O . TYR A 1 677 ? 32.274 2.028 -29.950 1.00 75.12 677 TYR A O 1
ATOM 5090 N N . SER A 1 678 ? 33.713 0.298 -29.786 1.00 74.06 678 SER A N 1
ATOM 5091 C CA . SER A 1 678 ? 33.485 -0.260 -31.132 1.00 74.06 678 SER A CA 1
ATOM 5092 C C . SER A 1 678 ? 33.567 0.731 -32.315 1.00 74.06 678 SER A C 1
ATOM 5094 O O . SER A 1 678 ? 32.915 0.556 -33.341 1.00 74.06 678 SER A O 1
ATOM 5096 N N . ASN A 1 679 ? 34.384 1.783 -32.212 1.00 78.88 679 ASN A N 1
ATOM 5097 C CA . ASN A 1 679 ? 34.572 2.770 -33.284 1.00 78.88 679 ASN A CA 1
ATOM 5098 C C . ASN A 1 679 ? 35.678 2.344 -34.269 1.00 78.88 679 ASN A C 1
ATOM 5100 O O . ASN A 1 679 ? 36.654 1.692 -33.888 1.00 78.88 679 ASN A O 1
ATOM 5104 N N . VAL A 1 680 ? 35.594 2.796 -35.521 1.00 85.06 680 VAL A N 1
ATOM 5105 C CA . VAL A 1 680 ? 36.621 2.595 -36.560 1.00 85.06 680 VAL A CA 1
ATOM 5106 C C . VAL A 1 680 ? 37.401 3.894 -36.768 1.00 85.06 680 VAL A C 1
ATOM 5108 O O . VAL A 1 680 ? 36.871 4.854 -37.327 1.00 85.06 680 VAL A O 1
ATOM 5111 N N . LEU A 1 681 ? 38.658 3.943 -36.315 1.00 85.06 681 LEU A N 1
ATOM 5112 C CA . LEU A 1 681 ? 39.498 5.148 -36.340 1.00 85.06 681 LEU A CA 1
ATOM 5113 C C . LEU A 1 681 ? 40.999 4.841 -36.339 1.00 85.06 681 LEU A C 1
ATOM 5115 O O . LEU A 1 681 ? 41.439 3.816 -35.811 1.00 85.06 681 LEU A O 1
ATOM 5119 N N . ASP A 1 682 ? 41.827 5.760 -36.844 1.00 84.94 682 ASP A N 1
ATOM 5120 C CA . ASP A 1 682 ? 43.274 5.623 -36.694 1.00 84.94 682 ASP A CA 1
ATOM 5121 C C . ASP A 1 682 ? 43.716 6.062 -35.294 1.00 84.94 682 ASP A C 1
ATOM 5123 O O . ASP A 1 682 ? 44.051 7.222 -35.046 1.00 84.94 682 ASP A O 1
ATOM 5127 N N . LEU A 1 683 ? 43.779 5.093 -34.378 1.00 79.75 683 LEU A N 1
ATOM 5128 C CA . LEU A 1 683 ? 44.286 5.265 -33.012 1.00 79.75 683 LEU A CA 1
ATOM 5129 C C . LEU A 1 683 ? 45.680 5.932 -32.946 1.00 79.75 683 LEU A C 1
ATOM 5131 O O . LEU A 1 683 ? 46.016 6.539 -31.933 1.00 79.75 683 LEU A O 1
ATOM 5135 N N . THR A 1 684 ? 46.494 5.896 -34.015 1.00 81.69 684 THR A N 1
ATOM 5136 C CA . THR A 1 684 ? 47.793 6.603 -34.047 1.00 81.69 684 THR A CA 1
ATOM 5137 C C . THR A 1 684 ? 47.667 8.118 -34.255 1.00 81.69 684 THR A C 1
ATOM 5139 O O . THR A 1 684 ? 48.641 8.850 -34.062 1.00 81.69 684 THR A O 1
ATOM 5142 N N . LYS A 1 685 ? 46.470 8.598 -34.616 1.00 82.88 685 LYS A N 1
ATOM 5143 C CA . LYS A 1 685 ? 46.097 10.010 -34.770 1.00 82.88 685 LYS A CA 1
ATOM 5144 C C . LYS A 1 685 ? 45.178 10.515 -33.645 1.00 82.88 685 LYS A C 1
ATOM 5146 O O . LYS A 1 685 ? 44.581 11.577 -33.808 1.00 82.88 685 LYS A O 1
ATOM 5151 N N . VAL A 1 686 ? 45.057 9.793 -32.529 1.00 82.44 686 VAL A N 1
ATOM 5152 C CA . VAL A 1 686 ? 44.395 10.277 -31.303 1.00 82.44 686 VAL A CA 1
ATOM 5153 C C . VAL A 1 686 ? 45.430 10.992 -30.429 1.00 82.44 686 VAL A C 1
ATOM 5155 O O . VAL A 1 686 ? 46.547 10.499 -30.254 1.00 82.44 686 VAL A O 1
ATOM 5158 N N . TYR A 1 687 ? 45.089 12.169 -29.899 1.00 79.12 687 TYR A N 1
ATOM 5159 C CA . TYR A 1 687 ? 45.987 12.964 -29.062 1.00 79.12 687 TYR A CA 1
ATOM 5160 C C . TYR A 1 687 ? 45.284 13.535 -27.812 1.00 79.12 687 TYR A C 1
ATOM 5162 O O . TYR A 1 687 ? 44.245 14.170 -27.966 1.00 79.12 687 TYR A O 1
ATOM 5170 N N . PRO A 1 688 ? 45.877 13.427 -26.605 1.00 76.19 688 PRO A N 1
ATOM 5171 C CA . PRO A 1 688 ? 47.061 12.624 -26.302 1.00 76.19 688 PRO A CA 1
ATOM 5172 C C . PRO A 1 688 ? 46.807 11.109 -26.492 1.00 76.19 688 PRO A C 1
ATOM 5174 O O . PRO A 1 688 ? 45.655 10.675 -26.539 1.00 76.19 688 PRO A O 1
ATOM 5177 N N . PRO A 1 689 ? 47.856 10.280 -26.643 1.00 70.62 689 PRO A N 1
ATOM 5178 C CA . PRO A 1 689 ? 47.690 8.827 -26.707 1.00 70.62 689 PRO A CA 1
ATOM 5179 C C . PRO A 1 689 ? 47.078 8.275 -25.413 1.00 70.62 689 PRO A C 1
ATOM 5181 O O . PRO A 1 689 ? 47.402 8.769 -24.333 1.00 70.62 689 PRO A O 1
ATOM 5184 N N . ASN A 1 690 ? 46.258 7.226 -25.526 1.00 70.62 690 ASN A N 1
ATOM 5185 C CA . ASN A 1 690 ? 45.570 6.560 -24.412 1.00 70.62 690 ASN A CA 1
ATOM 5186 C C . ASN A 1 690 ? 44.583 7.481 -23.652 1.00 70.62 690 ASN A C 1
ATOM 5188 O O . ASN A 1 690 ? 44.487 7.410 -22.428 1.00 70.62 690 ASN A O 1
ATOM 5192 N N . SER A 1 691 ? 43.880 8.377 -24.357 1.00 69.56 691 SER A N 1
ATOM 5193 C CA . SER A 1 691 ? 42.891 9.297 -23.750 1.00 69.56 691 SER A CA 1
ATOM 5194 C C . SER A 1 691 ? 41.496 8.690 -23.554 1.00 69.56 691 SER A C 1
ATOM 5196 O O . SER A 1 691 ? 40.592 9.378 -23.079 1.00 69.56 691 SER A O 1
ATOM 5198 N N . PHE A 1 692 ? 41.296 7.428 -23.935 1.00 75.31 692 PHE A N 1
ATOM 5199 C CA . PHE A 1 692 ? 40.021 6.735 -23.780 1.00 75.31 692 PHE A CA 1
ATOM 5200 C C . PHE A 1 692 ? 39.980 5.917 -22.488 1.00 75.31 692 PHE A C 1
ATOM 5202 O O . PHE A 1 692 ? 40.980 5.332 -22.070 1.00 75.31 692 PHE A O 1
ATOM 5209 N N . ARG A 1 693 ? 38.814 5.903 -21.835 1.00 67.44 693 ARG A N 1
ATOM 5210 C CA . ARG A 1 693 ? 38.604 5.273 -20.521 1.00 67.44 693 ARG A CA 1
ATOM 5211 C C . ARG A 1 693 ? 38.490 3.756 -20.642 1.00 67.44 693 ARG A C 1
ATOM 5213 O O . ARG A 1 693 ? 39.022 3.028 -19.810 1.00 67.44 693 ARG A O 1
ATOM 5220 N N . GLU A 1 694 ? 37.878 3.312 -21.733 1.00 61.44 694 GLU A N 1
ATOM 5221 C CA . GLU A 1 694 ? 37.955 1.957 -22.265 1.00 61.44 694 GLU A CA 1
ATOM 5222 C C . GLU A 1 694 ? 38.220 2.060 -23.772 1.00 61.44 694 GLU A C 1
ATOM 5224 O O . GLU A 1 694 ? 37.662 2.935 -24.431 1.00 61.44 694 GLU A O 1
ATOM 5229 N N . GLU A 1 695 ? 39.071 1.184 -24.316 1.00 58.62 695 GLU A N 1
ATOM 5230 C CA . GLU A 1 695 ? 39.353 1.098 -25.764 1.00 58.62 695 GLU A CA 1
ATOM 5231 C C . GLU A 1 695 ? 38.763 -0.174 -26.405 1.00 58.62 695 GLU A C 1
ATOM 5233 O O . GLU A 1 695 ? 39.050 -0.488 -27.564 1.00 58.62 695 GLU A O 1
ATOM 5238 N N . SER A 1 696 ? 37.946 -0.911 -25.648 1.00 56.72 696 SER A N 1
ATOM 5239 C CA . SER A 1 696 ? 37.361 -2.203 -26.006 1.00 56.72 696 SER A CA 1
ATOM 5240 C C . SER A 1 696 ? 36.723 -2.184 -27.402 1.00 56.72 696 SER A C 1
ATOM 5242 O O . SER A 1 696 ? 35.797 -1.423 -27.674 1.00 56.72 696 SER A O 1
ATOM 5244 N N . PHE A 1 697 ? 37.232 -3.059 -28.274 1.00 66.88 697 PHE A N 1
ATOM 5245 C CA . PHE A 1 697 ? 36.757 -3.301 -29.643 1.00 66.88 697 PHE A CA 1
ATOM 5246 C C . PHE A 1 697 ? 36.905 -2.149 -30.661 1.00 66.88 697 PHE A C 1
ATOM 5248 O O . PHE A 1 697 ? 36.455 -2.310 -31.791 1.00 66.88 697 PHE A O 1
ATOM 5255 N N . ASN A 1 698 ? 37.597 -1.041 -30.355 1.00 76.19 698 ASN A N 1
ATOM 5256 C CA . ASN A 1 698 ? 37.922 -0.041 -31.390 1.00 76.19 698 ASN A CA 1
ATOM 5257 C C . ASN A 1 698 ? 38.910 -0.597 -32.440 1.00 76.19 698 ASN A C 1
ATOM 5259 O O . ASN A 1 698 ? 39.841 -1.339 -32.115 1.00 76.19 698 ASN A O 1
ATOM 5263 N N . ILE A 1 699 ? 38.743 -0.204 -33.707 1.00 77.56 699 ILE A N 1
ATOM 5264 C CA . ILE A 1 699 ? 39.435 -0.797 -34.862 1.00 77.56 699 ILE A CA 1
ATOM 5265 C C . ILE A 1 699 ? 40.229 0.255 -35.637 1.00 77.56 699 ILE A C 1
ATOM 5267 O O . ILE A 1 699 ? 39.668 1.168 -36.237 1.00 77.56 699 ILE A O 1
ATOM 5271 N N . ASN A 1 700 ? 41.547 0.058 -35.719 1.00 86.44 700 ASN A N 1
ATOM 5272 C CA . ASN A 1 700 ? 42.415 0.800 -36.633 1.00 86.44 700 ASN A CA 1
ATOM 5273 C C . ASN A 1 700 ? 42.586 0.026 -37.951 1.00 86.44 700 ASN A C 1
ATOM 5275 O O . ASN A 1 700 ? 43.543 -0.731 -38.128 1.00 86.44 700 ASN A O 1
ATOM 5279 N N . SER A 1 701 ? 41.611 0.173 -38.850 1.00 83.81 701 SER A N 1
ATOM 5280 C CA . SER A 1 701 ? 41.616 -0.412 -40.193 1.00 83.81 701 SER A CA 1
ATOM 5281 C C . SER A 1 701 ? 40.740 0.409 -41.138 1.00 83.81 701 SER A C 1
ATOM 5283 O O . SER A 1 701 ? 39.776 1.034 -40.709 1.00 83.81 701 SER A O 1
ATOM 5285 N N . ASP A 1 702 ? 41.058 0.379 -42.432 1.00 84.81 702 ASP A N 1
ATOM 5286 C CA . ASP A 1 702 ? 40.321 1.133 -43.450 1.00 84.81 702 ASP A CA 1
ATOM 5287 C C . ASP A 1 702 ? 38.879 0.607 -43.594 1.00 84.81 702 ASP A C 1
ATOM 5289 O O . ASP A 1 702 ? 38.731 -0.591 -43.834 1.00 84.81 702 ASP A O 1
ATOM 5293 N N . PRO A 1 703 ? 37.828 1.444 -43.471 1.00 84.94 703 PRO A N 1
ATOM 5294 C CA . PRO A 1 703 ? 36.427 1.035 -43.584 1.00 84.94 703 PRO A CA 1
ATOM 5295 C C . PRO A 1 703 ? 36.002 0.683 -45.019 1.00 84.94 703 PRO A C 1
ATOM 5297 O O . PRO A 1 703 ? 34.874 0.241 -45.210 1.00 84.94 703 PRO A O 1
ATOM 5300 N N . LEU A 1 704 ? 36.868 0.840 -46.029 1.00 85.56 704 LEU A N 1
ATOM 5301 C CA . LEU A 1 704 ? 36.626 0.429 -47.417 1.00 85.56 704 LEU A CA 1
ATOM 5302 C C . LEU A 1 704 ? 35.298 0.968 -47.991 1.00 85.56 704 LEU A C 1
ATOM 5304 O O . LEU A 1 704 ? 34.421 0.197 -48.381 1.00 85.56 704 LEU A O 1
ATOM 5308 N N . PHE A 1 705 ? 35.149 2.293 -48.047 1.00 84.25 705 PHE A N 1
ATOM 5309 C CA . PHE A 1 705 ? 34.001 2.952 -48.686 1.00 84.25 705 PHE A CA 1
ATOM 5310 C C . PHE A 1 705 ? 33.916 2.685 -50.207 1.00 84.25 705 PHE A C 1
ATOM 5312 O O . PHE A 1 705 ? 34.947 2.543 -50.868 1.00 84.25 705 PHE A O 1
ATOM 5319 N N . ASN A 1 706 ? 32.702 2.694 -50.770 1.00 79.50 706 ASN A N 1
ATOM 5320 C CA . ASN A 1 706 ? 32.418 2.456 -52.195 1.00 79.50 706 ASN A CA 1
ATOM 5321 C C . ASN A 1 706 ? 33.056 3.506 -53.132 1.00 79.50 706 ASN A C 1
ATOM 5323 O O . ASN A 1 706 ? 33.844 3.143 -54.008 1.00 79.50 706 ASN A O 1
ATOM 5327 N N . ASP A 1 707 ? 32.750 4.797 -52.950 1.00 80.25 707 ASP A N 1
ATOM 5328 C CA . ASP A 1 707 ? 33.397 5.917 -53.658 1.00 80.25 707 ASP A CA 1
ATOM 5329 C C . ASP A 1 707 ? 33.425 7.179 -52.776 1.00 80.25 707 ASP A C 1
ATOM 5331 O O . ASP A 1 707 ? 32.802 8.203 -53.065 1.00 80.25 707 ASP A O 1
ATOM 5335 N N . ALA A 1 708 ? 34.192 7.123 -51.683 1.00 75.69 708 ALA A N 1
ATOM 5336 C CA . ALA A 1 708 ? 34.390 8.271 -50.795 1.00 75.69 708 ALA A CA 1
ATOM 5337 C C . ALA A 1 708 ? 34.880 9.561 -51.510 1.00 75.69 708 ALA A C 1
ATOM 5339 O O . ALA A 1 708 ? 34.502 10.644 -51.064 1.00 75.69 708 ALA A O 1
ATOM 5340 N N . PRO A 1 709 ? 35.671 9.511 -52.608 1.00 75.56 709 PRO A N 1
ATOM 5341 C CA . PRO A 1 709 ? 35.969 10.683 -53.446 1.00 75.56 709 PRO A CA 1
ATOM 5342 C C . PRO A 1 709 ? 34.789 11.245 -54.259 1.00 75.56 709 PRO A C 1
ATOM 5344 O O . PRO A 1 709 ? 34.727 12.459 -54.462 1.00 75.56 709 PRO A O 1
ATOM 5347 N N . GLY A 1 710 ? 33.858 10.407 -54.727 1.00 71.88 710 GLY A N 1
ATOM 5348 C CA . GLY A 1 710 ? 32.526 10.840 -55.185 1.00 71.88 710 GLY A CA 1
ATOM 5349 C C . GLY A 1 710 ? 31.632 11.310 -54.027 1.00 71.88 710 GLY A C 1
ATOM 5350 O O . GLY A 1 710 ? 30.671 12.064 -54.210 1.00 71.88 710 GLY A O 1
ATOM 5351 N N . GLY A 1 711 ? 32.004 10.913 -52.812 1.00 70.69 711 GLY A N 1
ATOM 5352 C CA . GLY A 1 711 ? 31.310 11.166 -51.564 1.00 70.69 711 GLY A CA 1
ATOM 5353 C C . GLY A 1 711 ? 30.108 10.249 -51.357 1.00 70.69 711 GLY A C 1
ATOM 5354 O O . GLY A 1 711 ? 29.116 10.684 -50.771 1.00 70.69 711 GLY A O 1
ATOM 5355 N N . ASP A 1 712 ? 30.232 9.030 -51.881 1.00 76.44 712 ASP A N 1
ATOM 5356 C CA . ASP A 1 712 ? 29.500 7.823 -51.517 1.00 76.44 712 ASP A CA 1
ATOM 5357 C C . ASP A 1 712 ? 30.269 7.141 -50.365 1.00 76.44 712 ASP A C 1
ATOM 5359 O O . ASP A 1 712 ? 31.366 6.603 -50.555 1.00 76.44 712 ASP A O 1
ATOM 5363 N N . TYR A 1 713 ? 29.711 7.224 -49.154 1.00 76.31 713 TYR A N 1
ATOM 5364 C CA . TYR A 1 713 ? 30.302 6.680 -47.923 1.00 76.31 713 TYR A CA 1
ATOM 5365 C C . TYR A 1 713 ? 29.664 5.356 -47.487 1.00 76.31 713 TYR A C 1
ATOM 5367 O O . TYR A 1 713 ? 29.838 4.923 -46.352 1.00 76.31 713 TYR A O 1
ATOM 5375 N N . HIS A 1 714 ? 28.955 4.695 -48.397 1.00 75.62 714 HIS A N 1
ATOM 5376 C CA . HIS A 1 714 ? 28.523 3.315 -48.245 1.00 75.62 714 HIS A CA 1
ATOM 5377 C C . HIS A 1 714 ? 29.723 2.370 -48.070 1.00 75.62 714 HIS A C 1
ATOM 5379 O O . HIS A 1 714 ? 30.749 2.531 -48.736 1.00 75.62 714 HIS A O 1
ATOM 5385 N N . LEU A 1 715 ? 29.595 1.348 -47.222 1.00 74.12 715 LEU A N 1
ATOM 5386 C CA . LEU A 1 715 ? 30.638 0.336 -47.016 1.00 74.12 715 LEU A CA 1
ATOM 5387 C C . LEU A 1 715 ? 30.652 -0.709 -48.145 1.00 74.12 715 LEU A C 1
ATOM 5389 O O . LEU A 1 715 ? 29.604 -1.183 -48.587 1.00 74.12 715 LEU A O 1
ATOM 5393 N N . THR A 1 716 ? 31.847 -1.119 -48.583 1.00 71.25 716 THR A N 1
ATOM 5394 C CA . THR A 1 716 ? 32.003 -2.268 -49.492 1.00 71.25 716 THR A CA 1
ATOM 5395 C C . THR A 1 716 ? 31.825 -3.598 -48.750 1.00 71.25 716 THR A C 1
ATOM 5397 O O . THR A 1 716 ? 32.181 -3.745 -47.578 1.00 71.25 716 THR A O 1
ATOM 5400 N N . ALA A 1 717 ? 31.338 -4.619 -49.462 1.00 64.56 717 ALA A N 1
ATOM 5401 C CA . ALA A 1 717 ? 31.255 -5.980 -48.939 1.00 64.56 717 ALA A CA 1
ATOM 5402 C C . ALA A 1 717 ? 32.651 -6.515 -48.548 1.00 64.56 717 ALA A C 1
ATOM 5404 O O . ALA A 1 717 ? 33.528 -6.672 -49.401 1.00 64.56 717 ALA A O 1
ATOM 5405 N N . GLY A 1 718 ? 32.841 -6.822 -47.261 1.00 64.25 718 GLY A N 1
ATOM 5406 C CA . GLY A 1 718 ? 34.140 -7.200 -46.688 1.00 64.25 718 GLY A CA 1
ATOM 5407 C C . GLY A 1 718 ? 34.896 -6.058 -45.995 1.00 64.25 718 GLY A C 1
ATOM 5408 O O . GLY A 1 718 ? 36.049 -6.255 -45.609 1.00 64.25 718 GLY A O 1
ATOM 5409 N N . SER A 1 719 ? 34.268 -4.891 -45.822 1.00 75.56 719 SER A N 1
ATOM 5410 C CA . SER A 1 719 ? 34.730 -3.843 -44.907 1.00 75.56 719 SER A CA 1
ATOM 5411 C C . SER A 1 719 ? 34.965 -4.386 -43.483 1.00 75.56 719 SER A C 1
ATOM 5413 O O . SER A 1 719 ? 34.170 -5.188 -42.995 1.00 75.56 719 SER A O 1
ATOM 5415 N N . PRO A 1 720 ? 36.021 -3.942 -42.775 1.00 70.44 720 PRO A N 1
ATOM 5416 C CA . PRO A 1 720 ? 36.262 -4.286 -41.377 1.00 70.44 720 PRO A CA 1
ATOM 5417 C C . PRO A 1 720 ? 35.415 -3.468 -40.388 1.00 70.44 720 PRO A C 1
ATOM 5419 O O . PRO A 1 720 ? 35.555 -3.694 -39.192 1.00 70.44 720 PRO A O 1
ATOM 5422 N N . ALA A 1 721 ? 34.583 -2.527 -40.853 1.00 71.19 721 ALA A N 1
ATOM 5423 C CA . ALA A 1 721 ? 33.592 -1.833 -40.021 1.00 71.19 721 ALA A CA 1
ATOM 5424 C C . ALA A 1 721 ? 32.301 -2.657 -39.833 1.00 71.19 721 ALA A C 1
ATOM 5426 O O . ALA A 1 721 ? 31.565 -2.453 -38.876 1.00 71.19 721 ALA A O 1
ATOM 5427 N N . VAL A 1 722 ? 32.056 -3.609 -40.737 1.00 67.44 722 VAL A N 1
ATOM 5428 C CA . VAL A 1 722 ? 30.847 -4.439 -40.804 1.00 67.44 722 VAL A CA 1
ATOM 5429 C C . VAL A 1 722 ? 30.839 -5.495 -39.679 1.00 67.44 722 VAL A C 1
ATOM 5431 O O . VAL A 1 722 ? 31.812 -6.240 -39.485 1.00 67.44 722 VAL A O 1
ATOM 5434 N N . ASN A 1 723 ? 29.733 -5.546 -38.928 1.00 60.94 723 ASN A N 1
ATOM 5435 C CA . ASN A 1 723 ? 29.474 -6.429 -37.782 1.00 60.94 723 ASN A CA 1
ATOM 5436 C C . ASN A 1 723 ? 30.528 -6.316 -36.646 1.00 60.94 723 ASN A C 1
ATOM 5438 O O . ASN A 1 723 ? 31.120 -7.325 -36.246 1.00 60.94 723 ASN A O 1
ATOM 5442 N N . LYS A 1 724 ? 30.840 -5.102 -36.169 1.00 58.94 724 LYS A N 1
ATOM 5443 C CA . LYS A 1 724 ? 31.819 -4.781 -35.107 1.00 58.94 724 LYS A CA 1
ATOM 5444 C C . LYS A 1 724 ? 31.327 -3.845 -33.986 1.00 58.94 724 LYS A C 1
ATOM 5446 O O . LYS A 1 724 ? 32.127 -3.581 -33.089 1.00 58.94 724 LYS A O 1
ATOM 5451 N N . GLY A 1 725 ? 30.079 -3.375 -34.016 1.00 60.16 725 GLY A N 1
ATOM 5452 C CA . GLY A 1 725 ? 29.469 -2.520 -32.989 1.00 60.16 725 GLY A CA 1
ATOM 5453 C C . GLY A 1 725 ? 29.371 -3.144 -31.585 1.00 60.16 725 GLY A C 1
ATOM 5454 O O . GLY A 1 725 ? 29.942 -4.203 -31.308 1.00 60.16 725 GLY A O 1
ATOM 5455 N N . ARG A 1 726 ? 28.680 -2.459 -30.670 1.00 59.09 726 ARG A N 1
ATOM 5456 C CA . ARG A 1 726 ? 28.381 -2.917 -29.306 1.00 59.09 726 ARG A CA 1
ATOM 5457 C C . ARG A 1 726 ? 26.898 -2.688 -28.980 1.00 59.09 726 ARG A C 1
ATOM 5459 O O . ARG A 1 726 ? 26.517 -1.574 -28.624 1.00 59.09 726 ARG A O 1
ATOM 5466 N N . ASN A 1 727 ? 26.134 -3.779 -28.921 1.00 54.03 727 ASN A N 1
ATOM 5467 C CA . ASN A 1 727 ? 24.673 -3.810 -28.752 1.00 54.03 727 ASN A CA 1
ATOM 5468 C C . ASN A 1 727 ? 24.145 -3.107 -27.482 1.00 54.03 727 ASN A C 1
ATOM 5470 O O . ASN A 1 727 ? 22.961 -2.809 -27.390 1.00 54.03 727 ASN A O 1
ATOM 5474 N N . SER A 1 728 ? 25.002 -2.835 -26.489 1.00 52.09 728 SER A N 1
ATOM 5475 C CA . SER A 1 728 ? 24.644 -2.092 -25.269 1.00 52.09 728 SER A CA 1
ATOM 5476 C C . SER A 1 728 ? 24.822 -0.566 -25.407 1.00 52.09 728 SER A C 1
ATOM 5478 O O . SER A 1 728 ? 25.168 0.106 -24.430 1.00 52.09 728 SER A O 1
ATOM 5480 N N . ALA A 1 729 ? 24.694 -0.027 -26.620 1.00 53.75 729 ALA A N 1
ATOM 5481 C CA . ALA A 1 729 ? 24.555 1.407 -26.863 1.00 53.75 729 ALA A CA 1
ATOM 5482 C C . ALA A 1 729 ? 23.095 1.853 -26.605 1.00 53.75 729 ALA A C 1
ATOM 5484 O O . ALA A 1 729 ? 22.190 1.020 -26.672 1.00 53.75 729 ALA A O 1
ATOM 5485 N N . PRO A 1 730 ? 22.829 3.145 -26.324 1.00 52.91 730 PRO A N 1
ATOM 5486 C CA . PRO A 1 730 ? 21.462 3.667 -26.246 1.00 52.91 730 PRO A CA 1
ATOM 5487 C C . PRO A 1 730 ? 20.658 3.366 -27.521 1.00 52.91 730 PRO A C 1
ATOM 5489 O O . PRO A 1 730 ? 21.228 3.379 -28.612 1.00 52.91 730 PRO A O 1
ATOM 5492 N N . ALA A 1 731 ? 19.354 3.102 -27.369 1.00 47.97 731 ALA A N 1
ATOM 5493 C CA . ALA A 1 731 ? 18.485 2.517 -28.397 1.00 47.97 731 ALA A CA 1
ATOM 5494 C C . ALA A 1 731 ? 18.684 3.113 -29.807 1.00 47.97 731 ALA A C 1
ATOM 5496 O O . ALA A 1 731 ? 18.482 4.305 -30.045 1.00 47.97 731 ALA A O 1
ATOM 5497 N N . LEU A 1 732 ? 19.093 2.257 -30.749 1.00 52.62 732 LEU A N 1
ATOM 5498 C CA . LEU A 1 732 ? 19.481 2.661 -32.098 1.00 52.62 732 LEU A CA 1
ATOM 5499 C C . LEU A 1 732 ? 18.257 2.877 -33.007 1.00 52.62 732 LEU A C 1
ATOM 5501 O O . LEU A 1 732 ? 17.329 2.065 -32.984 1.00 52.62 732 LEU A O 1
ATOM 5505 N N . PRO A 1 733 ? 18.275 3.875 -33.912 1.00 51.16 733 PRO A N 1
ATOM 5506 C CA . PRO A 1 733 ? 17.319 3.925 -35.011 1.00 51.16 733 PRO A CA 1
ATOM 5507 C C . PRO A 1 733 ? 17.453 2.673 -35.892 1.00 51.16 733 PRO A C 1
ATOM 5509 O O . PRO A 1 733 ? 18.518 2.406 -36.451 1.00 51.16 733 PRO A O 1
ATOM 5512 N N . TYR A 1 734 ? 16.357 1.926 -36.070 1.00 49.78 734 TYR A N 1
ATOM 5513 C CA . TYR A 1 734 ? 16.282 0.682 -36.864 1.00 49.78 734 TYR A CA 1
ATOM 5514 C C . TYR A 1 734 ? 16.590 0.840 -38.372 1.00 49.78 734 TYR A C 1
ATOM 5516 O O . TYR A 1 734 ? 16.431 -0.109 -39.151 1.00 49.78 734 TYR A O 1
ATOM 5524 N N . ARG A 1 735 ? 16.966 2.044 -38.813 1.00 51.03 735 ARG A N 1
ATOM 5525 C CA . ARG A 1 735 ? 17.167 2.425 -40.211 1.00 51.03 735 ARG A CA 1
ATOM 5526 C C . ARG A 1 735 ? 18.471 3.201 -40.406 1.00 51.03 735 ARG A C 1
ATOM 5528 O O . ARG A 1 735 ? 19.105 3.634 -39.442 1.00 51.03 735 ARG A O 1
ATOM 5535 N N . ASP A 1 736 ? 18.902 3.277 -41.658 1.00 51.53 736 ASP A N 1
ATOM 5536 C CA . ASP A 1 736 ? 19.968 4.171 -42.107 1.00 51.53 736 ASP A CA 1
ATOM 5537 C C . ASP A 1 736 ? 19.399 5.541 -42.533 1.00 51.53 736 ASP A C 1
ATOM 5539 O O . ASP A 1 736 ? 18.185 5.745 -42.559 1.00 51.53 736 ASP A O 1
ATOM 5543 N N . PHE A 1 737 ? 20.286 6.462 -42.922 1.00 48.16 737 PHE A N 1
ATOM 5544 C CA . PHE A 1 737 ? 19.931 7.785 -43.457 1.00 48.16 737 PHE A CA 1
ATOM 5545 C C . PHE A 1 737 ? 19.019 7.741 -44.707 1.00 48.16 737 PHE A C 1
ATOM 5547 O O . PHE A 1 737 ? 18.354 8.721 -45.028 1.00 48.16 737 PHE A O 1
ATOM 5554 N N . GLU A 1 738 ? 18.976 6.628 -45.443 1.00 52.03 738 GLU A N 1
ATOM 5555 C CA . GLU A 1 738 ? 18.115 6.476 -46.624 1.00 52.03 738 GLU A CA 1
ATOM 5556 C C . GLU A 1 738 ? 16.758 5.832 -46.282 1.00 52.03 738 GLU A C 1
ATOM 5558 O O . GLU A 1 738 ? 15.939 5.572 -47.168 1.00 52.03 738 GLU A O 1
ATOM 5563 N N . GLY A 1 739 ? 16.492 5.576 -44.997 1.00 49.41 739 GLY A N 1
ATOM 5564 C CA . GLY A 1 739 ? 15.289 4.904 -44.521 1.00 49.41 739 GLY A CA 1
ATOM 5565 C C . GLY A 1 739 ? 15.265 3.400 -44.817 1.00 49.41 739 GLY A C 1
ATOM 5566 O O . GLY A 1 739 ? 14.240 2.751 -44.575 1.00 49.41 739 GLY A O 1
ATOM 5567 N N . ASN A 1 740 ? 16.355 2.805 -45.305 1.00 50.34 740 ASN A N 1
ATOM 5568 C CA . ASN A 1 740 ? 16.490 1.354 -45.426 1.00 50.34 740 ASN A CA 1
ATOM 5569 C C . ASN A 1 740 ? 16.639 0.733 -44.033 1.00 50.34 740 ASN A C 1
ATOM 5571 O O . ASN A 1 740 ? 17.045 1.399 -43.085 1.00 50.34 740 ASN A O 1
ATOM 5575 N N . LYS A 1 741 ? 16.365 -0.570 -43.883 1.00 49.31 741 LYS A N 1
ATOM 5576 C CA . LYS A 1 741 ? 16.913 -1.291 -42.720 1.00 49.31 741 LYS A CA 1
ATOM 5577 C C . LYS A 1 741 ? 18.435 -1.345 -42.880 1.00 49.31 741 LYS A C 1
ATOM 5579 O O . LYS A 1 741 ? 18.895 -1.666 -43.971 1.00 49.31 741 LYS A O 1
ATOM 5584 N N . ARG A 1 742 ? 19.182 -1.126 -41.792 1.00 51.78 742 ARG A N 1
ATOM 5585 C CA . ARG A 1 742 ? 20.664 -1.127 -41.760 1.00 51.78 742 ARG A CA 1
ATOM 5586 C C . ARG A 1 742 ? 21.320 -2.397 -42.317 1.00 51.78 742 ARG A C 1
ATOM 5588 O O . ARG A 1 742 ? 22.467 -2.364 -42.732 1.00 51.78 742 ARG A O 1
ATOM 5595 N N . ILE A 1 743 ? 20.573 -3.501 -42.385 1.00 47.44 743 ILE A N 1
ATOM 5596 C CA . ILE A 1 743 ? 20.946 -4.681 -43.162 1.00 47.44 743 ILE A CA 1
ATOM 5597 C C . ILE A 1 743 ? 19.802 -5.035 -44.122 1.00 47.44 743 ILE A C 1
ATOM 5599 O O . ILE A 1 743 ? 18.756 -5.549 -43.718 1.00 47.44 743 ILE A O 1
ATOM 5603 N N . VAL A 1 744 ? 20.025 -4.826 -45.425 1.00 35.12 744 VAL A N 1
ATOM 5604 C CA . VAL A 1 744 ? 19.259 -5.460 -46.512 1.00 35.12 744 VAL A CA 1
ATOM 5605 C C . VAL A 1 744 ? 20.236 -5.999 -47.556 1.00 35.12 744 VAL A C 1
ATOM 5607 O O . VAL A 1 744 ? 20.961 -5.247 -48.199 1.00 35.12 744 VAL A O 1
ATOM 5610 N N . ASN A 1 745 ? 20.258 -7.322 -47.752 1.00 39.44 745 ASN A N 1
ATOM 5611 C CA . ASN A 1 745 ? 21.086 -8.008 -48.761 1.00 39.44 745 ASN A CA 1
ATOM 5612 C C . ASN A 1 745 ? 22.604 -7.683 -48.727 1.00 39.44 745 ASN A C 1
ATOM 5614 O O . ASN A 1 745 ? 23.296 -7.897 -49.723 1.00 39.44 745 ASN A O 1
ATOM 5618 N N . GLY A 1 746 ? 23.130 -7.210 -47.590 1.00 45.59 746 GLY A N 1
ATOM 5619 C CA . GLY A 1 746 ? 24.557 -6.922 -47.395 1.00 45.59 746 GLY A CA 1
ATOM 5620 C C . GLY A 1 746 ? 25.064 -5.651 -48.086 1.00 45.59 746 GLY A C 1
ATOM 5621 O O . GLY A 1 746 ? 26.238 -5.599 -48.456 1.00 45.59 746 GLY A O 1
ATOM 5622 N N . ILE A 1 747 ? 24.194 -4.659 -48.307 1.00 46.47 747 ILE A N 1
ATOM 5623 C CA . ILE A 1 747 ? 24.551 -3.363 -48.898 1.00 46.47 747 ILE A CA 1
ATOM 5624 C C . ILE A 1 747 ? 23.929 -2.226 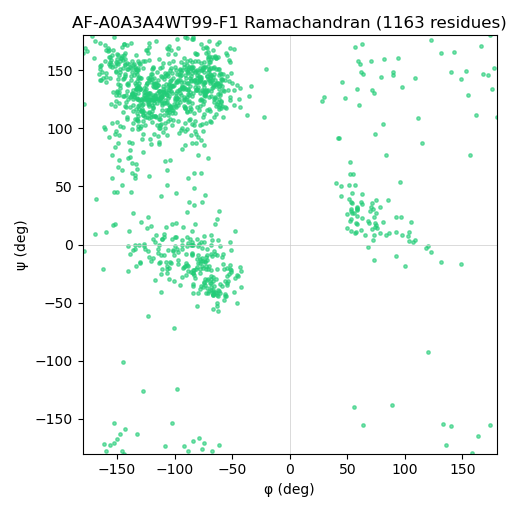-48.063 1.00 46.47 747 ILE A C 1
ATOM 5626 O O . ILE A 1 747 ? 22.740 -1.963 -48.196 1.00 46.47 747 ILE A O 1
ATOM 5630 N N . VAL A 1 748 ? 24.806 -1.532 -47.319 1.00 50.56 748 VAL A N 1
ATOM 5631 C CA . VAL A 1 748 ? 24.708 -0.145 -46.793 1.00 50.56 748 VAL A CA 1
ATOM 5632 C C . VAL A 1 748 ? 24.236 0.090 -45.353 1.00 50.56 748 VAL A C 1
ATOM 5634 O O . VAL A 1 748 ? 23.298 -0.517 -44.865 1.00 50.56 748 VAL A O 1
ATOM 5637 N N . ASP A 1 749 ? 24.984 0.994 -44.704 1.00 50.50 749 ASP A N 1
ATOM 5638 C CA . ASP A 1 749 ? 25.062 1.299 -43.275 1.00 50.50 749 ASP A CA 1
ATOM 5639 C C . ASP A 1 749 ? 25.574 2.752 -43.092 1.00 50.50 749 ASP A C 1
ATOM 5641 O O . ASP A 1 749 ? 26.208 3.318 -43.991 1.00 50.50 749 ASP A O 1
ATOM 5645 N N . VAL A 1 750 ? 25.343 3.330 -41.909 1.00 52.62 750 VAL A N 1
ATOM 5646 C CA . VAL A 1 750 ? 26.054 4.502 -41.373 1.00 52.62 750 VAL A CA 1
ATOM 5647 C C . VAL A 1 750 ? 26.462 4.166 -39.933 1.00 52.62 750 VAL A C 1
ATOM 5649 O O . VAL A 1 750 ? 25.615 4.196 -39.038 1.00 52.62 750 VAL A O 1
ATOM 5652 N N . GLY A 1 751 ? 27.732 3.821 -39.709 1.00 59.50 751 GLY A N 1
ATOM 5653 C CA . GLY A 1 751 ? 28.255 3.412 -38.401 1.00 59.50 751 GLY A CA 1
ATOM 5654 C C . GLY A 1 751 ? 29.249 2.252 -38.503 1.00 59.50 751 GLY A C 1
ATOM 5655 O O . GLY A 1 751 ? 29.894 2.068 -39.531 1.00 59.50 751 GLY A O 1
ATOM 5656 N N . ALA A 1 752 ? 29.392 1.498 -37.417 1.00 55.00 752 ALA A N 1
ATOM 5657 C CA . ALA A 1 752 ? 30.025 0.186 -37.387 1.00 55.00 752 ALA A CA 1
ATOM 5658 C C . ALA A 1 752 ? 28.964 -0.831 -36.936 1.00 55.00 752 ALA A C 1
ATOM 5660 O O . ALA A 1 752 ? 28.709 -0.970 -35.741 1.00 55.00 752 ALA A O 1
ATOM 5661 N N . ASP A 1 753 ? 28.321 -1.463 -37.921 1.00 59.53 753 ASP A N 1
ATOM 5662 C CA . ASP A 1 753 ? 27.196 -2.412 -37.820 1.00 59.53 753 ASP A CA 1
ATOM 5663 C C . ASP A 1 753 ? 27.419 -3.586 -36.833 1.00 59.53 753 ASP A C 1
ATOM 5665 O O . ASP A 1 753 ? 28.540 -3.818 -36.394 1.00 59.53 753 ASP A O 1
ATOM 5669 N N . GLU A 1 754 ? 26.398 -4.380 -36.498 1.00 53.09 754 GLU A N 1
ATOM 5670 C CA . GLU A 1 754 ? 26.447 -5.473 -35.493 1.00 53.09 754 GLU A CA 1
ATOM 5671 C C . GLU A 1 754 ? 26.203 -6.874 -36.098 1.00 53.09 754 GLU A C 1
ATOM 5673 O O . GLU A 1 754 ? 26.067 -7.011 -37.308 1.00 53.09 754 GLU A O 1
ATOM 5678 N N . TYR A 1 755 ? 26.324 -7.960 -35.320 1.00 45.72 755 TYR A N 1
ATOM 5679 C CA . TYR A 1 755 ? 26.349 -9.341 -35.851 1.00 45.72 755 TYR A CA 1
ATOM 5680 C C . TYR A 1 755 ? 24.989 -9.830 -36.390 1.00 45.72 755 TYR A C 1
ATOM 5682 O O . TYR A 1 755 ? 23.935 -9.365 -35.976 1.00 45.72 755 TYR A O 1
ATOM 5690 N N . ALA A 1 756 ? 25.036 -10.773 -37.337 1.00 47.94 756 ALA A N 1
ATOM 5691 C CA . ALA A 1 756 ? 23.879 -11.342 -38.025 1.00 47.94 756 ALA A CA 1
ATOM 5692 C C . ALA A 1 756 ? 24.032 -12.872 -38.122 1.00 47.94 756 ALA A C 1
ATOM 5694 O O . ALA A 1 756 ? 24.844 -13.382 -38.909 1.00 47.94 756 ALA A O 1
ATOM 5695 N N . GLY A 1 757 ? 23.284 -13.595 -37.288 1.00 63.03 757 GLY A N 1
ATOM 5696 C CA . GLY A 1 757 ? 23.342 -15.048 -37.147 1.00 63.03 757 GLY A CA 1
ATOM 5697 C C . GLY A 1 757 ? 22.005 -15.670 -36.734 1.00 63.03 757 GLY A C 1
ATOM 5698 O O . GLY A 1 757 ? 20.955 -15.038 -36.796 1.00 63.03 757 GLY A O 1
ATOM 5699 N N . ILE A 1 758 ? 22.057 -16.943 -36.344 1.00 69.31 758 ILE A N 1
ATOM 5700 C CA . ILE A 1 758 ? 21.088 -17.487 -35.381 1.00 69.31 758 ILE A CA 1
ATOM 5701 C C . ILE A 1 758 ? 21.577 -17.007 -34.002 1.00 69.31 758 ILE A C 1
ATOM 5703 O O . ILE A 1 758 ? 22.787 -16.838 -33.842 1.00 69.31 758 ILE A O 1
ATOM 5707 N N . ASP A 1 759 ? 20.646 -16.704 -33.101 1.00 76.06 759 ASP A N 1
ATOM 5708 C CA . ASP A 1 759 ? 20.886 -16.291 -31.711 1.00 76.06 759 ASP A CA 1
ATOM 5709 C C . ASP A 1 759 ? 19.656 -16.725 -30.881 1.00 76.06 759 ASP A C 1
ATOM 5711 O O . ASP A 1 759 ? 18.572 -16.903 -31.464 1.00 76.06 759 ASP A O 1
ATOM 5715 N N . ILE A 1 760 ? 19.795 -16.962 -29.571 1.00 85.25 760 ILE A N 1
ATOM 5716 C CA . ILE A 1 760 ? 18.685 -17.452 -28.726 1.00 85.25 760 ILE A CA 1
ATOM 5717 C C . ILE A 1 760 ? 18.732 -16.961 -27.267 1.00 85.25 760 ILE A C 1
ATOM 5719 O O . ILE A 1 760 ? 19.226 -17.629 -26.362 1.00 85.25 760 ILE A O 1
ATOM 5723 N N . THR A 1 761 ? 18.034 -15.867 -26.977 1.00 83.44 761 THR A N 1
ATOM 5724 C CA . THR A 1 761 ? 17.712 -15.481 -25.593 1.00 83.44 761 THR A CA 1
ATOM 5725 C C . THR A 1 761 ? 16.631 -16.378 -24.958 1.00 83.44 761 THR A C 1
ATOM 5727 O O . THR A 1 761 ? 15.532 -16.561 -25.491 1.00 83.44 761 THR A O 1
ATOM 5730 N N . VAL A 1 762 ? 16.900 -16.863 -23.738 1.00 87.12 762 VAL A N 1
ATOM 5731 C CA . VAL A 1 762 ? 15.938 -17.559 -22.857 1.00 87.12 762 VAL A CA 1
ATOM 5732 C C . VAL A 1 762 ? 15.795 -16.804 -21.533 1.00 87.12 762 VAL A C 1
ATOM 5734 O O . VAL A 1 762 ? 16.780 -16.606 -20.823 1.00 87.12 762 VAL A O 1
ATOM 5737 N N . LEU A 1 763 ? 14.570 -16.416 -21.162 1.00 79.56 763 LEU A N 1
ATOM 5738 C CA . LEU A 1 763 ? 14.284 -15.673 -19.928 1.00 79.56 763 LEU A CA 1
ATOM 5739 C C . LEU A 1 763 ? 12.978 -16.146 -19.256 1.00 79.56 763 LEU A C 1
ATOM 5741 O O . LEU A 1 763 ? 11.949 -16.201 -19.931 1.00 79.56 763 LEU A O 1
ATOM 5745 N N . PRO A 1 764 ? 12.962 -16.412 -17.935 1.00 87.38 764 PRO A N 1
ATOM 5746 C CA . PRO A 1 764 ? 14.106 -16.468 -17.017 1.00 87.38 764 PRO A CA 1
ATOM 5747 C C . PRO A 1 764 ? 14.947 -17.748 -17.183 1.00 87.38 764 PRO A C 1
ATOM 5749 O O . PRO A 1 764 ? 14.419 -18.814 -17.489 1.00 87.38 764 PRO A O 1
ATOM 5752 N N . LEU A 1 765 ? 16.249 -17.676 -16.880 1.00 86.12 765 LEU A N 1
ATOM 5753 C CA . LEU A 1 765 ? 17.123 -18.862 -16.774 1.00 86.12 765 LEU A CA 1
ATOM 5754 C C . LEU A 1 765 ? 16.982 -19.616 -15.437 1.00 86.12 765 LEU A C 1
ATOM 5756 O O . LEU A 1 765 ? 17.516 -20.716 -15.280 1.00 86.12 765 LEU A O 1
ATOM 5760 N N . SER A 1 766 ? 16.264 -19.043 -14.470 1.00 91.75 766 SER A N 1
ATOM 5761 C CA . SER A 1 766 ? 15.919 -19.695 -13.209 1.00 91.75 766 SER A CA 1
ATOM 5762 C C . SER A 1 766 ? 14.501 -19.315 -12.800 1.00 91.75 766 SER A C 1
ATOM 5764 O O . SER A 1 766 ? 14.186 -18.129 -12.735 1.00 91.75 766 SER A O 1
ATOM 5766 N N . LEU A 1 767 ? 13.670 -20.311 -12.503 1.00 91.31 767 LEU A N 1
ATOM 5767 C CA . LEU A 1 767 ? 12.334 -20.141 -11.935 1.00 91.31 767 LEU A CA 1
ATOM 5768 C C . LEU A 1 767 ? 12.363 -20.557 -10.465 1.00 91.31 767 LEU A C 1
ATOM 5770 O O . LEU A 1 767 ? 12.559 -21.740 -10.169 1.00 91.31 767 LEU A O 1
ATOM 5774 N N . ASP A 1 768 ? 12.160 -19.602 -9.558 1.00 93.50 768 ASP A N 1
ATOM 5775 C CA . ASP A 1 768 ? 11.908 -19.907 -8.151 1.00 93.50 768 ASP A CA 1
ATOM 5776 C C . ASP A 1 768 ? 10.414 -19.773 -7.857 1.00 93.50 768 ASP A C 1
ATOM 5778 O O . ASP A 1 768 ? 9.834 -18.686 -7.903 1.00 93.50 768 ASP A O 1
ATOM 5782 N N . PHE A 1 769 ? 9.781 -20.902 -7.556 1.00 91.31 769 PHE A N 1
ATOM 5783 C CA . PHE A 1 769 ? 8.360 -20.987 -7.237 1.00 91.31 769 PHE A CA 1
ATOM 5784 C C . PHE A 1 769 ? 8.057 -20.586 -5.783 1.00 91.31 769 PHE A C 1
ATOM 5786 O O . PHE A 1 769 ? 6.903 -20.659 -5.367 1.00 91.31 769 PHE A O 1
ATOM 5793 N N . ASN A 1 770 ? 9.063 -20.121 -5.028 1.00 90.62 770 ASN A N 1
ATOM 5794 C CA . ASN A 1 770 ? 8.960 -19.690 -3.632 1.00 90.62 770 ASN A CA 1
ATOM 5795 C C . ASN A 1 770 ? 8.372 -20.799 -2.736 1.00 90.62 770 ASN A C 1
ATOM 5797 O O . ASN A 1 770 ? 8.741 -21.966 -2.873 1.00 90.62 770 ASN A O 1
ATOM 5801 N N . VAL A 1 771 ? 7.500 -20.448 -1.790 1.00 88.31 771 VAL A N 1
ATOM 5802 C CA . VAL A 1 771 ? 6.783 -21.391 -0.923 1.00 88.31 771 VAL A CA 1
ATOM 5803 C C . VAL A 1 771 ? 5.412 -21.685 -1.534 1.00 88.31 771 VAL A C 1
ATOM 5805 O O . VAL A 1 771 ? 4.683 -20.764 -1.890 1.00 88.31 771 VAL A O 1
ATOM 5808 N N . VAL A 1 772 ? 5.054 -22.966 -1.650 1.00 90.12 772 VAL A N 1
ATOM 5809 C CA . VAL A 1 772 ? 3.745 -23.423 -2.139 1.00 90.12 772 VAL A CA 1
ATOM 5810 C C . VAL A 1 772 ? 3.211 -24.517 -1.220 1.00 90.12 772 VAL A C 1
ATOM 5812 O O . VAL A 1 772 ? 3.890 -25.507 -0.938 1.00 90.12 772 VAL A O 1
ATOM 5815 N N . ASN A 1 773 ? 1.966 -24.362 -0.777 1.00 90.06 773 ASN A N 1
ATOM 5816 C CA . ASN A 1 773 ? 1.351 -25.290 0.169 1.00 90.06 773 ASN A CA 1
ATOM 5817 C C . ASN A 1 773 ? 1.066 -26.648 -0.506 1.00 90.06 773 ASN A C 1
ATOM 5819 O O . ASN A 1 773 ? 0.689 -26.719 -1.679 1.00 90.06 773 ASN A O 1
ATOM 5823 N N . ILE A 1 774 ? 1.258 -27.747 0.220 1.00 90.31 774 ILE A N 1
ATOM 5824 C CA . ILE A 1 774 ? 1.137 -29.117 -0.293 1.00 90.31 774 ILE A CA 1
ATOM 5825 C C . ILE A 1 774 ? -0.304 -29.377 -0.745 1.00 90.31 774 ILE A C 1
ATOM 5827 O O . ILE A 1 774 ? -1.248 -29.304 0.037 1.00 90.31 774 ILE A O 1
ATOM 5831 N N . GLY A 1 775 ? -0.466 -29.721 -2.024 1.00 85.88 775 GLY A N 1
ATOM 5832 C CA . GLY A 1 775 ? -1.771 -29.878 -2.679 1.00 85.88 775 GLY A CA 1
ATOM 5833 C C . GLY A 1 775 ? -2.193 -28.677 -3.534 1.00 85.88 775 GLY A C 1
ATOM 5834 O O . GLY A 1 775 ? -3.005 -28.854 -4.445 1.00 85.88 775 GLY A O 1
ATOM 5835 N N . SER A 1 776 ? -1.590 -27.505 -3.319 1.00 91.38 776 SER A N 1
ATOM 5836 C CA . SER A 1 776 ? -1.640 -26.365 -4.240 1.00 91.38 776 SER A CA 1
ATOM 5837 C C . SER A 1 776 ? -0.579 -26.499 -5.343 1.00 91.38 776 SER A C 1
ATOM 5839 O O . SER A 1 776 ? 0.208 -27.449 -5.384 1.00 91.38 776 SER A O 1
ATOM 5841 N N . TYR A 1 777 ? -0.566 -25.547 -6.274 1.00 93.75 777 TYR A N 1
ATOM 5842 C CA . TYR A 1 777 ? 0.441 -25.436 -7.325 1.00 93.75 777 TYR A CA 1
ATOM 5843 C C . TYR A 1 777 ? 0.760 -23.964 -7.602 1.00 93.75 777 TYR A C 1
ATOM 5845 O O . TYR A 1 777 ? -0.057 -23.091 -7.313 1.00 93.75 777 TYR A O 1
ATOM 5853 N N . ALA A 1 778 ? 1.917 -23.709 -8.207 1.00 94.31 778 ALA A N 1
ATOM 5854 C CA . ALA A 1 778 ? 2.267 -22.416 -8.786 1.00 94.31 778 ALA A CA 1
ATOM 5855 C C . ALA A 1 778 ? 2.792 -22.619 -10.213 1.00 94.31 778 ALA A C 1
ATOM 5857 O O . ALA A 1 778 ? 3.477 -23.610 -10.483 1.00 94.31 778 ALA A O 1
ATOM 5858 N N . ASP A 1 779 ? 2.465 -21.681 -11.102 1.00 95.81 779 ASP A N 1
ATOM 5859 C CA . ASP A 1 779 ? 2.822 -21.697 -12.522 1.00 95.81 779 ASP A CA 1
ATOM 5860 C C . ASP A 1 779 ? 3.688 -20.472 -12.848 1.00 95.81 779 ASP A C 1
ATOM 5862 O O . ASP A 1 779 ? 3.378 -19.368 -12.403 1.00 95.81 779 ASP A O 1
ATOM 5866 N N . GLN A 1 780 ? 4.757 -20.654 -13.626 1.00 92.19 780 GLN A N 1
ATOM 5867 C CA . GLN A 1 780 ? 5.627 -19.577 -14.110 1.00 92.19 780 GLN A CA 1
ATOM 5868 C C . GLN A 1 780 ? 6.042 -19.842 -15.570 1.00 92.19 780 GLN A C 1
ATOM 5870 O O . GLN A 1 780 ? 6.367 -20.985 -15.911 1.00 92.19 780 GLN A O 1
ATOM 5875 N N . PRO A 1 781 ? 6.038 -18.821 -16.447 1.00 95.31 781 PRO A N 1
ATOM 5876 C CA . PRO A 1 781 ? 6.454 -18.969 -17.835 1.00 95.31 781 PRO A CA 1
ATOM 5877 C C . PRO A 1 781 ? 7.975 -18.838 -18.001 1.00 95.31 781 PRO A C 1
ATOM 5879 O O . PRO A 1 781 ? 8.626 -18.031 -17.337 1.00 95.31 781 PRO A O 1
ATOM 5882 N N . VAL A 1 782 ? 8.524 -19.565 -18.972 1.00 93.56 782 VAL A N 1
ATOM 5883 C CA . VAL A 1 782 ? 9.804 -19.246 -19.622 1.00 93.56 782 VAL A CA 1
ATOM 5884 C C . VAL A 1 782 ? 9.512 -18.781 -21.041 1.00 93.56 782 VAL A C 1
ATOM 5886 O O . VAL A 1 782 ? 8.820 -19.475 -21.788 1.00 93.56 782 VAL A O 1
ATOM 5889 N N . THR A 1 783 ? 10.063 -17.637 -21.426 1.00 91.88 783 THR A N 1
ATOM 5890 C CA . THR A 1 783 ? 10.045 -17.129 -22.798 1.00 91.88 783 THR A CA 1
ATOM 5891 C C . THR A 1 783 ? 11.347 -17.507 -23.496 1.00 91.88 783 THR A C 1
ATOM 5893 O O . THR A 1 783 ? 12.437 -17.309 -22.960 1.00 91.88 783 THR A O 1
ATOM 5896 N N . VAL A 1 784 ? 11.229 -18.035 -24.711 1.00 92.31 784 VAL A N 1
ATOM 5897 C CA . VAL A 1 784 ? 12.344 -18.293 -25.627 1.00 92.31 784 VAL A CA 1
ATOM 5898 C C . VAL A 1 784 ? 12.163 -17.383 -26.831 1.00 92.31 784 VAL A C 1
ATOM 5900 O O . VAL A 1 784 ? 11.104 -17.407 -27.460 1.00 92.31 784 VAL A O 1
ATOM 5903 N N . THR A 1 785 ? 13.178 -16.590 -27.148 1.00 86.31 785 THR A N 1
ATOM 5904 C CA . THR A 1 785 ? 13.156 -15.584 -28.213 1.00 86.31 785 THR A CA 1
ATOM 5905 C C . THR A 1 785 ? 14.268 -15.870 -29.209 1.00 86.31 785 THR A C 1
ATOM 5907 O O . THR A 1 785 ? 15.360 -16.268 -28.826 1.00 86.31 785 THR A O 1
ATOM 5910 N N . ASN A 1 786 ? 13.981 -15.658 -30.490 1.00 85.56 786 ASN A N 1
ATOM 5911 C CA . ASN A 1 786 ? 14.993 -15.580 -31.532 1.00 85.56 786 ASN A CA 1
ATOM 5912 C C . ASN A 1 786 ? 15.388 -14.115 -31.743 1.00 85.56 786 ASN A C 1
ATOM 5914 O O . ASN A 1 786 ? 14.663 -13.370 -32.400 1.00 85.56 786 ASN A O 1
ATOM 5918 N N . ASP A 1 787 ? 16.507 -13.697 -31.175 1.00 72.06 787 ASP A N 1
ATOM 5919 C CA . ASP A 1 787 ? 17.121 -12.378 -31.350 1.00 72.06 787 ASP A CA 1
ATOM 5920 C C . ASP A 1 787 ? 18.020 -12.285 -32.600 1.00 72.06 787 ASP A C 1
ATOM 5922 O O . ASP A 1 787 ? 18.386 -11.183 -33.016 1.00 72.06 787 ASP A O 1
ATOM 5926 N N . GLY A 1 788 ? 18.297 -13.416 -33.258 1.00 64.38 788 GLY A N 1
ATOM 5927 C CA . GLY A 1 788 ? 19.076 -13.496 -34.493 1.00 64.38 788 GLY A CA 1
ATOM 5928 C C . GLY A 1 788 ? 18.340 -13.040 -35.765 1.00 64.38 788 GLY A C 1
ATOM 5929 O O . GLY A 1 788 ? 17.121 -12.871 -35.812 1.00 64.38 788 GLY A O 1
ATOM 5930 N N . ASP A 1 789 ? 19.096 -12.895 -36.862 1.00 63.78 789 ASP A N 1
ATOM 5931 C CA . ASP A 1 789 ? 18.598 -12.513 -38.198 1.00 63.78 789 ASP A CA 1
ATOM 5932 C C . ASP A 1 789 ? 18.097 -13.706 -39.040 1.00 63.78 789 ASP A C 1
ATOM 5934 O O . ASP A 1 789 ? 17.627 -13.535 -40.170 1.00 63.78 789 ASP A O 1
ATOM 5938 N N . ARG A 1 790 ? 18.166 -14.926 -38.491 1.00 76.56 790 ARG A N 1
ATOM 5939 C CA . ARG A 1 790 ? 17.853 -16.202 -39.164 1.00 76.56 790 ARG A CA 1
ATOM 5940 C C . ARG A 1 790 ? 16.799 -17.020 -38.440 1.00 76.56 790 ARG A C 1
ATOM 5942 O O . ARG A 1 790 ? 16.455 -16.750 -37.306 1.00 76.56 790 ARG A O 1
ATOM 5949 N N . GLU A 1 791 ? 16.288 -18.047 -39.111 1.00 86.19 791 GLU A N 1
ATOM 5950 C CA . GLU A 1 791 ? 15.346 -19.009 -38.533 1.00 86.19 791 GLU A CA 1
ATOM 5951 C C . GLU A 1 791 ? 16.022 -19.910 -37.473 1.00 86.19 791 GLU A C 1
ATOM 5953 O O . GLU A 1 791 ? 16.902 -20.715 -37.792 1.00 86.19 791 GLU A O 1
ATOM 5958 N N . LEU A 1 792 ? 15.578 -19.778 -36.220 1.00 90.12 792 LEU A N 1
ATOM 5959 C CA . LEU A 1 792 ? 16.002 -20.561 -35.055 1.00 90.12 792 LEU A CA 1
ATOM 5960 C C . LEU A 1 792 ? 15.084 -21.782 -34.897 1.00 90.12 792 LEU A C 1
ATOM 5962 O O . LEU A 1 792 ? 13.886 -21.629 -34.661 1.00 90.12 792 LEU A O 1
ATOM 5966 N N . ASP A 1 793 ? 15.616 -22.998 -34.992 1.00 94.75 793 ASP A N 1
ATOM 5967 C CA . ASP A 1 793 ? 14.861 -24.225 -34.706 1.00 94.75 793 ASP A CA 1
ATOM 5968 C C . ASP A 1 793 ? 15.022 -24.602 -33.231 1.00 94.75 793 ASP A C 1
ATOM 5970 O O . ASP A 1 793 ? 16.118 -24.954 -32.795 1.00 94.75 793 ASP A O 1
ATOM 5974 N N . ILE A 1 794 ? 13.920 -24.617 -32.482 1.00 95.88 794 ILE A N 1
ATOM 5975 C CA . ILE A 1 794 ? 13.854 -25.227 -31.152 1.00 95.88 794 ILE A CA 1
ATOM 5976 C C . ILE A 1 794 ? 13.498 -26.706 -31.321 1.00 95.88 794 ILE A C 1
ATOM 5978 O O . ILE A 1 794 ? 12.474 -27.056 -31.914 1.00 95.88 794 ILE A O 1
ATOM 5982 N N . TYR A 1 795 ? 14.333 -27.606 -30.804 1.00 94.94 795 TYR A N 1
ATOM 5983 C CA . TYR A 1 795 ? 14.094 -29.049 -30.854 1.00 94.94 795 TYR A CA 1
ATOM 5984 C C . TYR A 1 795 ? 13.084 -29.493 -29.773 1.00 94.94 795 TYR A C 1
ATOM 5986 O O . TYR A 1 795 ? 12.332 -28.689 -29.230 1.00 94.94 795 TYR A O 1
ATOM 5994 N N . ALA A 1 796 ? 12.965 -30.797 -29.510 1.00 94.56 796 ALA A N 1
ATOM 5995 C CA . ALA A 1 796 ? 12.027 -31.306 -28.508 1.00 94.56 796 ALA A CA 1
ATOM 5996 C C . ALA A 1 796 ? 12.576 -31.117 -27.084 1.00 94.56 796 ALA A C 1
ATOM 5998 O O . ALA A 1 796 ? 13.613 -31.691 -26.742 1.00 94.56 796 ALA A O 1
ATOM 5999 N N . ILE A 1 797 ? 11.855 -30.354 -26.264 1.00 95.75 797 ILE A N 1
ATOM 6000 C CA . ILE A 1 797 ? 12.163 -30.099 -24.855 1.00 95.75 797 ILE A CA 1
ATOM 6001 C C . ILE A 1 797 ? 11.750 -31.317 -24.015 1.00 95.75 797 ILE A C 1
ATOM 6003 O O . ILE A 1 797 ? 10.735 -31.972 -24.274 1.00 95.75 797 ILE A O 1
ATOM 6007 N N . ALA A 1 798 ? 12.554 -31.653 -23.006 1.00 93.38 798 ALA A N 1
ATOM 6008 C CA . ALA A 1 798 ? 12.240 -32.717 -22.057 1.00 93.38 798 ALA A CA 1
ATOM 6009 C C . ALA A 1 798 ? 11.508 -32.145 -20.835 1.00 93.38 798 ALA A C 1
ATOM 6011 O O . ALA A 1 798 ? 11.941 -31.149 -20.265 1.00 93.38 798 ALA A O 1
ATOM 6012 N N . ALA A 1 799 ? 10.429 -32.796 -20.396 1.00 90.38 799 ALA A N 1
ATOM 6013 C CA . ALA A 1 799 ? 9.758 -32.404 -19.159 1.00 90.38 799 ALA A CA 1
ATOM 6014 C C . ALA A 1 799 ? 10.684 -32.613 -17.938 1.00 90.38 799 ALA A C 1
ATOM 6016 O O . ALA A 1 799 ? 11.338 -33.662 -17.860 1.00 90.38 799 ALA A O 1
ATOM 6017 N N . PRO A 1 800 ? 10.720 -31.668 -16.977 1.00 94.75 800 PRO A N 1
ATOM 6018 C CA . PRO A 1 800 ? 11.497 -31.806 -15.749 1.00 94.75 800 PRO A CA 1
ATOM 6019 C C . PRO A 1 800 ? 10.947 -32.931 -14.857 1.00 94.75 800 PRO A C 1
ATOM 6021 O O . PRO A 1 800 ? 9.848 -33.456 -15.060 1.00 94.75 800 PRO A O 1
ATOM 6024 N N . SER A 1 801 ? 11.717 -33.314 -13.839 1.00 92.38 801 SER A N 1
ATOM 6025 C CA . SER A 1 801 ? 11.272 -34.278 -12.830 1.00 92.38 801 SER A CA 1
ATOM 6026 C C . SER A 1 801 ? 10.266 -33.668 -11.850 1.00 92.38 801 SER A C 1
ATOM 6028 O O . SER A 1 801 ? 10.491 -32.575 -11.330 1.00 92.38 801 SER A O 1
ATOM 6030 N N . ALA A 1 802 ? 9.226 -34.438 -11.508 1.00 89.94 802 ALA A N 1
ATOM 6031 C CA . ALA A 1 802 ? 8.305 -34.118 -10.415 1.00 89.94 802 ALA A CA 1
ATOM 6032 C C . ALA A 1 802 ? 9.080 -33.777 -9.117 1.00 89.94 802 ALA A C 1
ATOM 6034 O O . ALA A 1 802 ? 10.065 -34.464 -8.824 1.00 89.94 802 ALA A O 1
ATOM 6035 N N . PRO A 1 803 ? 8.661 -32.761 -8.334 1.00 95.50 803 PRO A N 1
ATOM 6036 C CA . PRO A 1 803 ? 7.363 -32.063 -8.366 1.00 95.50 803 PRO A CA 1
ATOM 6037 C C . PRO A 1 803 ? 7.176 -31.000 -9.465 1.00 95.50 803 PRO A C 1
ATOM 6039 O O . PRO A 1 803 ? 6.104 -30.400 -9.536 1.00 95.50 803 PRO A O 1
ATOM 6042 N N . PHE A 1 804 ? 8.170 -30.765 -10.323 1.00 97.50 804 PHE A N 1
ATOM 6043 C CA . PHE A 1 804 ? 8.037 -29.861 -11.466 1.00 97.50 804 PHE A CA 1
ATOM 6044 C C . PHE A 1 804 ? 7.434 -30.568 -12.691 1.00 97.50 804 PHE A C 1
ATOM 6046 O O . PHE A 1 804 ? 7.584 -31.779 -12.871 1.00 97.50 804 PHE A O 1
ATOM 6053 N N . SER A 1 805 ? 6.760 -29.812 -13.556 1.00 96.62 805 SER A N 1
ATOM 6054 C CA . SER A 1 805 ? 6.204 -30.286 -14.830 1.00 96.62 805 SER A CA 1
ATOM 6055 C C . SER A 1 805 ? 6.038 -29.133 -15.826 1.00 96.62 805 SER A C 1
ATOM 6057 O O . SER A 1 805 ? 5.962 -27.983 -15.415 1.00 96.62 805 SER A O 1
ATOM 6059 N N . ILE A 1 806 ? 5.963 -29.426 -17.126 1.00 96.69 806 ILE A N 1
ATOM 6060 C CA . ILE A 1 806 ? 5.551 -28.447 -18.148 1.00 96.69 806 ILE A CA 1
ATOM 6061 C C . ILE A 1 806 ? 4.065 -28.680 -18.438 1.00 96.69 806 ILE A C 1
ATOM 6063 O O . ILE A 1 806 ? 3.675 -29.813 -18.737 1.00 96.69 806 ILE A O 1
ATOM 6067 N N . ILE A 1 807 ? 3.244 -27.632 -18.332 1.00 95.12 807 ILE A N 1
ATOM 6068 C CA . ILE A 1 807 ? 1.788 -27.689 -18.568 1.00 95.12 807 ILE A CA 1
ATOM 6069 C C . ILE A 1 807 ? 1.395 -27.152 -19.949 1.00 95.12 807 ILE A C 1
ATOM 6071 O O . ILE A 1 807 ? 0.481 -27.699 -20.570 1.00 95.12 807 ILE A O 1
ATOM 6075 N N . THR A 1 808 ? 2.142 -26.175 -20.468 1.00 93.81 808 THR A N 1
ATOM 6076 C CA . THR A 1 808 ? 2.024 -25.667 -21.841 1.00 93.81 808 THR A CA 1
ATOM 6077 C C . THR A 1 808 ? 3.407 -25.628 -22.470 1.00 93.81 808 THR A C 1
ATOM 6079 O O . THR A 1 808 ? 4.344 -25.114 -21.872 1.00 93.81 808 THR A O 1
ATOM 6082 N N . ASP A 1 809 ? 3.534 -26.122 -23.698 1.00 95.31 809 ASP A N 1
ATOM 6083 C CA . ASP A 1 809 ? 4.761 -26.003 -24.484 1.00 95.31 809 ASP A CA 1
ATOM 6084 C C . ASP A 1 809 ? 4.421 -25.398 -25.850 1.00 95.31 809 ASP A C 1
ATOM 6086 O O . ASP A 1 809 ? 3.810 -26.046 -26.709 1.00 95.31 809 ASP A O 1
ATOM 6090 N N . ASN A 1 810 ? 4.783 -24.127 -26.039 1.00 94.38 810 ASN A N 1
ATOM 6091 C CA . ASN A 1 810 ? 4.693 -23.439 -27.322 1.00 94.38 810 ASN A CA 1
ATOM 6092 C C . ASN A 1 810 ? 6.033 -23.380 -28.068 1.00 94.38 810 ASN A C 1
ATOM 6094 O O . ASN A 1 810 ? 6.085 -22.736 -29.113 1.00 94.38 810 ASN A O 1
ATOM 6098 N N . CYS A 1 811 ? 7.087 -24.042 -27.594 1.00 94.25 811 CYS A N 1
ATOM 6099 C CA . CYS A 1 811 ? 8.428 -23.946 -28.168 1.00 94.25 811 CYS A CA 1
ATOM 6100 C C . CYS A 1 811 ? 8.895 -25.235 -28.853 1.00 94.25 811 CYS A C 1
ATOM 6102 O O . CYS A 1 811 ? 9.466 -25.163 -29.941 1.00 94.25 811 CYS A O 1
ATOM 6104 N N . SER A 1 812 ? 8.620 -26.413 -28.283 1.00 93.75 812 SER A N 1
ATOM 6105 C CA . SER A 1 812 ? 9.121 -27.693 -28.797 1.00 93.75 812 SER A CA 1
ATOM 6106 C C . SER A 1 812 ? 8.843 -27.905 -30.282 1.00 93.75 812 SER A C 1
ATOM 6108 O O . SER A 1 812 ? 7.692 -27.914 -30.728 1.00 93.75 812 SER A O 1
ATOM 6110 N N . SER A 1 813 ? 9.900 -28.221 -31.034 1.00 93.62 813 SER A N 1
ATOM 6111 C CA . SER A 1 813 ? 9.833 -28.540 -32.469 1.00 93.62 813 SER A CA 1
ATOM 6112 C C . SER A 1 813 ? 9.225 -27.422 -33.332 1.00 93.62 813 SER A C 1
ATOM 6114 O O . SER A 1 813 ? 8.575 -27.713 -34.342 1.00 93.62 813 SER A O 1
ATOM 6116 N N . ARG A 1 814 ? 9.418 -26.153 -32.945 1.00 92.88 814 ARG A N 1
ATOM 6117 C CA . ARG A 1 814 ? 9.071 -24.978 -33.758 1.00 92.88 814 ARG A CA 1
ATOM 6118 C C . ARG A 1 814 ? 10.317 -24.298 -34.314 1.00 92.88 814 ARG A C 1
ATOM 6120 O O . ARG A 1 814 ? 11.332 -24.191 -33.639 1.00 92.88 814 ARG A O 1
ATOM 6127 N N . THR A 1 815 ? 10.173 -23.765 -35.520 1.00 94.88 815 THR A N 1
ATOM 6128 C CA . THR A 1 815 ? 11.088 -22.776 -36.089 1.00 94.88 815 THR A CA 1
ATOM 6129 C C . THR A 1 815 ? 10.556 -21.384 -35.741 1.00 94.88 815 THR A C 1
ATOM 6131 O O . THR A 1 815 ? 9.427 -21.049 -36.111 1.00 94.88 815 THR A O 1
ATOM 6134 N N . LEU A 1 816 ? 11.335 -20.586 -35.014 1.00 89.88 816 LEU A N 1
ATOM 6135 C CA . LEU A 1 816 ? 11.064 -19.176 -34.753 1.00 89.88 816 LEU A CA 1
ATOM 6136 C C . LEU A 1 816 ? 11.705 -18.339 -35.863 1.00 89.88 816 LEU A C 1
ATOM 6138 O O . LEU A 1 816 ? 12.898 -18.457 -36.137 1.00 89.88 816 LEU A O 1
ATOM 6142 N N . ILE A 1 817 ? 10.917 -17.475 -36.500 1.00 84.94 817 ILE A N 1
ATOM 6143 C CA . ILE A 1 817 ? 11.449 -16.435 -37.395 1.00 84.94 817 ILE A CA 1
ATOM 6144 C C . ILE A 1 817 ? 12.180 -15.354 -36.569 1.00 84.94 817 ILE A C 1
ATOM 6146 O O . ILE A 1 817 ? 11.938 -15.275 -35.363 1.00 84.94 817 ILE A O 1
ATOM 6150 N N . PRO A 1 818 ? 13.039 -14.517 -37.179 1.00 79.56 818 PRO A N 1
ATOM 6151 C CA . PRO A 1 818 ? 13.704 -13.408 -36.491 1.00 79.56 818 PRO A CA 1
ATOM 6152 C C . PRO A 1 818 ? 12.744 -12.546 -35.668 1.00 79.56 818 PRO A C 1
ATOM 6154 O O . PRO A 1 818 ? 11.678 -12.157 -36.158 1.00 79.56 818 PRO A O 1
ATOM 6157 N N . PHE A 1 819 ? 13.135 -12.250 -34.430 1.00 67.94 819 PHE A N 1
ATOM 6158 C CA . PHE A 1 819 ? 12.386 -11.501 -33.412 1.00 67.94 819 PHE A CA 1
ATOM 6159 C C . PHE A 1 819 ? 11.054 -12.133 -32.967 1.00 67.94 819 PHE A C 1
ATOM 6161 O O . PHE A 1 819 ? 10.264 -11.483 -32.284 1.00 67.94 819 PHE A O 1
ATOM 6168 N N . ALA A 1 820 ? 10.782 -13.394 -33.322 1.00 81.81 820 ALA A N 1
ATOM 6169 C CA . ALA A 1 820 ? 9.654 -14.141 -32.771 1.00 81.81 820 ALA A CA 1
ATOM 6170 C C . ALA A 1 820 ? 10.038 -14.870 -31.478 1.00 81.81 820 ALA A C 1
ATOM 6172 O O . ALA A 1 820 ? 11.158 -15.360 -31.327 1.00 81.81 820 ALA A O 1
ATOM 6173 N N . SER A 1 821 ? 9.065 -15.003 -30.580 1.00 91.25 821 SER A N 1
ATOM 6174 C CA . SER A 1 821 ? 9.200 -15.727 -29.319 1.00 91.25 821 SER A CA 1
ATOM 6175 C C . SER A 1 821 ? 8.133 -16.812 -29.146 1.00 91.25 821 SER A C 1
ATOM 6177 O O . SER A 1 821 ? 7.147 -16.899 -29.887 1.00 91.25 821 SER A O 1
ATOM 6179 N N . CYS A 1 822 ? 8.346 -17.675 -28.159 1.00 93.06 822 CYS A N 1
ATOM 6180 C CA . CYS A 1 822 ? 7.401 -18.677 -27.688 1.00 93.06 822 CYS A CA 1
ATOM 6181 C C . CYS A 1 822 ? 7.514 -18.852 -26.168 1.00 93.06 822 CYS A C 1
ATOM 6183 O O . CYS A 1 822 ? 8.507 -18.451 -25.565 1.00 93.06 822 CYS A O 1
ATOM 6185 N N . THR A 1 823 ? 6.497 -19.460 -25.552 1.00 96.44 823 THR A N 1
ATOM 6186 C CA . THR A 1 823 ? 6.438 -19.670 -24.098 1.00 96.44 823 THR A CA 1
ATOM 6187 C C . THR A 1 823 ? 6.380 -21.142 -23.698 1.00 96.44 823 THR A C 1
ATOM 6189 O O . THR A 1 823 ? 5.854 -21.996 -24.420 1.00 96.44 823 THR A O 1
ATOM 6192 N N . ILE A 1 824 ? 6.900 -21.435 -22.511 1.00 96.50 824 ILE A N 1
ATOM 6193 C CA . ILE A 1 824 ? 6.836 -22.733 -21.842 1.00 96.50 824 ILE A CA 1
ATOM 6194 C C . ILE A 1 824 ? 6.288 -22.468 -20.441 1.00 96.50 824 ILE A C 1
ATOM 6196 O O . ILE A 1 824 ? 6.972 -21.856 -19.625 1.00 96.50 824 ILE A O 1
ATOM 6200 N N . ASP A 1 825 ? 5.070 -22.918 -20.156 1.00 95.81 825 ASP A N 1
ATOM 6201 C CA . ASP A 1 825 ? 4.462 -22.743 -18.837 1.00 95.81 825 ASP A CA 1
ATOM 6202 C C . ASP A 1 825 ? 4.896 -23.913 -17.946 1.00 95.81 825 ASP A C 1
ATOM 6204 O O . ASP A 1 825 ? 4.556 -25.078 -18.207 1.00 95.81 825 ASP A O 1
ATOM 6208 N N . VAL A 1 826 ? 5.662 -23.612 -16.901 1.00 97.19 826 VAL A N 1
ATOM 6209 C CA . VAL A 1 826 ? 6.220 -24.586 -15.958 1.00 97.19 826 VAL A CA 1
ATOM 6210 C C . VAL A 1 826 ? 5.428 -24.525 -14.656 1.00 97.19 826 VAL A C 1
ATOM 6212 O O . VAL A 1 826 ? 5.183 -23.450 -14.120 1.00 97.19 826 VAL A O 1
ATOM 6215 N N . ARG A 1 827 ? 5.045 -25.689 -14.131 1.00 97.25 827 ARG A N 1
ATOM 6216 C CA . ARG A 1 827 ? 4.287 -25.858 -12.889 1.00 97.25 827 ARG A CA 1
ATOM 6217 C C . ARG A 1 827 ? 5.120 -26.548 -11.820 1.00 97.25 827 ARG A C 1
ATOM 6219 O O . ARG A 1 827 ? 5.644 -27.638 -12.063 1.00 97.25 827 ARG A O 1
ATOM 6226 N N . PHE A 1 828 ? 5.125 -25.991 -10.615 1.00 97.56 828 PHE A N 1
ATOM 6227 C CA . PHE A 1 828 ? 5.530 -26.664 -9.380 1.00 97.56 828 PHE A CA 1
ATOM 6228 C C . PHE A 1 828 ? 4.285 -27.165 -8.633 1.00 97.56 828 PHE A C 1
ATOM 6230 O O . PHE A 1 828 ? 3.296 -26.447 -8.485 1.00 97.56 828 PHE A O 1
ATOM 6237 N N . THR A 1 829 ? 4.289 -28.422 -8.187 1.00 95.56 829 THR A N 1
ATOM 6238 C CA . THR A 1 829 ? 3.202 -29.015 -7.384 1.00 95.56 829 THR A CA 1
ATOM 6239 C C . THR A 1 829 ? 3.810 -29.889 -6.282 1.00 95.56 829 THR A C 1
ATOM 6241 O O . THR A 1 829 ? 4.056 -31.079 -6.511 1.00 95.56 829 THR A O 1
ATOM 6244 N N . PRO A 1 830 ? 4.124 -29.319 -5.103 1.00 93.81 830 PRO A N 1
ATOM 6245 C CA . PRO A 1 830 ? 4.817 -30.039 -4.041 1.00 93.81 830 PRO A CA 1
ATOM 6246 C C . PRO A 1 830 ? 3.969 -31.188 -3.488 1.00 93.81 830 PRO A C 1
ATOM 6248 O O . PRO A 1 830 ? 2.830 -31.013 -3.060 1.00 93.81 830 PRO A O 1
ATOM 6251 N N . SER A 1 831 ? 4.557 -32.386 -3.466 1.00 85.44 831 SER A N 1
ATOM 6252 C CA . SER A 1 831 ? 3.930 -33.610 -2.948 1.00 85.44 831 SER A CA 1
ATOM 6253 C C . SER A 1 831 ? 4.368 -33.958 -1.517 1.00 85.44 831 SER A C 1
ATOM 6255 O O . SER A 1 831 ? 4.292 -35.120 -1.117 1.00 85.44 831 SER A O 1
ATOM 6257 N N . GLY A 1 832 ? 4.915 -32.987 -0.785 1.00 85.06 832 GLY A N 1
ATOM 6258 C CA . GLY A 1 832 ? 5.488 -33.130 0.553 1.00 85.06 832 GLY A CA 1
ATOM 6259 C C . GLY A 1 832 ? 6.327 -31.907 0.935 1.00 85.06 832 GLY A C 1
ATOM 6260 O O . GLY A 1 832 ? 6.589 -31.061 0.081 1.00 85.06 832 GLY A O 1
ATOM 6261 N N . ASN A 1 833 ? 6.744 -31.845 2.200 1.00 83.75 833 ASN A N 1
ATOM 6262 C CA . ASN A 1 833 ? 7.597 -30.792 2.758 1.00 83.75 833 ASN A CA 1
ATOM 6263 C C . ASN A 1 833 ? 8.946 -30.679 2.027 1.00 83.75 833 ASN A C 1
ATOM 6265 O O . ASN A 1 833 ? 9.585 -31.697 1.733 1.00 83.75 833 ASN A O 1
ATOM 6269 N N . GLY A 1 834 ? 9.421 -29.448 1.867 1.00 83.88 834 GLY A N 1
ATOM 6270 C CA . GLY A 1 834 ? 10.843 -29.132 1.813 1.00 83.88 834 GLY A CA 1
ATOM 6271 C C . GLY A 1 834 ? 11.261 -28.423 0.537 1.00 83.88 834 GLY A C 1
ATOM 6272 O O . GLY A 1 834 ? 10.469 -28.220 -0.379 1.00 83.88 834 GLY A O 1
ATOM 6273 N N . PHE A 1 835 ? 12.537 -28.046 0.474 1.00 88.88 835 PHE A N 1
ATOM 6274 C CA . PHE A 1 835 ? 13.122 -27.434 -0.714 1.00 88.88 835 PHE A CA 1
ATOM 6275 C C . PHE A 1 835 ? 13.373 -28.485 -1.805 1.00 88.88 835 PHE A C 1
ATOM 6277 O O . PHE A 1 835 ? 14.133 -29.439 -1.611 1.00 88.88 835 PHE A O 1
ATOM 6284 N N . PHE A 1 836 ? 12.755 -28.287 -2.965 1.00 92.88 836 PHE A N 1
ATOM 6285 C CA . PHE A 1 836 ? 12.933 -29.086 -4.171 1.00 92.88 836 PHE A CA 1
ATOM 6286 C C . PHE A 1 836 ? 13.715 -28.293 -5.213 1.00 92.88 836 PHE A C 1
ATOM 6288 O O . PHE A 1 836 ? 13.522 -27.089 -5.374 1.00 92.88 836 PHE A O 1
ATOM 6295 N N . THR A 1 837 ? 14.547 -28.994 -5.980 1.00 95.31 837 THR A N 1
ATOM 6296 C CA . THR A 1 837 ? 15.209 -28.443 -7.164 1.00 95.31 837 THR A CA 1
ATOM 6297 C C . THR A 1 837 ? 15.028 -29.352 -8.370 1.00 95.31 837 THR A C 1
ATOM 6299 O O . THR A 1 837 ? 14.804 -30.559 -8.245 1.00 95.31 837 THR A O 1
ATOM 6302 N N . GLY A 1 838 ? 15.115 -28.760 -9.554 1.00 94.50 838 GLY A N 1
ATOM 6303 C CA . GLY A 1 838 ? 15.059 -29.449 -10.833 1.00 94.50 838 GLY A CA 1
ATOM 6304 C C . GLY A 1 838 ? 15.664 -28.594 -11.940 1.00 94.50 838 GLY A C 1
ATOM 6305 O O . GLY A 1 838 ? 16.153 -27.493 -11.699 1.00 94.50 838 GLY A O 1
ATOM 6306 N N . SER A 1 839 ? 15.623 -29.105 -13.164 1.00 95.50 839 SER A N 1
ATOM 6307 C CA . SER A 1 839 ? 15.940 -28.334 -14.362 1.00 95.50 839 SER A CA 1
ATOM 6308 C C . SER A 1 839 ? 15.313 -28.970 -15.599 1.00 95.50 839 SER A C 1
ATOM 6310 O O . SER A 1 839 ? 14.875 -30.126 -15.563 1.00 95.50 839 SER A O 1
ATOM 6312 N N . PHE A 1 840 ? 15.290 -28.222 -16.697 1.00 95.88 840 PHE A N 1
ATOM 6313 C CA . PHE A 1 840 ? 15.087 -28.757 -18.041 1.00 95.88 840 PHE A CA 1
ATOM 6314 C C . PHE A 1 840 ? 15.946 -27.987 -19.048 1.00 95.88 840 PHE A C 1
ATOM 6316 O O . PHE A 1 840 ? 16.301 -26.836 -18.807 1.00 95.88 840 PHE A O 1
ATOM 6323 N N . ASP A 1 841 ? 16.280 -28.630 -20.166 1.00 94.94 841 ASP A N 1
ATOM 6324 C CA . ASP A 1 841 ? 17.110 -28.035 -21.214 1.00 94.94 841 ASP A CA 1
ATOM 6325 C C . ASP A 1 841 ? 16.250 -27.588 -22.406 1.00 94.94 841 ASP A C 1
ATOM 6327 O O . ASP A 1 841 ? 15.329 -28.303 -22.818 1.00 94.94 841 ASP A O 1
ATOM 6331 N N . ILE A 1 842 ? 16.599 -26.445 -22.999 1.00 94.94 842 ILE A N 1
ATOM 6332 C CA . ILE A 1 842 ? 16.028 -25.905 -24.240 1.00 94.94 842 ILE A CA 1
ATOM 6333 C C . ILE A 1 842 ? 17.069 -26.073 -25.363 1.00 94.94 842 ILE A C 1
ATOM 6335 O O . ILE A 1 842 ? 17.983 -25.258 -25.497 1.00 94.94 842 ILE A O 1
ATOM 6339 N N . PRO A 1 843 ? 16.997 -27.166 -26.148 1.00 94.69 843 PRO A N 1
ATOM 6340 C CA . PRO A 1 843 ? 17.927 -27.428 -27.245 1.00 94.69 843 PRO A CA 1
ATOM 6341 C C . PRO A 1 843 ? 17.523 -26.711 -28.541 1.00 94.69 843 PRO A C 1
ATOM 6343 O O . PRO A 1 843 ? 16.399 -26.878 -29.014 1.00 94.69 843 PRO A O 1
ATOM 6346 N N . SER A 1 844 ? 18.465 -25.999 -29.161 1.00 93.25 844 SER A N 1
ATOM 6347 C CA . SER A 1 844 ? 18.282 -25.238 -30.405 1.00 93.25 844 SER A CA 1
ATOM 6348 C C . SER A 1 844 ? 19.232 -25.677 -31.534 1.00 93.25 844 SER A C 1
ATOM 6350 O O . SER A 1 844 ? 20.123 -26.506 -31.327 1.00 93.25 844 SER A O 1
ATOM 6352 N N . ASN A 1 845 ? 19.046 -25.127 -32.740 1.00 90.06 845 ASN A N 1
ATOM 6353 C CA . ASN A 1 845 ? 19.986 -25.229 -33.866 1.00 90.06 845 ASN A CA 1
ATOM 6354 C C . ASN A 1 845 ? 21.112 -24.172 -33.852 1.00 90.06 845 ASN A C 1
ATOM 6356 O O . ASN A 1 845 ? 21.817 -24.052 -34.859 1.00 90.06 845 ASN A O 1
ATOM 6360 N N . ASP A 1 846 ? 21.283 -23.442 -32.746 1.00 85.75 846 ASP A N 1
ATOM 6361 C CA . ASP A 1 846 ? 22.332 -22.435 -32.607 1.00 85.75 846 ASP A CA 1
ATOM 6362 C C . ASP A 1 846 ? 23.745 -23.055 -32.755 1.00 85.75 846 ASP A C 1
ATOM 6364 O O . ASP A 1 846 ? 23.978 -24.172 -32.273 1.00 85.75 846 ASP A O 1
ATOM 6368 N N . PRO A 1 847 ? 24.681 -22.411 -33.484 1.00 71.50 847 PRO A N 1
ATOM 6369 C CA . PRO A 1 847 ? 26.018 -22.955 -33.709 1.00 71.50 847 PRO A CA 1
ATOM 6370 C C . PRO A 1 847 ? 27.043 -22.632 -32.612 1.00 71.50 847 PRO A C 1
ATOM 6372 O O . PRO A 1 847 ? 28.047 -23.349 -32.526 1.00 71.50 847 PRO A O 1
ATOM 6375 N N . ASP A 1 848 ? 26.840 -21.563 -31.842 1.00 65.56 848 ASP A N 1
ATOM 6376 C CA . ASP A 1 848 ? 27.829 -20.985 -30.927 1.00 65.56 848 ASP A CA 1
ATOM 6377 C C . ASP A 1 848 ? 27.436 -21.184 -29.446 1.00 65.56 848 ASP A C 1
ATOM 6379 O O . ASP A 1 848 ? 28.318 -21.237 -28.581 1.00 65.56 848 ASP A O 1
ATOM 6383 N N . GLU A 1 849 ? 26.153 -21.421 -29.155 1.00 68.50 849 GLU A N 1
ATOM 6384 C CA . GLU A 1 849 ? 25.628 -21.701 -27.816 1.00 68.50 849 GLU A CA 1
ATOM 6385 C C . GLU A 1 849 ? 25.342 -23.188 -27.525 1.00 68.50 849 GLU A C 1
ATOM 6387 O O . GLU A 1 849 ? 25.151 -24.038 -28.399 1.00 68.50 849 GLU A O 1
ATOM 6392 N N . THR A 1 850 ? 25.314 -23.534 -26.234 1.00 72.56 850 THR A N 1
ATOM 6393 C CA . THR A 1 850 ? 24.857 -24.847 -25.746 1.00 72.56 850 THR A CA 1
ATOM 6394 C C . THR A 1 850 ? 23.409 -24.765 -25.263 1.00 72.56 850 THR A C 1
ATOM 6396 O O . THR A 1 850 ? 23.054 -23.727 -24.714 1.00 72.56 850 THR A O 1
ATOM 6399 N N . PRO A 1 851 ? 22.604 -25.848 -25.348 1.00 84.06 851 PRO A N 1
ATOM 6400 C CA . PRO A 1 851 ? 21.225 -25.867 -24.854 1.00 84.06 851 PRO A CA 1
ATOM 6401 C C . PRO A 1 851 ? 21.065 -25.225 -23.471 1.00 84.06 851 PRO A C 1
ATOM 6403 O O . PRO A 1 851 ? 21.738 -25.635 -22.523 1.00 84.06 851 PRO A O 1
ATOM 6406 N N . PHE A 1 852 ? 20.170 -24.243 -23.357 1.00 86.12 852 PHE A N 1
ATOM 6407 C CA . PHE A 1 852 ? 19.952 -23.520 -22.106 1.00 86.12 852 PHE A CA 1
ATOM 6408 C C . PHE A 1 852 ? 19.284 -24.415 -21.069 1.00 86.12 852 PHE A C 1
ATOM 6410 O O . PHE A 1 852 ? 18.139 -24.831 -21.244 1.00 86.12 852 PHE A O 1
ATOM 6417 N N . THR A 1 853 ? 19.985 -24.675 -19.968 1.00 92.06 853 THR A N 1
ATOM 6418 C CA . THR A 1 853 ? 19.420 -25.339 -18.792 1.00 92.06 853 THR A CA 1
ATOM 6419 C C . THR A 1 853 ? 18.685 -24.310 -17.932 1.00 92.06 853 THR A C 1
ATOM 6421 O O . THR A 1 853 ? 19.320 -23.532 -17.218 1.00 92.06 853 THR A O 1
ATOM 6424 N N . VAL A 1 854 ? 17.352 -24.329 -17.946 1.00 94.50 854 VAL A N 1
ATOM 6425 C CA . VAL A 1 854 ? 16.537 -23.561 -16.993 1.00 94.50 854 VAL A CA 1
ATOM 6426 C C . VAL A 1 854 ? 16.588 -24.260 -15.638 1.00 94.50 854 VAL A C 1
ATOM 6428 O O . VAL A 1 854 ? 16.237 -25.437 -15.524 1.00 94.50 854 VAL A O 1
ATOM 6431 N N . SER A 1 855 ? 17.016 -23.540 -14.604 1.00 95.06 855 SER A N 1
ATOM 6432 C CA . SER A 1 855 ? 17.023 -24.030 -13.220 1.00 95.06 855 SER A CA 1
ATOM 6433 C C . SER A 1 855 ? 15.652 -23.842 -12.569 1.00 95.06 855 SER A C 1
ATOM 6435 O O . SER A 1 855 ? 14.998 -22.829 -12.791 1.00 95.06 855 SER A O 1
ATOM 6437 N N . LEU A 1 856 ? 15.209 -24.807 -11.763 1.00 97.19 856 LEU A N 1
ATOM 6438 C CA . LEU A 1 856 ? 13.928 -24.764 -11.054 1.00 97.19 856 LEU A CA 1
ATOM 6439 C C . LEU A 1 856 ? 14.153 -24.950 -9.551 1.00 97.19 856 LEU A C 1
ATOM 6441 O O . LEU A 1 856 ? 14.854 -25.885 -9.148 1.00 97.19 856 LEU A O 1
ATOM 6445 N N . SER A 1 857 ? 13.511 -24.125 -8.729 1.00 94.69 857 SER A N 1
ATOM 6446 C CA . SER A 1 857 ? 13.449 -24.285 -7.273 1.00 94.69 857 SER A CA 1
ATOM 6447 C C . SER A 1 857 ? 12.048 -24.021 -6.727 1.00 94.69 857 SER A C 1
ATOM 6449 O O . SER A 1 857 ? 11.222 -23.386 -7.374 1.00 94.69 857 SER A O 1
ATOM 6451 N N . GLY A 1 858 ? 11.751 -24.554 -5.546 1.00 92.56 858 GLY A N 1
ATOM 6452 C CA . GLY A 1 858 ? 10.498 -24.288 -4.844 1.00 92.56 858 GLY A CA 1
ATOM 6453 C C . GLY A 1 858 ? 10.406 -25.079 -3.546 1.00 92.56 858 GLY A C 1
ATOM 6454 O O . GLY A 1 858 ? 10.990 -26.156 -3.422 1.00 92.56 858 GLY A O 1
ATOM 6455 N N . THR A 1 859 ? 9.672 -24.557 -2.571 1.00 90.44 859 THR A N 1
ATOM 6456 C CA . THR A 1 859 ? 9.515 -25.148 -1.237 1.00 90.44 859 THR A CA 1
ATOM 6457 C C . THR A 1 859 ? 8.086 -25.637 -1.049 1.00 90.44 859 THR A C 1
ATOM 6459 O O . THR A 1 859 ? 7.145 -24.863 -1.199 1.00 90.44 859 THR A O 1
ATOM 6462 N N . GLY A 1 860 ? 7.914 -26.918 -0.726 1.00 89.62 860 GLY A N 1
ATOM 6463 C CA . GLY A 1 860 ? 6.631 -27.453 -0.273 1.00 89.62 860 GLY A CA 1
ATOM 6464 C C . GLY A 1 860 ? 6.421 -27.180 1.213 1.00 89.62 860 GLY A C 1
ATOM 6465 O O . GLY A 1 860 ? 7.328 -27.456 1.994 1.00 89.62 860 GLY A O 1
ATOM 6466 N N . ASN A 1 861 ? 5.244 -26.681 1.586 1.00 89.94 861 ASN A N 1
ATOM 6467 C CA . ASN A 1 861 ? 4.857 -26.369 2.968 1.00 89.94 861 ASN A CA 1
ATOM 6468 C C . ASN A 1 861 ? 3.588 -27.130 3.362 1.00 89.94 861 ASN A C 1
ATOM 6470 O O . ASN A 1 861 ? 2.688 -27.253 2.525 1.00 89.94 861 ASN A O 1
ATOM 6474 N N . ALA A 1 862 ? 3.448 -27.611 4.594 1.00 88.81 862 ALA A N 1
ATOM 6475 C CA . ALA A 1 862 ? 2.138 -28.029 5.080 1.00 88.81 862 ALA A CA 1
ATOM 6476 C C . ALA A 1 862 ? 1.203 -26.812 5.235 1.00 88.81 862 ALA A C 1
ATOM 6478 O O . ALA A 1 862 ? 1.530 -25.681 4.874 1.00 88.81 862 ALA A O 1
ATOM 6479 N N . LEU A 1 863 ? -0.005 -27.061 5.726 1.00 89.12 863 LEU A N 1
ATOM 6480 C CA . LEU A 1 863 ? -0.729 -26.031 6.458 1.00 89.12 863 LEU A CA 1
ATOM 6481 C C . LEU A 1 863 ? -0.468 -26.284 7.947 1.00 89.12 863 LEU A C 1
ATOM 6483 O O . LEU A 1 863 ? -0.359 -27.462 8.326 1.00 89.12 863 LEU A O 1
ATOM 6487 N N . PRO A 1 864 ? -0.404 -25.238 8.785 1.00 94.81 864 PRO A N 1
ATOM 6488 C CA . PRO A 1 864 ? -0.549 -25.420 10.219 1.00 94.81 864 PRO A CA 1
ATOM 6489 C C . PRO A 1 864 ? -1.936 -25.998 10.549 1.00 94.81 864 PRO A C 1
ATOM 6491 O O . PRO A 1 864 ? -2.786 -26.188 9.677 1.00 94.81 864 PRO A O 1
ATOM 6494 N N . ILE A 1 865 ? -2.149 -26.325 11.818 1.00 95.56 865 ILE A N 1
ATOM 6495 C CA . ILE A 1 865 ? -3.421 -26.806 12.351 1.00 95.56 865 ILE A CA 1
ATOM 6496 C C . ILE A 1 865 ? -3.743 -25.964 13.583 1.00 95.56 865 ILE A C 1
ATOM 6498 O O . ILE A 1 865 ? -3.015 -26.031 14.581 1.00 95.56 865 ILE A O 1
ATOM 6502 N N . ALA A 1 866 ? -4.818 -25.185 13.506 1.00 97.38 866 ALA A N 1
ATOM 6503 C CA . ALA A 1 866 ? -5.315 -24.372 14.606 1.00 97.38 866 ALA A CA 1
ATOM 6504 C C . ALA A 1 866 ? -6.043 -25.242 15.648 1.00 97.38 866 ALA A C 1
ATOM 6506 O O . ALA A 1 866 ? -6.895 -26.068 15.315 1.00 97.38 866 ALA A O 1
ATOM 6507 N N . ASP A 1 867 ? -5.729 -25.028 16.923 1.00 96.75 867 ASP A N 1
ATOM 6508 C CA . ASP A 1 867 ? -6.449 -25.590 18.067 1.00 96.75 867 ASP A CA 1
ATOM 6509 C C . ASP A 1 867 ? -6.611 -24.486 19.132 1.00 96.75 867 ASP A C 1
ATOM 6511 O O . ASP A 1 867 ? -5.659 -24.209 19.868 1.00 96.75 867 ASP A O 1
ATOM 6515 N N . PRO A 1 868 ? -7.787 -23.824 19.209 1.00 95.44 868 PRO A N 1
ATOM 6516 C CA . PRO A 1 868 ? -8.098 -22.793 20.204 1.00 95.44 868 PRO A CA 1
ATOM 6517 C C . PRO A 1 868 ? -8.361 -23.359 21.611 1.00 95.44 868 PRO A C 1
ATOM 6519 O O . PRO A 1 868 ? -8.809 -22.620 22.491 1.00 95.44 868 PRO A O 1
ATOM 6522 N N . GLY A 1 869 ? -8.137 -24.659 21.827 1.00 90.75 869 GLY A N 1
ATOM 6523 C CA . GLY A 1 869 ? -8.209 -25.302 23.129 1.00 90.75 869 GLY A CA 1
ATOM 6524 C C . GLY A 1 869 ? -9.605 -25.812 23.498 1.00 90.75 869 GLY A C 1
ATOM 6525 O O . GLY A 1 869 ? -10.299 -26.475 22.725 1.00 90.75 869 GLY A O 1
ATOM 6526 N N . GLY A 1 870 ? -9.988 -25.594 24.756 1.00 80.31 870 GLY A N 1
ATOM 6527 C CA . GLY A 1 870 ? -11.249 -26.084 25.317 1.00 80.31 870 GLY A CA 1
ATOM 6528 C C . GLY A 1 870 ? -12.395 -25.083 25.188 1.00 80.31 870 GLY A C 1
ATOM 6529 O O . GLY A 1 870 ? -12.170 -23.888 25.065 1.00 80.31 870 GLY A O 1
ATOM 6530 N N . ALA A 1 871 ? -13.638 -25.566 25.296 1.00 82.50 871 ALA A N 1
ATOM 6531 C CA . ALA A 1 871 ? -14.780 -24.677 25.505 1.00 82.50 871 ALA A CA 1
ATOM 6532 C C . ALA A 1 871 ? -14.601 -23.912 26.825 1.00 82.50 871 ALA A C 1
ATOM 6534 O O . ALA A 1 871 ? -14.337 -24.519 27.869 1.00 82.50 871 ALA A O 1
ATOM 6535 N N . TYR A 1 872 ? -14.727 -22.591 26.757 1.00 92.56 872 TYR A N 1
ATOM 6536 C CA . TYR A 1 872 ? -14.468 -21.685 27.866 1.00 92.56 872 TYR A CA 1
ATOM 6537 C C . TYR A 1 872 ? -15.747 -21.446 28.680 1.00 92.56 872 TYR A C 1
ATOM 6539 O O . TYR A 1 872 ? -16.844 -21.422 28.127 1.00 92.56 872 TYR A O 1
ATOM 6547 N N . SER A 1 873 ? -15.621 -21.269 29.998 1.00 91.69 873 SER A N 1
ATOM 6548 C CA . SER A 1 873 ? -16.765 -20.959 30.867 1.00 91.69 873 SER A CA 1
ATOM 6549 C C . SER A 1 873 ? -16.346 -20.146 32.092 1.00 91.69 873 SER A C 1
ATOM 6551 O O . SER A 1 873 ? -15.501 -20.618 32.860 1.00 91.69 873 SER A O 1
ATOM 6553 N N . ASN A 1 874 ? -16.945 -18.975 32.305 1.00 92.88 874 ASN A N 1
ATOM 6554 C CA . ASN A 1 874 ? -16.748 -18.147 33.502 1.00 92.88 874 ASN A CA 1
ATOM 6555 C C . ASN A 1 874 ? -17.994 -17.275 33.768 1.00 92.88 874 ASN A C 1
ATOM 6557 O O . ASN A 1 874 ? -18.962 -17.345 33.012 1.00 92.88 874 ASN A O 1
ATOM 6561 N N . MET A 1 875 ? -17.987 -16.478 34.836 1.00 90.12 875 MET A N 1
ATOM 6562 C CA . MET A 1 875 ? -18.982 -15.412 35.036 1.00 90.12 875 MET A CA 1
ATOM 6563 C C . MET A 1 875 ? -18.531 -14.119 34.336 1.00 90.12 875 MET A C 1
ATOM 6565 O O . MET A 1 875 ? -17.334 -13.983 34.053 1.00 90.12 875 MET A O 1
ATOM 6569 N N . GLU A 1 876 ? -19.444 -13.189 34.037 1.00 88.25 876 GLU A N 1
ATOM 6570 C CA . GLU A 1 876 ? -19.046 -11.905 33.438 1.00 88.25 876 GLU A CA 1
ATOM 6571 C C . GLU A 1 876 ? -18.155 -11.069 34.372 1.00 88.25 876 GLU A C 1
ATOM 6573 O O . GLU A 1 876 ? -18.009 -11.341 35.568 1.00 88.25 876 GLU A O 1
ATOM 6578 N N . GLY A 1 877 ? -17.426 -10.119 33.788 1.00 84.75 877 GLY A N 1
ATOM 6579 C CA . GLY A 1 877 ? -16.410 -9.340 34.495 1.00 84.75 877 GLY A CA 1
ATOM 6580 C C . GLY A 1 877 ? -15.176 -10.141 34.937 1.00 84.75 877 GLY A C 1
ATOM 6581 O O . GLY A 1 877 ? -14.237 -9.553 35.478 1.00 84.75 877 GLY A O 1
ATOM 6582 N N . GLN A 1 878 ? -15.119 -11.459 34.700 1.00 88.94 878 GLN A N 1
ATOM 6583 C CA . GLN A 1 878 ? -13.945 -12.285 34.987 1.00 88.94 878 GLN A CA 1
ATOM 6584 C C . GLN A 1 878 ? -13.149 -12.653 33.733 1.00 88.94 878 GLN A C 1
ATOM 6586 O O . GLN A 1 878 ? -13.695 -13.008 32.690 1.00 88.94 878 GLN A O 1
ATOM 6591 N N . SER A 1 879 ? -11.823 -12.629 33.883 1.00 90.00 879 SER A N 1
ATOM 6592 C CA . SER A 1 879 ? -10.878 -12.988 32.826 1.00 90.00 879 SER A CA 1
ATOM 6593 C C . SER A 1 879 ? -10.992 -14.461 32.417 1.00 90.00 879 SER A C 1
ATOM 6595 O O . SER A 1 879 ? -11.089 -15.378 33.242 1.00 90.00 879 SER A O 1
ATOM 6597 N N . PHE A 1 880 ? -10.930 -14.661 31.109 1.00 91.00 880 PHE A N 1
ATOM 6598 C CA . PHE A 1 880 ? -10.723 -15.907 30.400 1.00 91.00 880 PHE A CA 1
ATOM 6599 C C . PHE A 1 880 ? -9.276 -15.947 29.906 1.00 91.00 880 PHE A C 1
ATOM 6601 O O . PHE A 1 880 ? -8.806 -14.993 29.287 1.00 91.00 880 PHE A O 1
ATOM 6608 N N . ILE A 1 881 ? -8.583 -17.064 30.139 1.00 93.06 881 ILE A N 1
ATOM 6609 C CA . ILE A 1 881 ? -7.279 -17.333 29.521 1.00 93.06 881 ILE A CA 1
ATOM 6610 C C . ILE A 1 881 ? -7.531 -18.210 28.298 1.00 93.06 881 ILE A C 1
ATOM 6612 O O . ILE A 1 881 ? -7.828 -19.396 28.440 1.00 93.06 881 ILE A O 1
ATOM 6616 N N . LEU A 1 882 ? -7.420 -17.608 27.118 1.00 95.00 882 LEU A N 1
ATOM 6617 C CA . LEU A 1 882 ? -7.441 -18.290 25.831 1.00 95.00 882 LEU A CA 1
ATOM 6618 C C . LEU A 1 882 ? -6.099 -19.010 25.649 1.00 95.00 882 LEU A C 1
ATOM 6620 O O . LEU A 1 882 ? -5.049 -18.410 25.881 1.00 95.00 882 LEU A O 1
ATOM 6624 N N . ASP A 1 883 ? -6.121 -20.286 25.267 1.00 94.44 883 ASP A N 1
ATOM 6625 C CA . ASP A 1 883 ? -4.933 -21.139 25.145 1.00 94.44 883 ASP A CA 1
ATOM 6626 C C . ASP A 1 883 ? -4.907 -21.848 23.785 1.00 94.44 883 ASP A C 1
ATOM 6628 O O . ASP A 1 883 ? -5.576 -22.856 23.563 1.00 94.44 883 ASP A O 1
ATOM 6632 N N . GLY A 1 884 ? -4.105 -21.301 22.872 1.00 95.75 884 GLY A N 1
ATOM 6633 C CA . GLY A 1 884 ? -3.858 -21.835 21.537 1.00 95.75 884 GLY A CA 1
ATOM 6634 C C . GLY A 1 884 ? -2.690 -22.822 21.482 1.00 95.75 884 GLY A C 1
ATOM 6635 O O . GLY A 1 884 ? -2.293 -23.223 20.387 1.00 95.75 884 GLY A O 1
ATOM 6636 N N . SER A 1 885 ? -2.100 -23.217 22.621 1.00 94.69 885 SER A N 1
ATOM 6637 C CA . SER A 1 885 ? -0.881 -24.047 22.662 1.00 94.69 885 SER A CA 1
ATOM 6638 C C . SER A 1 885 ? -1.063 -25.494 22.183 1.00 94.69 885 SER A C 1
ATOM 6640 O O . SER A 1 885 ? -0.073 -26.206 21.996 1.00 94.69 885 SER A O 1
ATOM 6642 N N . GLY A 1 886 ? -2.307 -25.921 21.933 1.00 95.00 886 GLY A N 1
ATOM 6643 C CA . GLY A 1 886 ? -2.618 -27.155 21.204 1.00 95.00 886 GLY A CA 1
ATOM 6644 C C . GLY A 1 886 ? -2.304 -27.083 19.703 1.00 95.00 886 GLY A C 1
ATOM 6645 O O . GLY A 1 886 ? -2.127 -28.128 19.074 1.00 95.00 886 GLY A O 1
ATOM 6646 N N . SER A 1 887 ? -2.208 -25.872 19.140 1.00 97.38 887 SER A N 1
ATOM 6647 C CA . SER A 1 887 ? -1.978 -25.644 17.710 1.00 97.38 887 SER A CA 1
ATOM 6648 C C . SER A 1 887 ? -0.604 -26.159 17.283 1.00 97.38 887 SER A C 1
ATOM 6650 O O . SER A 1 887 ? 0.386 -26.012 18.006 1.00 97.38 887 SER A O 1
ATOM 6652 N N . ILE A 1 888 ? -0.520 -26.752 16.090 1.00 94.75 888 ILE A N 1
ATOM 6653 C CA . ILE A 1 888 ? 0.715 -27.369 15.589 1.00 94.75 888 ILE A CA 1
ATOM 6654 C C . ILE A 1 888 ? 1.012 -27.007 14.140 1.00 94.75 888 ILE A C 1
ATOM 6656 O O . ILE A 1 888 ? 0.125 -26.938 13.298 1.00 94.75 888 ILE A O 1
ATOM 6660 N N . ASP A 1 889 ? 2.298 -26.885 13.839 1.00 92.44 889 ASP A N 1
ATOM 6661 C CA . ASP A 1 889 ? 2.824 -26.903 12.480 1.00 92.44 889 ASP A CA 1
ATOM 6662 C C . ASP A 1 889 ? 3.392 -28.316 12.184 1.00 92.44 889 ASP A C 1
ATOM 6664 O O . ASP A 1 889 ? 4.218 -28.814 12.961 1.00 92.44 889 ASP A O 1
ATOM 6668 N N . PRO A 1 890 ? 2.941 -29.015 11.121 1.00 88.62 890 PRO A N 1
ATOM 6669 C CA . PRO A 1 890 ? 3.474 -30.320 10.731 1.00 88.62 890 PRO A CA 1
ATOM 6670 C C . PRO A 1 890 ? 4.918 -30.329 10.199 1.00 88.62 890 PRO A C 1
ATOM 6672 O O . PRO A 1 890 ? 5.532 -31.404 10.219 1.00 88.62 890 PRO A O 1
ATOM 6675 N N . ASP A 1 891 ? 5.457 -29.211 9.694 1.00 82.38 891 ASP A N 1
ATOM 6676 C CA . ASP A 1 891 ? 6.824 -29.138 9.159 1.00 82.38 891 ASP A CA 1
ATOM 6677 C C . ASP A 1 891 ? 7.737 -27.996 9.645 1.00 82.38 891 ASP A C 1
ATOM 6679 O O . ASP A 1 891 ? 8.960 -28.136 9.512 1.00 82.38 891 ASP A O 1
ATOM 6683 N N . GLY A 1 892 ? 7.204 -26.945 10.264 1.00 85.56 892 GLY A N 1
ATOM 6684 C CA . GLY A 1 892 ? 7.957 -25.811 10.808 1.00 85.56 892 GLY A CA 1
ATOM 6685 C C . GLY A 1 892 ? 7.654 -25.485 12.279 1.00 85.56 892 GLY A C 1
ATOM 6686 O O . GLY A 1 892 ? 7.826 -26.313 13.179 1.00 85.56 892 GLY A O 1
ATOM 6687 N N . THR A 1 893 ? 7.293 -24.227 12.521 1.00 90.12 893 THR A N 1
ATOM 6688 C CA . THR A 1 893 ? 6.982 -23.597 13.806 1.00 90.12 893 THR A CA 1
ATOM 6689 C C . THR A 1 893 ? 5.947 -22.490 13.603 1.00 90.12 893 THR A C 1
ATOM 6691 O O . THR A 1 893 ? 6.067 -21.693 12.675 1.00 90.12 893 THR A O 1
ATOM 6694 N N . LEU A 1 894 ? 4.963 -22.398 14.503 1.00 92.94 894 LEU A N 1
ATOM 6695 C CA . LEU A 1 894 ? 4.000 -21.293 14.508 1.00 92.94 894 LEU A CA 1
ATOM 6696 C C . LEU A 1 894 ? 4.691 -19.979 14.898 1.00 92.94 894 LEU A C 1
ATOM 6698 O O . LEU A 1 894 ? 5.452 -19.941 15.867 1.00 92.94 894 LEU A O 1
ATOM 6702 N N . SER A 1 895 ? 4.437 -18.926 14.121 1.00 93.56 895 SER A N 1
ATOM 6703 C CA . SER A 1 895 ? 5.042 -17.597 14.249 1.00 93.56 895 SER A CA 1
ATOM 6704 C C . SER A 1 895 ? 4.091 -16.561 14.858 1.00 93.56 895 SER A C 1
ATOM 6706 O O . SER A 1 895 ? 4.554 -15.651 15.545 1.00 93.56 895 SER A O 1
ATOM 6708 N N . LEU A 1 896 ? 2.780 -16.724 14.644 1.00 96.19 896 LEU A N 1
ATOM 6709 C CA . LEU A 1 896 ? 1.737 -15.787 15.061 1.00 96.19 896 LEU A CA 1
ATOM 6710 C C . LEU A 1 896 ? 0.459 -16.533 15.480 1.00 96.19 896 LEU A C 1
ATOM 6712 O O . LEU A 1 896 ? 0.082 -17.526 14.853 1.00 96.19 896 LEU A O 1
ATOM 6716 N N . TYR A 1 897 ? -0.201 -16.020 16.516 1.00 97.50 897 TYR A N 1
ATOM 6717 C CA . TYR A 1 897 ? -1.505 -16.428 17.033 1.00 97.50 897 TYR A CA 1
ATOM 6718 C C . TYR A 1 897 ? -2.402 -15.192 17.053 1.00 97.50 897 TYR A C 1
ATOM 6720 O O . TYR A 1 897 ? -2.036 -14.164 17.630 1.00 97.50 897 TYR A O 1
ATOM 6728 N N . GLU A 1 898 ? -3.567 -15.289 16.425 1.00 97.56 898 GLU A N 1
ATOM 6729 C CA . GLU A 1 898 ? -4.489 -14.170 16.255 1.00 97.56 898 GLU A CA 1
ATOM 6730 C C . GLU A 1 898 ? -5.886 -14.590 16.703 1.00 97.56 898 GLU A C 1
ATOM 6732 O O . GLU A 1 898 ? -6.422 -15.588 16.216 1.00 97.56 898 GLU A O 1
ATOM 6737 N N . TRP A 1 899 ? -6.473 -13.835 17.628 1.00 97.06 899 TRP A N 1
ATOM 6738 C CA . TRP A 1 899 ? -7.775 -14.128 18.219 1.00 97.06 899 TRP A CA 1
ATOM 6739 C C . TRP A 1 899 ? -8.795 -13.070 17.802 1.00 97.06 899 TRP A C 1
ATOM 6741 O O . TRP A 1 899 ? -8.574 -11.882 18.014 1.00 97.06 899 TRP A O 1
ATOM 6751 N N . ASP A 1 900 ? -9.895 -13.546 17.234 1.00 96.81 900 ASP A N 1
ATOM 6752 C CA . ASP A 1 900 ? -11.158 -12.845 16.986 1.00 96.81 900 ASP A CA 1
ATOM 6753 C C . ASP A 1 900 ? -12.128 -13.355 18.076 1.00 96.81 900 ASP A C 1
ATOM 6755 O O . ASP A 1 900 ? -12.311 -14.572 18.216 1.00 96.81 900 ASP A O 1
ATOM 6759 N N . ILE A 1 901 ? -12.632 -12.470 18.944 1.00 95.31 901 ILE A N 1
ATOM 6760 C CA . ILE A 1 901 ? -13.357 -12.847 20.183 1.00 95.31 901 ILE A CA 1
ATOM 6761 C C . ILE A 1 901 ? -14.887 -12.736 20.110 1.00 95.31 901 ILE A C 1
ATOM 6763 O O . ILE A 1 901 ? -15.559 -13.143 21.065 1.00 95.31 901 ILE A O 1
ATOM 6767 N N . ASP A 1 902 ? -15.445 -12.218 19.018 1.00 90.50 902 ASP A N 1
ATOM 6768 C CA . ASP A 1 902 ? -16.896 -12.101 18.796 1.00 90.50 902 ASP A CA 1
ATOM 6769 C C . ASP A 1 902 ? -17.382 -12.737 17.468 1.00 90.50 902 ASP A C 1
ATOM 6771 O O . ASP A 1 902 ? -18.588 -12.770 17.204 1.00 90.50 902 ASP A O 1
ATOM 6775 N N . ASP A 1 903 ? -16.461 -13.312 16.683 1.00 92.44 903 ASP A N 1
ATOM 6776 C CA . ASP A 1 903 ? -16.615 -13.912 15.350 1.00 92.44 903 ASP A CA 1
ATOM 6777 C C . ASP A 1 903 ? -16.919 -12.892 14.228 1.00 92.44 903 ASP A C 1
ATOM 6779 O O . ASP A 1 903 ? -17.363 -13.276 13.138 1.00 92.44 903 ASP A O 1
ATOM 6783 N N . ASN A 1 904 ? -16.646 -11.593 14.441 1.00 90.56 904 ASN A N 1
ATOM 6784 C CA . ASN A 1 904 ? -16.888 -10.527 13.457 1.00 90.56 904 ASN A CA 1
ATOM 6785 C C . ASN A 1 904 ? -15.912 -10.535 12.253 1.00 90.56 904 ASN A C 1
ATOM 6787 O O . ASN A 1 904 ? -16.179 -9.861 11.252 1.00 90.56 904 ASN A O 1
ATOM 6791 N N . ALA A 1 905 ? -14.855 -11.362 12.296 1.00 88.00 905 ALA A N 1
ATOM 6792 C CA . ALA A 1 905 ? -13.770 -11.495 11.312 1.00 88.00 905 ALA A CA 1
ATOM 6793 C C . ALA A 1 905 ? -12.715 -10.364 11.281 1.00 88.00 905 ALA A C 1
ATOM 6795 O O . ALA A 1 905 ? -11.912 -10.300 10.343 1.00 88.00 905 ALA A O 1
ATOM 6796 N N . ILE A 1 906 ? -12.669 -9.526 12.315 1.00 90.12 906 ILE A N 1
ATOM 6797 C CA . ILE A 1 906 ? -11.531 -8.688 12.714 1.00 90.12 906 ILE A CA 1
ATOM 6798 C C . ILE A 1 906 ? -10.849 -9.393 13.897 1.00 90.12 906 ILE A C 1
ATOM 6800 O O . ILE A 1 906 ? -11.518 -10.018 14.708 1.00 90.12 906 ILE A O 1
ATOM 6804 N N . TYR A 1 907 ? -9.519 -9.331 13.981 1.00 93.12 907 TYR A N 1
ATOM 6805 C CA . TYR A 1 907 ? -8.755 -9.998 15.038 1.00 93.12 907 TYR A CA 1
ATOM 6806 C C . TYR A 1 907 ? -8.350 -8.979 16.101 1.00 93.12 907 TYR A C 1
ATOM 6808 O O . TYR A 1 907 ? -7.475 -8.148 15.861 1.00 93.12 907 TYR A O 1
ATOM 6816 N N . ASP A 1 908 ? -8.993 -9.052 17.263 1.00 96.19 908 ASP A N 1
ATOM 6817 C CA . ASP A 1 908 ? -8.810 -8.154 18.408 1.00 96.19 908 ASP A CA 1
ATOM 6818 C C . ASP A 1 908 ? -7.424 -8.287 19.056 1.00 96.19 908 ASP A C 1
ATOM 6820 O O . ASP A 1 908 ? -6.901 -7.334 19.634 1.00 96.19 908 ASP A O 1
ATOM 6824 N N . TYR A 1 909 ? -6.810 -9.470 18.950 1.00 95.38 909 TYR A N 1
ATOM 6825 C CA . TYR A 1 909 ? -5.475 -9.748 19.475 1.00 95.38 909 TYR A CA 1
ATOM 6826 C C . TYR A 1 909 ? -4.599 -10.421 18.417 1.00 95.38 909 TYR A C 1
ATOM 6828 O O . TYR A 1 909 ? -5.018 -11.387 17.785 1.00 95.38 909 TYR A O 1
ATOM 6836 N N . SER A 1 910 ? -3.350 -9.972 18.277 1.00 95.50 910 SER A N 1
ATOM 6837 C CA . SER A 1 910 ? -2.342 -10.561 17.386 1.00 95.50 910 SER A CA 1
ATOM 6838 C C . SER A 1 910 ? -0.992 -10.591 18.104 1.00 95.50 910 SER A C 1
ATOM 6840 O O . SER A 1 910 ? -0.497 -9.550 18.533 1.00 95.50 910 SER A O 1
ATOM 6842 N N . SER A 1 911 ? -0.408 -11.776 18.323 1.00 93.94 911 SER A N 1
ATOM 6843 C CA . SER A 1 911 ? 0.882 -11.897 19.023 1.00 93.94 911 SER A CA 1
ATOM 6844 C C . SER A 1 911 ? 1.629 -13.198 18.709 1.00 93.94 911 SER A C 1
ATOM 6846 O O . SER A 1 911 ? 1.077 -14.140 18.147 1.00 93.94 911 SER A O 1
ATOM 6848 N N . SER A 1 912 ? 2.896 -13.291 19.121 1.00 91.62 912 SER A N 1
ATOM 6849 C CA . SER A 1 912 ? 3.662 -14.550 19.094 1.00 91.62 912 SER A CA 1
ATOM 6850 C C . SER A 1 912 ? 3.445 -15.434 20.338 1.00 91.62 912 SER A C 1
ATOM 6852 O O . SER A 1 912 ? 4.025 -16.519 20.437 1.00 91.62 912 SER A O 1
ATOM 6854 N N . LEU A 1 913 ? 2.615 -14.999 21.296 1.00 91.00 913 LEU A N 1
ATOM 6855 C CA . LEU A 1 913 ? 2.301 -15.749 22.511 1.00 91.00 913 LEU A CA 1
ATOM 6856 C C . LEU A 1 913 ? 1.133 -16.712 22.267 1.00 91.00 913 LEU A C 1
ATOM 6858 O O . LEU A 1 913 ? 0.111 -16.353 21.694 1.00 91.00 913 LEU A O 1
ATOM 6862 N N . GLN A 1 914 ? 1.262 -17.940 22.773 1.00 92.50 914 GLN A N 1
ATOM 6863 C CA . GLN A 1 914 ? 0.238 -18.980 22.605 1.00 92.50 914 GLN A CA 1
ATOM 6864 C C . GLN A 1 914 ? -1.023 -18.745 23.458 1.00 92.50 914 GLN A C 1
ATOM 6866 O O . GLN A 1 914 ? -2.006 -19.464 23.299 1.00 92.50 914 GLN A O 1
ATOM 6871 N N . THR A 1 915 ? -0.985 -17.792 24.394 1.00 93.75 915 THR A N 1
ATOM 6872 C CA . THR A 1 915 ? -2.038 -17.557 25.391 1.00 93.75 915 THR A CA 1
ATOM 6873 C C . THR A 1 915 ? -2.400 -16.081 25.479 1.00 93.75 915 THR A C 1
ATOM 6875 O O . THR A 1 915 ? -1.497 -15.254 25.607 1.00 93.75 915 THR A O 1
ATOM 6878 N N . GLN A 1 916 ? -3.695 -15.772 25.510 1.00 95.44 916 GLN A N 1
ATOM 6879 C CA . GLN A 1 916 ? -4.236 -14.411 25.586 1.00 95.44 916 GLN A CA 1
ATOM 6880 C C . GLN A 1 916 ? -5.235 -14.288 26.749 1.00 95.44 916 GLN A C 1
ATOM 6882 O O . GLN A 1 916 ? -5.872 -15.271 27.120 1.00 95.44 916 GLN A O 1
ATOM 6887 N N . SER A 1 917 ? -5.388 -13.094 27.330 1.00 94.00 917 SER A N 1
ATOM 6888 C CA . SER A 1 917 ? -6.456 -12.800 28.298 1.00 94.00 917 SER A CA 1
ATOM 6889 C C . SER A 1 917 ? -7.548 -11.952 27.651 1.00 94.00 917 SER A C 1
ATOM 6891 O O . SER A 1 917 ? -7.240 -10.969 26.981 1.00 94.00 917 SER A O 1
ATOM 6893 N N . HIS A 1 918 ? -8.810 -12.283 27.915 1.00 94.06 918 HIS A N 1
ATOM 6894 C CA . HIS A 1 918 ? -9.969 -11.459 27.564 1.00 94.06 918 HIS A CA 1
ATOM 6895 C C . HIS A 1 918 ? -11.028 -11.499 28.683 1.00 94.06 918 HIS A C 1
ATOM 6897 O O . HIS A 1 918 ? -11.057 -12.455 29.453 1.00 94.06 918 HIS A O 1
ATOM 6903 N N . THR A 1 919 ? -11.897 -10.491 28.781 1.00 93.25 919 THR A N 1
ATOM 6904 C CA . THR A 1 919 ? -12.988 -10.417 29.768 1.00 93.25 919 THR A CA 1
ATOM 6905 C C . THR A 1 919 ? -14.265 -9.932 29.087 1.00 93.25 919 THR A C 1
ATOM 6907 O O . THR A 1 919 ? -14.335 -8.775 28.681 1.00 93.25 919 THR A O 1
ATOM 6910 N N . TYR A 1 920 ? -15.289 -10.783 29.031 1.00 91.19 920 TYR A N 1
ATOM 6911 C CA . TYR A 1 920 ? -16.626 -10.378 28.596 1.00 91.19 920 TYR A CA 1
ATOM 6912 C C . TYR A 1 920 ? -17.369 -9.678 29.743 1.00 91.19 920 TYR A C 1
ATOM 6914 O O . TYR A 1 920 ? -17.344 -10.149 30.882 1.00 91.19 920 TYR A O 1
ATOM 6922 N N . VAL A 1 921 ? -18.034 -8.562 29.434 1.00 86.69 921 VAL A N 1
ATOM 6923 C CA . VAL A 1 921 ? -18.754 -7.701 30.399 1.00 86.69 921 VAL A CA 1
ATOM 6924 C C . VAL A 1 921 ? -20.266 -7.956 30.449 1.00 86.69 921 VAL A C 1
ATOM 6926 O O . VAL A 1 921 ? -20.983 -7.207 31.094 1.00 86.69 921 VAL A O 1
ATOM 6929 N N . GLN A 1 922 ? -20.755 -8.981 29.750 1.00 86.44 922 GLN A N 1
ATOM 6930 C CA . GLN A 1 922 ? -22.168 -9.357 29.691 1.00 86.44 922 GLN A CA 1
ATOM 6931 C C . GLN A 1 922 ? -22.288 -10.879 29.522 1.00 86.44 922 GLN A C 1
ATOM 6933 O O . GLN A 1 922 ? -21.455 -11.500 28.850 1.00 86.44 922 GLN A O 1
ATOM 6938 N N . GLN A 1 923 ? -23.316 -11.492 30.111 1.00 89.25 923 GLN A N 1
ATOM 6939 C CA . GLN A 1 923 ? -23.608 -12.911 29.918 1.00 89.25 923 GLN A CA 1
ATOM 6940 C C . GLN A 1 923 ? -23.934 -13.259 28.458 1.00 89.25 923 GLN A C 1
ATOM 6942 O O . GLN A 1 923 ? -24.513 -12.476 27.704 1.00 89.25 923 GLN A O 1
ATOM 6947 N N . GLY A 1 924 ? -23.634 -14.493 28.051 1.00 90.88 924 GLY A N 1
ATOM 6948 C CA . GLY A 1 924 ? -23.932 -14.937 26.695 1.00 90.88 924 GLY A CA 1
ATOM 6949 C C . GLY A 1 924 ? -23.205 -16.201 26.259 1.00 90.88 924 GLY A C 1
ATOM 6950 O O . GLY A 1 924 ? -22.655 -16.968 27.050 1.00 90.88 924 GLY A O 1
ATOM 6951 N N . THR A 1 925 ? -23.216 -16.431 24.948 1.00 93.62 925 THR A N 1
ATOM 6952 C CA . THR A 1 925 ? -22.400 -17.461 24.302 1.00 93.62 925 THR A CA 1
ATOM 6953 C C . THR A 1 925 ? -21.657 -16.822 23.143 1.00 93.62 925 THR A C 1
ATOM 6955 O O . THR A 1 925 ? -22.236 -16.591 22.082 1.00 93.62 925 THR A O 1
ATOM 6958 N N . TYR A 1 926 ? -20.381 -16.533 23.366 1.00 93.50 926 TYR A N 1
ATOM 6959 C CA . TYR A 1 926 ? -19.502 -15.907 22.388 1.00 93.50 926 TYR A CA 1
ATOM 6960 C C . TYR A 1 926 ? -18.811 -16.989 21.561 1.00 93.50 926 TYR A C 1
ATOM 6962 O O . TYR A 1 926 ? -18.476 -18.059 22.082 1.00 93.50 926 TYR A O 1
ATOM 6970 N N . THR A 1 927 ? -18.616 -16.728 20.271 1.00 94.94 927 THR A N 1
ATOM 6971 C CA . THR A 1 927 ? -17.789 -17.573 19.402 1.00 94.94 927 THR A CA 1
ATOM 6972 C C . THR A 1 927 ? -16.427 -16.908 19.288 1.00 94.94 927 THR A C 1
ATOM 6974 O O . THR A 1 927 ? -16.350 -15.725 18.997 1.00 94.94 927 THR A O 1
ATOM 6977 N N . ILE A 1 928 ? -15.372 -17.671 19.555 1.00 96.06 928 ILE A N 1
ATOM 6978 C CA . ILE A 1 928 ? -13.982 -17.221 19.502 1.00 96.06 928 ILE A CA 1
ATOM 6979 C C . ILE A 1 928 ? -13.308 -17.972 18.363 1.00 96.06 928 ILE A C 1
ATOM 6981 O O . ILE A 1 928 ? -13.416 -19.201 18.282 1.00 96.06 928 ILE A O 1
ATOM 6985 N N . ARG A 1 929 ? -12.581 -17.260 17.508 1.00 96.81 929 ARG A N 1
ATOM 6986 C CA . ARG A 1 929 ? -11.813 -17.806 16.392 1.00 96.81 929 ARG A CA 1
ATOM 6987 C C . ARG A 1 929 ? -10.324 -17.584 16.635 1.00 96.81 929 ARG A C 1
ATOM 6989 O O . ARG A 1 929 ? -9.882 -16.459 16.838 1.00 96.81 929 ARG A O 1
ATOM 6996 N N . LEU A 1 930 ? -9.545 -18.660 16.565 1.00 97.62 930 LEU A N 1
ATOM 6997 C CA . LEU A 1 930 ? -8.088 -18.594 16.490 1.00 97.62 930 LEU A CA 1
ATOM 6998 C C . LEU A 1 930 ? -7.661 -18.772 15.034 1.00 97.62 930 LEU A C 1
ATOM 7000 O O . LEU A 1 930 ? -7.990 -19.790 14.418 1.00 97.62 930 LEU A O 1
ATOM 7004 N N . ARG A 1 931 ? -6.873 -17.829 14.518 1.00 97.50 931 ARG A N 1
ATOM 7005 C CA . ARG A 1 931 ? -5.993 -18.042 13.366 1.00 97.50 931 ARG A CA 1
ATOM 7006 C C . ARG A 1 931 ? -4.572 -18.266 13.867 1.00 97.50 931 ARG A C 1
ATOM 7008 O O . ARG A 1 931 ? -4.098 -17.549 14.745 1.00 97.50 931 ARG A O 1
ATOM 7015 N N . VAL A 1 932 ? -3.874 -19.239 13.290 1.00 97.38 932 VAL A N 1
ATOM 7016 C CA . VAL A 1 932 ? -2.423 -19.388 13.480 1.00 97.38 932 VAL A CA 1
ATOM 7017 C C . VAL A 1 932 ? -1.701 -19.242 12.151 1.00 97.38 932 VAL A C 1
ATOM 7019 O O . VAL A 1 932 ? -2.193 -19.711 11.125 1.00 97.38 932 VAL A O 1
ATOM 7022 N N . THR A 1 933 ? -0.523 -18.620 12.182 1.00 95.06 933 THR A N 1
ATOM 7023 C CA . THR A 1 933 ? 0.381 -18.498 11.029 1.00 95.06 933 THR A CA 1
ATOM 7024 C C . THR A 1 933 ? 1.685 -19.233 11.324 1.00 95.06 933 THR A C 1
ATOM 7026 O O . THR A 1 933 ? 2.215 -19.139 12.432 1.00 95.06 933 THR A O 1
ATOM 7029 N N . ASP A 1 934 ? 2.225 -19.965 10.351 1.00 93.44 934 ASP A N 1
ATOM 7030 C CA . ASP A 1 934 ? 3.529 -20.628 10.468 1.00 93.44 934 ASP A CA 1
ATOM 7031 C C . ASP A 1 934 ? 4.723 -19.706 10.131 1.00 93.44 934 ASP A C 1
ATOM 7033 O O . ASP A 1 934 ? 4.573 -18.529 9.795 1.00 93.44 934 ASP A O 1
ATOM 7037 N N . ASN A 1 935 ? 5.954 -20.212 10.236 1.00 88.38 935 ASN A N 1
ATOM 7038 C CA . ASN A 1 935 ? 7.169 -19.468 9.871 1.00 88.38 935 ASN A CA 1
ATOM 7039 C C . ASN A 1 935 ? 7.397 -19.332 8.348 1.00 88.38 935 ASN A C 1
ATOM 7041 O O . ASN A 1 935 ? 8.436 -18.818 7.917 1.00 88.38 935 ASN A O 1
ATOM 7045 N N . ASN A 1 936 ? 6.479 -19.836 7.526 1.00 84.81 936 ASN A N 1
ATOM 7046 C CA . ASN A 1 936 ? 6.546 -19.843 6.070 1.00 84.81 936 ASN A CA 1
ATOM 7047 C C . ASN A 1 936 ? 5.467 -18.961 5.413 1.00 84.81 936 ASN A C 1
ATOM 7049 O O . ASN A 1 936 ? 5.657 -18.567 4.260 1.00 84.81 936 ASN A O 1
ATOM 7053 N N . GLY A 1 937 ? 4.429 -18.575 6.158 1.00 85.94 937 GLY A N 1
ATOM 7054 C CA . GLY A 1 937 ? 3.335 -17.691 5.754 1.00 85.94 937 GLY A CA 1
ATOM 7055 C C . GLY A 1 937 ? 2.013 -18.404 5.449 1.00 85.94 937 GLY A C 1
ATOM 7056 O O . GLY A 1 937 ? 1.123 -17.770 4.887 1.00 85.94 937 GLY A O 1
ATOM 7057 N N . ALA A 1 938 ? 1.866 -19.696 5.767 1.00 88.44 938 ALA A N 1
ATOM 7058 C CA . ALA A 1 938 ? 0.581 -20.384 5.653 1.00 88.44 938 ALA A CA 1
ATOM 7059 C C . ALA A 1 938 ? -0.222 -20.280 6.958 1.00 88.44 938 ALA A C 1
ATOM 7061 O O . ALA A 1 938 ? 0.346 -20.192 8.049 1.00 88.44 938 ALA A O 1
ATOM 7062 N N . THR A 1 939 ? -1.550 -20.305 6.829 1.00 94.75 939 THR A N 1
ATOM 7063 C CA . THR A 1 939 ? -2.498 -20.132 7.933 1.00 94.75 939 THR A CA 1
ATOM 7064 C C . THR A 1 939 ? -3.504 -21.275 8.025 1.00 94.75 939 THR A C 1
ATOM 7066 O O . THR A 1 939 ? -3.758 -21.978 7.042 1.00 94.75 939 THR A O 1
ATOM 7069 N N . ASP A 1 940 ? -4.084 -21.438 9.213 1.00 96.31 940 ASP A N 1
ATOM 7070 C CA . ASP A 1 940 ? -5.273 -22.254 9.475 1.00 96.31 940 ASP A CA 1
ATOM 7071 C C . ASP A 1 940 ? -6.144 -21.571 10.543 1.00 96.31 940 ASP A C 1
ATOM 7073 O O . ASP A 1 940 ? -5.637 -20.779 11.345 1.00 96.31 940 ASP A O 1
ATOM 7077 N N . GLU A 1 941 ? -7.448 -21.851 10.534 1.00 96.94 941 GLU A N 1
ATOM 7078 C CA . GLU A 1 941 ? -8.449 -21.195 11.388 1.00 96.94 941 GLU A CA 1
ATOM 7079 C C . GLU A 1 941 ? -9.393 -22.213 12.040 1.00 96.94 941 GLU A C 1
ATOM 7081 O O . GLU A 1 941 ? -9.952 -23.087 11.373 1.00 96.94 941 GLU A O 1
ATOM 7086 N N . ALA A 1 942 ? -9.632 -22.062 13.345 1.00 96.56 942 ALA A N 1
ATOM 7087 C CA . ALA A 1 942 ? -10.568 -22.896 14.096 1.00 96.56 942 ALA A CA 1
ATOM 7088 C C . ALA A 1 942 ? -11.333 -22.088 15.155 1.00 96.56 942 ALA A C 1
ATOM 7090 O O . ALA A 1 942 ? -10.791 -21.169 15.770 1.00 96.56 942 ALA A O 1
ATOM 7091 N N . THR A 1 943 ? -12.601 -22.449 15.377 1.00 95.94 943 THR A N 1
ATOM 7092 C CA . THR A 1 943 ? -13.500 -21.773 16.323 1.00 95.94 943 THR A CA 1
ATOM 7093 C C . THR A 1 943 ? -13.842 -22.622 17.544 1.00 95.94 943 THR A C 1
ATOM 7095 O O . THR A 1 943 ? -13.863 -23.856 17.503 1.00 95.94 943 THR A O 1
ATOM 7098 N N . ILE A 1 944 ? -14.148 -21.936 18.641 1.00 96.19 944 ILE A N 1
ATOM 7099 C CA . ILE A 1 944 ? -14.606 -22.483 19.918 1.00 96.19 944 ILE A CA 1
ATOM 7100 C C . ILE A 1 944 ? -15.629 -21.523 20.544 1.00 96.19 944 ILE A C 1
ATOM 7102 O O . ILE A 1 944 ? -15.861 -20.435 20.024 1.00 96.19 944 ILE A O 1
ATOM 7106 N N . THR A 1 945 ? -16.277 -21.914 21.641 1.00 94.69 945 THR A N 1
ATOM 7107 C CA . THR A 1 945 ? -17.279 -21.081 22.326 1.00 94.69 945 THR A CA 1
ATOM 7108 C C . THR A 1 945 ? -16.882 -20.769 23.763 1.00 94.69 945 THR A C 1
ATOM 7110 O O . THR A 1 945 ? -16.386 -21.655 24.468 1.00 94.69 945 THR A O 1
ATOM 7113 N N . ALA A 1 946 ? -17.182 -19.550 24.210 1.00 94.12 946 ALA A N 1
ATOM 7114 C CA . ALA A 1 946 ? -17.185 -19.157 25.614 1.00 94.12 946 ALA A CA 1
ATOM 7115 C C . ALA A 1 946 ? -18.626 -18.999 26.123 1.00 94.12 946 ALA A C 1
ATOM 7117 O O . ALA A 1 946 ? -19.395 -18.208 25.580 1.00 94.12 946 ALA A O 1
ATOM 7118 N N . GLU A 1 947 ? -18.987 -19.744 27.168 1.00 94.81 947 GLU A N 1
ATOM 7119 C CA . GLU A 1 947 ? -20.219 -19.528 27.935 1.00 94.81 947 GLU A CA 1
ATOM 7120 C C . GLU A 1 947 ? -19.923 -18.543 29.078 1.00 94.81 947 GLU A C 1
ATOM 7122 O O . GLU A 1 947 ? -19.136 -18.839 29.982 1.00 94.81 947 GLU A O 1
ATOM 7127 N N . VAL A 1 948 ? -20.539 -17.362 29.030 1.00 93.56 948 VAL A N 1
ATOM 7128 C CA . VAL A 1 948 ? -20.412 -16.315 30.053 1.00 93.56 948 VAL A CA 1
ATOM 7129 C C . VAL A 1 948 ? -21.702 -16.294 30.861 1.00 93.56 948 VAL A C 1
ATOM 7131 O O . VAL A 1 948 ? -22.786 -16.220 30.282 1.00 93.56 948 VAL A O 1
ATOM 7134 N N . ALA A 1 949 ? -21.590 -16.403 32.182 1.00 90.00 949 ALA A N 1
ATOM 7135 C CA . ALA A 1 949 ? -22.726 -16.489 33.090 1.00 90.00 949 ALA A CA 1
ATOM 7136 C C . ALA A 1 949 ? -22.921 -15.224 33.940 1.00 90.00 949 ALA A C 1
ATOM 7138 O O . ALA A 1 949 ? -21.963 -14.658 34.455 1.00 90.00 949 ALA A O 1
ATOM 7139 N N . ASP A 1 950 ? -24.193 -14.905 34.140 1.00 87.88 950 ASP A N 1
ATOM 7140 C CA . ASP A 1 950 ? -24.762 -13.935 35.075 1.00 87.88 950 ASP A CA 1
ATOM 7141 C C . ASP A 1 950 ? -24.151 -13.943 36.495 1.00 87.88 950 ASP A C 1
ATOM 7143 O O . ASP A 1 950 ? -24.010 -14.994 37.138 1.00 87.88 950 ASP A O 1
ATOM 7147 N N . THR A 1 951 ? -23.866 -12.749 37.014 1.00 88.06 951 THR A N 1
ATOM 7148 C CA . THR A 1 951 ? -23.273 -12.462 38.326 1.00 88.06 951 THR A CA 1
ATOM 7149 C C . THR A 1 951 ? -24.332 -11.904 39.274 1.00 88.06 951 THR A C 1
ATOM 7151 O O . THR A 1 951 ? -24.251 -10.772 39.755 1.00 88.06 951 THR A O 1
ATOM 7154 N N . THR A 1 952 ? -25.323 -12.751 39.566 1.00 88.19 952 THR A N 1
ATOM 7155 C CA . THR A 1 952 ? -26.506 -12.452 40.390 1.00 88.19 952 THR A CA 1
ATOM 7156 C C . THR A 1 952 ? -26.223 -11.491 41.565 1.00 88.19 952 THR A C 1
ATOM 7158 O O . THR A 1 952 ? -25.353 -11.785 42.400 1.00 88.19 952 THR A O 1
ATOM 7161 N N . PRO A 1 953 ? -26.994 -10.396 41.718 1.00 92.44 953 PRO A N 1
ATOM 7162 C CA . PRO A 1 953 ? -26.768 -9.369 42.730 1.00 92.44 953 PRO A CA 1
ATOM 7163 C C . PRO A 1 953 ? -26.903 -9.886 44.166 1.00 92.44 953 PRO A C 1
ATOM 7165 O O . PRO A 1 953 ? -27.323 -11.009 44.442 1.00 92.44 953 PRO A O 1
ATOM 7168 N N . THR A 1 954 ? -26.563 -9.032 45.126 1.00 94.31 954 THR A N 1
ATOM 7169 C CA . THR A 1 954 ? -26.706 -9.240 46.569 1.00 94.31 954 THR A CA 1
ATOM 7170 C C . THR A 1 954 ? -27.636 -8.174 47.139 1.00 94.31 954 THR A C 1
ATOM 7172 O O . THR A 1 954 ? -27.267 -7.005 47.220 1.00 94.31 954 THR A O 1
ATOM 7175 N N . ALA A 1 955 ? -28.839 -8.575 47.560 1.00 95.94 955 ALA A N 1
ATOM 7176 C CA . ALA A 1 955 ? -29.807 -7.656 48.151 1.00 95.94 955 ALA A CA 1
ATOM 7177 C C . ALA A 1 955 ? -29.431 -7.316 49.606 1.00 95.94 955 ALA A C 1
ATOM 7179 O O . ALA A 1 955 ? -29.319 -8.217 50.442 1.00 95.94 955 ALA A O 1
ATOM 7180 N N . ASP A 1 956 ? -29.301 -6.031 49.941 1.00 97.12 956 ASP A N 1
ATOM 7181 C CA . ASP A 1 956 ? -29.238 -5.563 51.331 1.00 97.12 956 ASP A CA 1
ATOM 7182 C C . ASP A 1 956 ? -29.877 -4.177 51.509 1.00 97.12 956 ASP A C 1
ATOM 7184 O O . ASP A 1 956 ? -30.044 -3.409 50.566 1.00 97.12 956 ASP A O 1
ATOM 7188 N N . PHE A 1 957 ? -30.280 -3.861 52.737 1.00 97.81 957 PHE A N 1
ATOM 7189 C CA . PHE A 1 957 ? -30.846 -2.563 53.096 1.00 97.81 957 PHE A CA 1
ATOM 7190 C C . PHE A 1 957 ? -30.719 -2.246 54.584 1.00 97.81 957 PHE A C 1
ATOM 7192 O O . PHE A 1 957 ? -30.614 -3.135 55.440 1.00 97.81 957 PHE A O 1
ATOM 7199 N N . THR A 1 958 ? -30.842 -0.964 54.916 1.00 97.25 958 THR A N 1
ATOM 7200 C CA . THR A 1 958 ? -31.002 -0.464 56.287 1.00 97.25 958 THR A CA 1
ATOM 7201 C C . THR A 1 958 ? -32.294 0.350 56.436 1.00 97.25 958 THR A C 1
ATOM 7203 O O . THR A 1 958 ? -32.982 0.621 55.453 1.00 97.25 958 THR A O 1
ATOM 7206 N N . ALA A 1 959 ? -32.675 0.697 57.670 1.00 96.75 959 ALA A N 1
ATOM 7207 C CA . ALA A 1 959 ? -33.852 1.523 57.938 1.00 96.75 959 ALA A CA 1
ATOM 7208 C C . ALA A 1 959 ? -33.715 2.355 59.218 1.00 96.75 959 ALA A C 1
ATOM 7210 O O . ALA A 1 959 ? -33.108 1.911 60.199 1.00 96.75 959 ALA A O 1
ATOM 7211 N N . ALA A 1 960 ? -34.347 3.530 59.246 1.00 95.06 960 ALA A N 1
ATOM 7212 C CA . ALA A 1 960 ? -34.401 4.399 60.417 1.00 95.06 960 ALA A CA 1
ATOM 7213 C C . ALA A 1 960 ? -35.728 5.188 60.509 1.00 95.06 960 ALA A C 1
ATOM 7215 O O . ALA A 1 960 ? -36.168 5.760 59.512 1.00 95.06 960 ALA A O 1
ATOM 7216 N N . PRO A 1 961 ? -36.350 5.299 61.702 1.00 95.19 961 PRO A N 1
ATOM 7217 C CA . PRO A 1 961 ? -36.077 4.555 62.934 1.00 95.19 961 PRO A CA 1
ATOM 7218 C C . PRO A 1 961 ? -36.689 3.141 62.906 1.00 95.19 961 PRO A C 1
ATOM 7220 O O . PRO A 1 961 ? -37.827 2.950 62.494 1.00 95.19 961 PRO A O 1
ATOM 7223 N N . THR A 1 962 ? -35.997 2.140 63.455 1.00 96.19 962 THR A N 1
ATOM 7224 C CA . THR A 1 962 ? -36.525 0.760 63.547 1.00 96.19 962 THR A CA 1
ATOM 7225 C C . THR A 1 962 ? -37.579 0.551 64.645 1.00 96.19 962 THR A C 1
ATOM 7227 O O . THR A 1 962 ? -38.137 -0.539 64.776 1.00 96.19 962 THR A O 1
ATOM 7230 N N . SER A 1 963 ? -37.894 1.567 65.459 1.00 92.25 963 SER A N 1
ATOM 7231 C CA . SER A 1 963 ? -39.005 1.484 66.418 1.00 92.25 963 SER A CA 1
ATOM 7232 C C . SER A 1 963 ? -39.586 2.840 66.826 1.00 92.25 963 SER A C 1
ATOM 7234 O O . SER A 1 963 ? -38.914 3.867 66.745 1.00 92.25 963 SER A O 1
ATOM 7236 N N . GLY A 1 964 ? -40.840 2.836 67.292 1.00 90.00 964 GLY A N 1
ATOM 7237 C CA . GLY A 1 964 ? -41.550 4.040 67.734 1.00 90.00 964 GLY A CA 1
ATOM 7238 C C . GLY A 1 964 ? -43.024 3.794 68.076 1.00 90.00 964 GLY A C 1
ATOM 7239 O O . GLY A 1 964 ? -43.408 2.678 68.433 1.00 90.00 964 GLY A O 1
ATOM 7240 N N . THR A 1 965 ? -43.862 4.830 67.987 1.00 85.12 965 THR A N 1
ATOM 7241 C CA . THR A 1 965 ? -45.320 4.772 68.231 1.00 85.12 965 THR A CA 1
ATOM 7242 C C . THR A 1 965 ? -46.116 4.980 66.945 1.00 85.12 965 THR A C 1
ATOM 7244 O O . THR A 1 965 ? -45.733 5.820 66.143 1.00 85.12 965 THR A O 1
ATOM 7247 N N . ALA A 1 966 ? -47.249 4.295 66.783 1.00 85.88 966 ALA A N 1
ATOM 7248 C CA . ALA A 1 966 ? -48.138 4.448 65.630 1.00 85.88 966 ALA A CA 1
ATOM 7249 C C . ALA A 1 966 ? -48.820 5.841 65.583 1.00 85.88 966 ALA A C 1
ATOM 7251 O O . ALA A 1 966 ? -49.362 6.266 66.612 1.00 85.88 966 ALA A O 1
ATOM 7252 N N . PRO A 1 967 ? -48.891 6.516 64.418 1.00 90.25 967 PRO A N 1
ATOM 7253 C CA . PRO A 1 967 ? -48.266 6.139 63.148 1.00 90.25 967 PRO A CA 1
ATOM 7254 C C . PRO A 1 967 ? -46.748 6.379 63.170 1.00 90.25 967 PRO A C 1
ATOM 7256 O O . PRO A 1 967 ? -46.295 7.453 63.565 1.00 90.25 967 PRO A O 1
ATOM 7259 N N . LEU A 1 968 ? -45.968 5.387 62.728 1.00 92.44 968 LEU A N 1
ATOM 7260 C CA . LEU A 1 968 ? -44.510 5.489 62.625 1.00 92.44 968 LEU A CA 1
ATOM 7261 C C . LEU A 1 968 ? -44.094 5.602 61.158 1.00 92.44 968 LEU A C 1
ATOM 7263 O O . LEU A 1 968 ? -44.279 4.652 60.403 1.00 92.44 968 LEU A O 1
ATOM 7267 N N . SER A 1 969 ? -43.505 6.736 60.780 1.00 96.38 969 SER A N 1
ATOM 7268 C CA . SER A 1 969 ? -42.788 6.867 59.507 1.00 96.38 969 SER A CA 1
ATOM 7269 C C . SER A 1 969 ? -41.389 6.271 59.650 1.00 96.38 969 SER A C 1
ATOM 7271 O O . SER A 1 969 ? -40.710 6.547 60.641 1.00 96.38 969 SER A O 1
ATOM 7273 N N . VAL A 1 970 ? -40.970 5.468 58.676 1.00 97.44 970 VAL A N 1
ATOM 7274 C CA . VAL A 1 970 ? -39.644 4.844 58.604 1.00 97.44 970 VAL A CA 1
ATOM 7275 C C . VAL A 1 970 ? -39.079 5.069 57.212 1.00 97.44 970 VAL A C 1
ATOM 7277 O O . VAL A 1 970 ? -39.758 4.781 56.230 1.00 97.44 970 VAL A O 1
ATOM 7280 N N . ASN A 1 971 ? -37.842 5.546 57.139 1.00 97.50 971 ASN A N 1
ATOM 7281 C CA . ASN A 1 971 ? -37.100 5.656 55.890 1.00 97.50 971 ASN A CA 1
ATOM 7282 C C . ASN A 1 971 ? -36.251 4.394 55.718 1.00 97.50 971 ASN A C 1
ATOM 7284 O O . ASN A 1 971 ? -35.612 3.942 56.675 1.00 97.50 971 ASN A O 1
ATOM 7288 N N . PHE A 1 972 ? -36.249 3.842 54.512 1.00 97.88 972 PHE A N 1
ATOM 7289 C CA . PHE A 1 972 ? -35.433 2.709 54.099 1.00 97.88 972 PHE A CA 1
ATOM 7290 C C . PHE A 1 972 ? -34.320 3.196 53.178 1.00 97.88 972 PHE A C 1
ATOM 7292 O O . PHE A 1 972 ? -34.501 4.142 52.417 1.00 97.88 972 PHE A O 1
ATOM 7299 N N . THR A 1 973 ? -33.164 2.548 53.258 1.00 96.69 973 THR A N 1
ATOM 7300 C CA . THR A 1 973 ? -32.008 2.850 52.413 1.00 96.69 973 THR A CA 1
ATOM 7301 C C . THR A 1 973 ? -31.519 1.549 51.808 1.00 96.69 973 THR A C 1
ATOM 7303 O O . THR A 1 973 ? -31.086 0.661 52.550 1.00 96.69 973 THR A O 1
ATOM 7306 N N . ASN A 1 974 ? -31.622 1.425 50.485 1.00 95.75 974 ASN A N 1
ATOM 7307 C CA . ASN A 1 974 ? -31.028 0.320 49.741 1.00 95.75 974 ASN A CA 1
ATOM 7308 C C . ASN A 1 974 ? -29.503 0.346 49.920 1.00 95.75 974 ASN A C 1
ATOM 7310 O O . ASN A 1 974 ? -28.880 1.405 49.881 1.00 95.75 974 ASN A O 1
ATOM 7314 N N . THR A 1 975 ? -28.914 -0.821 50.156 1.00 95.56 975 THR A N 1
ATOM 7315 C CA . THR A 1 975 ? -27.461 -1.038 50.204 1.00 95.56 975 THR A CA 1
ATOM 7316 C C . THR A 1 975 ? -27.089 -2.322 49.455 1.00 95.56 975 THR A C 1
ATOM 7318 O O . THR A 1 975 ? -26.116 -2.987 49.809 1.00 95.56 975 THR A O 1
ATOM 7321 N N . SER A 1 976 ? -27.911 -2.708 48.475 1.00 95.94 976 SER A N 1
ATOM 7322 C CA . SER A 1 976 ? -27.680 -3.842 47.584 1.00 95.94 976 SER A CA 1
ATOM 7323 C C . SER A 1 976 ? -26.536 -3.541 46.623 1.00 95.94 976 SER A C 1
ATOM 7325 O O . SER A 1 976 ? -26.316 -2.389 46.255 1.00 95.94 976 SER A O 1
ATOM 7327 N N . THR A 1 977 ? -25.836 -4.581 46.186 1.00 92.25 977 THR A N 1
ATOM 7328 C CA . THR A 1 977 ? -24.768 -4.484 45.185 1.00 92.25 977 THR A CA 1
ATOM 7329 C C . THR A 1 977 ? -24.963 -5.539 44.104 1.00 92.25 977 THR A C 1
ATOM 7331 O O . THR A 1 977 ? -25.507 -6.610 44.362 1.00 92.25 977 THR A O 1
ATOM 7334 N N . GLY A 1 978 ? -24.522 -5.250 42.888 1.00 87.06 978 GLY A N 1
ATOM 7335 C CA . GLY A 1 978 ? -24.536 -6.156 41.738 1.00 87.06 978 GLY A CA 1
ATOM 7336 C C . GLY A 1 978 ? -23.434 -5.743 40.771 1.00 87.06 978 GLY A C 1
ATOM 7337 O O . GLY A 1 978 ? -22.919 -4.630 40.910 1.00 87.06 978 GLY A O 1
ATOM 7338 N N . TYR A 1 979 ? -23.052 -6.628 39.852 1.00 85.69 979 TYR A N 1
ATOM 7339 C CA . TYR A 1 979 ? -22.136 -6.256 38.773 1.00 85.69 979 TYR A CA 1
ATOM 7340 C C . TYR A 1 979 ? -22.832 -5.245 37.854 1.00 85.69 979 TYR A C 1
ATOM 7342 O O . TYR A 1 979 ? -22.398 -4.100 37.749 1.00 85.69 979 TYR A O 1
ATOM 7350 N N . ASP A 1 980 ? -23.997 -5.628 37.343 1.00 85.38 980 ASP A N 1
ATOM 7351 C CA . ASP A 1 980 ? -24.844 -4.791 36.502 1.00 85.38 980 ASP A CA 1
ATOM 7352 C C . ASP A 1 980 ? -25.631 -3.765 37.325 1.00 85.38 980 ASP A C 1
ATOM 7354 O O . ASP A 1 980 ? -26.123 -4.039 38.429 1.00 85.38 980 ASP A O 1
ATOM 7358 N N . GLN A 1 981 ? -25.742 -2.555 36.780 1.00 83.06 981 GLN A N 1
ATOM 7359 C CA . GLN A 1 981 ? -26.411 -1.408 37.389 1.00 83.06 981 GLN A CA 1
ATOM 7360 C C . GLN A 1 981 ? -27.223 -0.642 36.330 1.00 83.06 981 GLN A C 1
ATOM 7362 O O . GLN A 1 981 ? -26.843 -0.644 35.160 1.00 83.06 981 GLN A O 1
ATOM 7367 N N . PRO A 1 982 ? -28.309 0.055 36.717 1.00 87.25 982 PRO A N 1
ATOM 7368 C CA . PRO A 1 982 ? -28.849 0.173 38.073 1.00 87.25 982 PRO A CA 1
ATOM 7369 C C . PRO A 1 982 ? -29.733 -1.020 38.476 1.00 87.25 982 PRO A C 1
ATOM 7371 O O . PRO A 1 982 ? -30.631 -1.423 37.738 1.00 87.25 982 PRO A O 1
ATOM 7374 N N . LEU A 1 983 ? -29.553 -1.535 39.698 1.00 92.31 983 LEU A N 1
ATOM 7375 C CA . LEU A 1 983 ? -30.471 -2.531 40.269 1.00 92.31 983 LEU A CA 1
ATOM 7376 C C . LEU A 1 983 ? -31.875 -1.947 40.480 1.00 92.31 983 LEU A C 1
ATOM 7378 O O . LEU A 1 983 ? -32.043 -0.964 41.201 1.00 92.31 983 LEU A O 1
ATOM 7382 N N . THR A 1 984 ? -32.900 -2.600 39.944 1.00 95.12 984 THR A N 1
ATOM 7383 C CA . THR A 1 984 ? -34.306 -2.344 40.288 1.00 95.12 984 THR A CA 1
ATOM 7384 C C . THR A 1 984 ? -34.664 -2.966 41.643 1.00 95.12 984 THR A C 1
ATOM 7386 O O . THR A 1 984 ? -34.098 -3.984 42.043 1.00 95.12 984 THR A O 1
ATOM 7389 N N . CYS A 1 985 ? -35.614 -2.359 42.361 1.00 96.12 985 CYS A N 1
ATOM 7390 C CA . CYS A 1 985 ? -36.017 -2.777 43.707 1.00 96.12 985 CYS A CA 1
ATOM 7391 C C . CYS A 1 985 ? -37.525 -3.059 43.784 1.00 96.12 985 CYS A C 1
ATOM 7393 O O . CYS A 1 985 ? -38.326 -2.268 43.292 1.00 96.12 985 CYS A O 1
ATOM 7395 N N . GLU A 1 986 ? -37.925 -4.125 44.483 1.00 97.62 986 GLU A N 1
ATOM 7396 C CA . GLU A 1 986 ? -39.309 -4.343 44.935 1.00 97.62 986 GLU A CA 1
ATOM 7397 C C . GLU A 1 986 ? -39.355 -4.495 46.464 1.00 97.62 986 GLU A C 1
ATOM 7399 O O . GLU A 1 986 ? -38.759 -5.419 47.032 1.00 97.62 986 GLU A O 1
ATOM 7404 N N . TRP A 1 987 ? -40.102 -3.616 47.136 1.00 97.81 987 TRP A N 1
ATOM 7405 C CA . TRP A 1 987 ? -40.257 -3.601 48.592 1.00 97.81 987 TRP A CA 1
ATOM 7406 C C . TRP A 1 987 ? -41.617 -4.138 49.038 1.00 97.81 987 TRP A C 1
ATOM 7408 O O . TRP A 1 987 ? -42.653 -3.782 48.485 1.00 97.81 987 TRP A O 1
ATOM 7418 N N . ASP A 1 988 ? -41.613 -4.940 50.097 1.00 97.56 988 ASP A N 1
ATOM 7419 C CA . ASP A 1 988 ? -42.803 -5.467 50.778 1.00 97.56 988 ASP A CA 1
ATOM 7420 C C . ASP A 1 988 ? -42.558 -5.294 52.291 1.00 97.56 988 ASP A C 1
ATOM 7422 O O . ASP A 1 988 ? -41.643 -5.903 52.863 1.00 97.56 988 ASP A O 1
ATOM 7426 N N . PHE A 1 989 ? -43.263 -4.345 52.922 1.00 97.62 989 PHE A N 1
ATOM 7427 C CA . PHE A 1 989 ? -42.900 -3.804 54.241 1.00 97.62 989 PHE A CA 1
ATOM 7428 C C . PHE A 1 989 ? -43.548 -4.530 55.425 1.00 97.62 989 PHE A C 1
ATOM 7430 O O . PHE A 1 989 ? -43.048 -4.415 56.551 1.00 97.62 989 PHE A O 1
ATOM 7437 N N . ASP A 1 990 ? -44.635 -5.275 55.210 1.00 92.62 990 ASP A N 1
ATOM 7438 C CA . ASP A 1 990 ? -45.239 -6.133 56.238 1.00 92.62 990 ASP A CA 1
ATOM 7439 C C . ASP A 1 990 ? -45.177 -7.644 55.946 1.00 92.62 990 ASP A C 1
ATOM 7441 O O . ASP A 1 990 ? -45.410 -8.444 56.865 1.00 92.62 990 ASP A O 1
ATOM 7445 N N . ASN A 1 991 ? -44.725 -8.034 54.748 1.00 94.81 991 ASN A N 1
ATOM 7446 C CA . ASN A 1 991 ? -44.641 -9.405 54.251 1.00 94.81 991 ASN A CA 1
ATOM 7447 C C . ASN A 1 991 ? -46.033 -10.066 54.133 1.00 94.81 991 ASN A C 1
ATOM 7449 O O . ASN A 1 991 ? -46.211 -11.234 54.507 1.00 94.81 991 ASN A O 1
ATOM 7453 N N . ASP A 1 992 ? -47.032 -9.349 53.605 1.00 92.81 992 ASP A N 1
ATOM 7454 C CA . ASP A 1 992 ? -48.298 -9.952 53.153 1.00 92.81 992 ASP A CA 1
ATOM 7455 C C . ASP A 1 992 ? -48.206 -10.587 51.748 1.00 92.81 992 ASP A C 1
ATOM 7457 O O . ASP A 1 992 ? -48.976 -11.507 51.438 1.00 92.81 992 ASP A O 1
ATOM 7461 N N . GLY A 1 993 ? -47.200 -10.196 50.953 1.00 90.62 993 GLY A N 1
ATOM 7462 C CA . GLY A 1 993 ? -46.944 -10.685 49.596 1.00 90.62 993 GLY A CA 1
ATOM 7463 C C . GLY A 1 993 ? -47.373 -9.738 48.468 1.00 90.62 993 GLY A C 1
ATOM 7464 O O . GLY A 1 993 ? -47.315 -10.141 47.303 1.00 90.62 993 GLY A O 1
ATOM 7465 N N . VAL A 1 994 ? -47.801 -8.515 48.782 1.00 93.69 994 VAL A N 1
ATOM 7466 C CA . VAL A 1 994 ? -47.961 -7.392 47.847 1.00 93.69 994 VAL A CA 1
ATOM 7467 C C . VAL A 1 994 ? -46.696 -6.521 47.870 1.00 93.69 994 VAL A C 1
ATOM 7469 O O . VAL A 1 994 ? -46.050 -6.384 48.901 1.00 93.69 994 VAL A O 1
ATOM 7472 N N . ILE A 1 995 ? -46.324 -5.936 46.727 1.00 96.94 995 ILE A N 1
ATOM 7473 C CA . ILE A 1 995 ? -45.243 -4.941 46.657 1.00 96.94 995 ILE A CA 1
ATOM 7474 C C . ILE A 1 995 ? -45.823 -3.559 46.992 1.00 96.94 995 ILE A C 1
ATOM 7476 O O . ILE A 1 995 ? -46.762 -3.106 46.335 1.00 96.94 995 ILE A O 1
ATOM 7480 N N . ASP A 1 996 ? -45.276 -2.909 48.019 1.00 96.38 996 ASP A N 1
ATOM 7481 C CA . ASP A 1 996 ? -45.674 -1.582 48.510 1.00 96.38 996 ASP A CA 1
ATOM 7482 C C . ASP A 1 996 ? -45.011 -0.431 47.723 1.00 96.38 996 ASP A C 1
ATOM 7484 O O . ASP A 1 996 ? -45.599 0.642 47.591 1.00 96.38 996 ASP A O 1
ATOM 7488 N N . SER A 1 997 ? -43.770 -0.619 47.256 1.00 96.75 997 SER A N 1
ATOM 7489 C CA . SER A 1 997 ? -42.951 0.406 46.584 1.00 96.75 997 SER A CA 1
ATOM 7490 C C . SER A 1 997 ? -41.885 -0.228 45.682 1.00 96.75 997 SER A C 1
ATOM 7492 O O . SER A 1 997 ? -41.425 -1.343 45.938 1.00 96.75 997 SER A O 1
ATOM 7494 N N . THR A 1 998 ? -41.473 0.511 44.649 1.00 96.00 998 THR A N 1
ATOM 7495 C CA . THR A 1 998 ? -40.349 0.183 43.754 1.00 96.00 998 THR A CA 1
ATOM 7496 C C . THR A 1 998 ? -39.247 1.254 43.760 1.00 96.00 998 THR A C 1
ATOM 7498 O O . THR A 1 998 ? -38.424 1.310 42.850 1.00 96.00 998 THR A O 1
ATOM 7501 N N . ASP A 1 999 ? -39.241 2.146 44.755 1.00 95.06 999 ASP A N 1
ATOM 7502 C CA . ASP A 1 999 ? -38.275 3.250 44.847 1.00 95.06 999 ASP A CA 1
ATOM 7503 C C . ASP A 1 999 ? -36.901 2.747 45.331 1.00 95.06 999 ASP A C 1
ATOM 7505 O O . ASP A 1 999 ? -36.813 1.755 46.055 1.00 95.06 999 ASP A O 1
ATOM 7509 N N . GLN A 1 1000 ? -35.811 3.462 45.028 1.00 93.38 1000 GLN A N 1
ATOM 7510 C CA . GLN A 1 1000 ? -34.477 3.085 45.530 1.00 93.38 1000 GLN A CA 1
ATOM 7511 C C . GLN A 1 1000 ? -34.333 3.204 47.053 1.00 93.38 1000 GLN A C 1
ATOM 7513 O O . GLN A 1 1000 ? -33.618 2.428 47.678 1.00 93.38 1000 GLN A O 1
ATOM 7518 N N . SER A 1 1001 ? -34.954 4.196 47.688 1.00 95.56 1001 SER A N 1
ATOM 7519 C CA . SER A 1 1001 ? -34.854 4.410 49.143 1.00 95.56 1001 SER A CA 1
ATOM 7520 C C . SER A 1 1001 ? -36.154 5.016 49.687 1.00 95.56 1001 SER A C 1
ATOM 7522 O O . SER A 1 1001 ? -36.222 6.213 49.973 1.00 95.56 1001 SER A O 1
ATOM 7524 N N . PRO A 1 1002 ? -37.227 4.206 49.762 1.00 97.25 1002 PRO A N 1
ATOM 7525 C CA . PRO A 1 1002 ? -38.573 4.670 50.084 1.00 97.25 1002 PRO A CA 1
ATOM 7526 C C . PRO A 1 1002 ? -38.753 5.064 51.552 1.00 97.25 1002 PRO A C 1
ATOM 7528 O O . PRO A 1 1002 ? -38.002 4.664 52.445 1.00 97.25 1002 PRO A O 1
ATOM 7531 N N . SER A 1 1003 ? -39.845 5.780 51.827 1.00 95.56 1003 SER A N 1
ATOM 7532 C CA . SER A 1 1003 ? -40.360 5.961 53.187 1.00 95.56 1003 SER A CA 1
ATOM 7533 C C . SER A 1 1003 ? -41.753 5.346 53.325 1.00 95.56 1003 SER A C 1
ATOM 7535 O O . SER A 1 1003 ? -42.590 5.482 52.436 1.00 95.56 1003 SER A O 1
ATOM 7537 N N . TYR A 1 1004 ? -42.007 4.662 54.442 1.00 96.25 1004 TYR A N 1
ATOM 7538 C CA . TYR A 1 1004 ? -43.260 3.947 54.694 1.00 96.25 1004 TYR A CA 1
ATOM 7539 C C . TYR A 1 1004 ? -43.852 4.293 56.061 1.00 96.25 1004 TYR A C 1
ATOM 7541 O O . TYR A 1 1004 ? -43.125 4.470 57.043 1.00 96.25 1004 TYR A O 1
ATOM 7549 N N . MET A 1 1005 ? -45.185 4.370 56.142 1.00 96.50 1005 MET A N 1
ATOM 7550 C CA . MET A 1 1005 ? -45.901 4.784 57.351 1.00 96.50 1005 MET A CA 1
ATOM 7551 C C . MET A 1 1005 ? -46.718 3.643 57.965 1.00 96.50 1005 MET A C 1
ATOM 7553 O O . MET A 1 1005 ? -47.866 3.376 57.599 1.00 96.50 1005 MET A O 1
ATOM 7557 N N . TYR A 1 1006 ? -46.159 3.032 59.004 1.00 94.62 1006 TYR A N 1
ATOM 7558 C CA . TYR A 1 1006 ? -46.810 1.983 59.777 1.00 94.62 1006 TYR A CA 1
ATOM 7559 C C . TYR A 1 1006 ? -47.884 2.577 60.697 1.00 94.62 1006 TYR A C 1
ATOM 7561 O O . TYR A 1 1006 ? -47.616 3.069 61.798 1.00 94.62 1006 TYR A O 1
ATOM 7569 N N . ASN A 1 1007 ? -49.133 2.522 60.236 1.00 91.38 1007 ASN A N 1
ATOM 7570 C CA . ASN A 1 1007 ? -50.290 3.118 60.908 1.00 91.38 1007 ASN A CA 1
ATOM 7571 C C . ASN A 1 1007 ? -50.813 2.314 62.118 1.00 91.38 1007 ASN A C 1
ATOM 7573 O O . ASN A 1 1007 ? -51.578 2.847 62.921 1.00 91.38 1007 ASN A O 1
ATOM 7577 N N . ASN A 1 1008 ? -50.401 1.051 62.276 1.00 88.75 1008 ASN A N 1
ATOM 7578 C CA . ASN A 1 1008 ? -50.843 0.159 63.354 1.00 88.75 1008 ASN A CA 1
ATOM 7579 C C . ASN A 1 1008 ? -49.673 -0.289 64.241 1.00 88.75 1008 ASN A C 1
ATOM 7581 O O . ASN A 1 1008 ? -48.535 -0.402 63.784 1.00 88.75 1008 ASN A O 1
ATOM 7585 N N . ALA A 1 1009 ? -49.963 -0.608 65.505 1.00 85.62 1009 ALA A N 1
ATOM 7586 C CA . ALA A 1 1009 ? -48.987 -1.215 66.407 1.00 85.62 1009 ALA A CA 1
ATOM 7587 C C . ALA A 1 1009 ? -48.767 -2.701 66.071 1.00 85.62 1009 ALA A C 1
ATOM 7589 O O . ALA A 1 1009 ? -49.732 -3.453 65.931 1.00 85.62 1009 ALA A O 1
ATOM 7590 N N . GLY A 1 1010 ? -47.507 -3.127 65.983 1.00 92.00 1010 GLY A N 1
ATOM 7591 C CA . GLY A 1 1010 ? -47.108 -4.459 65.535 1.00 92.00 1010 GLY A CA 1
ATOM 7592 C C . GLY A 1 1010 ? -45.590 -4.608 65.406 1.00 92.00 1010 GLY A C 1
ATOM 7593 O O . GLY A 1 1010 ? -44.835 -3.671 65.667 1.00 92.00 1010 GLY A O 1
ATOM 7594 N N . THR A 1 1011 ? -45.148 -5.796 65.002 1.00 94.56 1011 THR A N 1
ATOM 7595 C CA . THR A 1 1011 ? -43.761 -6.085 64.608 1.00 94.56 1011 THR A CA 1
ATOM 7596 C C . THR A 1 1011 ? -43.766 -6.545 63.159 1.00 94.56 1011 THR A C 1
ATOM 7598 O O . THR A 1 1011 ? -44.388 -7.561 62.852 1.00 94.56 1011 THR A O 1
ATOM 7601 N N . TYR A 1 1012 ? -43.092 -5.799 62.293 1.00 94.88 1012 TYR A N 1
ATOM 7602 C CA . TYR A 1 1012 ? -43.170 -5.948 60.842 1.00 94.88 1012 TYR A CA 1
ATOM 7603 C C . TYR A 1 1012 ? -41.909 -6.614 60.291 1.00 94.88 1012 TYR A C 1
ATOM 7605 O O . TYR A 1 1012 ? -40.809 -6.424 60.818 1.00 94.88 1012 TYR A O 1
ATOM 7613 N N . THR A 1 1013 ? -42.072 -7.434 59.257 1.00 97.12 1013 THR A N 1
ATOM 7614 C CA . THR A 1 1013 ? -40.978 -8.096 58.539 1.00 97.12 1013 THR A CA 1
ATOM 7615 C C . THR A 1 1013 ? -40.862 -7.440 57.181 1.00 97.12 1013 THR A C 1
ATOM 7617 O O . THR A 1 1013 ? -41.845 -7.414 56.459 1.00 97.12 1013 THR A O 1
ATOM 7620 N N . VAL A 1 1014 ? -39.676 -6.932 56.857 1.00 97.69 1014 VAL A N 1
ATOM 7621 C CA . VAL A 1 1014 ? -39.444 -6.213 55.601 1.00 97.69 1014 VAL A CA 1
ATOM 7622 C C . VAL A 1 1014 ? -38.687 -7.116 54.639 1.00 97.69 1014 VAL A C 1
ATOM 7624 O O . VAL A 1 1014 ? -37.709 -7.769 55.026 1.00 97.69 1014 VAL A O 1
ATOM 7627 N N . LYS A 1 1015 ? -39.145 -7.135 53.394 1.00 97.81 1015 LYS A N 1
ATOM 7628 C CA . LYS A 1 1015 ? -38.576 -7.854 52.262 1.00 97.81 1015 LYS A CA 1
ATOM 7629 C C . LYS A 1 1015 ? -38.117 -6.843 51.211 1.00 97.81 1015 LYS A C 1
ATOM 7631 O O . LYS A 1 1015 ? -38.851 -5.913 50.891 1.00 97.81 1015 LYS A O 1
ATOM 7636 N N . LEU A 1 1016 ? -36.926 -7.074 50.668 1.00 97.75 1016 LEU A N 1
ATOM 7637 C CA . LEU A 1 1016 ? -36.418 -6.418 49.466 1.00 97.75 1016 LEU A CA 1
ATOM 7638 C C . LEU A 1 1016 ? -36.092 -7.502 48.438 1.00 97.75 1016 LEU A C 1
ATOM 7640 O O . LEU A 1 1016 ? -35.399 -8.467 48.774 1.00 97.75 1016 LEU A O 1
ATOM 7644 N N . ILE A 1 1017 ? -36.575 -7.338 47.211 1.00 96.94 1017 ILE A N 1
ATOM 7645 C CA . ILE A 1 1017 ? -36.025 -7.995 46.023 1.00 96.94 1017 ILE A CA 1
ATOM 7646 C C . ILE A 1 1017 ? -35.181 -6.949 45.294 1.00 96.94 1017 ILE A C 1
ATOM 7648 O O . ILE A 1 1017 ? -35.662 -5.838 45.088 1.00 96.94 1017 ILE A O 1
ATOM 7652 N N . ALA A 1 1018 ? -33.949 -7.299 44.931 1.00 96.50 1018 ALA A N 1
ATOM 7653 C CA . ALA A 1 1018 ? -33.099 -6.488 44.063 1.00 96.50 1018 ALA A CA 1
ATOM 7654 C C . ALA A 1 1018 ? -32.823 -7.281 42.779 1.00 96.50 1018 ALA A C 1
ATOM 7656 O O . ALA A 1 1018 ? -32.411 -8.442 42.874 1.00 96.50 1018 ALA A O 1
ATOM 7657 N N . THR A 1 1019 ? -33.067 -6.664 41.624 1.00 94.62 1019 THR A N 1
ATOM 7658 C CA . THR A 1 1019 ? -33.027 -7.307 40.301 1.00 94.62 1019 THR A CA 1
ATOM 7659 C C . THR A 1 1019 ? -32.273 -6.422 39.311 1.00 94.62 1019 THR A C 1
ATOM 7661 O O . THR A 1 1019 ? -32.574 -5.234 39.203 1.00 94.62 1019 THR A O 1
ATOM 7664 N N . ASP A 1 1020 ? -31.307 -6.985 38.598 1.00 91.75 1020 ASP A N 1
ATOM 7665 C CA . ASP A 1 1020 ? -30.493 -6.310 37.571 1.00 91.75 1020 ASP A CA 1
ATOM 7666 C C . ASP A 1 1020 ? -31.223 -6.098 36.223 1.00 91.75 1020 ASP A C 1
ATOM 7668 O O . ASP A 1 1020 ? -32.415 -6.389 36.076 1.00 91.75 1020 ASP A O 1
ATOM 7672 N N . SER A 1 1021 ? -30.495 -5.560 35.235 1.00 88.25 1021 SER A N 1
ATOM 7673 C CA . SER A 1 1021 ? -30.913 -5.422 33.828 1.00 88.25 1021 SER A CA 1
ATOM 7674 C C . SER A 1 1021 ? -31.308 -6.748 33.179 1.00 88.25 1021 SER A C 1
ATOM 7676 O O . SER A 1 1021 ? -32.181 -6.800 32.307 1.00 88.25 1021 SER A O 1
ATOM 7678 N N . ASP A 1 1022 ? -30.671 -7.821 33.628 1.00 85.19 1022 ASP A N 1
ATOM 7679 C CA . ASP A 1 1022 ? -30.671 -9.137 33.012 1.00 85.19 1022 ASP A CA 1
ATOM 7680 C C . ASP A 1 1022 ? -31.763 -10.052 33.590 1.00 85.19 1022 ASP A C 1
ATOM 7682 O O . ASP A 1 1022 ? -32.067 -11.115 33.042 1.00 85.19 1022 ASP A O 1
ATOM 7686 N N . ASN A 1 1023 ? -32.529 -9.528 34.556 1.00 87.44 1023 ASN A N 1
ATOM 7687 C CA . ASN A 1 1023 ? -33.659 -10.148 35.256 1.00 87.44 1023 ASN A CA 1
ATOM 7688 C C . ASN A 1 1023 ? -33.232 -11.218 36.275 1.00 87.44 1023 ASN A C 1
ATOM 7690 O O . ASN A 1 1023 ? -34.057 -12.034 36.710 1.00 87.44 1023 ASN A O 1
ATOM 7694 N N . SER A 1 1024 ? -31.965 -11.206 36.678 1.00 90.75 1024 SER A N 1
ATOM 7695 C CA . SER A 1 1024 ? -31.438 -12.001 37.772 1.00 90.75 1024 SER A CA 1
ATOM 7696 C C . SER A 1 1024 ? -31.651 -11.269 39.094 1.00 90.75 1024 SER A C 1
ATOM 7698 O O . SER A 1 1024 ? -31.696 -10.044 39.178 1.00 90.75 1024 SER A O 1
ATOM 7700 N N . ALA A 1 1025 ? -32.006 -12.032 40.128 1.00 92.88 1025 ALA A N 1
ATOM 7701 C CA . ALA A 1 1025 ? -32.759 -11.484 41.253 1.00 92.88 1025 ALA A CA 1
ATOM 7702 C C . ALA A 1 1025 ? -32.342 -12.094 42.588 1.00 92.88 1025 ALA A C 1
ATOM 7704 O O . ALA A 1 1025 ? -32.381 -13.312 42.796 1.00 92.88 1025 ALA A O 1
ATOM 7705 N N . ASN A 1 1026 ? -32.033 -11.219 43.540 1.00 96.62 1026 ASN A N 1
ATOM 7706 C CA . ASN A 1 1026 ? -31.720 -11.569 44.916 1.00 96.62 1026 ASN A CA 1
ATOM 7707 C C . ASN A 1 1026 ? -32.841 -11.112 45.859 1.00 96.62 1026 ASN A C 1
ATOM 7709 O O . ASN A 1 1026 ? -33.618 -10.215 45.543 1.00 96.62 1026 ASN A O 1
ATOM 7713 N N . THR A 1 1027 ? -32.979 -11.738 47.028 1.00 95.81 1027 THR A N 1
ATOM 7714 C CA . THR A 1 1027 ? -34.047 -11.399 47.981 1.00 95.81 1027 THR A CA 1
ATOM 7715 C C . THR A 1 1027 ? -33.547 -11.465 49.415 1.00 95.81 1027 THR A C 1
ATOM 7717 O O . THR A 1 1027 ? -33.218 -12.543 49.917 1.00 95.81 1027 THR A O 1
ATOM 7720 N N . LEU A 1 1028 ? -33.594 -10.330 50.114 1.00 97.31 1028 LEU A N 1
ATOM 7721 C CA . LEU A 1 1028 ? -33.328 -10.254 51.546 1.00 97.31 1028 LEU A CA 1
ATOM 7722 C C . LEU A 1 1028 ? -34.628 -10.129 52.343 1.00 97.31 1028 LEU A C 1
ATOM 7724 O O . LEU A 1 1028 ? -35.514 -9.341 52.019 1.00 97.31 1028 LEU A O 1
ATOM 7728 N N . LEU A 1 1029 ? -34.700 -10.869 53.452 1.00 97.00 1029 LEU A N 1
ATOM 7729 C CA . LEU A 1 1029 ? -35.809 -10.826 54.398 1.00 97.00 1029 LEU A CA 1
ATOM 7730 C C . LEU A 1 1029 ? -35.318 -10.464 55.808 1.00 97.00 1029 LEU A C 1
ATOM 7732 O O . LEU A 1 1029 ? -34.702 -11.284 56.495 1.00 97.00 1029 LEU A O 1
ATOM 7736 N N . ARG A 1 1030 ? -35.633 -9.255 56.285 1.00 96.88 1030 ARG A N 1
ATOM 7737 C CA . ARG A 1 1030 ? -35.339 -8.817 57.658 1.00 96.88 1030 ARG A CA 1
ATOM 7738 C C . ARG A 1 1030 ? -36.568 -9.031 58.554 1.00 96.88 1030 ARG A C 1
ATOM 7740 O O . ARG A 1 1030 ? -37.481 -8.209 58.623 1.00 96.88 1030 ARG A O 1
ATOM 7747 N N . THR A 1 1031 ? -36.598 -10.165 59.257 1.00 96.06 1031 THR A N 1
ATOM 7748 C CA . THR A 1 1031 ? -37.735 -10.575 60.107 1.00 96.06 1031 THR A CA 1
ATOM 7749 C C . THR A 1 1031 ? -37.863 -9.748 61.387 1.00 96.06 1031 THR A C 1
ATOM 7751 O O . THR A 1 1031 ? -36.896 -9.651 62.143 1.00 96.06 1031 THR A O 1
ATOM 7754 N N . ASN A 1 1032 ? -39.072 -9.261 61.696 1.00 93.00 1032 ASN A N 1
ATOM 7755 C CA . ASN A 1 1032 ? -39.378 -8.412 62.865 1.00 93.00 1032 ASN A CA 1
ATOM 7756 C C . ASN A 1 1032 ? -38.490 -7.150 62.964 1.00 93.00 1032 ASN A C 1
ATOM 7758 O O . ASN A 1 1032 ? -38.089 -6.751 64.059 1.00 93.00 1032 ASN A O 1
ATOM 7762 N N . TYR A 1 1033 ? -38.140 -6.555 61.823 1.00 96.75 1033 TYR A N 1
ATOM 7763 C CA . TYR A 1 1033 ? -37.166 -5.469 61.722 1.00 96.75 1033 TYR A CA 1
ATOM 7764 C C . TYR A 1 1033 ? -37.690 -4.127 62.249 1.00 96.75 1033 TYR A C 1
ATOM 7766 O O . TYR A 1 1033 ? -36.928 -3.384 62.869 1.00 96.75 1033 TYR A O 1
ATOM 7774 N N . ILE A 1 1034 ? -38.987 -3.841 62.073 1.00 97.50 1034 ILE A N 1
ATOM 7775 C CA . ILE A 1 1034 ? -39.633 -2.616 62.569 1.00 97.50 1034 ILE A CA 1
ATOM 7776 C C . ILE A 1 1034 ? -40.598 -2.949 63.714 1.00 97.50 1034 ILE A C 1
ATOM 7778 O O . ILE A 1 1034 ? -41.425 -3.854 63.596 1.00 97.50 1034 ILE A O 1
ATOM 7782 N N . THR A 1 1035 ? -40.525 -2.212 64.828 1.00 94.94 1035 THR A N 1
ATOM 7783 C CA . THR A 1 1035 ? -41.397 -2.397 66.007 1.00 94.94 1035 THR A CA 1
ATOM 7784 C C . THR A 1 1035 ? -42.202 -1.140 66.335 1.00 94.94 1035 THR A C 1
ATOM 7786 O O . THR A 1 1035 ? -41.665 -0.137 66.809 1.00 94.94 1035 THR A O 1
ATOM 7789 N N . VAL A 1 1036 ? -43.519 -1.210 66.157 1.00 93.12 1036 VAL A N 1
ATOM 7790 C CA . VAL A 1 1036 ? -44.444 -0.086 66.341 1.00 93.12 1036 VAL A CA 1
ATOM 7791 C C . VAL A 1 1036 ? -45.330 -0.324 67.559 1.00 93.12 1036 VAL A C 1
ATOM 7793 O O . VAL A 1 1036 ? -45.994 -1.351 67.681 1.00 93.12 1036 VAL A O 1
ATOM 7796 N N . THR A 1 1037 ? -45.372 0.645 68.466 1.00 84.31 1037 THR A N 1
ATOM 7797 C CA . THR A 1 1037 ? -46.146 0.585 69.715 1.00 84.31 1037 THR A CA 1
ATOM 7798 C C . THR A 1 1037 ? -47.419 1.445 69.646 1.00 84.31 1037 THR A C 1
ATOM 7800 O O . THR A 1 1037 ? -47.481 2.376 68.842 1.00 84.31 1037 THR A O 1
ATOM 7803 N N . PRO A 1 1038 ? -48.470 1.170 70.443 1.00 70.69 1038 PRO A N 1
ATOM 7804 C CA . PRO A 1 1038 ? -49.697 1.967 70.399 1.00 70.69 1038 PRO A CA 1
ATOM 7805 C C . PRO A 1 1038 ? -49.475 3.398 70.905 1.00 70.69 1038 PRO A C 1
ATOM 7807 O O . PRO A 1 1038 ? -48.898 3.596 71.975 1.00 70.69 1038 PRO A O 1
ATOM 7810 N N . SER A 1 1039 ? -49.996 4.396 70.190 1.00 57.66 1039 SER A N 1
ATOM 7811 C CA . SER A 1 1039 ? -50.091 5.764 70.707 1.00 57.66 1039 SER A CA 1
ATOM 7812 C C . SER A 1 1039 ? -51.162 5.857 71.801 1.00 57.66 1039 SER A C 1
ATOM 7814 O O . SER A 1 1039 ? -52.279 5.354 71.669 1.00 57.66 1039 SER A O 1
ATOM 7816 N N . CYS A 1 1040 ? -50.815 6.496 72.921 1.00 50.22 1040 CYS A N 1
ATOM 7817 C CA . CYS A 1 1040 ? -51.720 6.651 74.057 1.00 50.22 1040 CYS A CA 1
ATOM 7818 C C . CYS A 1 1040 ? -52.544 7.941 73.908 1.00 50.22 1040 CYS A C 1
ATOM 7820 O O . CYS A 1 1040 ? -51.994 9.042 73.923 1.00 50.22 1040 CYS A O 1
ATOM 7822 N N . LEU A 1 1041 ? -53.861 7.798 73.740 1.00 53.53 1041 LEU A N 1
ATOM 7823 C CA . LEU A 1 1041 ? -54.810 8.909 73.582 1.00 53.53 1041 LEU A CA 1
ATOM 7824 C C . LEU A 1 1041 ? -54.969 9.747 74.876 1.00 53.53 1041 LEU A C 1
ATOM 7826 O O . LEU A 1 1041 ? -54.643 9.262 75.963 1.00 53.53 1041 LEU A O 1
ATOM 7830 N N . PRO A 1 1042 ? -55.462 11.006 74.788 1.00 53.69 1042 PRO A N 1
ATOM 7831 C CA . PRO A 1 1042 ? -55.468 11.946 75.912 1.00 53.69 1042 PRO A CA 1
ATOM 7832 C C . PRO A 1 1042 ? -56.225 11.426 77.148 1.00 53.69 1042 PRO A C 1
ATOM 7834 O O . PRO A 1 1042 ? -57.212 10.693 77.026 1.00 53.69 1042 PRO A O 1
ATOM 7837 N N . PRO A 1 1043 ? -55.775 11.800 78.359 1.00 57.75 1043 PRO A N 1
ATOM 7838 C CA . PRO A 1 1043 ? -55.932 10.955 79.538 1.00 57.75 1043 PRO A CA 1
ATOM 7839 C C . PRO A 1 1043 ? -57.327 10.962 80.180 1.00 57.75 1043 PRO A C 1
ATOM 7841 O O . PRO A 1 1043 ? -57.584 10.097 81.019 1.00 57.75 1043 PRO A O 1
ATOM 7844 N N . ALA A 1 1044 ? -58.228 11.890 79.826 1.00 56.75 1044 ALA A N 1
ATOM 7845 C CA . ALA A 1 1044 ? -59.553 12.010 80.442 1.00 56.75 1044 ALA A CA 1
ATOM 7846 C C . ALA A 1 1044 ? -60.687 12.277 79.432 1.00 56.75 1044 ALA A C 1
ATOM 7848 O O . ALA A 1 1044 ? -60.531 13.026 78.467 1.00 56.75 1044 ALA A O 1
ATOM 7849 N N . ARG A 1 1045 ? -61.877 11.717 79.697 1.00 67.00 1045 ARG A N 1
ATOM 7850 C CA . ARG A 1 1045 ? -63.126 12.010 78.968 1.00 67.00 1045 ARG A CA 1
ATOM 7851 C C . ARG A 1 1045 ? -64.327 12.168 79.903 1.00 67.00 1045 ARG A C 1
ATOM 7853 O O . ARG A 1 1045 ? -64.406 11.475 80.916 1.00 67.00 1045 ARG A O 1
ATOM 7860 N N . ILE A 1 1046 ? -65.292 13.009 79.531 1.00 68.00 1046 ILE A N 1
ATOM 7861 C CA . ILE A 1 1046 ? -66.629 13.054 80.153 1.00 68.00 1046 ILE A CA 1
ATOM 7862 C C . ILE A 1 1046 ? -67.576 12.144 79.364 1.00 68.00 1046 ILE A C 1
ATOM 7864 O O . ILE A 1 1046 ? -67.614 12.185 78.130 1.00 68.00 1046 ILE A O 1
ATOM 7868 N N . GLN A 1 1047 ? -68.352 11.319 80.069 1.00 63.00 1047 GLN A N 1
ATOM 7869 C CA . GLN A 1 1047 ? -69.271 10.369 79.446 1.00 63.00 1047 GLN A CA 1
ATOM 7870 C C . GLN A 1 1047 ? -70.559 11.047 78.942 1.00 63.00 1047 GLN A C 1
ATOM 7872 O O . GLN A 1 1047 ? -71.483 11.319 79.706 1.00 63.00 1047 GLN A O 1
ATOM 7877 N N . GLY A 1 1048 ? -70.637 11.255 77.627 1.00 64.12 1048 GLY A N 1
ATOM 7878 C CA . GLY A 1 1048 ? -71.812 11.751 76.905 1.00 64.12 1048 GLY A CA 1
ATOM 7879 C C . GLY A 1 1048 ? -71.921 11.136 75.505 1.00 64.12 1048 GLY A C 1
ATOM 7880 O O . GLY A 1 1048 ? -71.109 10.289 75.131 1.00 64.12 1048 GLY A O 1
ATOM 7881 N N . ILE A 1 1049 ? -72.924 11.555 74.726 1.00 54.44 1049 ILE A N 1
ATOM 7882 C CA . ILE A 1 1049 ? -73.045 11.217 73.298 1.00 54.44 1049 ILE A CA 1
ATOM 7883 C C . ILE A 1 1049 ? -73.137 12.530 72.498 1.00 54.44 1049 ILE A C 1
ATOM 7885 O O . ILE A 1 1049 ? -74.175 13.191 72.582 1.00 54.44 1049 ILE A O 1
ATOM 7889 N N . PRO A 1 1050 ? -72.105 12.904 71.714 1.00 56.22 1050 PRO A N 1
ATOM 7890 C CA . PRO A 1 1050 ? -70.765 12.300 71.672 1.00 56.22 1050 PRO A CA 1
ATOM 7891 C C . PRO A 1 1050 ? -69.967 12.531 72.980 1.00 56.22 1050 PRO A C 1
ATOM 7893 O O . PRO A 1 1050 ? -70.315 13.428 73.753 1.00 56.22 1050 PRO A O 1
ATOM 7896 N N . PRO A 1 1051 ? -68.906 11.747 73.256 1.00 65.94 1051 PRO A N 1
ATOM 7897 C CA . PRO A 1 1051 ? -68.001 12.001 74.379 1.00 65.94 1051 PRO A CA 1
ATOM 7898 C C . PRO A 1 1051 ? -67.171 13.274 74.167 1.00 65.94 1051 PRO A C 1
ATOM 7900 O O . PRO A 1 1051 ? -66.849 13.622 73.031 1.00 65.94 1051 PRO A O 1
ATOM 7903 N N . ILE A 1 1052 ? -66.771 13.929 75.260 1.00 67.50 1052 ILE A N 1
ATOM 7904 C CA . ILE A 1 1052 ? -65.857 15.083 75.230 1.00 67.50 1052 ILE A CA 1
ATOM 7905 C C . ILE A 1 1052 ? -64.532 14.669 75.877 1.00 67.50 1052 ILE A C 1
ATOM 7907 O O . ILE A 1 1052 ? -64.535 14.126 76.984 1.00 67.50 1052 ILE A O 1
ATOM 7911 N N . TYR A 1 1053 ? -63.422 14.914 75.182 1.00 67.94 1053 TYR A N 1
ATOM 7912 C CA . TYR A 1 1053 ? -62.066 14.514 75.569 1.00 67.94 1053 TYR A CA 1
ATOM 7913 C C . TYR A 1 1053 ? -61.257 15.717 76.063 1.00 67.94 1053 TYR A C 1
ATOM 7915 O O . TYR A 1 1053 ? -61.439 16.830 75.572 1.00 67.94 1053 TYR A O 1
ATOM 7923 N N . PHE A 1 1054 ? -60.355 15.485 77.017 1.00 65.19 1054 PHE A N 1
ATOM 7924 C CA . PHE A 1 1054 ? -59.558 16.515 77.679 1.00 65.19 1054 PHE A CA 1
ATOM 7925 C C . PHE A 1 1054 ? -58.107 16.057 77.852 1.00 65.19 1054 PHE A C 1
ATOM 7927 O O . PHE A 1 1054 ? -57.835 14.894 78.156 1.00 65.19 1054 PHE A O 1
ATOM 7934 N N . THR A 1 1055 ? -57.173 16.991 77.677 1.00 60.62 1055 THR A N 1
ATOM 7935 C CA . THR A 1 1055 ? -55.728 16.766 77.832 1.00 60.62 1055 THR A CA 1
ATOM 7936 C C . THR A 1 1055 ? -55.273 16.741 79.293 1.00 60.62 1055 THR A C 1
ATOM 7938 O O . THR A 1 1055 ? -54.272 16.096 79.586 1.00 60.62 1055 THR A O 1
ATOM 7941 N N . THR A 1 1056 ? -56.016 17.380 80.204 1.00 65.12 1056 THR A N 1
ATOM 7942 C CA . THR A 1 1056 ? -55.765 17.388 81.658 1.00 65.12 1056 THR A CA 1
ATOM 7943 C C . THR A 1 1056 ? -56.972 16.844 82.430 1.00 65.12 1056 THR A C 1
ATOM 7945 O O . THR A 1 1056 ? -58.113 16.867 81.949 1.00 65.12 1056 THR A O 1
ATOM 7948 N N . LEU A 1 1057 ? -56.752 16.386 83.664 1.00 63.94 1057 LEU A N 1
ATOM 7949 C CA . LEU A 1 1057 ? -57.826 15.993 84.579 1.00 63.94 1057 LEU A CA 1
ATOM 7950 C C . LEU A 1 1057 ? -58.564 17.228 85.134 1.00 63.94 1057 LEU A C 1
ATOM 7952 O O . LEU A 1 1057 ? -59.765 17.169 85.416 1.00 63.94 1057 LEU A O 1
ATOM 7956 N N . GLN A 1 1058 ? -57.863 18.361 85.260 1.00 69.12 1058 GLN A N 1
ATOM 7957 C CA . GLN A 1 1058 ? -58.432 19.625 85.731 1.00 69.12 1058 GLN A CA 1
ATOM 7958 C C . GLN A 1 1058 ? -59.464 20.199 84.754 1.00 69.12 1058 GLN A C 1
ATOM 7960 O O . GLN A 1 1058 ? -60.526 20.638 85.196 1.00 69.12 1058 GLN A O 1
ATOM 7965 N N . ASP A 1 1059 ? -59.210 20.165 83.446 1.00 69.38 1059 ASP A N 1
ATOM 7966 C CA . ASP A 1 1059 ? -60.141 20.699 82.445 1.00 69.38 1059 ASP A CA 1
ATOM 7967 C C . ASP A 1 1059 ? -61.383 19.817 82.297 1.00 69.38 1059 ASP A C 1
ATOM 7969 O O . ASP A 1 1059 ? -62.502 20.336 82.246 1.00 69.38 1059 ASP A O 1
ATOM 7973 N N . ALA A 1 1060 ? -61.210 18.491 82.374 1.00 70.38 1060 ALA A N 1
ATOM 7974 C CA . ALA A 1 1060 ? -62.327 17.560 82.504 1.00 70.38 1060 ALA A CA 1
ATOM 7975 C C . ALA A 1 1060 ? -63.180 17.890 83.743 1.00 70.38 1060 ALA A C 1
ATOM 7977 O O . ALA A 1 1060 ? -64.399 18.019 83.640 1.00 70.38 1060 ALA A O 1
ATOM 7978 N N . TYR A 1 1061 ? -62.565 18.098 84.913 1.00 72.38 1061 TYR A N 1
ATOM 7979 C CA . TYR A 1 1061 ? -63.293 18.474 86.130 1.00 72.38 1061 TYR A CA 1
ATOM 7980 C C . TYR A 1 1061 ? -64.016 19.826 85.999 1.00 72.38 1061 TYR A C 1
ATOM 7982 O O . TYR A 1 1061 ? -65.191 19.940 86.371 1.00 72.38 1061 TYR A O 1
ATOM 7990 N N . ASN A 1 1062 ? -63.352 20.837 85.432 1.00 72.88 1062 ASN A N 1
ATOM 7991 C CA . ASN A 1 1062 ? -63.911 22.172 85.214 1.00 72.88 1062 ASN A CA 1
ATOM 7992 C C . ASN A 1 1062 ? -65.210 22.109 84.392 1.00 72.88 1062 ASN A C 1
ATOM 7994 O O . ASN A 1 1062 ? -66.207 22.732 84.780 1.00 72.88 1062 ASN A O 1
ATOM 7998 N N . ALA A 1 1063 ? -65.214 21.309 83.321 1.00 71.88 1063 ALA A N 1
ATOM 7999 C CA . ALA A 1 1063 ? -66.324 21.170 82.381 1.00 71.88 1063 ALA A CA 1
ATOM 8000 C C . ALA A 1 1063 ? -67.546 20.388 82.912 1.00 71.88 1063 ALA A C 1
ATOM 8002 O O . ALA A 1 1063 ? -68.634 20.542 82.360 1.00 71.88 1063 ALA A O 1
ATOM 8003 N N . THR A 1 1064 ? -67.418 19.594 83.985 1.00 71.00 1064 THR A N 1
ATOM 8004 C CA . THR A 1 1064 ? -68.549 18.800 84.521 1.00 71.00 1064 THR A CA 1
ATOM 8005 C C . THR A 1 1064 ? -69.703 19.631 85.091 1.00 71.00 1064 THR A C 1
ATOM 8007 O O . THR A 1 1064 ? -69.513 20.705 85.671 1.00 71.00 1064 THR A O 1
ATOM 8010 N N . VAL A 1 1065 ? -70.909 19.070 85.068 1.00 70.88 1065 VAL A N 1
ATOM 8011 C CA . VAL A 1 1065 ? -72.018 19.420 85.964 1.00 70.88 1065 VAL A CA 1
ATOM 8012 C C . VAL A 1 1065 ? -72.238 18.330 87.027 1.00 70.88 1065 VAL A C 1
ATOM 8014 O O . VAL A 1 1065 ? -71.631 17.261 87.012 1.00 70.88 1065 VAL A O 1
ATOM 8017 N N . GLY A 1 1066 ? -73.054 18.630 88.043 1.00 64.25 1066 GLY A N 1
ATOM 8018 C CA . GLY A 1 1066 ? -73.248 17.732 89.186 1.00 64.25 1066 GLY A CA 1
ATOM 8019 C C . GLY A 1 1066 ? -74.000 16.454 88.806 1.00 64.25 1066 GLY A C 1
ATOM 8020 O O . GLY A 1 1066 ? -75.218 16.493 88.644 1.00 64.25 1066 GLY A O 1
ATOM 8021 N N . GLY A 1 1067 ? -73.283 15.332 88.737 1.00 60.34 1067 GLY A N 1
ATOM 8022 C CA . GLY A 1 1067 ? -73.800 14.025 88.319 1.00 60.34 1067 GLY A CA 1
ATOM 8023 C C . GLY A 1 1067 ? -72.934 13.314 87.274 1.00 60.34 1067 GLY A C 1
ATOM 8024 O O . GLY A 1 1067 ? -73.098 12.108 87.101 1.00 60.34 1067 GLY A O 1
ATOM 8025 N N . ASP A 1 1068 ? -72.012 14.028 86.625 1.00 70.44 1068 ASP A N 1
ATOM 8026 C CA . ASP A 1 1068 ? -71.214 13.496 85.518 1.00 70.44 1068 ASP A CA 1
ATOM 8027 C C . ASP A 1 1068 ? -70.195 12.425 85.943 1.00 70.44 1068 ASP A C 1
ATOM 8029 O O . ASP A 1 1068 ? -69.740 12.358 87.095 1.00 70.44 1068 ASP A O 1
ATOM 8033 N N . ILE A 1 1069 ? -69.807 11.607 84.961 1.00 65.31 1069 ILE A N 1
ATOM 8034 C CA . ILE A 1 1069 ? -68.761 10.590 85.073 1.00 65.31 1069 ILE A CA 1
ATOM 8035 C C . ILE A 1 1069 ? -67.561 11.027 84.227 1.00 65.31 1069 ILE A C 1
ATOM 8037 O O . ILE A 1 1069 ? -67.688 11.220 83.014 1.00 65.31 1069 ILE A O 1
ATOM 8041 N N . ILE A 1 1070 ? -66.398 11.154 84.869 1.00 64.69 1070 ILE A N 1
ATOM 8042 C CA . ILE A 1 1070 ? -65.099 11.287 84.204 1.00 64.69 1070 ILE A CA 1
ATOM 8043 C C . ILE A 1 1070 ? -64.459 9.900 84.150 1.00 64.69 1070 ILE A C 1
ATOM 8045 O O . ILE A 1 1070 ? -64.285 9.246 85.182 1.00 64.69 1070 ILE A O 1
ATOM 8049 N N . GLN A 1 1071 ? -64.082 9.466 82.951 1.00 62.50 1071 GLN A N 1
ATOM 8050 C CA . GLN A 1 1071 ? -63.328 8.235 82.729 1.00 62.50 1071 GLN A CA 1
ATOM 8051 C C . GLN A 1 1071 ? -61.885 8.561 82.340 1.00 62.50 1071 GLN A C 1
ATOM 8053 O O . GLN A 1 1071 ? -61.655 9.380 81.450 1.00 62.50 1071 GLN A O 1
ATOM 8058 N N . SER A 1 1072 ? -60.927 7.907 83.002 1.00 56.59 1072 SER A N 1
ATOM 8059 C CA . SER A 1 1072 ? -59.501 7.957 82.646 1.00 56.59 1072 SER A CA 1
ATOM 8060 C C . SER A 1 1072 ? -59.070 6.688 81.914 1.00 56.59 1072 SER A C 1
ATOM 8062 O O . SER A 1 1072 ? -59.566 5.600 82.218 1.00 56.59 1072 SER A O 1
ATOM 8064 N N . GLN A 1 1073 ? -58.111 6.828 80.997 1.00 52.97 1073 GLN A N 1
ATOM 8065 C CA . GLN A 1 1073 ? -57.378 5.710 80.386 1.00 52.97 1073 GLN A CA 1
ATOM 8066 C C . GLN A 1 1073 ? -55.866 5.729 80.698 1.00 52.97 1073 GLN A C 1
ATOM 8068 O O . GLN A 1 1073 ? -55.140 4.855 80.238 1.00 52.97 1073 GLN A O 1
ATOM 8073 N N . ALA A 1 1074 ? -55.383 6.685 81.502 1.00 47.91 1074 ALA A N 1
ATOM 8074 C CA . ALA A 1 1074 ? -53.967 6.821 81.854 1.00 47.91 1074 ALA A CA 1
ATOM 8075 C C . ALA A 1 1074 ? -53.623 6.202 83.223 1.00 47.91 1074 ALA A C 1
ATOM 8077 O O . ALA A 1 1074 ? -54.364 6.347 84.203 1.00 47.91 1074 ALA A O 1
ATOM 8078 N N . VAL A 1 1075 ? -52.460 5.541 83.303 1.00 43.34 1075 VAL A N 1
ATOM 8079 C CA . VAL A 1 1075 ? -51.970 4.837 84.503 1.00 43.34 1075 VAL A CA 1
ATOM 8080 C C . VAL A 1 1075 ? -51.350 5.822 85.506 1.00 43.34 1075 VAL A C 1
ATOM 8082 O O . VAL A 1 1075 ? -50.136 5.918 85.661 1.00 43.34 1075 VAL A O 1
ATOM 8085 N N . GLY A 1 1076 ? -52.221 6.538 86.220 1.00 48.16 1076 GLY A N 1
ATOM 8086 C CA . GLY A 1 1076 ? -51.856 7.480 87.282 1.00 48.16 1076 GLY A CA 1
ATOM 8087 C C . GLY A 1 1076 ? -51.622 8.910 86.788 1.00 48.16 1076 GLY A C 1
ATOM 8088 O O . GLY A 1 1076 ? -51.120 9.134 85.692 1.00 48.16 1076 GLY A O 1
ATOM 8089 N N . PHE A 1 1077 ? -51.987 9.888 87.622 1.00 49.22 1077 PHE A N 1
ATOM 8090 C CA . PHE A 1 1077 ? -51.803 11.314 87.341 1.00 49.22 1077 PHE A CA 1
ATOM 8091 C C . PHE A 1 1077 ? -50.866 11.944 88.371 1.00 49.22 1077 PHE A C 1
ATOM 8093 O O . PHE A 1 1077 ? -50.999 11.712 89.573 1.00 49.22 1077 PHE A O 1
ATOM 8100 N N . LEU A 1 1078 ? -49.972 12.811 87.900 1.00 47.09 1078 LEU A N 1
ATOM 8101 C CA . LEU A 1 1078 ? -49.207 13.748 88.725 1.00 47.09 1078 LEU A CA 1
ATOM 8102 C C . LEU A 1 1078 ? -49.742 15.176 88.521 1.00 47.09 1078 LEU A C 1
ATOM 8104 O O . LEU A 1 1078 ? -48.990 16.102 88.242 1.00 47.09 1078 LEU A O 1
ATOM 8108 N N . GLU A 1 1079 ? -51.061 15.333 88.662 1.00 49.78 1079 GLU A N 1
ATOM 8109 C CA . GLU A 1 1079 ? -51.756 16.626 88.666 1.00 49.78 1079 GLU A CA 1
ATOM 8110 C C . GLU A 1 1079 ? -52.391 16.889 90.042 1.00 49.78 1079 GLU A C 1
ATOM 8112 O O . GLU A 1 1079 ? -52.997 15.996 90.642 1.00 49.78 1079 GLU A O 1
ATOM 8117 N N . ASP A 1 1080 ? -52.272 18.124 90.536 1.00 52.72 1080 ASP A N 1
ATOM 8118 C CA . ASP A 1 1080 ? -52.972 18.614 91.728 1.00 52.72 1080 ASP A CA 1
ATOM 8119 C C . ASP A 1 1080 ? -54.378 19.101 91.340 1.00 52.72 1080 ASP A C 1
ATOM 8121 O O . ASP A 1 1080 ? -54.534 20.197 90.797 1.00 52.72 1080 ASP A O 1
ATOM 8125 N N . LEU A 1 1081 ? -55.420 18.312 91.633 1.00 58.91 1081 LEU A N 1
ATOM 8126 C CA . LEU A 1 1081 ? -56.789 18.683 91.261 1.00 58.91 1081 LEU A CA 1
ATOM 8127 C C . LEU A 1 1081 ? -57.380 19.726 92.229 1.00 58.91 1081 LEU A C 1
ATOM 8129 O O . LEU A 1 1081 ? -57.624 19.442 93.406 1.00 58.91 1081 LEU A O 1
ATOM 8133 N N . ASN A 1 1082 ? -57.665 20.922 91.712 1.00 58.06 1082 ASN A N 1
ATOM 8134 C CA . ASN A 1 1082 ? -58.255 22.055 92.422 1.00 58.06 1082 ASN A CA 1
ATOM 8135 C C . ASN A 1 1082 ? -59.793 22.002 92.340 1.00 58.06 1082 ASN A C 1
ATOM 8137 O O . ASN A 1 1082 ? -60.407 22.397 91.345 1.00 58.06 1082 ASN A O 1
ATOM 8141 N N . VAL A 1 1083 ? -60.427 21.512 93.409 1.00 60.75 1083 VAL A N 1
ATOM 8142 C CA . VAL A 1 1083 ? -61.871 21.205 93.465 1.00 60.75 1083 VAL A CA 1
ATOM 8143 C C . VAL A 1 1083 ? -62.719 22.297 94.139 1.00 60.75 1083 VAL A C 1
ATOM 8145 O O . VAL A 1 1083 ? -63.610 22.014 94.937 1.00 60.75 1083 VAL A O 1
ATOM 8148 N N . ASN A 1 1084 ? -62.472 23.571 93.822 1.00 54.91 1084 ASN A N 1
ATOM 8149 C CA . ASN A 1 1084 ? -63.191 24.716 94.406 1.00 54.91 1084 ASN A CA 1
ATOM 8150 C C . ASN A 1 1084 ? -64.659 24.853 93.925 1.00 54.91 1084 ASN A C 1
ATOM 8152 O O . ASN A 1 1084 ? -65.010 25.745 93.153 1.00 54.91 1084 ASN A O 1
ATOM 8156 N N . GLY A 1 1085 ? -65.550 23.987 94.415 1.00 55.97 1085 GLY A N 1
ATOM 8157 C CA . GLY A 1 1085 ? -66.998 24.105 94.221 1.00 55.97 1085 GLY A CA 1
ATOM 8158 C C . GLY A 1 1085 ? -67.773 22.850 94.626 1.00 55.97 1085 GLY A C 1
ATOM 8159 O O . GLY A 1 1085 ? -67.300 21.733 94.452 1.00 55.97 1085 GLY A O 1
ATOM 8160 N N . ALA A 1 1086 ? -68.998 23.021 95.134 1.00 52.44 1086 ALA A N 1
ATOM 8161 C CA . ALA A 1 1086 ? -69.844 21.922 95.615 1.00 52.44 1086 ALA A CA 1
ATOM 8162 C C . ALA A 1 1086 ? -70.523 21.125 94.473 1.00 52.44 1086 ALA A C 1
ATOM 8164 O O . ALA A 1 1086 ? -71.751 21.080 94.376 1.00 52.44 1086 ALA A O 1
ATOM 8165 N N . LYS A 1 1087 ? -69.725 20.499 93.599 1.00 59.91 1087 LYS A N 1
ATOM 8166 C CA . LYS A 1 1087 ? -70.175 19.513 92.600 1.00 59.91 1087 LYS A CA 1
ATOM 8167 C C . LYS A 1 1087 ? -70.013 18.087 93.149 1.00 59.91 1087 LYS A C 1
ATOM 8169 O O . LYS A 1 1087 ? -69.209 17.840 94.041 1.00 59.91 1087 LYS A O 1
ATOM 8174 N N . THR A 1 1088 ? -70.770 17.135 92.602 1.00 56.41 1088 THR A N 1
ATOM 8175 C CA . THR A 1 1088 ? -70.492 15.695 92.759 1.00 56.41 1088 THR A CA 1
ATOM 8176 C C . THR A 1 1088 ? -70.124 15.143 91.391 1.00 56.41 1088 THR A C 1
ATOM 8178 O O . THR A 1 1088 ? -70.911 15.293 90.460 1.00 56.41 1088 THR A O 1
ATOM 8181 N N . VAL A 1 1089 ? -68.953 14.522 91.288 1.00 56.97 1089 VAL A N 1
ATOM 8182 C CA . VAL A 1 1089 ? -68.422 13.905 90.065 1.00 56.97 1089 VAL A CA 1
ATOM 8183 C C . VAL A 1 1089 ? -67.989 12.485 90.414 1.00 56.97 1089 VAL A C 1
ATOM 8185 O O . VAL A 1 1089 ? -67.496 12.248 91.521 1.00 56.97 1089 VAL A O 1
ATOM 8188 N N . THR A 1 1090 ? -68.192 11.538 89.501 1.00 54.84 1090 THR A N 1
ATOM 8189 C CA . THR A 1 1090 ? -67.732 10.152 89.669 1.00 54.84 1090 THR A CA 1
ATOM 8190 C C . THR A 1 1090 ? -66.519 9.909 88.783 1.00 54.84 1090 THR A C 1
ATOM 8192 O O . THR A 1 1090 ? -66.557 10.220 87.597 1.00 54.84 1090 THR A O 1
ATOM 8195 N N . PHE A 1 1091 ? -65.455 9.340 89.348 1.00 57.16 1091 PHE A N 1
ATOM 8196 C CA . PHE A 1 1091 ? -64.298 8.880 88.584 1.00 57.16 1091 PHE A CA 1
ATOM 8197 C C . PHE A 1 1091 ? -64.400 7.372 88.364 1.00 57.16 1091 PHE A C 1
ATOM 8199 O O . PHE A 1 1091 ? -64.509 6.614 89.330 1.00 57.16 1091 PHE A O 1
ATOM 8206 N N . GLU A 1 1092 ? -64.341 6.945 87.107 1.00 54.44 1092 GLU A N 1
ATOM 8207 C CA . GLU A 1 1092 ? -64.256 5.537 86.716 1.00 54.44 1092 GLU A CA 1
ATOM 8208 C C . GLU A 1 1092 ? -62.933 5.276 85.982 1.00 54.44 1092 GLU A C 1
ATOM 8210 O O . GLU A 1 1092 ? -62.506 6.056 85.129 1.00 54.44 1092 GLU A O 1
ATOM 8215 N N . GLY A 1 1093 ? -62.265 4.172 86.317 1.00 51.16 1093 GLY A N 1
ATOM 8216 C CA . GLY A 1 1093 ? -61.103 3.706 85.560 1.00 51.16 1093 GLY A CA 1
ATOM 8217 C C . GLY A 1 1093 ? -61.550 2.934 84.321 1.00 51.16 1093 GLY A C 1
ATOM 8218 O O . GLY A 1 1093 ? -62.419 2.067 84.425 1.00 51.16 1093 GLY A O 1
ATOM 8219 N N . GLY A 1 1094 ? -60.957 3.236 83.165 1.00 47.12 1094 GLY A N 1
ATOM 8220 C CA . GLY A 1 1094 ? -61.077 2.403 81.972 1.00 47.12 1094 GLY A CA 1
ATOM 8221 C C . GLY A 1 1094 ? -60.495 0.999 82.179 1.00 47.12 1094 GLY A C 1
ATOM 8222 O O . GLY A 1 1094 ? -59.722 0.754 83.105 1.00 47.12 1094 GLY A O 1
ATOM 8223 N N . TYR A 1 1095 ? -60.890 0.072 81.306 1.00 44.16 1095 TYR A N 1
ATOM 8224 C CA . TYR A 1 1095 ? -60.304 -1.266 81.246 1.00 44.16 1095 TYR A CA 1
ATOM 8225 C C . TYR A 1 1095 ? -59.049 -1.252 80.363 1.00 44.16 1095 TYR A C 1
ATOM 8227 O O . TYR A 1 1095 ? -59.039 -0.579 79.335 1.00 44.16 1095 TYR A O 1
ATOM 8235 N N . ASP A 1 1096 ? -5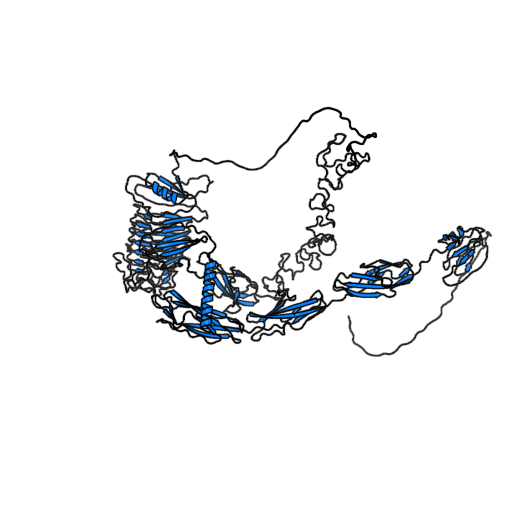8.047 -2.019 80.805 1.00 42.31 1096 ASP A N 1
ATOM 8236 C CA . ASP A 1 1096 ? -56.638 -2.021 80.384 1.00 42.31 1096 ASP A CA 1
ATOM 8237 C C . ASP A 1 1096 ? -55.893 -0.674 80.564 1.00 42.31 1096 ASP A C 1
ATOM 8239 O O . ASP A 1 1096 ? -56.414 0.396 80.272 1.00 42.31 1096 ASP A O 1
ATOM 8243 N N . CYS A 1 1097 ? -54.672 -0.645 81.116 1.00 34.53 1097 CYS A N 1
ATOM 8244 C CA . CYS A 1 1097 ? -53.752 -1.756 81.413 1.00 34.53 1097 CYS A CA 1
ATOM 8245 C C . CYS A 1 1097 ? -53.643 -2.111 82.920 1.00 34.53 1097 CYS A C 1
ATOM 8247 O O . CYS A 1 1097 ? -53.333 -1.263 83.749 1.00 34.53 1097 CYS A O 1
ATOM 8249 N N . THR A 1 1098 ? -53.814 -3.398 83.257 1.00 37.50 1098 THR A N 1
ATOM 8250 C CA . THR A 1 1098 ? -53.315 -4.092 84.479 1.00 37.50 1098 THR A CA 1
ATOM 8251 C C . THR A 1 1098 ? -53.418 -3.402 85.868 1.00 37.50 1098 THR A C 1
ATOM 8253 O O . THR A 1 1098 ? -52.425 -2.868 86.351 1.00 37.50 1098 THR A O 1
ATOM 8256 N N . TYR A 1 1099 ? -54.528 -3.642 86.601 1.00 32.22 1099 TYR A N 1
ATOM 8257 C CA . TYR A 1 1099 ? -54.702 -3.464 88.076 1.00 32.22 1099 TYR A CA 1
ATOM 8258 C C . TYR A 1 1099 ? -54.584 -2.011 88.637 1.00 32.22 1099 TYR A C 1
ATOM 8260 O O . TYR A 1 1099 ? -53.795 -1.213 88.167 1.00 32.22 1099 TYR A O 1
ATOM 8268 N N . SER A 1 1100 ? -55.283 -1.542 89.688 1.00 30.56 1100 SER A N 1
ATOM 8269 C CA . SER A 1 1100 ? -56.332 -2.062 90.595 1.00 30.56 1100 SER A CA 1
ATOM 8270 C C . SER A 1 1100 ? -57.305 -0.926 90.995 1.00 30.56 1100 SER A C 1
ATOM 8272 O O . SER A 1 1100 ? -56.966 0.250 90.910 1.00 30.56 1100 SER A O 1
ATOM 8274 N N . VAL A 1 1101 ? -58.499 -1.265 91.497 1.00 29.17 1101 VAL A N 1
ATOM 8275 C CA . VAL A 1 1101 ? -59.592 -0.312 91.805 1.00 29.17 1101 VAL A CA 1
ATOM 8276 C C . VAL A 1 1101 ? -59.431 0.415 93.156 1.00 29.17 1101 VAL A C 1
ATOM 8278 O O . VAL A 1 1101 ? -59.161 -0.223 94.173 1.00 29.17 1101 VAL A O 1
ATOM 8281 N N . ILE A 1 1102 ? -59.754 1.719 93.200 1.00 31.31 1102 ILE A N 1
ATOM 8282 C CA . ILE A 1 1102 ? -60.205 2.419 94.422 1.00 31.31 1102 ILE A CA 1
ATOM 8283 C C . ILE A 1 1102 ? -61.693 2.769 94.277 1.00 31.31 1102 ILE A C 1
ATOM 8285 O O . ILE A 1 1102 ? -62.089 3.363 93.279 1.00 31.31 1102 ILE A O 1
ATOM 8289 N N . THR A 1 1103 ? -62.507 2.515 95.305 1.00 32.59 1103 THR A N 1
ATOM 8290 C CA . THR A 1 1103 ? -63.826 3.156 95.459 1.00 32.59 1103 THR A CA 1
ATOM 8291 C C . THR A 1 1103 ? -63.925 3.824 96.826 1.00 32.59 1103 THR A C 1
ATOM 8293 O O . THR A 1 1103 ? -63.965 3.139 97.849 1.00 32.59 1103 THR A O 1
ATOM 8296 N N . GLY A 1 1104 ? -64.000 5.155 96.860 1.00 35.19 1104 GLY A N 1
ATOM 8297 C CA . GLY A 1 1104 ? -64.165 5.942 98.084 1.00 35.19 1104 GLY A CA 1
ATOM 8298 C C . GLY A 1 1104 ? -64.983 7.202 97.810 1.00 35.19 1104 GLY A C 1
ATOM 8299 O O . GLY A 1 1104 ? -64.760 7.873 96.808 1.00 35.19 1104 GLY A O 1
ATOM 8300 N N . ARG A 1 1105 ? -65.954 7.512 98.678 1.00 35.91 1105 ARG A N 1
ATOM 8301 C CA . ARG A 1 1105 ? -66.870 8.652 98.513 1.00 35.91 1105 ARG A CA 1
ATOM 8302 C C . ARG A 1 1105 ? -66.608 9.689 99.605 1.00 35.91 1105 ARG A C 1
ATOM 8304 O O . ARG A 1 1105 ? -67.094 9.530 100.722 1.00 35.91 1105 ARG A O 1
ATOM 8311 N N . THR A 1 1106 ? -65.878 10.746 99.261 1.00 35.81 1106 THR A N 1
ATOM 8312 C CA . THR A 1 1106 ? -65.472 11.815 100.187 1.00 35.81 1106 THR A CA 1
ATOM 8313 C C . THR A 1 1106 ? -65.759 13.176 99.559 1.00 35.81 1106 THR A C 1
ATOM 8315 O O . THR A 1 1106 ? -65.470 13.377 98.385 1.00 35.81 1106 THR A O 1
ATOM 8318 N N . ILE A 1 1107 ? -66.310 14.111 100.337 1.00 40.66 1107 ILE A N 1
ATOM 8319 C CA . ILE A 1 1107 ? -66.420 15.526 99.951 1.00 40.66 1107 ILE A CA 1
ATOM 8320 C C . ILE A 1 1107 ? -65.169 16.233 100.482 1.00 40.66 1107 ILE A C 1
ATOM 8322 O O . ILE A 1 1107 ? -64.858 16.097 101.666 1.00 40.66 1107 ILE A O 1
ATOM 8326 N N . ILE A 1 1108 ? -64.451 16.953 99.619 1.00 41.19 1108 ILE A N 1
ATOM 8327 C CA . ILE A 1 1108 ? -63.167 17.597 99.930 1.00 41.19 1108 ILE A CA 1
ATOM 8328 C C . ILE A 1 1108 ? -63.228 19.060 99.479 1.00 41.19 1108 ILE A C 1
ATOM 8330 O O . ILE A 1 1108 ? -63.626 19.332 98.352 1.00 41.19 1108 ILE A O 1
ATOM 8334 N N . ASN A 1 1109 ? -62.786 19.976 100.344 1.00 44.03 1109 ASN A N 1
ATOM 8335 C CA . ASN A 1 1109 ? -62.416 21.342 99.971 1.00 44.03 1109 ASN A CA 1
ATOM 8336 C C . ASN A 1 1109 ? -60.893 21.462 100.159 1.00 44.03 1109 ASN A C 1
ATOM 8338 O O . ASN A 1 1109 ? -60.431 21.522 101.299 1.00 44.03 1109 ASN A O 1
ATOM 8342 N N . GLY A 1 1110 ? -60.130 21.441 99.066 1.00 50.47 1110 GLY A N 1
ATOM 8343 C CA . GLY A 1 1110 ? -58.660 21.409 99.064 1.00 50.47 1110 GLY A CA 1
ATOM 8344 C C . GLY A 1 1110 ? -58.118 20.523 97.937 1.00 50.47 1110 GLY A C 1
ATOM 8345 O O . GLY A 1 1110 ? -58.883 19.760 97.348 1.00 50.47 1110 GLY A O 1
ATOM 8346 N N . ASN A 1 1111 ? -56.823 20.626 97.627 1.00 43.97 1111 ASN A N 1
ATOM 8347 C CA . ASN A 1 1111 ? -56.221 19.886 96.514 1.00 43.97 1111 ASN A CA 1
ATOM 8348 C C . ASN A 1 1111 ? -56.152 18.374 96.789 1.00 43.97 1111 ASN A C 1
ATOM 8350 O O . ASN A 1 1111 ? -55.879 17.931 97.911 1.00 43.97 1111 ASN A O 1
ATOM 8354 N N . LEU A 1 1112 ? -56.374 17.581 95.739 1.00 49.16 1112 LEU A N 1
ATOM 8355 C CA . LEU A 1 1112 ? -56.363 16.121 95.789 1.00 49.16 1112 LEU A CA 1
ATOM 8356 C C . LEU A 1 1112 ? -55.294 15.547 94.850 1.00 49.16 1112 LEU A C 1
ATOM 8358 O O . LEU A 1 1112 ? -55.442 15.630 93.634 1.00 49.16 1112 LEU A O 1
ATOM 8362 N N . MET A 1 1113 ? -54.279 14.885 95.414 1.00 44.84 1113 MET A N 1
ATOM 8363 C CA . MET A 1 1113 ? -53.339 14.048 94.659 1.00 44.84 1113 MET A CA 1
ATOM 8364 C C . MET A 1 1113 ? -53.778 12.581 94.667 1.00 44.84 1113 MET A C 1
ATOM 8366 O O . MET A 1 1113 ? -54.177 12.048 95.708 1.00 44.84 1113 MET A O 1
ATOM 8370 N N . ILE A 1 1114 ? -53.629 11.897 93.529 1.00 48.31 1114 ILE A N 1
ATOM 8371 C CA . ILE A 1 1114 ? -53.906 10.460 93.373 1.00 48.31 1114 ILE A CA 1
ATOM 8372 C C . ILE A 1 1114 ? -52.679 9.777 92.757 1.00 48.31 1114 ILE A C 1
ATOM 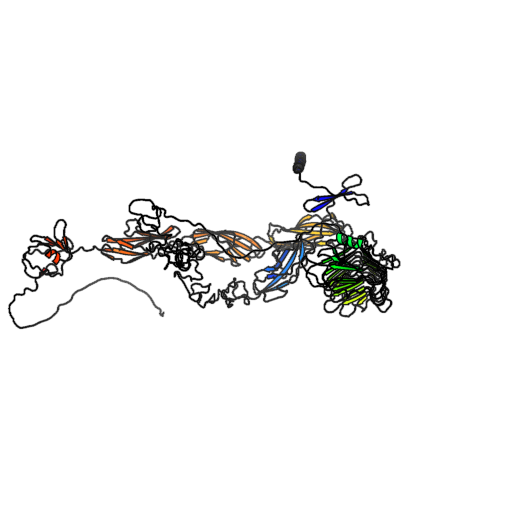8374 O O . ILE A 1 1114 ? -52.523 9.732 91.542 1.00 48.31 1114 ILE A O 1
ATOM 8378 N N . ASN A 1 1115 ? -51.814 9.213 93.602 1.00 42.50 1115 ASN A N 1
ATOM 8379 C CA . ASN A 1 1115 ? -50.563 8.577 93.182 1.00 42.50 1115 ASN A CA 1
ATOM 8380 C C . ASN A 1 1115 ? -50.637 7.057 93.423 1.00 42.50 1115 ASN A C 1
ATOM 8382 O O . ASN A 1 1115 ? -50.990 6.631 94.525 1.00 42.50 1115 ASN A O 1
ATOM 8386 N N . ASN A 1 1116 ? -50.352 6.249 92.393 1.00 38.44 1116 ASN A N 1
ATOM 8387 C CA . ASN A 1 1116 ? -50.287 4.777 92.424 1.00 38.44 1116 ASN A CA 1
ATOM 8388 C C . ASN A 1 1116 ? -51.387 4.098 93.265 1.00 38.44 1116 ASN A C 1
ATOM 8390 O O . ASN A 1 1116 ? -51.116 3.309 94.172 1.00 38.44 1116 ASN A O 1
ATOM 8394 N N . GLY A 1 1117 ? -52.652 4.430 92.990 1.00 44.47 1117 GLY A N 1
ATOM 8395 C CA . GLY A 1 1117 ? -53.793 3.823 93.684 1.00 44.47 1117 GLY A CA 1
ATOM 8396 C C . GLY A 1 1117 ? -54.028 4.325 95.119 1.00 44.47 1117 GLY A C 1
ATOM 8397 O O . GLY A 1 1117 ? -54.764 3.686 95.872 1.00 44.47 1117 GLY A O 1
ATOM 8398 N N . LYS A 1 1118 ? -53.449 5.467 95.519 1.00 39.44 1118 LYS A N 1
ATOM 8399 C CA . LYS A 1 1118 ? -53.740 6.147 96.793 1.00 39.44 1118 LYS A CA 1
ATOM 8400 C C . LYS A 1 1118 ? -54.061 7.629 96.611 1.00 39.44 1118 LYS A C 1
ATOM 8402 O O . LYS A 1 1118 ? -53.237 8.416 96.153 1.00 39.44 1118 LYS A O 1
ATOM 8407 N N . ALA A 1 1119 ? -55.246 8.010 97.081 1.00 44.69 1119 ALA A N 1
ATOM 8408 C CA . ALA A 1 1119 ? -55.626 9.400 97.293 1.00 44.69 1119 ALA A CA 1
ATOM 8409 C C . ALA A 1 1119 ? -54.928 9.963 98.544 1.00 44.69 1119 ALA A C 1
ATOM 8411 O O . ALA A 1 1119 ? -55.019 9.369 99.621 1.00 44.69 1119 ALA A O 1
ATOM 8412 N N . THR A 1 1120 ? -54.262 11.111 98.412 1.00 45.28 1120 THR A N 1
ATOM 8413 C CA . THR A 1 1120 ? -53.582 11.808 99.514 1.00 45.28 1120 THR A CA 1
ATOM 8414 C C . THR A 1 1120 ? -53.906 13.299 99.449 1.00 45.28 1120 THR A C 1
ATOM 8416 O O . THR A 1 1120 ? -53.719 13.931 98.413 1.00 45.28 1120 THR A O 1
ATOM 8419 N N . ILE A 1 1121 ? -54.391 13.868 100.555 1.00 46.97 1121 ILE A N 1
ATOM 8420 C CA . ILE A 1 1121 ? -54.662 15.308 100.672 1.00 46.97 1121 ILE A CA 1
ATOM 8421 C C . ILE A 1 1121 ? -53.380 15.997 101.152 1.00 46.97 1121 ILE A C 1
ATOM 8423 O O . ILE A 1 1121 ? -52.770 15.535 102.122 1.00 46.97 1121 ILE A O 1
ATOM 8427 N N . ARG A 1 1122 ? -52.989 17.104 100.513 1.00 39.94 1122 ARG A N 1
ATOM 8428 C CA . ARG A 1 1122 ? -51.989 18.044 101.044 1.00 39.94 1122 ARG A CA 1
ATOM 8429 C C . ARG A 1 1122 ? -52.623 19.399 101.363 1.00 39.94 1122 ARG A C 1
ATOM 8431 O O . ARG A 1 1122 ? -53.702 19.722 100.881 1.00 39.94 1122 ARG A O 1
ATOM 8438 N N . ASP A 1 1123 ? -51.931 20.140 102.222 1.00 39.09 1123 ASP A N 1
ATOM 8439 C CA . ASP A 1 1123 ? -52.126 21.565 102.506 1.00 39.09 1123 ASP A CA 1
ATOM 8440 C C . ASP A 1 1123 ? -53.542 21.989 102.925 1.00 39.09 1123 ASP A C 1
ATOM 8442 O O . ASP A 1 1123 ? -54.180 22.861 102.338 1.00 39.09 1123 ASP A O 1
ATOM 8446 N N . PHE A 1 1124 ? -54.003 21.421 104.045 1.00 34.25 1124 PHE A N 1
ATOM 8447 C CA . PHE A 1 1124 ? -55.149 21.956 104.781 1.00 34.25 1124 PHE A CA 1
ATOM 8448 C C . PHE A 1 1124 ? -54.698 23.048 105.767 1.00 34.25 1124 PHE A C 1
ATOM 8450 O O . PHE A 1 1124 ? -54.302 22.756 106.896 1.00 34.25 1124 PHE A O 1
ATOM 8457 N N . SER A 1 1125 ? -54.752 24.312 105.341 1.00 29.64 1125 SER A N 1
ATOM 8458 C CA . SER A 1 1125 ? -54.436 25.468 106.190 1.00 29.64 1125 SER A CA 1
ATOM 8459 C C . SER A 1 1125 ? -55.695 26.056 106.836 1.00 29.64 1125 SER A C 1
ATOM 8461 O O . SER A 1 1125 ? -56.664 26.377 106.150 1.00 29.64 1125 SER A O 1
ATOM 8463 N N . ILE A 1 1126 ? -55.666 26.232 108.160 1.00 31.00 1126 ILE A N 1
ATOM 8464 C CA . ILE A 1 1126 ? -56.643 27.022 108.925 1.00 31.00 1126 ILE A CA 1
ATOM 8465 C C . ILE A 1 1126 ? -55.884 28.210 109.526 1.00 31.00 1126 ILE A C 1
ATOM 8467 O O . ILE A 1 1126 ? -54.844 28.016 110.156 1.00 31.00 1126 ILE A O 1
ATOM 8471 N N . GLU A 1 1127 ? -56.397 29.432 109.374 1.00 29.86 1127 GLU A N 1
ATOM 8472 C CA . GLU A 1 1127 ? -55.797 30.622 109.992 1.00 29.86 1127 GLU A CA 1
ATOM 8473 C C . GLU A 1 1127 ? -55.791 30.502 111.532 1.00 29.86 1127 GLU A C 1
ATOM 8475 O O . GLU A 1 1127 ? -56.850 30.419 112.156 1.00 29.86 1127 GLU A O 1
ATOM 8480 N N . GLY A 1 1128 ? -54.602 30.468 112.159 1.00 27.03 1128 GLY A N 1
ATOM 8481 C CA . GLY A 1 1128 ? -54.497 30.035 113.565 1.00 27.03 1128 GLY A CA 1
ATOM 8482 C C . GLY A 1 1128 ? -53.174 30.278 114.310 1.00 27.03 1128 GLY A C 1
ATOM 8483 O O . GLY A 1 1128 ? -52.761 29.430 115.088 1.00 27.03 1128 GLY A O 1
ATOM 8484 N N . SER A 1 1129 ? -52.517 31.424 114.099 1.00 27.67 1129 SER A N 1
ATOM 8485 C CA . SER A 1 1129 ? -51.553 32.059 115.034 1.00 27.67 1129 SER A CA 1
ATOM 8486 C C . SER A 1 1129 ? -50.503 31.202 115.800 1.00 27.67 1129 SER A C 1
ATOM 8488 O O . SER A 1 1129 ? -50.699 30.896 116.974 1.00 27.67 1129 SER A O 1
ATOM 8490 N N . GLY A 1 1130 ? -49.305 31.048 115.215 1.00 27.30 1130 GLY A N 1
ATOM 8491 C CA . GLY A 1 1130 ? -48.001 31.162 115.912 1.00 27.30 1130 GLY A CA 1
ATOM 8492 C C . GLY A 1 1130 ? -47.464 29.991 116.767 1.00 27.30 1130 GLY A C 1
ATOM 8493 O O . GLY A 1 1130 ? -48.193 29.337 117.501 1.00 27.30 1130 GLY A O 1
ATOM 8494 N N . GLY A 1 1131 ? -46.136 29.794 116.741 1.00 27.38 1131 GLY A N 1
ATOM 8495 C CA . GLY A 1 1131 ? -45.420 28.874 117.644 1.00 27.38 1131 GLY A CA 1
ATOM 8496 C C . GLY A 1 1131 ? -44.093 28.347 117.078 1.00 27.38 1131 GLY A C 1
ATOM 8497 O O . GLY A 1 1131 ? -44.043 27.863 115.958 1.00 27.38 1131 GLY A O 1
ATOM 8498 N N . GLU A 1 1132 ? -43.017 28.473 117.854 1.00 28.59 1132 GLU A N 1
ATOM 8499 C CA . GLU A 1 1132 ? -41.621 28.128 117.530 1.00 28.59 1132 GLU A CA 1
ATOM 8500 C C . GLU A 1 1132 ? -41.334 26.623 117.300 1.00 28.59 1132 GLU A C 1
ATOM 8502 O O . GLU A 1 1132 ? -41.984 25.778 117.909 1.00 28.59 1132 GLU A O 1
ATOM 8507 N N . SER A 1 1133 ? -40.197 26.328 116.634 1.00 28.67 1133 SER A N 1
ATOM 8508 C CA . SER A 1 1133 ? -39.349 25.112 116.813 1.00 28.67 1133 SER A CA 1
ATOM 8509 C C . SER A 1 1133 ? -39.910 23.749 116.323 1.00 28.67 1133 SER A C 1
ATOM 8511 O O . SER A 1 1133 ? -41.114 23.590 116.196 1.00 28.67 1133 SER A O 1
ATOM 8513 N N . SER A 1 1134 ? -39.129 22.692 116.036 1.00 28.25 1134 SER A N 1
ATOM 8514 C CA . SER A 1 1134 ? -37.693 22.486 115.712 1.00 28.25 1134 SER A CA 1
ATOM 8515 C C . SER A 1 1134 ? -37.474 21.026 115.240 1.00 28.25 1134 SER A C 1
ATOM 8517 O O . SER A 1 1134 ? -38.263 20.174 115.625 1.00 28.25 1134 SER A O 1
ATOM 8519 N N . MET A 1 1135 ? -36.356 20.732 114.536 1.00 25.38 1135 MET A N 1
ATOM 8520 C CA . MET A 1 1135 ? -35.721 19.385 114.400 1.00 25.38 1135 MET A CA 1
ATOM 8521 C C . MET A 1 1135 ? -36.569 18.243 113.749 1.00 25.38 1135 MET A C 1
ATOM 8523 O O . MET A 1 1135 ? -37.786 18.292 113.731 1.00 25.38 1135 MET A O 1
ATOM 8527 N N . SER A 1 1136 ? -36.034 17.173 113.139 1.00 27.81 1136 SER A N 1
ATOM 8528 C CA . SER A 1 1136 ? -34.662 16.671 112.896 1.00 27.81 1136 SER A CA 1
ATOM 8529 C C . SER A 1 1136 ? -34.643 15.664 111.716 1.00 27.81 1136 SER A C 1
ATOM 8531 O O . SER A 1 1136 ? -35.687 15.164 111.308 1.00 27.81 1136 SER A O 1
ATOM 8533 N N . SER A 1 1137 ? -33.451 15.318 111.214 1.00 32.06 1137 SER A N 1
ATOM 8534 C CA . SER A 1 1137 ? -33.143 14.112 110.404 1.00 32.06 1137 SER A CA 1
ATOM 8535 C C . SER A 1 1137 ? -32.882 12.880 111.331 1.00 32.06 1137 SER A C 1
ATOM 8537 O O . SER A 1 1137 ? -33.144 13.047 112.530 1.00 32.06 1137 SER A O 1
ATOM 8539 N N . PRO A 1 1138 ? -32.365 11.682 110.915 1.00 49.12 1138 PRO A N 1
ATOM 8540 C CA . PRO A 1 1138 ? -31.887 11.194 109.596 1.00 49.12 1138 PRO A CA 1
ATOM 8541 C C . PRO A 1 1138 ? -32.211 9.685 109.262 1.00 49.12 1138 PRO A C 1
ATOM 8543 O O . PRO A 1 1138 ? -33.104 9.094 109.858 1.00 49.12 1138 PRO A O 1
ATOM 8546 N N . ASP A 1 1139 ? -31.438 9.095 108.326 1.00 31.12 1139 ASP A N 1
ATOM 8547 C CA . ASP A 1 1139 ? -30.990 7.676 108.196 1.00 31.12 1139 ASP A CA 1
ATOM 8548 C C . ASP A 1 1139 ? -31.852 6.518 107.594 1.00 31.12 1139 ASP A C 1
ATOM 8550 O O . ASP A 1 1139 ? -32.676 5.889 108.249 1.00 31.12 1139 ASP A O 1
ATOM 8554 N N . SER A 1 1140 ? -31.502 6.168 106.338 1.00 32.59 1140 SER A N 1
ATOM 8555 C CA . SER A 1 1140 ? -31.029 4.858 105.788 1.00 32.59 1140 SER A CA 1
ATOM 8556 C C . SER A 1 1140 ? -31.670 3.480 106.097 1.00 32.59 1140 SER A C 1
ATOM 8558 O O . SER A 1 1140 ? -31.850 3.131 107.257 1.00 32.59 1140 SER A O 1
ATOM 8560 N N . ILE A 1 1141 ? -31.772 2.627 105.051 1.00 29.45 1141 ILE A N 1
ATOM 8561 C CA . ILE A 1 1141 ? -31.652 1.133 104.972 1.00 29.45 1141 ILE A CA 1
ATOM 8562 C C . ILE A 1 1141 ? -31.779 0.731 103.466 1.00 29.45 1141 ILE A C 1
ATOM 8564 O O . ILE A 1 1141 ? -32.340 1.515 102.707 1.00 29.45 1141 ILE A O 1
ATOM 8568 N N . GLN A 1 1142 ? -31.463 -0.483 102.980 1.00 29.97 1142 GLN A N 1
ATOM 8569 C CA . GLN A 1 1142 ? -30.171 -1.160 102.710 1.00 29.97 1142 GLN A CA 1
ATOM 8570 C C . GLN A 1 1142 ? -30.437 -2.272 101.635 1.00 29.97 1142 GLN A C 1
ATOM 8572 O O . GLN A 1 1142 ? -31.598 -2.557 101.348 1.00 29.97 1142 GLN A O 1
ATOM 8577 N N . ASN A 1 1143 ? -29.404 -2.866 101.015 1.00 30.19 1143 ASN A N 1
ATOM 8578 C CA . ASN A 1 1143 ? -29.493 -3.850 99.906 1.00 30.19 1143 ASN A CA 1
ATOM 8579 C C . ASN A 1 1143 ? -29.884 -5.297 100.314 1.00 30.19 1143 ASN A C 1
ATOM 8581 O O . ASN A 1 1143 ? -29.886 -5.603 101.504 1.00 30.19 1143 ASN A O 1
ATOM 8585 N N . ASP A 1 1144 ? -30.127 -6.154 99.291 1.00 32.19 1144 ASP A N 1
ATOM 8586 C CA . ASP A 1 1144 ? -29.748 -7.597 99.127 1.00 32.19 1144 ASP A CA 1
ATOM 8587 C C . ASP A 1 1144 ? -30.886 -8.449 98.467 1.00 32.19 1144 ASP A C 1
ATOM 8589 O O . ASP A 1 1144 ? -32.054 -8.121 98.649 1.00 32.19 1144 ASP A O 1
ATOM 8593 N N . PHE A 1 1145 ? -30.700 -9.529 97.670 1.00 27.72 1145 PHE A N 1
ATOM 8594 C CA . PHE A 1 1145 ? -29.511 -10.288 97.205 1.00 27.72 1145 PHE A CA 1
ATOM 8595 C C . PHE A 1 1145 ? -29.808 -11.186 95.954 1.00 27.72 1145 PHE A C 1
ATOM 8597 O O . PHE A 1 1145 ? -30.841 -11.843 95.942 1.00 27.72 1145 PHE A O 1
ATOM 8604 N N . PHE A 1 1146 ? -28.841 -11.311 95.018 1.00 29.67 1146 PHE A N 1
ATOM 8605 C CA . PHE A 1 1146 ? -28.352 -12.540 94.308 1.00 29.67 1146 PHE A CA 1
ATOM 8606 C C . PHE A 1 1146 ? -29.288 -13.488 93.476 1.00 29.67 1146 PHE A C 1
ATOM 8608 O O . PHE A 1 1146 ? -30.498 -13.465 93.637 1.00 29.67 1146 PHE A O 1
ATOM 8615 N N . LEU A 1 1147 ? -28.828 -14.485 92.674 1.00 29.42 1147 LEU A N 1
ATOM 8616 C CA . LEU A 1 1147 ? -27.716 -14.706 91.685 1.00 29.42 1147 LEU A CA 1
ATOM 8617 C C . LEU A 1 1147 ? -27.699 -16.219 91.278 1.00 29.42 1147 LEU A C 1
ATOM 8619 O O . LEU A 1 1147 ? -27.938 -17.035 92.164 1.00 29.42 1147 LEU A O 1
ATOM 8623 N N . LEU A 1 1148 ? -27.353 -16.603 90.024 1.00 27.23 1148 LEU A N 1
ATOM 8624 C CA . LEU A 1 1148 ? -26.427 -17.716 89.616 1.00 27.23 1148 LEU A CA 1
ATOM 8625 C C . LEU A 1 1148 ? -26.727 -18.435 88.271 1.00 27.23 1148 LEU A C 1
ATOM 8627 O O . LEU A 1 1148 ? -27.866 -18.750 87.945 1.00 27.23 1148 LEU A O 1
ATOM 8631 N N . VAL A 1 1149 ? -25.636 -18.782 87.568 1.00 36.88 1149 VAL A N 1
ATOM 8632 C CA . VAL A 1 1149 ? -25.509 -19.740 86.434 1.00 36.88 1149 VAL A CA 1
ATOM 8633 C C . VAL A 1 1149 ? -24.822 -21.029 86.950 1.00 36.88 1149 VAL A C 1
ATOM 8635 O O . VAL A 1 1149 ? -24.253 -20.972 88.047 1.00 36.88 1149 VAL A O 1
ATOM 8638 N N . PRO A 1 1150 ? -24.847 -22.193 86.252 1.00 49.03 1150 PRO A N 1
ATOM 8639 C CA . PRO A 1 1150 ? -23.710 -22.614 85.383 1.00 49.03 1150 PRO A CA 1
ATOM 8640 C C . PRO A 1 1150 ? -24.156 -23.547 84.198 1.00 49.03 1150 PRO A C 1
ATOM 8642 O O . PRO A 1 1150 ? -25.353 -23.689 83.981 1.00 49.03 1150 PRO A O 1
ATOM 8645 N N . SER A 1 1151 ? -23.337 -24.220 83.358 1.00 29.66 1151 SER A N 1
ATOM 8646 C CA . SER A 1 1151 ? -21.888 -24.558 83.372 1.00 29.66 1151 SER A CA 1
ATOM 8647 C C . SER A 1 1151 ? -21.338 -24.918 81.966 1.00 29.66 1151 SER A C 1
ATOM 8649 O O . SER A 1 1151 ? -22.085 -25.425 81.137 1.00 29.66 1151 SER A O 1
ATOM 8651 N N . VAL A 1 1152 ? -20.014 -24.797 81.769 1.00 35.41 1152 VAL A N 1
ATOM 8652 C CA . VAL A 1 1152 ? -19.196 -25.455 80.702 1.00 35.41 1152 VAL A CA 1
ATOM 8653 C C . VAL A 1 1152 ? -18.337 -26.583 81.339 1.00 35.41 1152 VAL A C 1
ATOM 8655 O O . VAL A 1 1152 ? -18.331 -26.648 82.575 1.00 35.41 1152 VAL A O 1
ATOM 8658 N N . PRO A 1 1153 ? -17.656 -27.506 80.606 1.00 53.41 1153 PRO A N 1
ATOM 8659 C CA . PRO A 1 1153 ? -16.304 -27.300 80.007 1.00 53.41 1153 PRO A CA 1
ATOM 8660 C C . PRO A 1 1153 ? -16.087 -28.179 78.727 1.00 53.41 1153 PRO A C 1
ATOM 8662 O O . PRO A 1 1153 ? -17.088 -28.516 78.110 1.00 53.41 1153 PRO A O 1
ATOM 8665 N N . PHE A 1 1154 ? -14.924 -28.636 78.206 1.00 26.98 1154 PHE A N 1
ATOM 8666 C CA . PHE A 1 1154 ? -13.442 -28.586 78.422 1.00 26.98 1154 PHE A CA 1
ATOM 8667 C C . PHE A 1 1154 ? -12.845 -28.830 76.987 1.00 26.98 1154 PHE A C 1
ATOM 8669 O O . PHE A 1 1154 ? -13.412 -29.657 76.280 1.00 26.98 1154 PHE A O 1
ATOM 8676 N N . HIS A 1 1155 ? -11.892 -28.099 76.375 1.00 30.91 1155 HIS A N 1
ATOM 8677 C CA . HIS A 1 1155 ? -10.444 -27.888 76.641 1.00 30.91 1155 HIS A CA 1
ATOM 8678 C C . HIS A 1 1155 ? -9.563 -29.168 76.624 1.00 30.91 1155 HIS A C 1
ATOM 8680 O O . HIS A 1 1155 ? -10.085 -30.241 76.930 1.00 30.91 1155 HIS A O 1
ATOM 8686 N N . PRO A 1 1156 ? -8.224 -29.091 76.402 1.00 54.09 1156 PRO A N 1
ATOM 8687 C CA . PRO A 1 1156 ? -7.371 -28.044 75.793 1.00 54.09 1156 PRO A CA 1
ATOM 8688 C C . PRO A 1 1156 ? -6.992 -28.460 74.335 1.00 54.09 1156 PRO A C 1
ATOM 8690 O O . PRO A 1 1156 ? -7.795 -29.170 73.743 1.00 54.09 1156 PRO A O 1
ATOM 8693 N N . THR A 1 1157 ? -5.912 -28.116 73.601 1.00 35.00 1157 THR A N 1
ATOM 8694 C CA . THR A 1 1157 ? -4.584 -27.422 73.726 1.00 35.00 1157 THR A CA 1
ATOM 8695 C C . THR A 1 1157 ? -4.176 -27.021 72.260 1.00 35.00 1157 THR A C 1
ATOM 8697 O O . THR A 1 1157 ? -4.860 -27.473 71.348 1.00 35.00 1157 THR A O 1
ATOM 8700 N N . SER A 1 1158 ? -3.155 -26.243 71.846 1.00 29.67 1158 SER A N 1
ATOM 8701 C CA . SER A 1 1158 ? -1.888 -25.725 72.423 1.00 29.67 1158 SER A CA 1
ATOM 8702 C C . SER A 1 1158 ? -1.420 -24.429 71.702 1.00 29.67 1158 SER A C 1
ATOM 8704 O O . SER A 1 1158 ? -2.147 -23.892 70.876 1.00 29.67 1158 SER A O 1
ATOM 8706 N N . THR A 1 1159 ? -0.209 -23.935 72.007 1.00 31.67 1159 THR A N 1
ATOM 8707 C CA . THR A 1 1159 ? 0.446 -22.692 71.501 1.00 31.67 1159 THR A CA 1
ATOM 8708 C C . THR A 1 1159 ? 1.991 -22.915 71.436 1.00 31.67 1159 THR A C 1
ATOM 8710 O O . THR A 1 1159 ? 2.367 -24.088 71.562 1.00 31.67 1159 THR A O 1
ATOM 8713 N N . PRO A 1 1160 ? 2.934 -21.926 71.343 1.00 54.81 1160 PRO A N 1
ATOM 8714 C CA . PRO A 1 1160 ? 2.873 -20.469 71.039 1.00 54.81 1160 PRO A CA 1
ATOM 8715 C C . PRO A 1 1160 ? 3.983 -19.910 70.084 1.00 54.81 1160 PRO A C 1
ATOM 8717 O O . PRO A 1 1160 ? 4.986 -20.576 69.836 1.00 54.81 1160 PRO A O 1
ATOM 8720 N N . GLY A 1 1161 ? 3.896 -18.627 69.677 1.00 27.83 1161 GLY A N 1
ATOM 8721 C CA . GLY A 1 1161 ? 5.039 -17.867 69.113 1.00 27.83 1161 GLY A CA 1
ATOM 8722 C C . GLY A 1 1161 ? 4.752 -16.405 68.695 1.00 27.83 1161 GLY A C 1
ATOM 8723 O O . GLY A 1 1161 ? 4.061 -16.191 67.715 1.00 27.83 1161 GLY A O 1
ATOM 8724 N N . PHE A 1 1162 ? 5.303 -15.430 69.438 1.00 34.50 1162 PHE A N 1
ATOM 8725 C CA . PHE A 1 1162 ? 5.346 -13.962 69.192 1.00 34.50 1162 PHE A CA 1
ATOM 8726 C C . PHE A 1 1162 ? 5.937 -13.562 67.800 1.00 34.50 1162 PHE A C 1
ATOM 8728 O O . PHE A 1 1162 ? 6.636 -14.391 67.226 1.00 34.50 1162 PHE A O 1
ATOM 8735 N N . ILE A 1 1163 ? 5.795 -12.352 67.209 1.00 32.44 1163 ILE A N 1
ATOM 8736 C CA . ILE A 1 1163 ? 5.755 -10.927 67.678 1.00 32.44 1163 ILE A CA 1
ATOM 8737 C C . ILE A 1 1163 ? 4.740 -10.084 66.820 1.00 32.44 1163 ILE A C 1
ATOM 8739 O O . ILE A 1 1163 ? 4.081 -10.652 65.960 1.00 32.44 1163 ILE A O 1
ATOM 8743 N N . SER A 1 1164 ? 4.590 -8.778 67.115 1.00 36.88 1164 SER A N 1
ATOM 8744 C CA . SER A 1 1164 ? 3.884 -7.681 66.392 1.00 36.88 1164 SER A CA 1
ATOM 8745 C C . SER A 1 1164 ? 4.196 -7.569 64.879 1.00 36.88 1164 SER A C 1
ATOM 8747 O O . SER A 1 1164 ? 5.173 -8.162 64.425 1.00 36.88 1164 SER A O 1
ATOM 8749 N N . GLU A 1 1165 ? 3.468 -6.782 64.074 1.00 35.16 1165 GLU A N 1
ATOM 8750 C CA . GLU A 1 1165 ? 2.464 -5.720 64.371 1.00 35.16 1165 GLU A CA 1
ATOM 8751 C C . GLU A 1 1165 ? 1.001 -6.108 64.107 1.00 35.16 1165 GLU A C 1
ATOM 8753 O O . GLU A 1 1165 ? 0.746 -6.897 63.174 1.00 35.16 1165 GLU A O 1
#

Mean predicted aligned error: 24.54 Å

Foldseek 3Di:
DVVVVVVVVVVVVVVVVVVVVVVVPDDDDFDDDDDDDDDDDAWDWDWGADPVGDIWIFIAHNVGDTDDTDPPDPDDPFDAFAFWDDWPVFFAAEQDKQWDKTATPDRDGPDPPKQKFKFKFKDLDQPTHTDDTRHRHRIHIDGHDAQTKMKIWMWIAIPVGHIDTYHIGIYHHADQQCPLRTHCVQALDRNFRDVVQDQQCPPSRHCRRDQQRNVLPQGLVGALDSRFRDVPRDQQCPPRHHLGPDQQRNVQPQGPVRAQDSRFRDVVRAQQCPPSHHPRHDQCRNPLPAGPVGDQANRFRAAQDFDAAPVRDTDNDRFDQHCPPRHGPRRDQQRNPLPAGPVRDDPRNDRDDPDDDDDDDDDDDDDDDDDDDDDDDDDDDDDDDDDDDDDDDDDDDLEAEDEAQVSVVVVLVCLVPDQDAHEYEYEPDAYEDEADDDDDDDDQPTDYHYYYHYYDDPPDDDDDDDCVVDDPDDGQFDEDEDDDDDDDPDEYEDEDEHEEDARRHEEYEYEDEHYEYAYACYEYDDAAYAHEYEYAAEEAHAEHYEQDPFEYQEEWYYAYHYHNYEYEHELYEQEQIEYEAYEGRYHYEYHQYEYEHYQYEGYNYEYQAEYAEYEEQDEYEYELAEQENYEHPHPYEHYEYEHDPDHYAYEYFQAEQDHYDAQSYEYDDQVHAYAYFQYEYQLVRYPPRPSHPDPYQYHDDDQDAPCVVVPRRKGDQPGPLEARTDPPDPDHDCAHSVRHRCDDPRTGGRGRYHDADWDKDKPPLEDEQEEDEAQDKDKDKIKIWGQHQAWKFWAAKDFKDPVKGWPDDQRHGDTAHHGDMDMTIMMGHDNDFDKDKIWIWTDMPGDPDDTRIRIYIYGYAYAKAWDQDDAAEDAAPDKDKTARVVTGGPHAAWQKKFKDWQPPPDTPDIDRDRIDIDGHRDFDKGKMKIWIAGPRGHIDMDIHIYGYDAFAKAWDKDKPPQEDAAFDKMKIATPIDGSADDWWKFKDWAPPPDTPDGDRIDIDTRRDFDQGKIKMWTAHPVRRIDIDIRGSRHGYHYDDPAFKWKDDVVIDGDNDPQVVLVPDAAPIEMETADQFDPDWHQNPDPGHYHYDYDDDDDDDDDDDDDDDHATWGQGRNDIDGDDDDDPDDDDDDDDDDDDDDDDDDDDDDDDDDDDDDDDDDDDDD

Sequence (1165 aa):
MSEIIKSIHETIKLLILLTVLLLSAFPGRAHAETIQYGYDDGLQVRNATYDDGTNIGFIYDTSGNRLSIDTALSGTVNNSPLQPVQVEPLDSSADIALNPQLSWMASADSDPGDVVTYDVYLGTTPNPKLIVSGYQSTAYSITLNPLTTYYWKIVARDNHNASAEGPVWSFTTTTDGDADGIADNLDNCQSVANPDQADMDSDGEGDACDSDKDGDTISNITDNCPSTPNTDQSDVDSDGYGDVCDYDKDGDGIAGSSDNCPDIANPDQSDIDGSGTGDLCEDDDDGDGFNDSLDNCLSIPNSSYAWYDIDNIYHSGGQPDYDLDGYGDICDPDLDNDGVNNLMDNCPLTPNGPDRGTCVDGNNAGSICVNAQECTGGYCSMDQEDTKGYGYGDACTYYHCVADSTGLQNVFSNVKTTPGNDVIRMQQGSYTLTSGLIFTDYDSAKAYSMAILGGFTAGCESRDIDPANTIIERPGQEVLRVNKSYNLDLPHWFVMDGITIRSSSQPMSISEQHADITIKNSVITDTPGYPSISLIVGNLDVSDNTFKNIQSTGRAGLSIDCYYCRADITENIFKNNSSSLSYSGLYVFSIDSEIYVVNNIISDNKSPSTYAYAGGDGKVRFINNTITGNNVGGPGNSIFLTTGPPSGEIELYNNIIWNNKSPEIYISSSSDIVGAYSNVLDLTKVYPPNSFREESFNINSDPLFNDAPGGDYHLTAGSPAVNKGRNSAPALPYRDFEGNKRIVNGIVDVGADEYAGIDITVLPLSLDFNVVNIGSYADQPVTVTNDGDRELDIYAIAAPSAPFSIITDNCSSRTLIPFASCTIDVRFTPSGNGFFTGSFDIPSNDPDETPFTVSLSGTGNALPIADPGGAYSNMEGQSFILDGSGSIDPDGTLSLYEWDIDDNAIYDYSSSLQTQSHTYVQQGTYTIRLRVTDNNGATDEATITAEVADTTPTADFTAAPTSGTAPLSVNFTNTSTGYDQPLTCEWDFDNDGVIDSTDQSPSYMYNNAGTYTVKLIATDSDNSANTLLRTNYITVTPSCLPPARIQGIPPIYFTTLQDAYNATVGGDIIQSQAVGFLEDLNVNGAKTVTFEGGYDCTYSVITGRTIINGNLMINNGKATIRDFSIEGSGGESSMSSPDSIQNDFFLLVPSVPFHPTSTPGFISE